Protein 2DJW (pdb70)

Structure (mmCIF, N/CA/C/O backbone):
data_2DJW
#
_entry.id   2DJW
#
_cell.length_a   95.883
_cell.length_b   95.883
_cell.length_c   119.010
_cell.angle_alpha   90.00
_cell.angle_beta   90.00
_cell.angle_gamma   120.00
#
_symmetry.space_group_name_H-M   'P 32'
#
loop_
_entity.id
_entity.type
_entity.pdbx_description
1 polymer 'probable transcriptional regulator, AsnC family'
2 non-polymer 'ZINC ION'
3 water water
#
loop_
_atom_site.group_PDB
_atom_site.id
_atom_site.type_symbol
_atom_site.label_atom_id
_atom_site.label_alt_id
_atom_site.label_comp_id
_atom_site.label_asym_id
_atom_site.label_entity_id
_atom_site.label_seq_id
_atom_site.pdbx_PDB_ins_code
_atom_site.Cartn_x
_atom_site.Cartn_y
_atom_site.Cartn_z
_atom_site.occupancy
_atom_site.B_iso_or_equiv
_atom_site.auth_seq_id
_atom_site.auth_comp_id
_atom_site.auth_asym_id
_atom_site.auth_atom_id
_atom_site.pdbx_PDB_model_num
ATOM 1 N N . MET A 1 1 ? 33.877 7.575 11.449 1.00 50.54 1 MET A N 1
ATOM 2 C CA . MET A 1 1 ? 32.983 7.355 10.283 1.00 49.96 1 MET A CA 1
ATOM 3 C C . MET A 1 1 ? 32.977 5.874 9.950 1.00 48.92 1 MET A C 1
ATOM 4 O O . MET A 1 1 ? 34.035 5.286 9.673 1.00 48.96 1 MET A O 1
ATOM 9 N N . ILE A 1 2 ? 31.795 5.265 10.030 1.00 46.79 2 ILE A N 1
ATOM 10 C CA . ILE A 1 2 ? 31.626 3.867 9.654 1.00 45.03 2 ILE A CA 1
ATOM 11 C C . ILE A 1 2 ? 31.264 3.779 8.176 1.00 43.59 2 ILE A C 1
ATOM 12 O O . ILE A 1 2 ? 30.552 4.630 7.663 1.00 43.45 2 ILE A O 1
ATOM 17 N N . THR A 1 3 ? 31.789 2.762 7.501 1.00 41.97 3 THR A N 1
ATOM 18 C CA . THR A 1 3 ? 31.403 2.440 6.139 1.00 40.17 3 THR A CA 1
ATOM 19 C C . THR A 1 3 ? 30.461 1.217 6.073 1.00 38.83 3 THR A C 1
ATOM 20 O O . THR A 1 3 ? 30.593 0.263 6.850 1.00 37.08 3 THR A O 1
ATOM 24 N N . ALA A 1 4 ? 29.507 1.289 5.144 1.00 37.06 4 ALA A N 1
ATOM 25 C CA . ALA A 1 4 ? 28.582 0.211 4.858 1.00 36.30 4 ALA A CA 1
ATOM 26 C C . ALA A 1 4 ? 28.372 0.122 3.350 1.00 36.01 4 ALA A C 1
ATOM 27 O O . ALA A 1 4 ? 28.461 1.126 2.631 1.00 35.78 4 ALA A O 1
ATOM 29 N N . PHE A 1 5 ? 28.115 -1.086 2.871 1.00 35.48 5 PHE A N 1
ATOM 30 C CA . PHE A 1 5 ? 27.818 -1.319 1.462 1.00 34.86 5 PHE A CA 1
ATOM 31 C C . PHE A 1 5 ? 26.380 -1.770 1.465 1.00 34.52 5 PHE A C 1
ATOM 32 O O . PHE A 1 5 ? 26.077 -2.822 2.025 1.00 34.52 5 PHE A O 1
ATOM 40 N N . VAL A 1 6 ? 25.489 -0.954 0.895 1.00 34.26 6 VAL A N 1
ATOM 41 C CA . VAL A 1 6 ? 24.056 -1.302 0.852 1.00 34.22 6 VAL A CA 1
ATOM 42 C C . VAL A 1 6 ? 23.672 -1.855 -0.514 1.00 34.53 6 VAL A C 1
ATOM 43 O O . VAL A 1 6 ? 23.788 -1.189 -1.545 1.00 34.17 6 VAL A O 1
ATOM 47 N N . LEU A 1 7 ? 23.253 -3.109 -0.499 1.00 34.57 7 LEU A N 1
ATOM 48 C CA . LEU A 1 7 ? 22.876 -3.807 -1.699 1.00 34.81 7 LEU A CA 1
ATOM 49 C C . LEU A 1 7 ? 21.346 -3.669 -1.881 1.00 35.17 7 LEU A C 1
ATOM 50 O O . LEU A 1 7 ? 20.569 -4.098 -1.034 1.00 32.87 7 LEU A O 1
ATOM 55 N N . ILE A 1 8 ? 20.943 -3.056 -2.998 1.00 36.20 8 ILE A N 1
ATOM 56 C CA . ILE A 1 8 ? 19.528 -2.761 -3.286 1.00 37.30 8 ILE A CA 1
ATOM 57 C C . ILE A 1 8 ? 19.041 -3.531 -4.521 1.00 38.46 8 ILE A C 1
ATOM 58 O O . ILE A 1 8 ? 19.589 -3.370 -5.619 1.00 38.72 8 ILE A O 1
ATOM 63 N N . ARG A 1 9 ? 18.050 -4.397 -4.320 1.00 39.81 9 ARG A N 1
ATOM 64 C CA . ARG A 1 9 ? 17.322 -5.017 -5.422 1.00 41.97 9 ARG A CA 1
ATOM 65 C C . ARG A 1 9 ? 15.989 -4.281 -5.652 1.00 42.58 9 ARG A C 1
ATOM 66 O O . ARG A 1 9 ? 15.035 -4.422 -4.864 1.00 42.07 9 ARG A O 1
ATOM 74 N N . PRO A 1 10 ? 15.931 -3.458 -6.712 1.00 43.44 10 PRO A N 1
ATOM 75 C CA . PRO A 1 10 ? 14.688 -2.764 -7.053 1.00 43.25 10 PRO A CA 1
ATOM 76 C C . PRO A 1 10 ? 13.815 -3.577 -7.998 1.00 43.40 10 PRO A C 1
ATOM 77 O O . PRO A 1 10 ? 14.310 -4.515 -8.654 1.00 43.12 10 PRO A O 1
ATOM 81 N N . ARG A 1 11 ? 12.532 -3.209 -8.073 1.00 44.10 11 ARG A N 1
ATOM 82 C CA . ARG A 1 11 ? 11.703 -3.533 -9.252 1.00 44.79 11 ARG A CA 1
ATOM 83 C C . ARG A 1 11 ? 12.468 -3.039 -10.481 1.00 44.93 11 ARG A C 1
ATOM 84 O O . ARG A 1 11 ? 13.055 -1.945 -10.457 1.00 44.82 11 ARG A O 1
ATOM 92 N N . GLY A 1 12 ? 12.499 -3.860 -11.527 1.00 45.21 12 GLY A N 1
ATOM 93 C CA . GLY A 1 12 ? 13.296 -3.589 -12.726 1.00 45.64 12 GLY A CA 1
ATOM 94 C C . GLY A 1 12 ? 13.068 -2.256 -13.426 1.00 46.64 12 GLY A C 1
ATOM 95 O O . GLY A 1 12 ? 14.010 -1.690 -13.989 1.00 46.80 12 GLY A O 1
ATOM 96 N N . ASN A 1 13 ? 11.830 -1.750 -13.412 1.00 47.24 13 ASN A N 1
ATOM 97 C CA . ASN A 1 13 ? 11.514 -0.437 -14.031 1.00 47.53 13 ASN A CA 1
ATOM 98 C C . ASN A 1 13 ? 11.843 0.770 -13.138 1.00 46.81 13 ASN A C 1
ATOM 99 O O . ASN A 1 13 ? 11.827 1.942 -13.591 1.00 46.95 13 ASN A O 1
ATOM 104 N N . ARG A 1 14 ? 12.195 0.466 -11.886 1.00 44.98 14 ARG A N 1
ATOM 105 C CA . ARG A 1 14 ? 12.546 1.474 -10.894 1.00 43.04 14 ARG A CA 1
ATOM 106 C C . ARG A 1 14 ? 14.040 1.738 -10.734 1.00 41.47 14 ARG A C 1
ATOM 107 O O . ARG A 1 14 ? 14.426 2.660 -10.015 1.00 41.00 14 ARG A O 1
ATOM 115 N N . VAL A 1 15 ? 14.878 0.940 -11.393 1.00 39.83 15 VAL A N 1
ATOM 116 C CA . VAL A 1 15 ? 16.332 1.020 -11.212 1.00 38.28 15 VAL A CA 1
ATOM 117 C C . VAL A 1 15 ? 16.871 2.469 -11.200 1.00 37.96 15 VAL A C 1
ATOM 118 O O . VAL A 1 15 ? 17.512 2.888 -10.224 1.00 37.45 15 VAL A O 1
ATOM 122 N N . GLN A 1 16 ? 16.586 3.238 -12.252 1.00 37.50 16 GLN A N 1
ATOM 123 C CA . GLN A 1 16 ? 17.138 4.595 -12.378 1.00 37.40 16 GLN A CA 1
ATOM 124 C C . GLN A 1 16 ? 16.531 5.570 -11.385 1.00 37.18 16 GLN A C 1
ATOM 125 O O . GLN A 1 16 ? 17.243 6.294 -10.698 1.00 37.96 16 GLN A O 1
ATOM 131 N N . ALA A 1 17 ? 15.212 5.582 -11.310 1.00 37.31 17 ALA A N 1
ATOM 132 C CA . ALA A 1 17 ? 14.490 6.311 -10.274 1.00 37.21 17 ALA A CA 1
ATOM 133 C C . ALA A 1 17 ? 15.152 6.101 -8.903 1.00 37.03 17 ALA A C 1
ATOM 134 O O . ALA A 1 17 ? 15.635 7.052 -8.273 1.00 37.36 17 ALA A O 1
ATOM 136 N N . LEU A 1 18 ? 15.222 4.850 -8.453 1.00 37.49 18 LEU A N 1
ATOM 137 C CA . LEU A 1 18 ? 15.844 4.549 -7.138 1.00 37.47 18 LEU A CA 1
ATOM 138 C C . LEU A 1 18 ? 17.330 4.911 -7.072 1.00 37.34 18 LEU A C 1
ATOM 139 O O . LEU A 1 18 ? 17.796 5.471 -6.066 1.00 37.50 18 LEU A O 1
ATOM 144 N N . GLY A 1 19 ? 18.052 4.659 -8.158 1.00 36.98 19 GLY A N 1
ATOM 145 C CA . GLY A 1 19 ? 19.434 5.062 -8.245 1.00 37.61 19 GLY A CA 1
ATOM 146 C C . GLY A 1 19 ? 19.578 6.518 -7.890 1.00 38.71 19 GLY A C 1
ATOM 147 O O . GLY A 1 19 ? 20.314 6.863 -6.977 1.00 39.45 19 GLY A O 1
ATOM 148 N N . GLU A 1 20 ? 18.840 7.373 -8.604 1.00 39.66 20 GLU A N 1
ATOM 149 C CA . GLU A 1 20 ? 18.908 8.834 -8.453 1.00 40.13 20 GLU A CA 1
ATOM 150 C C . GLU A 1 20 ? 18.434 9.360 -7.108 1.00 39.87 20 GLU A C 1
ATOM 151 O O . GLU A 1 20 ? 19.042 10.278 -6.564 1.00 40.02 20 GLU A O 1
ATOM 157 N N . ALA A 1 21 ? 17.354 8.779 -6.588 1.00 39.95 21 ALA A N 1
ATOM 158 C CA . ALA A 1 21 ? 16.869 9.079 -5.237 1.00 40.21 21 ALA A CA 1
ATOM 159 C C . ALA A 1 21 ? 17.855 8.717 -4.115 1.00 40.54 21 ALA A C 1
ATOM 160 O O . ALA A 1 21 ? 17.996 9.484 -3.169 1.00 40.22 21 ALA A O 1
ATOM 162 N N . ILE A 1 22 ? 18.514 7.548 -4.218 1.00 40.94 22 ILE A N 1
ATOM 163 C CA . ILE A 1 22 ? 19.486 7.082 -3.200 1.00 40.88 22 ILE A CA 1
ATOM 164 C C . ILE A 1 22 ? 20.711 7.992 -3.227 1.00 41.13 22 ILE A C 1
ATOM 165 O O . ILE A 1 22 ? 21.296 8.285 -2.195 1.00 41.10 22 ILE A O 1
ATOM 170 N N . ALA A 1 23 ? 21.088 8.442 -4.418 1.00 41.43 23 ALA A N 1
ATOM 171 C CA . ALA A 1 23 ? 22.151 9.425 -4.564 1.00 42.33 23 ALA A CA 1
ATOM 172 C C . ALA A 1 23 ? 21.877 10.744 -3.820 1.00 42.94 23 ALA A C 1
ATOM 173 O O . ALA A 1 23 ? 22.813 11.486 -3.534 1.00 43.03 23 ALA A O 1
ATOM 175 N N . GLU A 1 24 ? 20.611 11.033 -3.515 1.00 43.94 24 GLU A N 1
ATOM 176 C CA . GLU A 1 24 ? 20.249 12.287 -2.822 1.00 45.08 24 GLU A CA 1
ATOM 177 C C . GLU A 1 24 ? 20.478 12.279 -1.312 1.00 45.34 24 GLU A C 1
ATOM 178 O O . GLU A 1 24 ? 20.813 13.323 -0.730 1.00 45.50 24 GLU A O 1
ATOM 184 N N . LEU A 1 25 ? 20.297 11.109 -0.694 1.00 45.36 25 LEU A N 1
ATOM 185 C CA . LEU A 1 25 ? 20.522 10.903 0.747 1.00 45.39 25 LEU A CA 1
ATOM 186 C C . LEU A 1 25 ? 21.934 11.302 1.181 1.00 45.58 25 LEU A C 1
ATOM 187 O O . LEU A 1 25 ? 22.918 10.817 0.616 1.00 45.59 25 LEU A O 1
ATOM 192 N N . PRO A 1 26 ? 22.028 12.158 2.219 1.00 45.93 26 PRO A N 1
ATOM 193 C CA . PRO A 1 26 ? 23.290 12.787 2.619 1.00 45.71 26 PRO A CA 1
ATOM 194 C C . PRO A 1 26 ? 24.384 11.792 3.010 1.00 45.83 26 PRO A C 1
ATOM 195 O O . PRO A 1 26 ? 25.566 12.132 2.945 1.00 46.09 26 PRO A O 1
ATOM 199 N N . GLN A 1 27 ? 24.006 10.579 3.408 1.00 45.44 27 GLN A N 1
ATOM 200 C CA . GLN A 1 27 ? 24.997 9.595 3.867 1.00 45.20 27 GLN A CA 1
ATOM 201 C C . GLN A 1 27 ? 25.636 8.775 2.722 1.00 45.30 27 GLN A C 1
ATOM 202 O O . GLN A 1 27 ? 26.623 8.065 2.929 1.00 45.61 27 GLN A O 1
ATOM 208 N N . VAL A 1 28 ? 25.101 8.921 1.510 1.00 45.04 28 VAL A N 1
ATOM 209 C CA . VAL A 1 28 ? 25.541 8.140 0.351 1.00 44.01 28 VAL A CA 1
ATOM 210 C C . VAL A 1 28 ? 26.648 8.866 -0.381 1.00 43.93 28 VAL A C 1
ATOM 211 O O . VAL A 1 28 ? 26.422 9.953 -0.926 1.00 44.63 28 VAL A O 1
ATOM 215 N N . ALA A 1 29 ? 27.839 8.264 -0.402 1.00 43.39 29 ALA A N 1
ATOM 216 C CA . ALA A 1 29 ? 29.004 8.840 -1.085 1.00 42.44 29 ALA A CA 1
ATOM 217 C C . ALA A 1 29 ? 29.096 8.446 -2.559 1.00 41.77 29 ALA A C 1
ATOM 218 O O . ALA A 1 29 ? 29.665 9.187 -3.385 1.00 42.23 29 ALA A O 1
ATOM 220 N N . GLU A 1 30 ? 28.568 7.270 -2.879 1.00 40.20 30 GLU A N 1
ATOM 221 C CA . GLU A 1 30 ? 28.629 6.711 -4.228 1.00 39.00 30 GLU A CA 1
ATOM 222 C C . GLU A 1 30 ? 27.472 5.741 -4.325 1.00 37.45 30 GLU A C 1
ATOM 223 O O . GLU A 1 30 ? 27.176 5.068 -3.368 1.00 37.18 30 GLU A O 1
ATOM 229 N N . VAL A 1 31 ? 26.775 5.729 -5.455 1.00 36.68 31 VAL A N 1
ATOM 230 C CA . VAL A 1 31 ? 25.781 4.697 -5.726 1.00 35.79 31 VAL A CA 1
ATOM 231 C C . VAL A 1 31 ? 25.826 4.316 -7.198 1.00 35.83 31 VAL A C 1
ATOM 232 O O . VAL A 1 31 ? 26.057 5.159 -8.062 1.00 36.43 31 VAL A O 1
ATOM 236 N N . TYR A 1 32 ? 25.659 3.031 -7.480 1.00 35.59 32 TYR A N 1
ATOM 237 C CA . TYR A 1 32 ? 25.897 2.520 -8.805 1.00 35.21 32 TYR A CA 1
ATOM 238 C C . TYR A 1 32 ? 24.885 1.488 -9.181 1.00 35.15 32 TYR A C 1
ATOM 239 O O . TYR A 1 32 ? 24.353 0.780 -8.331 1.00 35.41 32 TYR A O 1
ATOM 248 N N . SER A 1 33 ? 24.637 1.429 -10.485 1.00 35.01 33 SER A N 1
ATOM 249 C CA . SER A 1 33 ? 24.111 0.271 -11.145 1.00 34.70 33 SER A CA 1
ATOM 250 C C . SER A 1 33 ? 25.250 -0.704 -11.326 1.00 33.91 33 SER A C 1
ATOM 251 O O . SER A 1 33 ? 26.325 -0.336 -11.853 1.00 33.41 33 SER A O 1
ATOM 254 N N . VAL A 1 34 ? 25.014 -1.939 -10.886 1.00 33.31 34 VAL A N 1
ATOM 255 C CA . VAL A 1 34 ? 26.031 -2.993 -10.920 1.00 33.06 34 VAL A CA 1
ATOM 256 C C . VAL A 1 34 ? 25.532 -4.284 -11.565 1.00 33.13 34 VAL A C 1
ATOM 257 O O . VAL A 1 34 ? 24.325 -4.549 -11.609 1.00 33.12 34 VAL A O 1
ATOM 261 N N . THR A 1 35 ? 26.480 -5.105 -12.019 1.00 33.50 35 THR A N 1
ATOM 262 C CA . THR A 1 35 ? 26.204 -6.511 -12.384 1.00 33.56 35 THR A CA 1
ATOM 263 C C . THR A 1 35 ? 25.909 -7.279 -11.109 1.00 33.38 35 THR A C 1
ATOM 264 O O . THR A 1 35 ? 26.209 -6.808 -10.028 1.00 33.52 35 THR A O 1
ATOM 268 N N . GLY A 1 36 ? 25.266 -8.430 -11.212 1.00 34.73 36 GLY A N 1
ATOM 269 C CA . GLY A 1 36 ? 25.015 -9.234 -10.019 1.00 35.52 36 GLY A CA 1
ATOM 270 C C . GLY A 1 36 ? 23.570 -9.418 -9.652 1.00 36.97 36 GLY A C 1
ATOM 271 O O . GLY A 1 36 ? 22.673 -9.062 -10.429 1.00 37.39 36 GLY A O 1
ATOM 272 N N . PRO A 1 37 ? 23.318 -9.956 -8.447 1.00 37.61 37 PRO A N 1
ATOM 273 C CA . PRO A 1 37 ? 21.939 -10.216 -8.053 1.00 37.76 37 PRO A CA 1
ATOM 274 C C . PRO A 1 37 ? 21.216 -8.978 -7.454 1.00 37.92 37 PRO A C 1
ATOM 275 O O . PRO A 1 37 ? 20.007 -9.027 -7.207 1.00 38.51 37 PRO A O 1
ATOM 279 N N . TYR A 1 38 ? 21.954 -7.899 -7.204 1.00 37.36 38 TYR A N 1
ATOM 280 C CA . TYR A 1 38 ? 21.374 -6.652 -6.697 1.00 36.53 38 TYR A CA 1
ATOM 281 C C . TYR A 1 38 ? 21.742 -5.585 -7.715 1.00 36.55 38 TYR A C 1
ATOM 282 O O . TYR A 1 38 ? 22.918 -5.383 -7.975 1.00 36.86 38 TYR A O 1
ATOM 291 N N . ASP A 1 39 ? 20.750 -4.915 -8.305 1.00 36.15 39 ASP A N 1
ATOM 292 C CA . ASP A 1 39 ? 21.013 -3.925 -9.365 1.00 35.88 39 ASP A CA 1
ATOM 293 C C . ASP A 1 39 ? 21.718 -2.678 -8.903 1.00 34.15 39 ASP A C 1
ATOM 294 O O . ASP A 1 39 ? 22.448 -2.082 -9.665 1.00 34.61 39 ASP A O 1
ATOM 299 N N . LEU A 1 40 ? 21.507 -2.287 -7.660 1.00 33.54 40 LEU A N 1
ATOM 300 C CA . LEU A 1 40 ? 22.127 -1.075 -7.127 1.00 33.49 40 LEU A CA 1
ATOM 301 C C . LEU A 1 40 ? 22.975 -1.377 -5.888 1.00 32.83 40 LEU A C 1
ATOM 302 O O . LEU A 1 40 ? 22.592 -2.201 -5.069 1.00 32.54 40 LEU A O 1
ATOM 307 N N . VAL A 1 41 ? 24.106 -0.688 -5.751 1.00 32.67 41 VAL A N 1
ATOM 308 C CA . VAL A 1 41 ? 24.906 -0.747 -4.522 1.00 32.44 41 VAL A CA 1
ATOM 309 C C . VAL A 1 41 ? 25.122 0.676 -4.069 1.00 32.66 41 VAL A C 1
ATOM 310 O O . VAL A 1 41 ? 25.599 1.496 -4.865 1.00 31.96 41 VAL A O 1
ATOM 314 N N . ALA A 1 42 ? 24.811 0.965 -2.803 1.00 32.42 42 ALA A N 1
ATOM 315 C CA . ALA A 1 42 ? 25.205 2.245 -2.228 1.00 33.86 42 ALA A CA 1
ATOM 316 C C . ALA A 1 42 ? 26.397 2.144 -1.273 1.00 34.57 42 ALA A C 1
ATOM 317 O O . ALA A 1 42 ? 26.344 1.422 -0.285 1.00 34.60 42 ALA A O 1
ATOM 319 N N . LEU A 1 43 ? 27.452 2.896 -1.566 1.00 35.39 43 LEU A N 1
ATOM 320 C CA . LEU A 1 43 ? 28.539 3.111 -0.625 1.00 36.59 43 LEU A CA 1
ATOM 321 C C . LEU A 1 43 ? 28.178 4.291 0.288 1.00 37.73 43 LEU A C 1
ATOM 322 O O . LEU A 1 43 ? 28.160 5.451 -0.151 1.00 37.77 43 LEU A O 1
ATOM 327 N N . VAL A 1 44 ? 27.898 3.962 1.551 1.00 38.21 44 VAL A N 1
ATOM 328 C CA . VAL A 1 44 ? 27.440 4.893 2.563 1.00 39.19 44 VAL A CA 1
ATOM 329 C C . VAL A 1 44 ? 28.568 5.164 3.593 1.00 39.91 44 VAL A C 1
ATOM 330 O O . VAL A 1 44 ? 29.443 4.318 3.812 1.00 39.95 44 VAL A O 1
ATOM 334 N N . ARG A 1 45 ? 28.551 6.354 4.196 1.00 40.43 45 ARG A N 1
ATOM 335 C CA . ARG A 1 45 ? 29.491 6.717 5.265 1.00 41.54 45 ARG A CA 1
ATOM 336 C C . ARG A 1 45 ? 28.674 7.163 6.439 1.00 41.92 45 ARG A C 1
ATOM 337 O O . ARG A 1 45 ? 27.840 8.059 6.295 1.00 42.60 45 ARG A O 1
ATOM 345 N N . LEU A 1 46 ? 28.885 6.541 7.594 1.00 42.48 46 LEU A N 1
ATOM 346 C CA . LEU A 1 46 ? 28.037 6.809 8.760 1.00 43.59 46 LEU A CA 1
ATOM 347 C C . LEU A 1 46 ? 28.768 7.418 9.954 1.00 44.56 46 LEU A C 1
ATOM 348 O O . LEU A 1 46 ? 29.897 7.037 10.260 1.00 44.24 46 LEU A O 1
ATOM 353 N N . LYS A 1 47 ? 28.099 8.352 10.632 1.00 46.15 47 LYS A N 1
ATOM 354 C CA . LYS A 1 47 ? 28.570 8.885 11.919 1.00 47.92 47 LYS A CA 1
ATOM 355 C C . LYS A 1 47 ? 28.599 7.789 12.990 1.00 47.97 47 LYS A C 1
ATOM 356 O O . LYS A 1 47 ? 29.561 7.676 13.740 1.00 48.93 47 LYS A O 1
ATOM 362 N N . ASP A 1 48 ? 27.534 7.000 13.073 1.00 48.05 48 ASP A N 1
ATOM 363 C CA . ASP A 1 48 ? 27.492 5.867 13.985 1.00 47.84 48 ASP A CA 1
ATOM 364 C C . ASP A 1 48 ? 26.677 4.780 13.341 1.00 47.50 48 ASP A C 1
ATOM 365 O O . ASP A 1 48 ? 26.155 4.988 12.253 1.00 47.87 48 ASP A O 1
ATOM 370 N N . VAL A 1 49 ? 26.580 3.624 13.995 1.00 47.07 49 VAL A N 1
ATOM 371 C CA . VAL A 1 49 ? 25.793 2.517 13.468 1.00 47.34 49 VAL A CA 1
ATOM 372 C C . VAL A 1 49 ? 24.351 2.948 13.310 1.00 47.26 49 VAL A C 1
ATOM 373 O O . VAL A 1 49 ? 23.743 2.669 12.290 1.00 46.95 49 VAL A O 1
ATOM 377 N N . GLU A 1 50 ? 23.832 3.648 14.321 1.00 47.39 50 GLU A N 1
ATOM 378 C CA . GLU A 1 50 ? 22.413 3.952 14.432 1.00 47.80 50 GLU A CA 1
ATOM 379 C C . GLU A 1 50 ? 21.920 4.776 13.256 1.00 48.04 50 GLU A C 1
ATOM 380 O O . GLU A 1 50 ? 20.724 4.785 12.958 1.00 48.24 50 GLU A O 1
ATOM 386 N N . GLU A 1 51 ? 22.852 5.446 12.581 1.00 47.89 51 GLU A N 1
ATOM 387 C CA . GLU A 1 51 ? 22.528 6.263 11.424 1.00 47.75 51 GLU A CA 1
ATOM 388 C C . GLU A 1 51 ? 22.102 5.420 10.217 1.00 47.59 51 GLU A C 1
ATOM 389 O O . GLU A 1 51 ? 21.550 5.951 9.240 1.00 47.58 51 GLU A O 1
ATOM 395 N N . LEU A 1 52 ? 22.349 4.113 10.295 1.00 47.18 52 LEU A N 1
ATOM 396 C CA . LEU A 1 52 ? 21.838 3.167 9.305 1.00 46.85 52 LEU A CA 1
ATOM 397 C C . LEU A 1 52 ? 20.308 3.191 9.200 1.00 46.99 52 LEU A C 1
ATOM 398 O O . LEU A 1 52 ? 19.761 2.943 8.133 1.00 46.45 52 LEU A O 1
ATOM 403 N N . ASP A 1 53 ? 19.627 3.448 10.316 1.00 47.43 53 ASP A N 1
ATOM 404 C CA . ASP A 1 53 ? 18.174 3.594 10.310 1.00 48.38 53 ASP A CA 1
ATOM 405 C C . ASP A 1 53 ? 17.734 4.733 9.373 1.00 48.82 53 ASP A C 1
ATOM 406 O O . ASP A 1 53 ? 16.797 4.572 8.580 1.00 48.82 53 ASP A O 1
ATOM 411 N N . ASP A 1 54 ? 18.442 5.861 9.453 1.00 48.88 54 ASP A N 1
ATOM 412 C CA . ASP A 1 54 ? 18.208 7.004 8.584 1.00 48.98 54 ASP A CA 1
ATOM 413 C C . ASP A 1 54 ? 18.363 6.696 7.096 1.00 48.35 54 ASP A C 1
ATOM 414 O O . ASP A 1 54 ? 17.545 7.145 6.288 1.00 48.28 54 ASP A O 1
ATOM 419 N N . VAL A 1 55 ? 19.400 5.937 6.735 1.00 47.65 55 VAL A N 1
ATOM 420 C CA . VAL A 1 55 ? 19.674 5.636 5.325 1.00 46.93 55 VAL A CA 1
ATOM 421 C C . VAL A 1 55 ? 18.876 4.479 4.777 1.00 46.52 55 VAL A C 1
ATOM 422 O O . VAL A 1 55 ? 18.367 4.566 3.666 1.00 46.41 55 VAL A O 1
ATOM 426 N N . VAL A 1 56 ? 18.755 3.403 5.554 1.00 46.58 56 VAL A N 1
ATOM 427 C CA . VAL A 1 56 ? 18.106 2.180 5.063 1.00 46.49 56 VAL A CA 1
ATOM 428 C C . VAL A 1 56 ? 16.611 2.179 5.359 1.00 46.88 56 VAL A C 1
ATOM 429 O O . VAL A 1 56 ? 15.810 2.152 4.427 1.00 46.89 56 VAL A O 1
ATOM 433 N N . THR A 1 57 ? 16.234 2.210 6.640 1.00 47.26 57 THR A N 1
ATOM 434 C CA . THR A 1 57 ? 14.826 2.043 7.024 1.00 47.72 57 THR A CA 1
ATOM 435 C C . THR A 1 57 ? 13.943 3.255 6.683 1.00 47.71 57 THR A C 1
ATOM 436 O O . THR A 1 57 ? 12.833 3.091 6.219 1.00 47.42 57 THR A O 1
ATOM 440 N N . GLN A 1 58 ? 14.440 4.462 6.923 1.00 48.44 58 GLN A N 1
ATOM 441 C CA . GLN A 1 58 ? 13.650 5.664 6.663 1.00 49.08 58 GLN A CA 1
ATOM 442 C C . GLN A 1 58 ? 13.965 6.208 5.286 1.00 49.04 58 GLN A C 1
ATOM 443 O O . GLN A 1 58 ? 13.187 6.976 4.727 1.00 49.70 58 GLN A O 1
ATOM 449 N N . GLY A 1 59 ? 15.109 5.804 4.740 1.00 49.05 59 GLY A N 1
ATOM 450 C CA . GLY A 1 59 ? 15.670 6.426 3.533 1.00 48.11 59 GLY A CA 1
ATOM 451 C C . GLY A 1 59 ? 15.493 5.607 2.273 1.00 47.65 59 GLY A C 1
ATOM 452 O O . GLY A 1 59 ? 14.872 6.067 1.331 1.00 47.97 59 GLY A O 1
ATOM 453 N N . ILE A 1 60 ? 16.046 4.399 2.242 1.00 47.14 60 ILE A N 1
ATOM 454 C CA . ILE A 1 60 ? 15.909 3.529 1.068 1.00 46.42 60 ILE A CA 1
ATOM 455 C C . ILE A 1 60 ? 14.575 2.784 1.095 1.00 46.91 60 ILE A C 1
ATOM 456 O O . ILE A 1 60 ? 13.873 2.702 0.072 1.00 46.68 60 ILE A O 1
ATOM 461 N N . LEU A 1 61 ? 14.231 2.225 2.251 1.00 47.90 61 LEU A N 1
ATOM 462 C CA . LEU A 1 61 ? 13.084 1.304 2.326 1.00 49.17 61 LEU A CA 1
ATOM 463 C C . LEU A 1 61 ? 11.739 2.038 2.372 1.00 50.04 61 LEU A C 1
ATOM 464 O O . LEU A 1 61 ? 10.672 1.412 2.244 1.00 49.72 61 LEU A O 1
ATOM 469 N N . SER A 1 62 ? 11.802 3.359 2.534 1.00 50.91 62 SER A N 1
ATOM 470 C CA . SER A 1 62 ? 10.619 4.210 2.463 1.00 52.34 62 SER A CA 1
ATOM 471 C C . SER A 1 62 ? 10.419 4.687 1.035 1.00 52.90 62 SER A C 1
ATOM 472 O O . SER A 1 62 ? 9.625 5.615 0.775 1.00 53.28 62 SER A O 1
ATOM 475 N N . LEU A 1 63 ? 11.167 4.087 0.108 1.00 52.95 63 LEU A N 1
ATOM 476 C CA . LEU A 1 63 ? 11.036 4.458 -1.291 1.00 52.23 63 LEU A CA 1
ATOM 477 C C . LEU A 1 63 ? 10.241 3.426 -2.025 1.00 52.03 63 LEU A C 1
ATOM 478 O O . LEU A 1 63 ? 10.335 2.224 -1.745 1.00 51.97 63 LEU A O 1
ATOM 483 N N . GLU A 1 64 ? 9.445 3.920 -2.968 1.00 51.61 64 GLU A N 1
ATOM 484 C CA . GLU A 1 64 ? 8.595 3.078 -3.784 1.00 51.00 64 GLU A CA 1
ATOM 485 C C . GLU A 1 64 ? 9.437 2.242 -4.753 1.00 50.47 64 GLU A C 1
ATOM 486 O O . GLU A 1 64 ? 10.259 2.785 -5.494 1.00 50.74 64 GLU A O 1
ATOM 492 N N . GLY A 1 65 ? 9.240 0.929 -4.721 1.00 49.94 65 GLY A N 1
ATOM 493 C CA . GLY A 1 65 ? 9.866 0.023 -5.685 1.00 50.43 65 GLY A CA 1
ATOM 494 C C . GLY A 1 65 ? 10.960 -0.940 -5.207 1.00 50.53 65 GLY A C 1
ATOM 495 O O . GLY A 1 65 ? 11.377 -1.834 -5.958 1.00 50.41 65 GLY A O 1
ATOM 496 N N . VAL A 1 66 ? 11.436 -0.770 -3.972 1.00 50.56 66 VAL A N 1
ATOM 497 C CA . VAL A 1 66 ? 12.550 -1.590 -3.474 1.00 50.00 66 VAL A CA 1
ATOM 498 C C . VAL A 1 66 ? 12.061 -2.947 -2.953 1.00 49.98 66 VAL A C 1
ATOM 499 O O . VAL A 1 66 ? 11.248 -3.028 -2.028 1.00 50.03 66 VAL A O 1
ATOM 503 N N . GLU A 1 67 ? 12.532 -4.010 -3.581 1.00 49.88 67 GLU A N 1
ATOM 504 C CA . GLU A 1 67 ? 12.149 -5.350 -3.185 1.00 50.63 67 GLU A CA 1
ATOM 505 C C . GLU A 1 67 ? 12.940 -5.854 -1.957 1.00 50.67 67 GLU A C 1
ATOM 506 O O . GLU A 1 67 ? 12.344 -6.204 -0.929 1.00 50.61 67 GLU A O 1
ATOM 512 N N . ARG A 1 68 ? 14.270 -5.893 -2.080 1.00 49.97 68 ARG A N 1
ATOM 513 C CA . ARG A 1 68 ? 15.161 -6.304 -0.995 1.00 49.54 68 ARG A CA 1
ATOM 514 C C . ARG A 1 68 ? 16.349 -5.359 -0.871 1.00 48.12 68 ARG A C 1
ATOM 515 O O . ARG A 1 68 ? 16.861 -4.835 -1.868 1.00 47.62 68 ARG A O 1
ATOM 523 N N . THR A 1 69 ? 16.776 -5.171 0.370 1.00 46.86 69 THR A N 1
ATOM 524 C CA . THR A 1 69 ? 18.028 -4.500 0.709 1.00 45.50 69 THR A CA 1
ATOM 525 C C . THR A 1 69 ? 18.921 -5.479 1.520 1.00 44.44 69 THR A C 1
ATOM 526 O O . THR A 1 69 ? 18.405 -6.301 2.323 1.00 43.58 69 THR A O 1
ATOM 530 N N . GLU A 1 70 ? 20.241 -5.407 1.309 1.00 42.67 70 GLU A N 1
ATOM 531 C CA . GLU A 1 70 ? 21.193 -6.124 2.179 1.00 41.28 70 GLU A CA 1
ATOM 532 C C . GLU A 1 70 ? 22.419 -5.292 2.525 1.00 39.35 70 GLU A C 1
ATOM 533 O O . GLU A 1 70 ? 23.168 -4.924 1.655 1.00 39.40 70 GLU A O 1
ATOM 539 N N . THR A 1 71 ? 22.609 -4.991 3.804 1.00 38.02 71 THR A N 1
ATOM 540 C CA . THR A 1 71 ? 23.683 -4.104 4.246 1.00 36.65 71 THR A CA 1
ATOM 541 C C . THR A 1 71 ? 24.897 -4.885 4.765 1.00 36.13 71 THR A C 1
ATOM 542 O O . THR A 1 71 ? 24.778 -5.728 5.679 1.00 34.48 71 THR A O 1
ATOM 546 N N . LEU A 1 72 ? 26.044 -4.581 4.152 1.00 34.99 72 LEU A N 1
ATOM 547 C CA . LEU A 1 72 ? 27.340 -5.139 4.537 1.00 35.04 72 LEU A CA 1
ATOM 548 C C . LEU A 1 72 ? 28.070 -4.054 5.304 1.00 35.05 72 LEU A C 1
ATOM 549 O O . LEU A 1 72 ? 28.625 -3.150 4.692 1.00 35.83 72 LEU A O 1
ATOM 554 N N . LEU A 1 73 ? 28.058 -4.127 6.634 1.00 34.87 73 LEU A N 1
ATOM 555 C CA . LEU A 1 73 ? 28.671 -3.082 7.437 1.00 35.65 73 LEU A CA 1
ATOM 556 C C . LEU A 1 73 ? 30.149 -3.332 7.783 1.00 35.55 73 LEU A C 1
ATOM 557 O O . LEU A 1 73 ? 30.502 -4.339 8.364 1.00 35.80 73 LEU A O 1
ATOM 562 N N . ALA A 1 74 ? 30.996 -2.376 7.449 1.00 36.26 74 ALA A N 1
ATOM 563 C CA . ALA A 1 74 ? 32.450 -2.504 7.644 1.00 36.39 74 ALA A CA 1
ATOM 564 C C . ALA A 1 74 ? 32.854 -2.150 9.064 1.00 36.94 74 ALA A C 1
ATOM 565 O O . ALA A 1 74 ? 32.701 -0.994 9.503 1.00 36.90 74 ALA A O 1
ATOM 567 N N . PHE A 1 75 ? 33.375 -3.142 9.784 1.00 37.33 75 PHE A N 1
ATOM 568 C CA . PHE A 1 75 ? 33.829 -2.879 11.138 1.00 38.34 75 PHE A CA 1
ATOM 569 C C . PHE A 1 75 ? 35.366 -2.684 11.254 1.00 39.29 75 PHE A C 1
ATOM 570 O O . PHE A 1 75 ? 35.861 -2.083 12.210 1.00 38.26 75 PHE A O 1
ATOM 578 N N . ARG A 1 76 ? 36.099 -3.151 10.243 1.00 40.54 76 ARG A N 1
ATOM 579 C CA . ARG A 1 76 ? 37.539 -2.960 10.205 1.00 41.49 76 ARG A CA 1
ATOM 580 C C . ARG A 1 76 ? 38.064 -2.667 8.804 1.00 41.77 76 ARG A C 1
ATOM 581 O O . ARG A 1 76 ? 37.790 -3.414 7.869 1.00 41.73 76 ARG A O 1
ATOM 589 N N . ALA A 1 77 ? 38.813 -1.571 8.684 1.00 42.74 77 ALA A N 1
ATOM 590 C CA . ALA A 1 77 ? 39.533 -1.204 7.469 1.00 44.00 77 ALA A CA 1
ATOM 591 C C . ALA A 1 77 ? 40.968 -1.746 7.490 1.00 45.58 77 ALA A C 1
ATOM 592 O O . ALA A 1 77 ? 41.613 -1.754 8.540 1.00 46.67 77 ALA A O 1
ATOM 594 N N . TYR A 1 78 ? 41.453 -2.224 6.341 1.00 46.96 78 TYR A N 1
ATOM 595 C CA . TYR A 1 78 ? 42.849 -2.628 6.180 1.00 48.09 78 TYR A CA 1
ATOM 596 C C . TYR A 1 78 ? 43.552 -1.581 5.314 1.00 50.63 78 TYR A C 1
ATOM 597 O O . TYR A 1 78 ? 43.311 -1.527 4.121 1.00 51.26 78 TYR A O 1
ATOM 606 N N . PRO A 1 79 ? 44.411 -0.736 5.921 1.00 53.40 79 PRO A N 1
ATOM 607 C CA . PRO A 1 79 ? 45.081 0.373 5.233 1.00 55.45 79 PRO A CA 1
ATOM 608 C C . PRO A 1 79 ? 46.202 -0.017 4.265 1.00 58.03 79 PRO A C 1
ATOM 609 O O . PRO A 1 79 ? 46.467 -1.207 4.044 1.00 58.72 79 PRO A O 1
ATOM 613 N N . ARG A 1 80 ? 46.855 1.020 3.729 1.00 60.55 80 ARG A N 1
ATOM 614 C CA . ARG A 1 80 ? 47.968 0.955 2.765 1.00 62.57 80 ARG A CA 1
ATOM 615 C C . ARG A 1 80 ? 47.479 0.742 1.339 1.00 63.40 80 ARG A C 1
ATOM 616 O O . ARG A 1 80 ? 46.256 0.746 1.127 1.00 64.23 80 ARG A O 1
ATOM 624 N N . MET B 1 1 ? 14.622 -21.084 32.180 1.00 52.89 1 MET B N 1
ATOM 625 C CA . MET B 1 1 ? 13.833 -20.292 31.182 1.00 52.45 1 MET B CA 1
ATOM 626 C C . MET B 1 1 ? 14.289 -20.771 29.802 1.00 51.24 1 MET B C 1
ATOM 627 O O . MET B 1 1 ? 15.424 -21.242 29.643 1.00 51.77 1 MET B O 1
ATOM 632 N N . ILE B 1 2 ? 13.410 -20.696 28.812 1.00 48.67 2 ILE B N 1
ATOM 633 C CA . ILE B 1 2 ? 13.781 -21.096 27.462 1.00 45.78 2 ILE B CA 1
ATOM 634 C C . ILE B 1 2 ? 13.960 -19.852 26.628 1.00 43.86 2 ILE B C 1
ATOM 635 O O . ILE B 1 2 ? 13.082 -18.990 26.628 1.00 44.02 2 ILE B O 1
ATOM 640 N N . THR B 1 3 ? 15.118 -19.747 25.968 1.00 41.49 3 THR B N 1
ATOM 641 C CA . THR B 1 3 ? 15.452 -18.630 25.067 1.00 38.93 3 THR B CA 1
ATOM 642 C C . THR B 1 3 ? 15.241 -18.995 23.592 1.00 37.39 3 THR B C 1
ATOM 643 O O . THR B 1 3 ? 15.409 -20.150 23.194 1.00 36.76 3 THR B O 1
ATOM 647 N N . ALA B 1 4 ? 14.815 -18.006 22.799 1.00 35.43 4 ALA B N 1
ATOM 648 C CA . ALA B 1 4 ? 14.596 -18.165 21.354 1.00 32.72 4 ALA B CA 1
ATOM 649 C C . ALA B 1 4 ? 14.950 -16.858 20.697 1.00 31.29 4 ALA B C 1
ATOM 650 O O . ALA B 1 4 ? 14.841 -15.811 21.323 1.00 29.65 4 ALA B O 1
ATOM 652 N N . PHE B 1 5 ? 15.376 -16.931 19.436 1.00 31.28 5 PHE B N 1
ATOM 653 C CA . PHE B 1 5 ? 15.705 -15.756 18.610 1.00 30.88 5 PHE B CA 1
ATOM 654 C C . PHE B 1 5 ? 14.753 -15.909 17.433 1.00 31.68 5 PHE B C 1
ATOM 655 O O . PHE B 1 5 ? 14.742 -16.952 16.764 1.00 32.24 5 PHE B O 1
ATOM 663 N N . VAL B 1 6 ? 13.886 -14.916 17.240 1.00 31.87 6 VAL B N 1
ATOM 664 C CA . VAL B 1 6 ? 12.937 -14.948 16.146 1.00 32.30 6 VAL B CA 1
ATOM 665 C C . VAL B 1 6 ? 13.449 -13.981 15.104 1.00 32.47 6 VAL B C 1
ATOM 666 O O . VAL B 1 6 ? 13.622 -12.814 15.394 1.00 32.22 6 VAL B O 1
ATOM 670 N N . LEU B 1 7 ? 13.721 -14.498 13.910 1.00 33.91 7 LEU B N 1
ATOM 671 C CA . LEU B 1 7 ? 14.146 -13.694 12.767 1.00 35.72 7 LEU B CA 1
ATOM 672 C C . LEU B 1 7 ? 12.904 -13.320 11.959 1.00 36.68 7 LEU B C 1
ATOM 673 O O . LEU B 1 7 ? 12.123 -14.178 11.570 1.00 35.74 7 LEU B O 1
ATOM 678 N N . ILE B 1 8 ? 12.726 -12.031 11.718 1.00 37.88 8 ILE B N 1
ATOM 679 C CA . ILE B 1 8 ? 11.501 -11.553 11.106 1.00 39.85 8 ILE B CA 1
ATOM 680 C C . ILE B 1 8 ? 11.844 -10.805 9.811 1.00 41.02 8 ILE B C 1
ATOM 681 O O . ILE B 1 8 ? 12.671 -9.893 9.813 1.00 41.38 8 ILE B O 1
ATOM 686 N N . ARG B 1 9 ? 11.258 -11.243 8.699 1.00 42.54 9 ARG B N 1
ATOM 687 C CA . ARG B 1 9 ? 11.352 -10.522 7.432 1.00 44.38 9 ARG B CA 1
ATOM 688 C C . ARG B 1 9 ? 10.046 -9.771 7.200 1.00 44.95 9 ARG B C 1
ATOM 689 O O . ARG B 1 9 ? 9.041 -10.379 6.833 1.00 45.34 9 ARG B O 1
ATOM 697 N N . PRO B 1 10 ? 10.031 -8.459 7.470 1.00 45.63 10 PRO B N 1
ATOM 698 C CA . PRO B 1 10 ? 8.825 -7.706 7.198 1.00 46.14 10 PRO B CA 1
ATOM 699 C C . PRO B 1 10 ? 8.852 -7.108 5.793 1.00 46.72 10 PRO B C 1
ATOM 700 O O . PRO B 1 10 ? 9.801 -7.358 5.025 1.00 47.06 10 PRO B O 1
ATOM 704 N N . ARG B 1 11 ? 7.812 -6.332 5.478 1.00 46.44 11 ARG B N 1
ATOM 705 C CA . ARG B 1 11 ? 7.731 -5.567 4.253 1.00 46.35 11 ARG B CA 1
ATOM 706 C C . ARG B 1 11 ? 8.513 -4.288 4.506 1.00 46.52 11 ARG B C 1
ATOM 707 O O . ARG B 1 11 ? 8.388 -3.676 5.568 1.00 46.40 11 ARG B O 1
ATOM 715 N N . GLY B 1 12 ? 9.314 -3.877 3.534 1.00 46.40 12 GLY B N 1
ATOM 716 C CA . GLY B 1 12 ? 10.234 -2.765 3.737 1.00 46.78 12 GLY B CA 1
ATOM 717 C C . GLY B 1 12 ? 9.658 -1.632 4.555 1.00 47.28 12 GLY B C 1
ATOM 718 O O . GLY B 1 12 ? 10.246 -1.204 5.551 1.00 47.56 12 GLY B O 1
ATOM 719 N N . ASN B 1 13 ? 8.498 -1.137 4.137 1.00 47.55 13 ASN B N 1
ATOM 720 C CA . ASN B 1 13 ? 7.899 0.025 4.789 1.00 47.56 13 ASN B CA 1
ATOM 721 C C . ASN B 1 13 ? 7.166 -0.308 6.092 1.00 47.75 13 ASN B C 1
ATOM 722 O O . ASN B 1 13 ? 6.579 0.593 6.697 1.00 48.15 13 ASN B O 1
ATOM 727 N N . ARG B 1 14 ? 7.220 -1.581 6.520 1.00 47.00 14 ARG B N 1
ATOM 728 C CA . ARG B 1 14 ? 6.639 -2.014 7.803 1.00 46.47 14 ARG B CA 1
ATOM 729 C C . ARG B 1 14 ? 7.627 -2.128 8.982 1.00 46.43 14 ARG B C 1
ATOM 730 O O . ARG B 1 14 ? 7.193 -2.264 10.129 1.00 46.34 14 ARG B O 1
ATOM 738 N N . VAL B 1 15 ? 8.934 -2.048 8.704 1.00 46.68 15 VAL B N 1
ATOM 739 C CA . VAL B 1 15 ? 9.991 -2.358 9.689 1.00 46.33 15 VAL B CA 1
ATOM 740 C C . VAL B 1 15 ? 9.797 -1.666 11.035 1.00 46.50 15 VAL B C 1
ATOM 741 O O . VAL B 1 15 ? 9.726 -2.326 12.072 1.00 46.16 15 VAL B O 1
ATOM 745 N N . GLN B 1 16 ? 9.718 -0.339 11.026 1.00 46.74 16 GLN B N 1
ATOM 746 C CA . GLN B 1 16 ? 9.576 0.391 12.277 1.00 47.77 16 GLN B CA 1
ATOM 747 C C . GLN B 1 16 ? 8.310 0.020 13.069 1.00 47.41 16 GLN B C 1
ATOM 748 O O . GLN B 1 16 ? 8.373 -0.165 14.288 1.00 47.82 16 GLN B O 1
ATOM 754 N N . ALA B 1 17 ? 7.180 -0.111 12.374 1.00 46.83 17 ALA B N 1
ATOM 755 C CA . ALA B 1 17 ? 5.889 -0.301 13.037 1.00 46.14 17 ALA B CA 1
ATOM 756 C C . ALA B 1 17 ? 5.866 -1.674 13.655 1.00 45.11 17 ALA B C 1
ATOM 757 O O . ALA B 1 17 ? 5.470 -1.840 14.802 1.00 45.07 17 ALA B O 1
ATOM 759 N N . LEU B 1 18 ? 6.307 -2.652 12.877 1.00 44.51 18 LEU B N 1
ATOM 760 C CA . LEU B 1 18 ? 6.412 -4.027 13.336 1.00 44.40 18 LEU B CA 1
ATOM 761 C C . LEU B 1 18 ? 7.435 -4.207 14.476 1.00 44.31 18 LEU B C 1
ATOM 762 O O . LEU B 1 18 ? 7.223 -5.036 15.353 1.00 43.95 18 LEU B O 1
ATOM 767 N N . GLY B 1 19 ? 8.503 -3.404 14.468 1.00 44.11 19 GLY B N 1
ATOM 768 C CA . GLY B 1 19 ? 9.499 -3.399 15.534 1.00 45.08 19 GLY B CA 1
ATOM 769 C C . GLY B 1 19 ? 8.937 -2.870 16.836 1.00 45.67 19 GLY B C 1
ATOM 770 O O . GLY B 1 19 ? 9.176 -3.443 17.903 1.00 45.82 19 GLY B O 1
ATOM 771 N N . GLU B 1 20 ? 8.183 -1.777 16.743 1.00 46.27 20 GLU B N 1
ATOM 772 C CA . GLU B 1 20 ? 7.471 -1.196 17.893 1.00 46.83 20 GLU B CA 1
ATOM 773 C C . GLU B 1 20 ? 6.388 -2.136 18.439 1.00 46.46 20 GLU B C 1
ATOM 774 O O . GLU B 1 20 ? 6.292 -2.328 19.651 1.00 46.74 20 GLU B O 1
ATOM 780 N N . ALA B 1 21 ? 5.602 -2.734 17.544 1.00 46.16 21 ALA B N 1
ATOM 781 C CA . ALA B 1 21 ? 4.561 -3.696 17.926 1.00 45.66 21 ALA B CA 1
ATOM 782 C C . ALA B 1 21 ? 5.111 -4.929 18.622 1.00 45.20 21 ALA B C 1
ATOM 783 O O . ALA B 1 21 ? 4.557 -5.379 19.625 1.00 45.52 21 ALA B O 1
ATOM 785 N N . ILE B 1 22 ? 6.189 -5.491 18.079 1.00 45.01 22 ILE B N 1
ATOM 786 C CA . ILE B 1 22 ? 6.811 -6.707 18.631 1.00 44.05 22 ILE B CA 1
ATOM 787 C C . ILE B 1 22 ? 7.412 -6.453 20.013 1.00 43.87 22 ILE B C 1
ATOM 788 O O . ILE B 1 22 ? 7.421 -7.336 20.850 1.00 43.95 22 ILE B O 1
ATOM 793 N N . ALA B 1 23 ? 7.898 -5.244 20.251 1.00 44.13 23 ALA B N 1
ATOM 794 C CA . ALA B 1 23 ? 8.437 -4.875 21.552 1.00 45.11 23 ALA B CA 1
ATOM 795 C C . ALA B 1 23 ? 7.434 -4.914 22.725 1.00 46.02 23 ALA B C 1
ATOM 796 O O . ALA B 1 23 ? 7.856 -5.019 23.886 1.00 46.11 23 ALA B O 1
ATOM 798 N N . GLU B 1 24 ? 6.131 -4.804 22.435 1.00 46.60 24 GLU B N 1
ATOM 799 C CA . GLU B 1 24 ? 5.109 -4.711 23.494 1.00 47.39 24 GLU B CA 1
ATOM 800 C C . GLU B 1 24 ? 4.621 -6.087 23.860 1.00 47.72 24 GLU B C 1
ATOM 801 O O . GLU B 1 24 ? 3.854 -6.247 24.810 1.00 48.18 24 GLU B O 1
ATOM 807 N N . LEU B 1 25 ? 5.067 -7.080 23.095 1.00 47.96 25 LEU B N 1
ATOM 808 C CA . LEU B 1 25 ? 4.730 -8.468 23.343 1.00 47.97 25 LEU B CA 1
ATOM 809 C C . LEU B 1 25 ? 5.444 -8.987 24.600 1.00 48.22 25 LEU B C 1
ATOM 810 O O . LEU B 1 25 ? 6.664 -8.937 24.681 1.00 48.65 25 LEU B O 1
ATOM 815 N N . PRO B 1 26 ? 4.669 -9.496 25.582 1.00 48.21 26 PRO B N 1
ATOM 816 C CA . PRO B 1 26 ? 5.141 -9.803 26.936 1.00 47.57 26 PRO B CA 1
ATOM 817 C C . PRO B 1 26 ? 6.401 -10.674 26.993 1.00 47.39 26 PRO B C 1
ATOM 818 O O . PRO B 1 26 ? 7.273 -10.454 27.844 1.00 47.15 26 PRO B O 1
ATOM 822 N N . GLN B 1 27 ? 6.482 -11.673 26.119 1.00 46.75 27 GLN B N 1
ATOM 823 C CA . GLN B 1 27 ? 7.616 -12.586 26.140 1.00 45.69 27 GLN B CA 1
ATOM 824 C C . GLN B 1 27 ? 8.880 -12.024 25.444 1.00 44.72 27 GLN B C 1
ATOM 825 O O . GLN B 1 27 ? 9.953 -12.608 25.553 1.00 44.21 27 GLN B O 1
ATOM 831 N N . VAL B 1 28 ? 8.743 -10.885 24.756 1.00 43.82 28 VAL B N 1
ATOM 832 C CA . VAL B 1 28 ? 9.850 -10.263 24.015 1.00 42.63 28 VAL B CA 1
ATOM 833 C C . VAL B 1 28 ? 10.787 -9.389 24.864 1.00 41.78 28 VAL B C 1
ATOM 834 O O . VAL B 1 28 ? 10.487 -8.220 25.198 1.00 40.92 28 VAL B O 1
ATOM 838 N N . ALA B 1 29 ? 11.943 -9.973 25.171 1.00 40.91 29 ALA B N 1
ATOM 839 C CA . ALA B 1 29 ? 12.988 -9.322 25.963 1.00 39.99 29 ALA B CA 1
ATOM 840 C C . ALA B 1 29 ? 13.640 -8.147 25.214 1.00 39.28 29 ALA B C 1
ATOM 841 O O . ALA B 1 29 ? 13.810 -7.062 25.768 1.00 38.32 29 ALA B O 1
ATOM 843 N N . GLU B 1 30 ? 13.985 -8.379 23.946 1.00 38.89 30 GLU B N 1
ATOM 844 C CA . GLU B 1 30 ? 14.704 -7.412 23.107 1.00 38.83 30 GLU B CA 1
ATOM 845 C C . GLU B 1 30 ? 14.287 -7.612 21.651 1.00 38.08 30 GLU B C 1
ATOM 846 O O . GLU B 1 30 ? 14.071 -8.737 21.200 1.00 38.01 30 GLU B O 1
ATOM 852 N N . VAL B 1 31 ? 14.169 -6.512 20.922 1.00 37.55 31 VAL B N 1
ATOM 853 C CA . VAL B 1 31 ? 13.911 -6.575 19.509 1.00 37.04 31 VAL B CA 1
ATOM 854 C C . VAL B 1 31 ? 14.694 -5.490 18.810 1.00 36.68 31 VAL B C 1
ATOM 855 O O . VAL B 1 31 ? 14.802 -4.365 19.311 1.00 36.42 31 VAL B O 1
ATOM 859 N N . TYR B 1 32 ? 15.251 -5.849 17.657 1.00 35.51 32 TYR B N 1
ATOM 860 C CA . TYR B 1 32 ? 16.192 -4.995 16.967 1.00 35.55 32 TYR B CA 1
ATOM 861 C C . TYR B 1 32 ? 15.963 -5.083 15.502 1.00 35.41 32 TYR B C 1
ATOM 862 O O . TYR B 1 32 ? 15.600 -6.145 14.969 1.00 34.96 32 TYR B O 1
ATOM 871 N N . SER B 1 33 ? 16.220 -3.952 14.867 1.00 35.74 33 SER B N 1
ATOM 872 C CA . SER B 1 33 ? 16.527 -3.899 13.461 1.00 36.86 33 SER B CA 1
ATOM 873 C C . SER B 1 33 ? 17.989 -4.312 13.248 1.00 36.80 33 SER B C 1
ATOM 874 O O . SER B 1 33 ? 18.884 -3.776 13.911 1.00 36.99 33 SER B O 1
ATOM 877 N N . VAL B 1 34 ? 18.215 -5.248 12.320 1.00 36.58 34 VAL B N 1
ATOM 878 C CA . VAL B 1 34 ? 19.529 -5.857 12.097 1.00 36.06 34 VAL B CA 1
ATOM 879 C C . VAL B 1 34 ? 19.941 -5.826 10.627 1.00 36.20 34 VAL B C 1
ATOM 880 O O . VAL B 1 34 ? 19.093 -5.667 9.733 1.00 35.85 34 VAL B O 1
ATOM 884 N N . THR B 1 35 ? 21.246 -5.997 10.382 1.00 35.66 35 THR B N 1
ATOM 885 C CA . THR B 1 35 ? 21.799 -6.182 9.032 1.00 34.23 35 THR B CA 1
ATOM 886 C C . THR B 1 35 ? 21.624 -7.645 8.632 1.00 34.12 35 THR B C 1
ATOM 887 O O . THR B 1 35 ? 21.359 -8.481 9.475 1.00 34.31 35 THR B O 1
ATOM 891 N N . GLY B 1 36 ? 21.761 -7.962 7.353 1.00 34.33 36 GLY B N 1
ATOM 892 C CA . GLY B 1 36 ? 21.586 -9.327 6.895 1.00 35.45 36 GLY B CA 1
ATOM 893 C C . GLY B 1 36 ? 20.266 -9.622 6.197 1.00 37.28 36 GLY B C 1
ATOM 894 O O . GLY B 1 36 ? 19.469 -8.710 5.908 1.00 37.17 36 GLY B O 1
ATOM 895 N N . PRO B 1 37 ? 19.990 -10.915 5.968 1.00 38.15 37 PRO B N 1
ATOM 896 C CA . PRO B 1 37 ? 18.863 -11.341 5.135 1.00 39.18 37 PRO B CA 1
ATOM 897 C C . PRO B 1 37 ? 17.489 -11.275 5.842 1.00 40.22 37 PRO B C 1
ATOM 898 O O . PRO B 1 37 ? 16.436 -11.435 5.179 1.00 41.21 37 PRO B O 1
ATOM 902 N N . TYR B 1 38 ? 17.508 -11.033 7.157 1.00 40.44 38 TYR B N 1
ATOM 903 C CA . TYR B 1 38 ? 16.311 -10.849 7.978 1.00 40.51 38 TYR B CA 1
ATOM 904 C C . TYR B 1 38 ? 16.410 -9.478 8.598 1.00 40.48 38 TYR B C 1
ATOM 905 O O . TYR B 1 38 ? 17.494 -9.060 8.945 1.00 41.53 38 TYR B O 1
ATOM 914 N N . ASP B 1 39 ? 15.286 -8.774 8.732 1.00 40.18 39 ASP B N 1
ATOM 915 C CA . ASP B 1 39 ? 15.293 -7.343 9.036 1.00 38.70 39 ASP B CA 1
ATOM 916 C C . ASP B 1 39 ? 15.178 -7.047 10.514 1.00 36.91 39 ASP B C 1
ATOM 917 O O . ASP B 1 39 ? 15.648 -6.009 10.980 1.00 37.08 39 ASP B O 1
ATOM 922 N N . LEU B 1 40 ? 14.507 -7.931 11.242 1.00 34.56 40 LEU B N 1
ATOM 923 C CA . LEU B 1 40 ? 14.330 -7.760 12.662 1.00 33.17 40 LEU B CA 1
ATOM 924 C C . LEU B 1 40 ? 14.616 -9.058 13.344 1.00 32.24 40 LEU B C 1
ATOM 925 O O . LEU B 1 40 ? 14.355 -10.136 12.790 1.00 31.61 40 LEU B O 1
ATOM 930 N N . VAL B 1 41 ? 15.108 -8.947 14.574 1.00 31.43 41 VAL B N 1
ATOM 931 C CA . VAL B 1 41 ? 15.293 -10.102 15.433 1.00 31.12 41 VAL B CA 1
ATOM 932 C C . VAL B 1 41 ? 14.611 -9.823 16.743 1.00 30.99 41 VAL B C 1
ATOM 933 O O . VAL B 1 41 ? 14.714 -8.723 17.277 1.00 31.74 41 VAL B O 1
ATOM 937 N N . ALA B 1 42 ? 13.913 -10.820 17.261 1.00 30.85 42 ALA B N 1
ATOM 938 C CA . ALA B 1 42 ? 13.306 -10.725 18.577 1.00 31.33 42 ALA B CA 1
ATOM 939 C C . ALA B 1 42 ? 13.981 -11.708 19.485 1.00 31.38 42 ALA B C 1
ATOM 940 O O . ALA B 1 42 ? 14.096 -12.892 19.153 1.00 31.01 42 ALA B O 1
ATOM 942 N N . LEU B 1 43 ? 14.418 -11.224 20.639 1.00 32.82 43 LEU B N 1
ATOM 943 C CA . LEU B 1 43 ? 14.973 -12.115 21.662 1.00 33.69 43 LEU B CA 1
ATOM 944 C C . LEU B 1 43 ? 13.854 -12.375 22.667 1.00 34.07 43 LEU B C 1
ATOM 945 O O . LEU B 1 43 ? 13.361 -11.475 23.344 1.00 33.58 43 LEU B O 1
ATOM 950 N N . VAL B 1 44 ? 13.498 -13.635 22.769 1.00 34.98 44 VAL B N 1
ATOM 951 C CA . VAL B 1 44 ? 12.283 -14.049 23.431 1.00 36.28 44 VAL B CA 1
ATOM 952 C C . VAL B 1 44 ? 12.595 -15.047 24.559 1.00 36.77 44 VAL B C 1
ATOM 953 O O . VAL B 1 44 ? 13.346 -16.013 24.347 1.00 37.64 44 VAL B O 1
ATOM 957 N N . ARG B 1 45 ? 12.053 -14.781 25.749 1.00 37.44 45 ARG B N 1
ATOM 958 C CA . ARG B 1 45 ? 12.088 -15.718 26.905 1.00 38.22 45 ARG B CA 1
ATOM 959 C C . ARG B 1 45 ? 10.746 -16.382 27.180 1.00 38.55 45 ARG B C 1
ATOM 960 O O . ARG B 1 45 ? 9.748 -15.718 27.390 1.00 38.44 45 ARG B O 1
ATOM 968 N N . LEU B 1 46 ? 10.758 -17.700 27.221 1.00 40.11 46 LEU B N 1
ATOM 969 C CA . LEU B 1 46 ? 9.574 -18.502 27.370 1.00 40.98 46 LEU B CA 1
ATOM 970 C C . LEU B 1 46 ? 9.605 -19.249 28.704 1.00 42.36 46 LEU B C 1
ATOM 971 O O . LEU B 1 46 ? 10.680 -19.646 29.159 1.00 42.83 46 LEU B O 1
ATOM 976 N N . LYS B 1 47 ? 8.432 -19.436 29.324 1.00 43.15 47 LYS B N 1
ATOM 977 C CA . LYS B 1 47 ? 8.290 -20.330 30.474 1.00 44.30 47 LYS B CA 1
ATOM 978 C C . LYS B 1 47 ? 8.232 -21.795 29.979 1.00 44.26 47 LYS B C 1
ATOM 979 O O . LYS B 1 47 ? 8.780 -22.694 30.610 1.00 45.43 47 LYS B O 1
ATOM 985 N N . ASP B 1 48 ? 7.585 -22.016 28.836 1.00 43.91 48 ASP B N 1
ATOM 986 C CA . ASP B 1 48 ? 7.442 -23.333 28.202 1.00 43.33 48 ASP B CA 1
ATOM 987 C C . ASP B 1 48 ? 7.597 -23.099 26.697 1.00 42.81 48 ASP B C 1
ATOM 988 O O . ASP B 1 48 ? 7.482 -21.968 26.241 1.00 43.44 48 ASP B O 1
ATOM 993 N N . VAL B 1 49 ? 7.839 -24.150 25.918 1.00 42.18 49 VAL B N 1
ATOM 994 C CA . VAL B 1 49 ? 7.909 -24.008 24.467 1.00 41.26 49 VAL B CA 1
ATOM 995 C C . VAL B 1 49 ? 6.581 -23.707 23.779 1.00 40.59 49 VAL B C 1
ATOM 996 O O . VAL B 1 49 ? 6.583 -23.223 22.641 1.00 40.20 49 VAL B O 1
ATOM 1000 N N . GLU B 1 50 ? 5.458 -24.025 24.435 1.00 39.67 50 GLU B N 1
ATOM 1001 C CA . GLU B 1 50 ? 4.152 -23.843 23.813 1.00 38.41 50 GLU B CA 1
ATOM 1002 C C . GLU B 1 50 ? 3.998 -22.353 23.567 1.00 37.97 50 GLU B C 1
ATOM 1003 O O . GLU B 1 50 ? 3.314 -21.952 22.631 1.00 37.99 50 GLU B O 1
ATOM 1009 N N . GLU B 1 51 ? 4.675 -21.547 24.385 1.00 37.15 51 GLU B N 1
ATOM 1010 C CA . GLU B 1 51 ? 4.524 -20.103 24.323 1.00 37.67 51 GLU B CA 1
ATOM 1011 C C . GLU B 1 51 ? 4.943 -19.440 23.002 1.00 37.42 51 GLU B C 1
ATOM 1012 O O . GLU B 1 51 ? 4.673 -18.246 22.806 1.00 36.50 51 GLU B O 1
ATOM 1018 N N . LEU B 1 52 ? 5.580 -20.212 22.108 1.00 37.07 52 LEU B N 1
ATOM 1019 C CA . LEU B 1 52 ? 5.882 -19.742 20.742 1.00 37.20 52 LEU B CA 1
ATOM 1020 C C . LEU B 1 52 ? 4.574 -19.633 19.961 1.00 37.80 52 LEU B C 1
ATOM 1021 O O . LEU B 1 52 ? 4.515 -18.927 18.952 1.00 37.64 52 LEU B O 1
ATOM 1026 N N . ASP B 1 53 ? 3.536 -20.330 20.447 1.00 38.27 53 ASP B N 1
ATOM 1027 C CA . ASP B 1 53 ? 2.176 -20.218 19.910 1.00 39.28 53 ASP B CA 1
ATOM 1028 C C . ASP B 1 53 ? 1.635 -18.824 20.161 1.00 39.32 53 ASP B C 1
ATOM 1029 O O . ASP B 1 53 ? 1.048 -18.238 19.268 1.00 40.02 53 ASP B O 1
ATOM 1034 N N . ASP B 1 54 ? 1.853 -18.295 21.363 1.00 39.38 54 ASP B N 1
ATOM 1035 C CA . ASP B 1 54 ? 1.411 -16.952 21.723 1.00 39.72 54 ASP B CA 1
ATOM 1036 C C . ASP B 1 54 ? 2.264 -15.843 21.142 1.00 39.85 54 ASP B C 1
ATOM 1037 O O . ASP B 1 54 ? 1.715 -14.825 20.704 1.00 39.97 54 ASP B O 1
ATOM 1042 N N . VAL B 1 55 ? 3.594 -16.009 21.207 1.00 39.91 55 VAL B N 1
ATOM 1043 C CA . VAL B 1 55 ? 4.537 -14.983 20.724 1.00 39.80 55 VAL B CA 1
ATOM 1044 C C . VAL B 1 55 ? 4.686 -15.004 19.212 1.00 38.95 55 VAL B C 1
ATOM 1045 O O . VAL B 1 55 ? 4.670 -13.951 18.605 1.00 39.78 55 VAL B O 1
ATOM 1049 N N . VAL B 1 56 ? 4.851 -16.180 18.608 1.00 37.75 56 VAL B N 1
ATOM 1050 C CA . VAL B 1 56 ? 5.137 -16.235 17.170 1.00 36.83 56 VAL B CA 1
ATOM 1051 C C . VAL B 1 56 ? 3.865 -16.423 16.348 1.00 36.99 56 VAL B C 1
ATOM 1052 O O . VAL B 1 56 ? 3.471 -15.519 15.606 1.00 36.61 56 VAL B O 1
ATOM 1056 N N . THR B 1 57 ? 3.234 -17.594 16.467 1.00 37.14 57 THR B N 1
ATOM 1057 C CA . THR B 1 57 ? 2.036 -17.885 15.675 1.00 37.67 57 THR B CA 1
ATOM 1058 C C . THR B 1 57 ? 1.005 -16.742 15.767 1.00 37.69 57 THR B C 1
ATOM 1059 O O . THR B 1 57 ? 0.512 -16.293 14.735 1.00 37.99 57 THR B O 1
ATOM 1063 N N . GLN B 1 58 ? 0.760 -16.236 16.978 1.00 37.26 58 GLN B N 1
ATOM 1064 C CA . GLN B 1 58 ? -0.253 -15.214 17.223 1.00 37.54 58 GLN B CA 1
ATOM 1065 C C . GLN B 1 58 ? 0.334 -13.831 17.369 1.00 38.78 58 GLN B C 1
ATOM 1066 O O . GLN B 1 58 ? -0.089 -12.892 16.684 1.00 39.75 58 GLN B O 1
ATOM 1072 N N . GLY B 1 59 ? 1.291 -13.677 18.281 1.00 39.32 59 GLY B N 1
ATOM 1073 C CA . GLY B 1 59 ? 1.900 -12.374 18.501 1.00 39.95 59 GLY B CA 1
ATOM 1074 C C . GLY B 1 59 ? 2.485 -11.795 17.228 1.00 41.22 59 GLY B C 1
ATOM 1075 O O . GLY B 1 59 ? 2.332 -10.601 16.946 1.00 41.70 59 GLY B O 1
ATOM 1076 N N . ILE B 1 60 ? 3.147 -12.631 16.437 1.00 41.82 60 ILE B N 1
ATOM 1077 C CA . ILE B 1 60 ? 3.923 -12.085 15.333 1.00 42.93 60 ILE B CA 1
ATOM 1078 C C . ILE B 1 60 ? 3.326 -12.337 13.973 1.00 43.43 60 ILE B C 1
ATOM 1079 O O . ILE B 1 60 ? 3.214 -11.418 13.174 1.00 43.43 60 ILE B O 1
ATOM 1084 N N . LE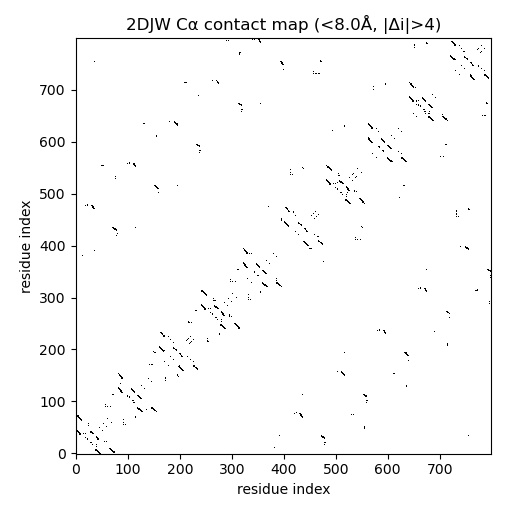U B 1 61 ? 2.955 -13.577 13.696 1.00 44.76 61 LEU B N 1
ATOM 1085 C CA . LEU B 1 61 ? 2.455 -13.896 12.368 1.00 46.21 61 LEU B CA 1
ATOM 1086 C C . LEU B 1 61 ? 1.095 -13.253 12.053 1.00 47.85 61 LEU B C 1
ATOM 1087 O O . LEU B 1 61 ? 0.687 -13.188 10.884 1.00 48.61 61 LEU B O 1
ATOM 1092 N N . SER B 1 62 ? 0.407 -12.776 13.087 1.00 49.23 62 SER B N 1
ATOM 1093 C CA . SER B 1 62 ? -0.923 -12.200 12.923 1.00 50.98 62 SER B CA 1
ATOM 1094 C C . SER B 1 62 ? -0.820 -10.731 12.549 1.00 52.01 62 SER B C 1
ATOM 1095 O O . SER B 1 62 ? -1.795 -10.154 12.067 1.00 52.63 62 SER B O 1
ATOM 1098 N N . LEU B 1 63 ? 0.350 -10.130 12.799 1.00 52.69 63 LEU B N 1
ATOM 1099 C CA . LEU B 1 63 ? 0.627 -8.745 12.430 1.00 52.95 63 LEU B CA 1
ATOM 1100 C C . LEU B 1 63 ? 0.753 -8.612 10.924 1.00 53.46 63 LEU B C 1
ATOM 1101 O O . LEU B 1 63 ? 1.289 -9.515 10.257 1.00 53.17 63 LEU B O 1
ATOM 1106 N N . GLU B 1 64 ? 0.258 -7.490 10.389 1.00 53.68 64 GLU B N 1
ATOM 1107 C CA . GLU B 1 64 ? 0.193 -7.321 8.940 1.00 53.97 64 GLU B CA 1
ATOM 1108 C C . GLU B 1 64 ? 1.498 -6.776 8.415 1.00 53.94 64 GLU B C 1
ATOM 1109 O O . GLU B 1 64 ? 2.059 -5.813 8.958 1.00 53.99 64 GLU B O 1
ATOM 1115 N N . GLY B 1 65 ? 1.967 -7.402 7.351 1.00 53.79 65 GLY B N 1
ATOM 1116 C CA . GLY B 1 65 ? 3.218 -7.020 6.737 1.00 54.42 65 GLY B CA 1
ATOM 1117 C C . GLY B 1 65 ? 4.414 -7.859 7.153 1.00 54.76 65 GLY B C 1
ATOM 1118 O O . GLY B 1 65 ? 5.542 -7.416 6.964 1.00 54.82 65 GLY B O 1
ATOM 1119 N N . VAL B 1 66 ? 4.181 -9.048 7.727 1.00 54.72 66 VAL B N 1
ATOM 1120 C CA . VAL B 1 66 ? 5.279 -9.983 8.009 1.00 54.61 66 VAL B CA 1
ATOM 1121 C C . VAL B 1 66 ? 5.247 -11.133 7.018 1.00 54.88 66 VAL B C 1
ATOM 1122 O O . VAL B 1 66 ? 4.240 -11.834 6.874 1.00 55.42 66 VAL B O 1
ATOM 1126 N N . GLU B 1 67 ? 6.366 -11.315 6.332 1.00 54.58 67 GLU B N 1
ATOM 1127 C CA . GLU B 1 67 ? 6.442 -12.190 5.173 1.00 54.23 67 GLU B CA 1
ATOM 1128 C C . GLU B 1 67 ? 6.973 -13.569 5.492 1.00 53.91 67 GLU B C 1
ATOM 1129 O O . GLU B 1 67 ? 6.495 -14.569 4.945 1.00 53.99 67 GLU B O 1
ATOM 1135 N N . ARG B 1 68 ? 7.997 -13.604 6.345 1.00 53.21 68 ARG B N 1
ATOM 1136 C CA . ARG B 1 68 ? 8.646 -14.841 6.769 1.00 51.88 68 ARG B CA 1
ATOM 1137 C C . ARG B 1 68 ? 9.167 -14.671 8.165 1.00 49.96 68 ARG B C 1
ATOM 1138 O O . ARG B 1 68 ? 9.539 -13.582 8.598 1.00 49.45 68 ARG B O 1
ATOM 1146 N N . THR B 1 69 ? 9.209 -15.788 8.861 1.00 48.02 69 THR B N 1
ATOM 1147 C CA . THR B 1 69 ? 9.699 -15.818 10.212 1.00 45.82 69 THR B CA 1
ATOM 1148 C C . THR B 1 69 ? 10.526 -17.081 10.355 1.00 44.06 69 THR B C 1
ATOM 1149 O O . THR B 1 69 ? 10.255 -18.065 9.678 1.00 43.55 69 THR B O 1
ATOM 1153 N N . GLU B 1 70 ? 11.566 -17.031 11.180 1.00 42.25 70 GLU B N 1
ATOM 1154 C CA . GLU B 1 70 ? 12.302 -18.238 11.515 1.00 41.25 70 GLU B CA 1
ATOM 1155 C C . GLU B 1 70 ? 12.756 -18.229 12.964 1.00 39.47 70 GLU B C 1
ATOM 1156 O O . GLU B 1 70 ? 13.398 -17.284 13.424 1.00 39.85 70 GLU B O 1
ATOM 1162 N N . THR B 1 71 ? 12.411 -19.280 13.685 1.00 37.26 71 THR B N 1
ATOM 1163 C CA . THR B 1 71 ? 12.705 -19.330 15.103 1.00 35.91 71 THR B CA 1
ATOM 1164 C C . THR B 1 71 ? 13.856 -20.290 15.358 1.00 35.56 71 THR B C 1
ATOM 1165 O O . THR B 1 71 ? 13.818 -21.458 14.943 1.00 34.33 71 THR B O 1
ATOM 1169 N N . LEU B 1 72 ? 14.886 -19.759 16.018 1.00 35.12 72 LEU B N 1
ATOM 1170 C CA . LEU B 1 72 ? 16.046 -20.546 16.414 1.00 35.30 72 LEU B CA 1
ATOM 1171 C C . LEU B 1 72 ? 15.854 -20.779 17.887 1.00 34.83 72 LEU B C 1
ATOM 1172 O O . LEU B 1 72 ? 16.053 -19.863 18.684 1.00 34.79 72 LEU B O 1
ATOM 1177 N N . LEU B 1 73 ? 15.404 -21.977 18.241 1.00 35.21 73 LEU B N 1
ATOM 1178 C CA . LEU B 1 73 ? 15.141 -22.305 19.635 1.00 35.79 73 LEU B CA 1
ATOM 1179 C C . LEU B 1 73 ? 16.398 -22.805 20.370 1.00 36.88 73 LEU B C 1
ATOM 1180 O O . LEU B 1 73 ? 16.945 -23.858 20.010 1.00 36.72 73 LEU B O 1
ATOM 1185 N N . ALA B 1 74 ? 16.808 -22.081 21.415 1.00 37.89 74 ALA B N 1
ATOM 1186 C CA . ALA B 1 74 ? 17.932 -22.483 22.276 1.00 39.64 74 ALA B CA 1
ATOM 1187 C C . ALA B 1 74 ? 17.589 -23.699 23.136 1.00 41.45 74 ALA B C 1
ATOM 1188 O O . ALA B 1 74 ? 16.641 -23.669 23.929 1.00 42.23 74 ALA B O 1
ATOM 1190 N N . PHE B 1 75 ? 18.355 -24.775 22.985 1.00 43.45 75 PHE B N 1
ATOM 1191 C CA . PHE B 1 75 ? 18.162 -25.939 23.852 1.00 44.82 75 PHE B CA 1
ATOM 1192 C C . PHE B 1 75 ? 19.269 -26.211 24.876 1.00 45.36 75 PHE B C 1
ATOM 1193 O O . PHE B 1 75 ? 19.059 -26.977 25.812 1.00 45.36 75 PHE B O 1
ATOM 1201 N N . ARG B 1 76 ? 20.424 -25.568 24.731 1.00 46.03 76 ARG B N 1
ATOM 1202 C CA . ARG B 1 76 ? 21.417 -25.593 25.798 1.00 46.99 76 ARG B CA 1
ATOM 1203 C C . ARG B 1 76 ? 22.142 -24.269 25.942 1.00 47.13 76 ARG B C 1
ATOM 1204 O O . ARG B 1 76 ? 22.607 -23.715 24.958 1.00 47.90 76 ARG B O 1
ATOM 1212 N N . ALA B 1 77 ? 22.214 -23.762 27.173 1.00 47.49 77 ALA B N 1
ATOM 1213 C CA . ALA B 1 77 ? 23.011 -22.586 27.521 1.00 48.25 77 ALA B CA 1
ATOM 1214 C C . ALA B 1 77 ? 24.486 -22.903 27.867 1.00 49.07 77 ALA B C 1
ATOM 1215 O O . ALA B 1 77 ? 24.794 -23.956 28.429 1.00 48.99 77 ALA B O 1
ATOM 1217 N N . TYR B 1 78 ? 25.380 -21.968 27.529 1.00 49.77 78 TYR B N 1
ATOM 1218 C CA . TYR B 1 78 ? 26.802 -22.029 27.895 1.00 49.59 78 TYR B CA 1
ATOM 1219 C C . TYR B 1 78 ? 27.150 -20.749 28.638 1.00 50.33 78 TYR B C 1
ATOM 1220 O O . TYR B 1 78 ? 27.518 -19.766 28.008 1.00 49.95 78 TYR B O 1
ATOM 1229 N N . PRO B 1 79 ? 26.994 -20.746 29.983 1.00 51.49 79 PRO B N 1
ATOM 1230 C CA . PRO B 1 79 ? 27.272 -19.595 30.855 1.00 52.51 79 PRO B CA 1
ATOM 1231 C C . PRO B 1 79 ? 28.753 -19.294 31.119 1.00 53.61 79 PRO B C 1
ATOM 1232 O O . PRO B 1 79 ? 29.589 -20.179 30.953 1.00 53.86 79 PRO B O 1
ATOM 1236 N N . ARG B 1 80 ? 29.043 -18.034 31.479 1.00 55.07 80 ARG B N 1
ATOM 1237 C CA . ARG B 1 80 ? 30.238 -17.593 32.257 1.00 56.50 80 ARG B CA 1
ATOM 1238 C C . ARG B 1 80 ? 31.065 -16.484 31.614 1.00 56.83 80 ARG B C 1
ATOM 1239 O O . ARG B 1 80 ? 31.339 -15.427 32.203 1.00 56.54 80 ARG B O 1
ATOM 1247 N N . MET C 1 1 ? 2.453 -50.566 6.256 1.00 74.47 1 MET C N 1
ATOM 1248 C CA . MET C 1 1 ? 2.002 -49.144 6.343 1.00 74.58 1 MET C CA 1
ATOM 1249 C C . MET C 1 1 ? 3.141 -48.237 5.896 1.00 73.83 1 MET C C 1
ATOM 1250 O O . MET C 1 1 ? 4.290 -48.465 6.272 1.00 73.98 1 MET C O 1
ATOM 1255 N N . ILE C 1 2 ? 2.829 -47.214 5.101 1.00 72.83 2 ILE C N 1
ATOM 1256 C CA . ILE C 1 2 ? 3.852 -46.268 4.633 1.00 71.73 2 ILE C CA 1
ATOM 1257 C C . ILE C 1 2 ? 3.768 -44.916 5.350 1.00 70.92 2 ILE C C 1
ATOM 1258 O O . ILE C 1 2 ? 2.764 -44.198 5.246 1.00 70.88 2 ILE C O 1
ATOM 1263 N N . THR C 1 3 ? 4.840 -44.587 6.070 1.00 69.59 3 THR C N 1
ATOM 1264 C CA . THR C 1 3 ? 4.978 -43.315 6.767 1.00 68.32 3 THR C CA 1
ATOM 1265 C C . THR C 1 3 ? 5.546 -42.224 5.862 1.00 67.44 3 THR C C 1
ATOM 1266 O O . THR C 1 3 ? 6.546 -42.425 5.169 1.00 67.55 3 THR C O 1
ATOM 1270 N N . ALA C 1 4 ? 4.897 -41.066 5.879 1.00 66.09 4 ALA C N 1
ATOM 1271 C CA . ALA C 1 4 ? 5.406 -39.875 5.212 1.00 64.67 4 ALA C CA 1
ATOM 1272 C C . ALA C 1 4 ? 5.462 -38.707 6.195 1.00 63.40 4 ALA C C 1
ATOM 1273 O O . ALA C 1 4 ? 4.668 -38.638 7.128 1.00 63.12 4 ALA C O 1
ATOM 1275 N N . PHE C 1 5 ? 6.424 -37.814 5.989 1.00 61.88 5 PHE C N 1
ATOM 1276 C CA . PHE C 1 5 ? 6.530 -36.583 6.750 1.00 60.55 5 PHE C CA 1
ATOM 1277 C C . PHE C 1 5 ? 6.196 -35.464 5.786 1.00 59.66 5 PHE C C 1
ATOM 1278 O O . PHE C 1 5 ? 6.935 -35.222 4.834 1.00 59.68 5 PHE C O 1
ATOM 1286 N N . VAL C 1 6 ? 5.072 -34.797 6.010 1.00 58.50 6 VAL C N 1
ATOM 1287 C CA . VAL C 1 6 ? 4.664 -33.706 5.135 1.00 57.44 6 VAL C CA 1
ATOM 1288 C C . VAL C 1 6 ? 4.984 -32.391 5.818 1.00 56.98 6 VAL C C 1
ATOM 1289 O O . VAL C 1 6 ? 4.630 -32.182 6.969 1.00 57.03 6 VAL C O 1
ATOM 1293 N N . LEU C 1 7 ? 5.691 -31.522 5.108 1.00 56.64 7 LEU C N 1
ATOM 1294 C CA . LEU C 1 7 ? 6.061 -30.218 5.630 1.00 56.15 7 LEU C CA 1
ATOM 1295 C C . LEU C 1 7 ? 5.219 -29.193 4.901 1.00 56.11 7 LEU C C 1
ATOM 1296 O O . LEU C 1 7 ? 5.170 -29.194 3.676 1.00 55.55 7 LEU C O 1
ATOM 1301 N N . ILE C 1 8 ? 4.550 -28.328 5.661 1.00 56.23 8 ILE C N 1
ATOM 1302 C CA . ILE C 1 8 ? 3.640 -27.343 5.095 1.00 56.27 8 ILE C CA 1
ATOM 1303 C C . ILE C 1 8 ? 4.111 -25.931 5.462 1.00 56.92 8 ILE C C 1
ATOM 1304 O O . ILE C 1 8 ? 4.446 -25.664 6.615 1.00 57.33 8 ILE C O 1
ATOM 1309 N N . ARG C 1 9 ? 4.177 -25.047 4.471 1.00 57.56 9 ARG C N 1
ATOM 1310 C CA . ARG C 1 9 ? 4.417 -23.625 4.716 1.00 58.67 9 ARG C CA 1
ATOM 1311 C C . ARG C 1 9 ? 3.121 -22.852 4.407 1.00 58.90 9 ARG C C 1
ATOM 1312 O O . ARG C 1 9 ? 2.825 -22.576 3.237 1.00 59.11 9 ARG C O 1
ATOM 1320 N N . PRO C 1 10 ? 2.315 -22.548 5.448 1.00 58.97 10 PRO C N 1
ATOM 1321 C CA . PRO C 1 10 ? 1.081 -21.800 5.237 1.00 58.69 10 PRO C CA 1
ATOM 1322 C C . PRO C 1 10 ? 1.358 -20.302 5.210 1.00 58.49 10 PRO C C 1
ATOM 1323 O O . PRO C 1 10 ? 2.428 -19.876 5.669 1.00 58.44 10 PRO C O 1
ATOM 1327 N N . ARG C 1 11 ? 0.415 -19.516 4.678 1.00 57.92 11 ARG C N 1
ATOM 1328 C CA . ARG C 1 11 ? 0.417 -18.069 4.897 1.00 57.79 11 ARG C CA 1
ATOM 1329 C C . ARG C 1 11 ? 0.425 -17.842 6.406 1.00 57.11 11 ARG C C 1
ATOM 1330 O O . ARG C 1 11 ? -0.140 -18.640 7.153 1.00 56.95 11 ARG C O 1
ATOM 1338 N N . GLY C 1 12 ? 1.083 -16.776 6.850 1.00 56.83 12 GLY C N 1
ATOM 1339 C CA . GLY C 1 12 ? 1.253 -16.503 8.278 1.00 56.69 12 GLY C CA 1
ATOM 1340 C C . GLY C 1 12 ? -0.017 -16.641 9.103 1.00 56.86 12 GLY C C 1
ATOM 1341 O O . GLY C 1 12 ? -0.076 -17.443 10.044 1.00 56.95 12 GLY C O 1
ATOM 1342 N N . ASN C 1 13 ? -1.047 -15.881 8.737 1.00 56.49 13 ASN C N 1
ATOM 1343 C CA . ASN C 1 13 ? -2.278 -15.847 9.515 1.00 56.52 13 ASN C CA 1
ATOM 1344 C C . ASN C 1 13 ? -3.220 -17.001 9.186 1.00 55.94 13 ASN C C 1
ATOM 1345 O O . ASN C 1 13 ? -4.442 -16.854 9.276 1.00 56.18 13 ASN C O 1
ATOM 1350 N N . ARG C 1 14 ? -2.652 -18.149 8.820 1.00 54.70 14 ARG C N 1
ATOM 1351 C CA . ARG C 1 14 ? -3.448 -19.303 8.429 1.00 53.41 14 ARG C CA 1
ATOM 1352 C C . ARG C 1 14 ? -2.908 -20.550 9.072 1.00 52.38 14 ARG C C 1
ATOM 1353 O O . ARG C 1 14 ? -3.433 -21.646 8.846 1.00 52.31 14 ARG C O 1
ATOM 1361 N N . VAL C 1 15 ? -1.845 -20.378 9.865 1.00 51.26 15 VAL C N 1
ATOM 1362 C CA . VAL C 1 15 ? -1.105 -21.498 10.461 1.00 49.97 15 VAL C CA 1
ATOM 1363 C C . VAL C 1 15 ? -2.056 -22.355 11.280 1.00 49.67 15 VAL C C 1
ATOM 1364 O O . VAL C 1 15 ? -2.165 -23.569 11.040 1.00 49.30 15 VAL C O 1
ATOM 1368 N N . GLN C 1 16 ? -2.738 -21.716 12.242 1.00 48.95 16 GLN C N 1
ATOM 1369 C CA . GLN C 1 16 ? -3.669 -22.419 13.147 1.00 48.74 16 GLN C CA 1
ATOM 1370 C C . GLN C 1 16 ? -4.823 -23.074 12.394 1.00 48.73 16 GLN C C 1
ATOM 1371 O O . GLN C 1 16 ? -5.121 -24.247 12.617 1.00 48.90 16 GLN C O 1
ATOM 1377 N N . ALA C 1 17 ? -5.430 -22.324 11.477 1.00 49.15 17 ALA C N 1
ATOM 1378 C CA . ALA C 1 17 ? -6.491 -22.839 10.594 1.00 49.62 17 ALA C CA 1
ATOM 1379 C C . ALA C 1 17 ? -6.106 -24.116 9.828 1.00 50.06 17 ALA C C 1
ATOM 1380 O O . ALA C 1 17 ? -6.837 -25.118 9.886 1.00 50.77 17 ALA C O 1
ATOM 1382 N N . LEU C 1 18 ? -4.960 -24.098 9.136 1.00 50.23 18 LEU C N 1
ATOM 1383 C CA . LEU C 1 18 ? -4.523 -25.261 8.342 1.00 49.67 18 LEU C CA 1
ATOM 1384 C C . LEU C 1 18 ? -4.072 -26.429 9.190 1.00 49.69 18 LEU C C 1
ATOM 1385 O O . LEU C 1 18 ? -4.371 -27.573 8.864 1.00 49.67 18 LEU C O 1
ATOM 1390 N N . GLY C 1 19 ? -3.371 -26.151 10.286 1.00 50.06 19 GLY C N 1
ATOM 1391 C CA . GLY C 1 19 ? -2.966 -27.203 11.214 1.00 50.73 19 GLY C CA 1
ATOM 1392 C C . GLY C 1 19 ? -4.144 -28.030 11.698 1.00 51.56 19 GLY C C 1
ATOM 1393 O O . GLY C 1 19 ? -4.080 -29.262 11.705 1.00 51.89 19 GLY C O 1
ATOM 1394 N N . GLU C 1 20 ? -5.219 -27.341 12.095 1.00 52.14 20 GLU C N 1
ATOM 1395 C CA . GLU C 1 20 ? -6.465 -27.968 12.553 1.00 52.60 20 GLU C CA 1
ATOM 1396 C C . GLU C 1 20 ? -7.213 -28.623 11.394 1.00 53.76 20 GLU C C 1
ATOM 1397 O O . GLU C 1 20 ? -7.839 -29.662 11.567 1.00 53.95 20 GLU C O 1
ATOM 1403 N N . ALA C 1 21 ? -7.154 -28.000 10.219 1.00 54.96 21 ALA C N 1
ATOM 1404 C CA . ALA C 1 21 ? -7.717 -28.580 8.999 1.00 56.10 21 ALA C CA 1
ATOM 1405 C C . ALA C 1 21 ? -6.995 -29.871 8.568 1.00 57.13 21 ALA C C 1
ATOM 1406 O O . ALA C 1 21 ? -7.648 -30.833 8.158 1.00 57.88 21 ALA C O 1
ATOM 1408 N N . ILE C 1 22 ? -5.663 -29.892 8.668 1.00 57.90 22 ILE C N 1
ATOM 1409 C CA . ILE C 1 22 ? -4.863 -31.083 8.344 1.00 58.55 22 ILE C CA 1
ATOM 1410 C C . ILE C 1 22 ? -5.131 -32.222 9.340 1.00 59.34 22 ILE C C 1
ATOM 1411 O O . ILE C 1 22 ? -5.090 -33.403 8.974 1.00 59.68 22 ILE C O 1
ATOM 1416 N N . ALA C 1 23 ? -5.385 -31.868 10.598 1.00 60.22 23 ALA C N 1
ATOM 1417 C CA . ALA C 1 23 ? -5.555 -32.864 11.665 1.00 61.20 23 ALA C CA 1
ATOM 1418 C C . ALA C 1 23 ? -6.804 -33.727 11.494 1.00 61.89 23 ALA C C 1
ATOM 1419 O O . ALA C 1 23 ? -6.855 -34.850 11.997 1.00 61.86 23 ALA C O 1
ATOM 1421 N N . GLU C 1 24 ? -7.801 -33.205 10.783 1.00 63.09 24 GLU C N 1
ATOM 1422 C CA . GLU C 1 24 ? -9.029 -33.958 10.503 1.00 64.37 24 GLU C CA 1
ATOM 1423 C C . GLU C 1 24 ? -8.817 -35.115 9.514 1.00 64.96 24 GLU C C 1
ATOM 1424 O O . GLU C 1 24 ? -9.231 -36.250 9.780 1.00 65.08 24 GLU C O 1
ATOM 1430 N N . LEU C 1 25 ? -8.155 -34.819 8.393 1.00 65.68 25 LEU C N 1
ATOM 1431 C CA . LEU C 1 25 ? -7.842 -35.806 7.346 1.00 66.13 25 LEU C CA 1
ATOM 1432 C C . LEU C 1 25 ? -7.441 -37.170 7.926 1.00 66.45 25 LEU C C 1
ATOM 1433 O O . LEU C 1 25 ? -6.605 -37.230 8.829 1.00 66.51 25 LEU C O 1
ATOM 1438 N N . PRO C 1 26 ? -8.031 -38.266 7.397 1.00 66.93 26 PRO C N 1
ATOM 1439 C CA . PRO C 1 26 ? -7.961 -39.597 8.037 1.00 67.10 26 PRO C CA 1
ATOM 1440 C C . PRO C 1 26 ? -6.556 -40.192 8.111 1.00 67.41 26 PRO C C 1
ATOM 1441 O O . PRO C 1 26 ? -6.214 -40.849 9.102 1.00 67.67 26 PRO C O 1
ATOM 1445 N N . GLN C 1 27 ? -5.755 -39.960 7.072 1.00 67.38 27 GLN C N 1
ATOM 1446 C CA . GLN C 1 27 ? -4.396 -40.503 6.993 1.00 67.21 27 GLN C CA 1
ATOM 1447 C C . GLN C 1 27 ? -3.403 -39.813 7.940 1.00 66.65 27 GLN C C 1
ATOM 1448 O O . GLN C 1 27 ? -2.416 -40.425 8.345 1.00 66.89 27 GLN C O 1
ATOM 1454 N N . VAL C 1 28 ? -3.670 -38.555 8.296 1.00 65.68 28 VAL C N 1
ATOM 1455 C CA . VAL C 1 28 ? -2.796 -37.788 9.198 1.00 64.67 28 VAL C CA 1
ATOM 1456 C C . VAL C 1 28 ? -2.860 -38.305 10.644 1.00 64.09 28 VAL C C 1
ATOM 1457 O O . VAL C 1 28 ? -3.903 -38.240 11.287 1.00 64.08 28 VAL C O 1
ATOM 1461 N N . ALA C 1 29 ? -1.734 -38.823 11.134 1.00 63.39 29 ALA C N 1
ATOM 1462 C CA . ALA C 1 29 ? -1.651 -39.431 12.467 1.00 62.54 29 ALA C CA 1
ATOM 1463 C C . ALA C 1 29 ? -1.273 -38.438 13.562 1.00 61.94 29 ALA C C 1
ATOM 1464 O O . ALA C 1 29 ? -1.694 -38.574 14.718 1.00 62.10 29 ALA C O 1
ATOM 1466 N N . GLU C 1 30 ? -0.449 -37.460 13.191 1.00 61.00 30 GLU C N 1
ATOM 1467 C CA . GLU C 1 30 ? 0.001 -36.386 14.076 1.00 59.44 30 GLU C CA 1
ATOM 1468 C C . GLU C 1 30 ? 0.261 -35.144 13.211 1.00 58.45 30 GLU C C 1
ATOM 1469 O O . GLU C 1 30 ? 0.604 -35.273 12.040 1.00 58.27 30 GLU C O 1
ATOM 1475 N N . VAL C 1 31 ? 0.063 -33.953 13.768 1.00 57.06 31 VAL C N 1
ATOM 1476 C CA . VAL C 1 31 ? 0.446 -32.722 13.090 1.00 55.89 31 VAL C CA 1
ATOM 1477 C C . VAL C 1 31 ? 0.767 -31.644 14.106 1.00 55.31 31 VAL C C 1
ATOM 1478 O O . VAL C 1 31 ? 0.009 -31.407 15.041 1.00 55.64 31 VAL C O 1
ATOM 1482 N N . TYR C 1 32 ? 1.906 -30.992 13.910 1.00 54.50 32 TYR C N 1
ATOM 1483 C CA . TYR C 1 32 ? 2.428 -30.046 14.876 1.00 53.06 32 TYR C CA 1
ATOM 1484 C C . TYR C 1 32 ? 2.797 -28.726 14.250 1.00 52.02 32 TYR C C 1
ATOM 1485 O O . TYR C 1 32 ? 3.009 -28.628 13.041 1.00 51.78 32 TYR C O 1
ATOM 1494 N N . SER C 1 33 ? 2.863 -27.717 15.108 1.00 50.76 33 SER C N 1
ATOM 1495 C CA . SER C 1 33 ? 3.435 -26.435 14.794 1.00 49.59 33 SER C CA 1
ATOM 1496 C C . SER C 1 33 ? 4.893 -26.548 15.230 1.00 48.79 33 SER C C 1
ATOM 1497 O O . SER C 1 33 ? 5.165 -27.013 16.341 1.00 48.27 33 SER C O 1
ATOM 1500 N N . VAL C 1 34 ? 5.825 -26.147 14.356 1.00 47.73 34 VAL C N 1
ATOM 1501 C CA . VAL C 1 34 ? 7.258 -26.436 14.553 1.00 46.50 34 VAL C CA 1
ATOM 1502 C C . VAL C 1 34 ? 8.147 -25.227 14.283 1.00 46.03 34 VAL C C 1
ATOM 1503 O O . VAL C 1 34 ? 7.759 -24.308 13.545 1.00 45.45 34 VAL C O 1
ATOM 1507 N N . THR C 1 35 ? 9.340 -25.236 14.884 1.00 45.41 35 THR C N 1
ATOM 1508 C CA . THR C 1 35 ? 10.412 -24.304 14.503 1.00 45.04 35 THR C CA 1
ATOM 1509 C C . THR C 1 35 ? 10.861 -24.627 13.061 1.00 44.84 35 THR C C 1
ATOM 1510 O O . THR C 1 35 ? 10.566 -25.707 12.528 1.00 44.53 35 THR C O 1
ATOM 1514 N N . GLY C 1 36 ? 11.540 -23.695 12.411 1.00 45.05 36 GLY C N 1
ATOM 1515 C CA . GLY C 1 36 ? 12.114 -24.006 11.105 1.00 45.87 36 GLY C CA 1
ATOM 1516 C C . GLY C 1 36 ? 11.583 -23.221 9.926 1.00 46.22 36 GLY C C 1
ATOM 1517 O O . GLY C 1 36 ? 11.041 -22.128 10.106 1.00 46.08 36 GLY C O 1
ATOM 1518 N N . PRO C 1 37 ? 11.781 -23.755 8.700 1.00 46.93 37 PRO C N 1
ATOM 1519 C CA . PRO C 1 37 ? 11.302 -23.110 7.465 1.00 47.11 37 PRO C CA 1
ATOM 1520 C C . PRO C 1 37 ? 9.866 -23.469 7.098 1.00 47.15 37 PRO C C 1
ATOM 1521 O O . PRO C 1 37 ? 9.264 -22.817 6.239 1.00 47.33 37 PRO C O 1
ATOM 1525 N N . TYR C 1 38 ? 9.328 -24.500 7.741 1.00 47.66 38 TYR C N 1
ATOM 1526 C CA . TYR C 1 38 ? 7.969 -24.969 7.460 1.00 47.83 38 TYR C CA 1
ATOM 1527 C C . TYR C 1 38 ? 7.173 -25.009 8.757 1.00 47.96 38 TYR C C 1
ATOM 1528 O O . TYR C 1 38 ? 7.477 -25.805 9.648 1.00 47.86 38 TYR C O 1
ATOM 1537 N N . ASP C 1 39 ? 6.142 -24.168 8.853 1.00 48.23 39 ASP C N 1
ATOM 1538 C CA . ASP C 1 39 ? 5.417 -23.958 10.115 1.00 47.93 39 ASP C CA 1
ATOM 1539 C C . ASP C 1 39 ? 4.706 -25.197 10.641 1.00 47.94 39 ASP C C 1
ATOM 1540 O O . ASP C 1 39 ? 4.566 -25.364 11.849 1.00 48.31 39 ASP C O 1
ATOM 1545 N N . LEU C 1 40 ? 4.287 -26.072 9.730 1.00 48.11 40 LEU C N 1
ATOM 1546 C CA . LEU C 1 40 ? 3.553 -27.282 10.084 1.00 48.31 40 LEU C CA 1
ATOM 1547 C C . LEU C 1 40 ? 4.242 -28.519 9.551 1.00 48.78 40 LEU C C 1
ATOM 1548 O O . LEU C 1 40 ? 4.815 -28.486 8.463 1.00 48.28 40 LEU C O 1
ATOM 1553 N N . VAL C 1 41 ? 4.165 -29.601 10.327 1.00 49.49 41 VAL C N 1
ATOM 1554 C CA . VAL C 1 41 ? 4.647 -30.914 9.920 1.00 50.77 41 VAL C CA 1
ATOM 1555 C C . VAL C 1 41 ? 3.617 -31.994 10.267 1.00 51.99 41 VAL C C 1
ATOM 1556 O O . VAL C 1 41 ? 3.391 -32.303 11.441 1.00 51.86 41 VAL C O 1
ATOM 1560 N N . ALA C 1 42 ? 3.002 -32.572 9.243 1.00 53.46 42 ALA C N 1
ATOM 1561 C CA . ALA C 1 42 ? 2.099 -33.694 9.444 1.00 55.17 42 ALA C CA 1
ATOM 1562 C C . ALA C 1 42 ? 2.860 -35.017 9.382 1.00 56.50 42 ALA C C 1
ATOM 1563 O O . ALA C 1 42 ? 3.617 -35.257 8.436 1.00 56.62 42 ALA C O 1
ATOM 1565 N N . LEU C 1 43 ? 2.697 -35.849 10.410 1.00 58.40 43 LEU C N 1
ATOM 1566 C CA . LEU C 1 43 ? 3.105 -37.246 10.332 1.00 59.82 43 LEU C CA 1
ATOM 1567 C C . LEU C 1 43 ? 1.922 -37.994 9.724 1.00 61.33 43 LEU C C 1
ATOM 1568 O O . LEU C 1 43 ? 0.858 -38.091 10.335 1.00 61.32 43 LEU C O 1
ATOM 1573 N N . VAL C 1 44 ? 2.116 -38.476 8.496 1.00 63.42 44 VAL C N 1
ATOM 1574 C CA . VAL C 1 44 ? 1.079 -39.143 7.697 1.00 65.17 44 VAL C CA 1
ATOM 1575 C C . VAL C 1 44 ? 1.332 -40.651 7.672 1.00 66.61 44 VAL C C 1
ATOM 1576 O O . VAL C 1 44 ? 2.478 -41.085 7.662 1.00 66.76 44 VAL C O 1
ATOM 1580 N N . ARG C 1 45 ? 0.262 -41.444 7.692 1.00 68.67 45 ARG C N 1
ATOM 1581 C CA . ARG C 1 45 ? 0.372 -42.901 7.653 1.00 70.74 45 ARG C CA 1
ATOM 1582 C C . ARG C 1 45 ? -0.515 -43.442 6.541 1.00 72.06 45 ARG C C 1
ATOM 1583 O O . ARG C 1 45 ? -1.739 -43.338 6.607 1.00 72.55 45 ARG C O 1
ATOM 1591 N N . LEU C 1 46 ? 0.118 -44.009 5.516 1.00 73.72 46 LEU C N 1
ATOM 1592 C CA . LEU C 1 46 ? -0.581 -44.452 4.315 1.00 75.06 46 LEU C CA 1
ATOM 1593 C C . LEU C 1 46 ? -0.611 -45.972 4.177 1.00 76.17 46 LEU C C 1
ATOM 1594 O O . LEU C 1 46 ? 0.305 -46.668 4.623 1.00 76.12 46 LEU C O 1
ATOM 1599 N N . LYS C 1 47 ? -1.679 -46.473 3.559 1.00 77.62 47 LYS C N 1
ATOM 1600 C CA . LYS C 1 47 ? -1.775 -47.875 3.170 1.00 79.02 47 LYS C CA 1
ATOM 1601 C C . LYS C 1 47 ? -0.881 -48.090 1.950 1.00 79.67 47 LYS C C 1
ATOM 1602 O O . LYS C 1 47 ? 0.012 -48.942 1.958 1.00 79.69 47 LYS C O 1
ATOM 1608 N N . ASP C 1 48 ? -1.144 -47.296 0.912 1.00 80.46 48 ASP C N 1
ATOM 1609 C CA . ASP C 1 48 ? -0.393 -47.318 -0.340 1.00 81.26 48 ASP C CA 1
ATOM 1610 C C . ASP C 1 48 ? 0.049 -45.897 -0.696 1.00 81.52 48 ASP C C 1
ATOM 1611 O O . ASP C 1 48 ? -0.663 -44.932 -0.399 1.00 81.61 48 ASP C O 1
ATOM 1616 N N . VAL C 1 49 ? 1.213 -45.771 -1.334 1.00 81.78 49 VAL C N 1
ATOM 1617 C CA . VAL C 1 49 ? 1.759 -44.450 -1.687 1.00 82.01 49 VAL C CA 1
ATOM 1618 C C . VAL C 1 49 ? 0.843 -43.642 -2.612 1.00 82.04 49 VAL C C 1
ATOM 1619 O O . VAL C 1 49 ? 0.910 -42.414 -2.634 1.00 81.96 49 VAL C O 1
ATOM 1623 N N . GLU C 1 50 ? -0.015 -44.345 -3.351 1.00 82.06 50 GLU C N 1
ATOM 1624 C CA . GLU C 1 50 ? -1.039 -43.727 -4.191 1.00 82.27 50 GLU C CA 1
ATOM 1625 C C . GLU C 1 50 ? -1.984 -42.834 -3.378 1.00 82.34 50 GLU C C 1
ATOM 1626 O O . GLU C 1 50 ? -2.659 -41.955 -3.931 1.00 82.42 50 GLU C O 1
ATOM 1632 N N . GLU C 1 51 ? -2.006 -43.059 -2.063 1.00 82.26 51 GLU C N 1
ATOM 1633 C CA . GLU C 1 51 ? -2.882 -42.331 -1.144 1.00 82.29 51 GLU C CA 1
ATOM 1634 C C . GLU C 1 51 ? -2.377 -40.915 -0.834 1.00 81.88 51 GLU C C 1
ATOM 1635 O O . GLU C 1 51 ? -3.099 -40.111 -0.234 1.00 81.83 51 GLU C O 1
ATOM 1641 N N . LEU C 1 52 ? -1.145 -40.612 -1.252 1.00 81.48 52 LEU C N 1
ATOM 1642 C CA . LEU C 1 52 ? -0.575 -39.271 -1.093 1.00 80.92 52 LEU C CA 1
ATOM 1643 C C . LEU C 1 52 ? -1.299 -38.217 -1.925 1.00 80.67 52 LEU C C 1
ATOM 1644 O O . LEU C 1 52 ? -1.255 -37.034 -1.597 1.00 80.72 52 LEU C O 1
ATOM 1649 N N . ASP C 1 53 ? -1.968 -38.643 -2.994 1.00 80.34 53 ASP C N 1
ATOM 1650 C CA . ASP C 1 53 ? -2.801 -37.730 -3.778 1.00 80.14 53 ASP C CA 1
ATOM 1651 C C . ASP C 1 53 ? -4.007 -37.261 -2.963 1.00 79.67 53 ASP C C 1
ATOM 1652 O O . ASP C 1 53 ? -4.406 -36.096 -3.041 1.00 79.56 53 ASP C O 1
ATOM 1657 N N . ASP C 1 54 ? -4.581 -38.176 -2.182 1.00 79.24 54 ASP C N 1
ATOM 1658 C CA . ASP C 1 54 ? -5.708 -37.842 -1.314 1.00 78.77 54 ASP C CA 1
ATOM 1659 C C . ASP C 1 54 ? -5.245 -36.890 -0.213 1.00 78.26 54 ASP C C 1
ATOM 1660 O O . ASP C 1 54 ? -5.814 -35.812 -0.042 1.00 78.40 54 ASP C O 1
ATOM 1665 N N . VAL C 1 55 ? -4.193 -37.277 0.504 1.00 77.53 55 VAL C N 1
ATOM 1666 C CA . VAL C 1 55 ? -3.715 -36.493 1.642 1.00 76.84 55 VAL C CA 1
ATOM 1667 C C . VAL C 1 55 ? -3.052 -35.163 1.241 1.00 76.32 55 VAL C C 1
ATOM 1668 O O . VAL C 1 55 ? -3.236 -34.161 1.930 1.00 76.29 55 VAL C O 1
ATOM 1672 N N . VAL C 1 56 ? -2.340 -35.132 0.114 1.00 75.74 56 VAL C N 1
ATOM 1673 C CA . VAL C 1 56 ? -1.584 -33.931 -0.280 1.00 75.15 56 VAL C CA 1
ATOM 1674 C C . VAL C 1 56 ? -2.265 -33.047 -1.344 1.00 74.97 56 VAL C C 1
ATOM 1675 O O . VAL C 1 56 ? -2.475 -31.859 -1.111 1.00 74.80 56 VAL C O 1
ATOM 1679 N N . THR C 1 57 ? -2.603 -33.625 -2.498 1.00 74.82 57 THR C N 1
ATOM 1680 C CA . THR C 1 57 ? -3.063 -32.846 -3.659 1.00 74.62 57 THR C CA 1
ATOM 1681 C C . THR C 1 57 ? -4.474 -32.268 -3.486 1.00 74.70 57 THR C C 1
ATOM 1682 O O . THR C 1 57 ? -4.741 -31.124 -3.874 1.00 74.37 57 THR C O 1
ATOM 1686 N N . GLN C 1 58 ? -5.368 -33.081 -2.929 1.00 74.92 58 GLN C N 1
ATOM 1687 C CA . GLN C 1 58 ? -6.718 -32.646 -2.577 1.00 75.11 58 GLN C CA 1
ATOM 1688 C C . GLN C 1 58 ? -6.797 -32.276 -1.096 1.00 74.85 58 GLN C C 1
ATOM 1689 O O . GLN C 1 58 ? -7.269 -31.193 -0.747 1.00 74.87 58 GLN C O 1
ATOM 1695 N N . GLY C 1 59 ? -6.329 -33.186 -0.242 1.00 74.32 59 GLY C N 1
ATOM 1696 C CA . GLY C 1 59 ? -6.416 -33.036 1.208 1.00 73.96 59 GLY C CA 1
ATOM 1697 C C . GLY C 1 59 ? -5.734 -31.820 1.805 1.00 73.71 59 GLY C C 1
ATOM 1698 O O . GLY C 1 59 ? -6.328 -31.121 2.629 1.00 73.76 59 GLY C O 1
ATOM 1699 N N . ILE C 1 60 ? -4.483 -31.573 1.416 1.00 73.58 60 ILE C N 1
ATOM 1700 C CA . ILE C 1 60 ? -3.743 -30.416 1.932 1.00 73.14 60 ILE C CA 1
ATOM 1701 C C . ILE C 1 60 ? -3.719 -29.243 0.954 1.00 73.11 60 ILE C C 1
ATOM 1702 O O . ILE C 1 60 ? -3.992 -28.112 1.357 1.00 73.39 60 ILE C O 1
ATOM 1707 N N . LEU C 1 61 ? -3.421 -29.503 -0.321 1.00 73.04 61 LEU C N 1
ATOM 1708 C CA . LEU C 1 61 ? -3.170 -28.416 -1.293 1.00 73.03 61 LEU C CA 1
ATOM 1709 C C . LEU C 1 61 ? -4.403 -27.636 -1.770 1.00 73.02 61 LEU C C 1
ATOM 1710 O O . LEU C 1 61 ? -4.273 -26.530 -2.309 1.00 72.77 61 LEU C O 1
ATOM 1715 N N . SER C 1 62 ? -5.589 -28.214 -1.569 1.00 73.31 62 SER C N 1
ATOM 1716 C CA . SER C 1 62 ? -6.857 -27.561 -1.933 1.00 73.42 62 SER C CA 1
ATOM 1717 C C . SER C 1 62 ? -7.239 -26.412 -0.996 1.00 73.29 62 SER C C 1
ATOM 1718 O O . SER C 1 62 ? -8.019 -25.532 -1.374 1.00 73.67 62 SER C O 1
ATOM 1721 N N . LEU C 1 63 ? -6.694 -26.430 0.221 1.00 72.74 63 LEU C N 1
ATOM 1722 C CA . LEU C 1 63 ? -7.041 -25.455 1.253 1.00 71.99 63 LEU C CA 1
ATOM 1723 C C . LEU C 1 63 ? -6.395 -24.102 0.982 1.00 71.72 63 LEU C C 1
ATOM 1724 O O . LEU C 1 63 ? -5.300 -24.020 0.414 1.00 71.62 63 LEU C O 1
ATOM 1729 N N . GLU C 1 64 ? -7.092 -23.041 1.377 1.00 71.29 64 GLU C N 1
ATOM 1730 C CA . GLU C 1 64 ? -6.615 -21.674 1.187 1.00 70.93 64 GLU C CA 1
ATOM 1731 C C . GLU C 1 64 ? -5.382 -21.403 2.052 1.00 70.61 64 GLU C C 1
ATOM 1732 O O . GLU C 1 64 ? -5.283 -21.895 3.176 1.00 70.77 64 GLU C O 1
ATOM 1738 N N . GLY C 1 65 ? -4.433 -20.642 1.522 1.00 70.28 65 GLY C N 1
ATOM 1739 C CA . GLY C 1 65 ? -3.281 -20.229 2.314 1.00 70.07 65 GLY C CA 1
ATOM 1740 C C . GLY C 1 65 ? -2.005 -21.032 2.136 1.00 69.79 65 GLY C C 1
ATOM 1741 O O . GLY C 1 65 ? -0.926 -20.441 2.068 1.00 70.22 65 GLY C O 1
ATOM 1742 N N . VAL C 1 66 ? -2.119 -22.363 2.075 1.00 69.27 66 VAL C N 1
ATOM 1743 C CA . VAL C 1 66 ? -0.964 -23.256 1.873 1.00 68.93 66 VAL C CA 1
ATOM 1744 C C . VAL C 1 66 ? -0.108 -22.838 0.682 1.00 68.47 66 VAL C C 1
ATOM 1745 O O . VAL C 1 66 ? -0.479 -23.074 -0.469 1.00 68.50 66 VAL C O 1
ATOM 1749 N N . GLU C 1 67 ? 1.024 -22.201 0.981 1.00 67.99 67 GLU C N 1
ATOM 1750 C CA . GLU C 1 67 ? 1.937 -21.652 -0.025 1.00 67.88 67 GLU C CA 1
ATOM 1751 C C . GLU C 1 67 ? 2.874 -22.714 -0.624 1.00 67.79 67 GLU C C 1
ATOM 1752 O O . GLU C 1 67 ? 3.238 -22.634 -1.798 1.00 67.74 67 GLU C O 1
ATOM 1758 N N . ARG C 1 68 ? 3.248 -23.705 0.184 1.00 67.55 68 ARG C N 1
ATOM 1759 C CA . ARG C 1 68 ? 4.190 -24.731 -0.233 1.00 67.61 68 ARG C CA 1
ATOM 1760 C C . ARG C 1 68 ? 4.114 -25.977 0.638 1.00 67.26 68 ARG C C 1
ATOM 1761 O O . ARG C 1 68 ? 4.002 -25.897 1.858 1.00 67.17 68 ARG C O 1
ATOM 1769 N N . THR C 1 69 ? 4.176 -27.126 -0.018 1.00 67.09 69 THR C N 1
ATOM 1770 C CA . THR C 1 69 ? 4.354 -28.400 0.646 1.00 67.13 69 THR C CA 1
ATOM 1771 C C . THR C 1 69 ? 5.652 -29.067 0.164 1.00 67.19 69 THR C C 1
ATOM 1772 O O . THR C 1 69 ? 6.152 -28.754 -0.917 1.00 67.31 69 THR C O 1
ATOM 1776 N N . GLU C 1 70 ? 6.202 -29.957 0.989 1.00 67.27 70 GLU C N 1
ATOM 1777 C CA . GLU C 1 70 ? 7.306 -30.831 0.607 1.00 67.18 70 GLU C CA 1
ATOM 1778 C C . GLU C 1 70 ? 7.211 -32.133 1.389 1.00 66.93 70 GLU C C 1
ATOM 1779 O O . GLU C 1 70 ? 7.366 -32.140 2.607 1.00 66.98 70 GLU C O 1
ATOM 1785 N N . THR C 1 71 ? 6.967 -33.234 0.687 1.00 66.78 71 THR C N 1
ATOM 1786 C CA . THR C 1 71 ? 6.759 -34.517 1.341 1.00 66.58 71 THR C CA 1
ATOM 1787 C C . THR C 1 71 ? 8.029 -35.365 1.379 1.00 66.88 71 THR C C 1
ATOM 1788 O O . THR C 1 71 ? 8.606 -35.693 0.343 1.00 66.99 71 THR C O 1
ATOM 1792 N N . LEU C 1 72 ? 8.452 -35.702 2.594 1.00 67.18 72 LEU C N 1
ATOM 1793 C CA . LEU C 1 72 ? 9.545 -36.629 2.847 1.00 67.26 72 LEU C CA 1
ATOM 1794 C C . LEU C 1 72 ? 8.956 -38.022 3.067 1.00 68.10 72 LEU C C 1
ATOM 1795 O O . LEU C 1 72 ? 8.678 -38.421 4.199 1.00 67.99 72 LEU C O 1
ATOM 1800 N N . LEU C 1 73 ? 8.752 -38.751 1.974 1.00 69.12 73 LEU C N 1
ATOM 1801 C CA . LEU C 1 73 ? 8.239 -40.114 2.032 1.00 70.17 73 LEU C CA 1
ATOM 1802 C C . LEU C 1 73 ? 9.310 -41.093 2.499 1.00 70.93 73 LEU C C 1
ATOM 1803 O O . LEU C 1 73 ? 10.445 -41.035 2.040 1.00 70.99 73 LEU C O 1
ATOM 1808 N N . ALA C 1 74 ? 8.936 -41.995 3.403 1.00 72.21 74 ALA C N 1
ATOM 1809 C CA . ALA C 1 74 ? 9.854 -43.008 3.923 1.00 73.38 74 ALA C CA 1
ATOM 1810 C C . ALA C 1 74 ? 9.739 -44.321 3.153 1.00 74.33 74 ALA C C 1
ATOM 1811 O O . ALA C 1 74 ? 8.635 -44.744 2.794 1.00 74.47 74 ALA C O 1
ATOM 1813 N N . PHE C 1 75 ? 10.887 -44.955 2.903 1.00 75.49 75 PHE C N 1
ATOM 1814 C CA . PHE C 1 75 ? 10.944 -46.221 2.159 1.00 76.64 75 PHE C CA 1
ATOM 1815 C C . PHE C 1 75 ? 11.698 -47.321 2.925 1.00 77.74 75 PHE C C 1
ATOM 1816 O O . PHE C 1 75 ? 11.836 -48.453 2.446 1.00 77.85 75 PHE C O 1
ATOM 1824 N N . ARG C 1 76 ? 12.177 -46.978 4.119 1.00 78.97 76 ARG C N 1
ATOM 1825 C CA . ARG C 1 76 ? 12.823 -47.946 4.989 1.00 80.18 76 ARG C CA 1
ATOM 1826 C C . ARG C 1 76 ? 12.678 -47.541 6.452 1.00 81.01 76 ARG C C 1
ATOM 1827 O O . ARG C 1 76 ? 13.098 -46.448 6.848 1.00 80.87 76 ARG C O 1
ATOM 1835 N N . ALA C 1 77 ? 12.071 -48.431 7.239 1.00 82.15 77 ALA C N 1
ATOM 1836 C CA . ALA C 1 77 ? 11.937 -48.254 8.685 1.00 83.28 77 ALA C CA 1
ATOM 1837 C C . ALA C 1 77 ? 13.110 -48.879 9.432 1.00 84.10 77 ALA C C 1
ATOM 1838 O O . ALA C 1 77 ? 13.645 -49.901 9.008 1.00 84.21 77 ALA C O 1
ATOM 1840 N N . TYR C 1 78 ? 13.505 -48.251 10.536 1.00 85.32 78 TYR C N 1
ATOM 1841 C CA . TYR C 1 78 ? 14.531 -48.795 11.421 1.00 86.63 78 TYR C CA 1
ATOM 1842 C C . TYR C 1 78 ? 13.933 -49.120 12.789 1.00 87.60 78 TYR C C 1
ATOM 1843 O O . TYR C 1 78 ? 13.591 -48.207 13.552 1.00 87.63 78 TYR C O 1
ATOM 1852 N N . PRO C 1 79 ? 13.800 -50.425 13.098 1.00 88.60 79 PRO C N 1
ATOM 1853 C CA . PRO C 1 79 ? 13.145 -50.911 14.315 1.00 89.34 79 PRO C CA 1
ATOM 1854 C C . PRO C 1 79 ? 14.043 -50.860 15.556 1.00 90.03 79 PRO C C 1
ATOM 1855 O O . PRO C 1 79 ? 15.239 -50.566 15.439 1.00 89.98 79 PRO C O 1
ATOM 1859 N N . ARG C 1 80 ? 13.447 -51.141 16.722 1.00 90.93 80 ARG C N 1
ATOM 1860 C CA . ARG C 1 80 ? 14.114 -51.132 18.043 1.00 91.74 80 ARG C CA 1
ATOM 1861 C C . ARG C 1 80 ? 14.238 -49.711 18.605 1.00 91.97 80 ARG C C 1
ATOM 1862 O O . ARG C 1 80 ? 14.384 -48.737 17.855 1.00 92.16 80 ARG C O 1
ATOM 1870 N N . MET D 1 1 ? 15.627 -39.193 -31.501 1.00 63.40 1 MET D N 1
ATOM 1871 C CA . MET D 1 1 ? 14.533 -39.134 -30.476 1.00 63.34 1 MET D CA 1
ATOM 1872 C C . MET D 1 1 ? 15.107 -38.790 -29.102 1.00 62.38 1 MET D C 1
ATOM 1873 O O . MET D 1 1 ? 15.605 -39.655 -28.389 1.00 62.50 1 MET D O 1
ATOM 1878 N N . ILE D 1 2 ? 15.038 -37.510 -28.745 1.00 61.40 2 ILE D N 1
ATOM 1879 C CA . ILE D 1 2 ? 15.657 -36.996 -27.512 1.00 59.99 2 ILE D CA 1
ATOM 1880 C C . ILE D 1 2 ? 14.718 -37.079 -26.301 1.00 58.93 2 ILE D C 1
ATOM 1881 O O . ILE D 1 2 ? 13.545 -36.763 -26.398 1.00 59.12 2 ILE D O 1
ATOM 1886 N N . THR D 1 3 ? 15.242 -37.549 -25.176 1.00 57.97 3 THR D N 1
ATOM 1887 C CA . THR D 1 3 ? 14.490 -37.588 -23.921 1.00 57.11 3 THR D CA 1
ATOM 1888 C C . THR D 1 3 ? 14.756 -36.330 -23.072 1.00 56.04 3 THR D C 1
ATOM 1889 O O . THR D 1 3 ? 15.879 -35.813 -23.027 1.00 55.51 3 THR D O 1
ATOM 1893 N N . ALA D 1 4 ? 13.703 -35.836 -22.428 1.00 54.75 4 ALA D N 1
ATOM 1894 C CA . ALA D 1 4 ? 13.821 -34.773 -21.434 1.00 53.31 4 ALA D CA 1
ATOM 1895 C C . ALA D 1 4 ? 12.811 -34.993 -20.314 1.00 52.36 4 ALA D C 1
ATOM 1896 O O . ALA D 1 4 ? 11.719 -35.499 -20.539 1.00 52.04 4 ALA D O 1
ATOM 1898 N N . PHE D 1 5 ? 13.216 -34.642 -19.100 1.00 51.60 5 PHE D N 1
ATOM 1899 C CA . PHE D 1 5 ? 12.360 -34.687 -17.924 1.00 50.62 5 PHE D CA 1
ATOM 1900 C C . PHE D 1 5 ? 12.008 -33.229 -17.601 1.00 49.60 5 PHE D C 1
ATOM 1901 O O . PHE D 1 5 ? 12.874 -32.470 -17.181 1.00 49.06 5 PHE D O 1
ATOM 1909 N N . VAL D 1 6 ? 10.751 -32.844 -17.824 1.00 49.07 6 VAL D N 1
ATOM 1910 C CA . VAL D 1 6 ? 10.273 -31.494 -17.485 1.00 48.44 6 VAL D CA 1
ATOM 1911 C C . VAL D 1 6 ? 9.722 -31.463 -16.050 1.00 48.96 6 VAL D C 1
ATOM 1912 O O . VAL D 1 6 ? 8.784 -32.212 -15.691 1.00 48.52 6 VAL D O 1
ATOM 1916 N N . LEU D 1 7 ? 10.347 -30.608 -15.241 1.00 48.88 7 LEU D N 1
ATOM 1917 C CA . LEU D 1 7 ? 9.997 -30.417 -13.846 1.00 49.24 7 LEU D CA 1
ATOM 1918 C C . LEU D 1 7 ? 9.042 -29.226 -13.753 1.00 49.51 7 LEU D C 1
ATOM 1919 O O . LEU D 1 7 ? 9.410 -28.105 -14.132 1.00 48.92 7 LEU D O 1
ATOM 1924 N N . ILE D 1 8 ? 7.822 -29.471 -13.266 1.00 50.17 8 ILE D N 1
ATOM 1925 C CA . ILE D 1 8 ? 6.771 -28.430 -13.228 1.00 51.75 8 ILE D CA 1
ATOM 1926 C C . ILE D 1 8 ? 6.234 -28.091 -11.816 1.00 52.70 8 ILE D C 1
ATOM 1927 O O . ILE D 1 8 ? 5.682 -28.949 -11.123 1.00 52.44 8 ILE D O 1
ATOM 1932 N N . ARG D 1 9 ? 6.388 -26.832 -11.408 1.00 54.48 9 ARG D N 1
ATOM 1933 C CA . ARG D 1 9 ? 5.671 -26.318 -10.235 1.00 56.22 9 ARG D CA 1
ATOM 1934 C C . ARG D 1 9 ? 4.394 -25.587 -10.673 1.00 57.19 9 ARG D C 1
ATOM 1935 O O . ARG D 1 9 ? 4.467 -24.536 -11.319 1.00 57.60 9 ARG D O 1
ATOM 1943 N N . PRO D 1 10 ? 3.222 -26.168 -10.364 1.00 58.22 10 PRO D N 1
ATOM 1944 C CA . PRO D 1 10 ? 1.955 -25.520 -10.572 1.00 59.44 10 PRO D CA 1
ATOM 1945 C C . PRO D 1 10 ? 1.432 -24.926 -9.264 1.00 60.83 10 PRO D C 1
ATOM 1946 O O . PRO D 1 10 ? 1.937 -25.264 -8.182 1.00 60.91 10 PRO D O 1
ATOM 1950 N N . ARG D 1 11 ? 0.426 -24.057 -9.356 1.00 62.65 11 ARG D N 1
ATOM 1951 C CA . ARG D 1 11 ? -0.288 -23.605 -8.161 1.00 64.16 11 ARG D CA 1
ATOM 1952 C C . ARG D 1 11 ? -0.999 -24.809 -7.540 1.00 65.21 11 ARG D C 1
ATOM 1953 O O . ARG D 1 11 ? -1.514 -25.679 -8.264 1.00 65.32 11 ARG D O 1
ATOM 1961 N N . GLY D 1 12 ? -1.008 -24.857 -6.207 1.00 66.33 12 GLY D N 1
ATOM 1962 C CA . GLY D 1 12 ? -1.467 -26.024 -5.449 1.00 67.93 12 GLY D CA 1
ATOM 1963 C C . GLY D 1 12 ? -2.812 -26.627 -5.825 1.00 69.34 12 GLY D C 1
ATOM 1964 O O . GLY D 1 12 ? -2.975 -27.853 -5.809 1.00 69.43 12 GLY D O 1
ATOM 1965 N N . ASN D 1 13 ? -3.784 -25.772 -6.142 1.00 70.70 13 ASN D N 1
ATOM 1966 C CA . ASN D 1 13 ? -5.117 -26.248 -6.533 1.00 71.99 13 ASN D CA 1
ATOM 1967 C C . ASN D 1 13 ? -5.165 -26.795 -7.961 1.00 72.54 13 ASN D C 1
ATOM 1968 O O . ASN D 1 13 ? -5.898 -27.750 -8.241 1.00 72.70 13 ASN D O 1
ATOM 1973 N N . ARG D 1 14 ? -4.367 -26.195 -8.846 1.00 73.21 14 ARG D N 1
ATOM 1974 C CA . ARG D 1 14 ? -4.321 -26.578 -10.262 1.00 73.85 14 ARG D CA 1
ATOM 1975 C C . ARG D 1 14 ? -3.667 -27.940 -10.546 1.00 74.09 14 ARG D C 1
ATOM 1976 O O . ARG D 1 14 ? -3.845 -28.485 -11.633 1.00 74.37 14 ARG D O 1
ATOM 1984 N N . VAL D 1 15 ? -2.938 -28.485 -9.571 1.00 74.46 15 VAL D N 1
ATOM 1985 C CA . VAL D 1 15 ? -2.145 -29.716 -9.744 1.00 74.70 15 VAL D CA 1
ATOM 1986 C C . VAL D 1 15 ? -2.849 -30.851 -10.509 1.00 75.26 15 VAL D C 1
ATOM 1987 O O . VAL D 1 15 ? -2.438 -31.176 -11.621 1.00 75.44 15 VAL D O 1
ATOM 1991 N N . GLN D 1 16 ? -3.896 -31.443 -9.925 1.00 76.06 16 GLN D N 1
ATOM 1992 C CA . GLN D 1 16 ? -4.601 -32.583 -10.552 1.00 76.57 16 GLN D CA 1
ATOM 1993 C C . GLN D 1 16 ? -5.232 -32.260 -11.911 1.00 76.71 16 GLN D C 1
ATOM 1994 O O . GLN D 1 16 ? -5.402 -33.149 -12.744 1.00 77.00 16 GLN D O 1
ATOM 2000 N N . ALA D 1 17 ? -5.575 -30.993 -12.127 1.00 76.87 17 ALA D N 1
ATOM 2001 C CA . ALA D 1 17 ? -6.015 -30.522 -13.434 1.00 76.96 17 ALA D CA 1
ATOM 2002 C C . ALA D 1 17 ? -4.835 -30.405 -14.401 1.00 77.27 17 ALA D C 1
ATOM 2003 O O . ALA D 1 17 ? -4.831 -31.043 -15.458 1.00 77.45 17 ALA D O 1
ATOM 2005 N N . LEU D 1 18 ? -3.839 -29.593 -14.033 1.00 77.29 18 LEU D N 1
ATOM 2006 C CA . LEU D 1 18 ? -2.684 -29.313 -14.898 1.00 77.26 18 LEU D CA 1
ATOM 2007 C C . LEU D 1 18 ? -1.979 -30.565 -15.387 1.00 77.37 18 LEU D C 1
ATOM 2008 O O . LEU D 1 18 ? -1.496 -30.591 -16.515 1.00 77.50 18 LEU D O 1
ATOM 2013 N N . GLY D 1 19 ? -1.934 -31.595 -14.544 1.00 77.52 19 GLY D N 1
ATOM 2014 C CA . GLY D 1 19 ? -1.376 -32.891 -14.920 1.00 77.84 19 GLY D CA 1
ATOM 2015 C C . GLY D 1 19 ? -2.116 -33.519 -16.088 1.00 78.16 19 GLY D C 1
ATOM 2016 O O . GLY D 1 19 ? -1.499 -34.085 -16.995 1.00 78.22 19 GLY D O 1
ATOM 2017 N N . GLU D 1 20 ? -3.444 -33.405 -16.066 1.00 78.49 20 GLU D N 1
ATOM 2018 C CA . GLU D 1 20 ? -4.3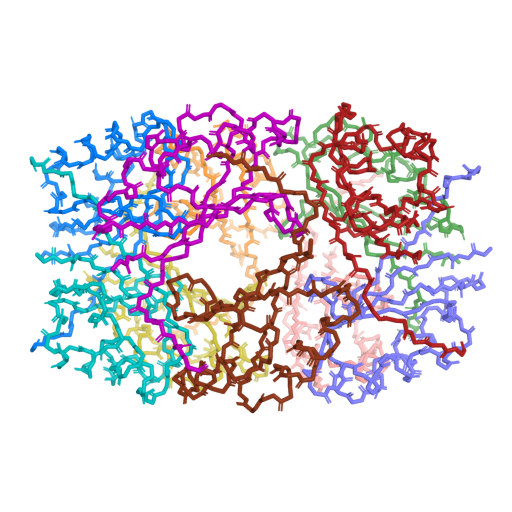12 -33.962 -17.108 1.00 78.51 20 GLU D CA 1
ATOM 2019 C C . GLU D 1 20 ? -4.228 -33.160 -18.411 1.00 78.43 20 GLU D C 1
ATOM 2020 O O . GLU D 1 20 ? -4.443 -33.703 -19.494 1.00 78.58 20 GLU D O 1
ATOM 2026 N N . ALA D 1 21 ? -3.905 -31.875 -18.294 1.00 78.32 21 ALA D N 1
ATOM 2027 C CA . ALA D 1 21 ? -3.642 -31.023 -19.452 1.00 78.37 21 ALA D CA 1
ATOM 2028 C C . ALA D 1 21 ? -2.231 -31.241 -20.023 1.00 78.52 21 ALA D C 1
ATOM 2029 O O . ALA D 1 21 ? -2.007 -31.037 -21.225 1.00 78.51 21 ALA D O 1
ATOM 2031 N N . ILE D 1 22 ? -1.291 -31.637 -19.157 1.00 78.47 22 ILE D N 1
ATOM 2032 C CA . ILE D 1 22 ? 0.073 -31.991 -19.574 1.00 78.41 22 ILE D CA 1
ATOM 2033 C C . ILE D 1 22 ? 0.060 -33.317 -20.340 1.00 78.48 22 ILE D C 1
ATOM 2034 O O . ILE D 1 22 ? 0.672 -33.436 -21.400 1.00 78.41 22 ILE D O 1
ATOM 2039 N N . ALA D 1 23 ? -0.644 -34.307 -19.793 1.00 78.59 23 ALA D N 1
ATOM 2040 C CA . ALA D 1 23 ? -0.694 -35.650 -20.373 1.00 78.71 23 ALA D CA 1
ATOM 2041 C C . ALA D 1 23 ? -1.114 -35.654 -21.844 1.00 78.91 23 ALA D C 1
ATOM 2042 O O . ALA D 1 23 ? -0.659 -36.500 -22.628 1.00 78.94 23 ALA D O 1
ATOM 2044 N N . GLU D 1 24 ? -1.969 -34.696 -22.209 1.00 78.80 24 GLU D N 1
ATOM 2045 C CA . GLU D 1 24 ? -2.566 -34.647 -23.540 1.00 78.88 24 GLU D CA 1
ATOM 2046 C C . GLU D 1 24 ? -1.794 -33.749 -24.504 1.00 78.60 24 GLU D C 1
ATOM 2047 O O . GLU D 1 24 ? -2.314 -33.325 -25.547 1.00 78.72 24 GLU D O 1
ATOM 2053 N N . LEU D 1 25 ? -0.551 -33.451 -24.136 1.00 78.04 25 LEU D N 1
ATOM 2054 C CA . LEU D 1 25 ? 0.389 -32.826 -25.048 1.00 77.40 25 LEU D CA 1
ATOM 2055 C C . LEU D 1 25 ? 1.022 -33.953 -25.881 1.00 77.08 25 LEU D C 1
ATOM 2056 O O . LEU D 1 25 ? 1.248 -35.059 -25.362 1.00 76.83 25 LEU D O 1
ATOM 2061 N N . PRO D 1 26 ? 1.299 -33.680 -27.175 1.00 76.47 26 PRO D N 1
ATOM 2062 C CA . PRO D 1 26 ? 1.718 -34.723 -28.118 1.00 76.04 26 PRO D CA 1
ATOM 2063 C C . PRO D 1 26 ? 3.028 -35.430 -27.748 1.00 75.57 26 PRO D C 1
ATOM 2064 O O . PRO D 1 26 ? 3.204 -36.604 -28.070 1.00 75.67 26 PRO D O 1
ATOM 2068 N N . GLN D 1 27 ? 3.926 -34.726 -27.067 1.00 74.77 27 GLN D N 1
ATOM 2069 C CA . GLN D 1 27 ? 5.285 -35.221 -26.846 1.00 74.03 27 GLN D CA 1
ATOM 2070 C C . GLN D 1 27 ? 5.501 -35.899 -25.495 1.00 73.64 27 GLN D C 1
ATOM 2071 O O . GLN D 1 27 ? 6.584 -36.425 -25.238 1.00 73.31 27 GLN D O 1
ATOM 2077 N N . VAL D 1 28 ? 4.465 -35.911 -24.654 1.00 73.50 28 VAL D N 1
ATOM 2078 C CA . VAL D 1 28 ? 4.565 -36.439 -23.285 1.00 73.24 28 VAL D CA 1
ATOM 2079 C C . VAL D 1 28 ? 4.204 -37.919 -23.186 1.00 73.32 28 VAL D C 1
ATOM 2080 O O . VAL D 1 28 ? 3.036 -38.297 -23.284 1.00 73.28 28 VAL D O 1
ATOM 2084 N N . ALA D 1 29 ? 5.222 -38.744 -22.966 1.00 73.37 29 ALA D N 1
ATOM 2085 C CA . ALA D 1 29 ? 5.056 -40.189 -22.871 1.00 73.49 29 ALA D CA 1
ATOM 2086 C C . ALA D 1 29 ? 4.566 -40.637 -21.497 1.00 73.70 29 ALA D C 1
ATOM 2087 O O . ALA D 1 29 ? 3.780 -41.582 -21.393 1.00 73.97 29 ALA D O 1
ATOM 2089 N N . GLU D 1 30 ? 5.054 -39.966 -20.452 1.00 73.79 30 GLU D N 1
ATOM 2090 C CA . GLU D 1 30 ? 4.725 -40.275 -19.057 1.00 73.61 30 GLU D CA 1
ATOM 2091 C C . GLU D 1 30 ? 4.658 -38.976 -18.252 1.00 73.72 30 GLU D C 1
ATOM 2092 O O . GLU D 1 30 ? 5.432 -38.049 -18.490 1.00 74.06 30 GLU D O 1
ATOM 2098 N N . VAL D 1 31 ? 3.727 -38.903 -17.309 1.00 73.58 31 VAL D N 1
ATOM 2099 C CA . VAL D 1 31 ? 3.590 -37.714 -16.464 1.00 73.48 31 VAL D CA 1
ATOM 2100 C C . VAL D 1 31 ? 3.032 -38.080 -15.091 1.00 73.17 31 VAL D C 1
ATOM 2101 O O . VAL D 1 31 ? 2.058 -38.822 -14.980 1.00 73.25 31 VAL D O 1
ATOM 2105 N N . TYR D 1 32 ? 3.689 -37.575 -14.051 1.00 72.71 32 TYR D N 1
ATOM 2106 C CA . TYR D 1 32 ? 3.442 -38.023 -12.693 1.00 72.02 32 TYR D CA 1
ATOM 2107 C C . TYR D 1 32 ? 3.299 -36.860 -11.732 1.00 71.47 32 TYR D C 1
ATOM 2108 O O . TYR D 1 32 ? 3.835 -35.769 -11.969 1.00 71.53 32 TYR D O 1
ATOM 2117 N N . SER D 1 33 ? 2.561 -37.112 -10.652 1.00 70.41 33 SER D N 1
ATOM 2118 C CA . SER D 1 33 ? 2.585 -36.272 -9.466 1.00 69.34 33 SER D CA 1
ATOM 2119 C C . SER D 1 33 ? 3.706 -36.851 -8.601 1.00 68.28 33 SER D C 1
ATOM 2120 O O . SER D 1 33 ? 3.717 -38.057 -8.330 1.00 68.41 33 SER D O 1
ATOM 2123 N N . VAL D 1 34 ? 4.655 -36.013 -8.187 1.00 66.75 34 VAL D N 1
ATOM 2124 C CA . VAL D 1 34 ? 5.823 -36.494 -7.430 1.00 65.31 34 VAL D CA 1
ATOM 2125 C C . VAL D 1 34 ? 6.110 -35.731 -6.133 1.00 64.46 34 VAL D C 1
ATOM 2126 O O . VAL D 1 34 ? 5.686 -34.583 -5.955 1.00 64.10 34 VAL D O 1
ATOM 2130 N N . THR D 1 35 ? 6.855 -36.383 -5.242 1.00 63.33 35 THR D N 1
ATOM 2131 C CA . THR D 1 35 ? 7.359 -35.748 -4.032 1.00 62.47 35 THR D CA 1
ATOM 2132 C C . THR D 1 35 ? 8.505 -34.816 -4.392 1.00 61.81 35 THR D C 1
ATOM 2133 O O . THR D 1 35 ? 9.172 -35.005 -5.403 1.00 62.11 35 THR D O 1
ATOM 2137 N N . GLY D 1 36 ? 8.719 -33.800 -3.568 1.00 61.35 36 GLY D N 1
ATOM 2138 C CA . GLY D 1 36 ? 9.854 -32.899 -3.742 1.00 60.32 36 GLY D CA 1
ATOM 2139 C C . GLY D 1 36 ? 9.471 -31.477 -4.106 1.00 59.89 36 GLY D C 1
ATOM 2140 O O . GLY D 1 36 ? 8.289 -31.109 -4.042 1.00 59.66 36 GLY D O 1
ATOM 2141 N N . PRO D 1 37 ? 10.474 -30.675 -4.516 1.00 59.38 37 PRO D N 1
ATOM 2142 C CA . PRO D 1 37 ? 10.349 -29.251 -4.769 1.00 58.98 37 PRO D CA 1
ATOM 2143 C C . PRO D 1 37 ? 9.630 -28.951 -6.075 1.00 58.59 37 PRO D C 1
ATOM 2144 O O . PRO D 1 37 ? 9.377 -27.782 -6.381 1.00 58.70 37 PRO D O 1
ATOM 2148 N N . TYR D 1 38 ? 9.327 -30.000 -6.837 1.00 57.83 38 TYR D N 1
ATOM 2149 C CA . TYR D 1 38 ? 8.529 -29.903 -8.049 1.00 57.12 38 TYR D CA 1
ATOM 2150 C C . TYR D 1 38 ? 7.420 -30.925 -7.933 1.00 57.64 38 TYR D C 1
ATOM 2151 O O . TYR D 1 38 ? 7.656 -32.061 -7.518 1.00 57.74 38 TYR D O 1
ATOM 2160 N N . ASP D 1 39 ? 6.210 -30.513 -8.294 1.00 58.00 39 ASP D N 1
ATOM 2161 C CA . ASP D 1 39 ? 5.018 -31.319 -8.051 1.00 58.55 39 ASP D CA 1
ATOM 2162 C C . ASP D 1 39 ? 4.735 -32.279 -9.195 1.00 58.21 39 ASP D C 1
ATOM 2163 O O . ASP D 1 39 ? 4.334 -33.424 -8.966 1.00 58.18 39 ASP D O 1
ATOM 2168 N N . LEU D 1 40 ? 4.944 -31.807 -10.420 1.00 57.78 40 LEU D N 1
ATOM 2169 C CA . LEU D 1 40 ? 4.769 -32.646 -11.596 1.00 57.72 40 LEU D CA 1
ATOM 2170 C C . LEU D 1 40 ? 6.087 -32.909 -12.339 1.00 57.52 40 LEU D C 1
ATOM 2171 O O . LEU D 1 40 ? 6.943 -32.023 -12.468 1.00 56.97 40 LEU D O 1
ATOM 2176 N N . VAL D 1 41 ? 6.226 -34.138 -12.826 1.00 57.60 41 VAL D N 1
ATOM 2177 C CA . VAL D 1 41 ? 7.291 -34.493 -13.770 1.00 57.61 41 VAL D CA 1
ATOM 2178 C C . VAL D 1 41 ? 6.685 -34.979 -15.087 1.00 57.67 41 VAL D C 1
ATOM 2179 O O . VAL D 1 41 ? 5.800 -35.843 -15.087 1.00 57.55 41 VAL D O 1
ATOM 2183 N N . ALA D 1 42 ? 7.152 -34.399 -16.197 1.00 57.82 42 ALA D N 1
ATOM 2184 C CA . ALA D 1 42 ? 6.791 -34.857 -17.544 1.00 57.72 42 ALA D CA 1
ATOM 2185 C C . ALA D 1 42 ? 7.978 -35.510 -18.269 1.00 58.00 42 ALA D C 1
ATOM 2186 O O . ALA D 1 42 ? 9.001 -34.858 -18.538 1.00 57.56 42 ALA D O 1
ATOM 2188 N N . LEU D 1 43 ? 7.828 -36.799 -18.579 1.00 58.51 43 LEU D N 1
ATOM 2189 C CA . LEU D 1 43 ? 8.783 -37.519 -19.427 1.00 58.61 43 LEU D CA 1
ATOM 2190 C C . LEU D 1 43 ? 8.416 -37.256 -20.874 1.00 58.59 43 LEU D C 1
ATOM 2191 O O . LEU D 1 43 ? 7.392 -37.719 -21.355 1.00 58.83 43 LEU D O 1
ATOM 2196 N N . VAL D 1 44 ? 9.261 -36.484 -21.545 1.00 58.74 44 VAL D N 1
ATOM 2197 C CA . VAL D 1 44 ? 9.039 -36.029 -22.910 1.00 58.90 44 VAL D CA 1
ATOM 2198 C C . VAL D 1 44 ? 9.927 -36.813 -23.900 1.00 58.65 44 VAL D C 1
ATOM 2199 O O . VAL D 1 44 ? 11.035 -37.234 -23.559 1.00 58.51 44 VAL D O 1
ATOM 2203 N N . ARG D 1 45 ? 9.412 -37.043 -25.108 1.00 58.83 45 ARG D N 1
ATOM 2204 C CA . ARG D 1 45 ? 10.176 -37.699 -26.191 1.00 58.64 45 ARG D CA 1
ATOM 2205 C C . ARG D 1 45 ? 10.132 -36.775 -27.387 1.00 58.69 45 ARG D C 1
ATOM 2206 O O . ARG D 1 45 ? 9.058 -36.434 -27.877 1.00 58.60 45 ARG D O 1
ATOM 2214 N N . LEU D 1 46 ? 11.305 -36.362 -27.847 1.00 58.88 46 LEU D N 1
ATOM 2215 C CA . LEU D 1 46 ? 11.399 -35.299 -28.832 1.00 59.48 46 LEU D CA 1
ATOM 2216 C C . LEU D 1 46 ? 11.983 -35.792 -30.154 1.00 59.62 46 LEU D C 1
ATOM 2217 O O . LEU D 1 46 ? 12.754 -36.745 -30.171 1.00 59.82 46 LEU D O 1
ATOM 2222 N N . LYS D 1 47 ? 11.606 -35.143 -31.251 1.00 59.80 47 LYS D N 1
ATOM 2223 C CA . LYS D 1 47 ? 12.180 -35.429 -32.567 1.00 60.40 47 LYS D CA 1
ATOM 2224 C C . LYS D 1 47 ? 13.547 -34.754 -32.682 1.00 60.06 47 LYS D C 1
ATOM 2225 O O . LYS D 1 47 ? 14.512 -35.367 -33.135 1.00 60.56 47 LYS D O 1
ATOM 2231 N N . ASP D 1 48 ? 13.609 -33.485 -32.279 1.00 59.43 48 ASP D N 1
ATOM 2232 C CA . ASP D 1 48 ? 14.863 -32.756 -32.146 1.00 58.83 48 ASP D CA 1
ATOM 2233 C C . ASP D 1 48 ? 14.817 -31.876 -30.897 1.00 58.24 48 ASP D C 1
ATOM 2234 O O . ASP D 1 48 ? 13.867 -31.955 -30.117 1.00 58.28 48 ASP D O 1
ATOM 2239 N N . VAL D 1 49 ? 15.849 -31.062 -30.693 1.00 57.66 49 VAL D N 1
ATOM 2240 C CA . VAL D 1 49 ? 15.925 -30.211 -29.509 1.00 57.20 49 VAL D CA 1
ATOM 2241 C C . VAL D 1 49 ? 14.977 -29.016 -29.644 1.00 57.47 49 VAL D C 1
ATOM 2242 O O . VAL D 1 49 ? 14.368 -28.592 -28.664 1.00 57.36 49 VAL D O 1
ATOM 2246 N N . GLU D 1 50 ? 14.832 -28.508 -30.865 1.00 57.54 50 GLU D N 1
ATOM 2247 C CA . GLU D 1 50 ? 13.932 -27.405 -31.139 1.00 58.07 50 GLU D CA 1
ATOM 2248 C C . GLU D 1 50 ? 12.473 -27.718 -30.748 1.00 58.60 50 GLU D C 1
ATOM 2249 O O . GLU D 1 50 ? 11.708 -26.810 -30.466 1.00 58.44 50 GLU D O 1
ATOM 2255 N N . GLU D 1 51 ? 12.112 -28.998 -30.685 1.00 59.65 51 GLU D N 1
ATOM 2256 C CA . GLU D 1 51 ? 10.751 -29.403 -30.315 1.00 60.88 51 GLU D CA 1
ATOM 2257 C C . GLU D 1 51 ? 10.466 -29.220 -28.811 1.00 61.37 51 GLU D C 1
ATOM 2258 O O . GLU D 1 51 ? 9.382 -29.565 -28.311 1.00 61.64 51 GLU D O 1
ATOM 2264 N N . LEU D 1 52 ? 11.446 -28.691 -28.084 1.00 61.82 52 LEU D N 1
ATOM 2265 C CA . LEU D 1 52 ? 11.234 -28.324 -26.691 1.00 62.10 52 LEU D CA 1
ATOM 2266 C C . LEU D 1 52 ? 10.342 -27.091 -26.611 1.00 62.37 52 LEU D C 1
ATOM 2267 O O . LEU D 1 52 ? 9.534 -26.966 -25.698 1.00 62.29 52 LEU D O 1
ATOM 2272 N N . ASP D 1 53 ? 10.497 -26.189 -27.576 1.00 62.80 53 ASP D N 1
ATOM 2273 C CA . ASP D 1 53 ? 9.638 -25.017 -27.678 1.00 63.55 53 ASP D CA 1
ATOM 2274 C C . ASP D 1 53 ? 8.160 -25.415 -27.776 1.00 64.06 53 ASP D C 1
ATOM 2275 O O . ASP D 1 53 ? 7.305 -24.786 -27.150 1.00 64.32 53 ASP D O 1
ATOM 2280 N N . ASP D 1 54 ? 7.873 -26.472 -28.534 1.00 64.76 54 ASP D N 1
ATOM 2281 C CA . ASP D 1 54 ? 6.499 -26.942 -28.738 1.00 65.40 54 ASP D CA 1
ATOM 2282 C C . ASP D 1 54 ? 5.883 -27.551 -27.480 1.00 65.09 54 ASP D C 1
ATOM 2283 O O . ASP D 1 54 ? 4.702 -27.352 -27.197 1.00 65.44 54 ASP D O 1
ATOM 2288 N N . VAL D 1 55 ? 6.681 -28.305 -26.738 1.00 64.91 55 VAL D N 1
ATOM 2289 C CA . VAL D 1 55 ? 6.176 -29.014 -25.562 1.00 64.68 55 VAL D CA 1
ATOM 2290 C C . VAL D 1 55 ? 6.244 -28.189 -24.275 1.00 64.33 55 VAL D C 1
ATOM 2291 O O . VAL D 1 55 ? 5.444 -28.407 -23.370 1.00 64.42 55 VAL D O 1
ATOM 2295 N N . VAL D 1 56 ? 7.177 -27.240 -24.204 1.00 63.97 56 VAL D N 1
ATOM 2296 C CA . VAL D 1 56 ? 7.334 -26.398 -23.015 1.00 63.78 56 VAL D CA 1
ATOM 2297 C C . VAL D 1 56 ? 6.753 -24.998 -23.217 1.00 63.98 56 VAL D C 1
ATOM 2298 O O . VAL D 1 56 ? 5.716 -24.681 -22.639 1.00 64.18 56 VAL D O 1
ATOM 2302 N N . THR D 1 57 ? 7.401 -24.177 -24.042 1.00 64.20 57 THR D N 1
ATOM 2303 C CA . THR D 1 57 ? 7.009 -22.777 -24.223 1.00 64.79 57 THR D CA 1
ATOM 2304 C C . THR D 1 57 ? 5.574 -22.638 -24.743 1.00 65.48 57 THR D C 1
ATOM 2305 O O . THR D 1 57 ? 4.729 -22.040 -24.080 1.00 65.53 57 THR D O 1
ATOM 2309 N N . GLN D 1 58 ? 5.320 -23.200 -25.923 1.00 66.34 58 GLN D N 1
ATOM 2310 C CA . GLN D 1 58 ? 3.991 -23.215 -26.544 1.00 67.17 58 GLN D CA 1
ATOM 2311 C C . GLN D 1 58 ? 3.131 -24.398 -26.070 1.00 67.59 58 GLN D C 1
ATOM 2312 O O . GLN D 1 58 ? 2.089 -24.695 -26.658 1.00 67.73 58 GLN D O 1
ATOM 2318 N N . GLY D 1 59 ? 3.566 -25.067 -25.008 1.00 67.84 59 GLY D N 1
ATOM 2319 C CA . GLY D 1 59 ? 2.838 -26.208 -24.487 1.00 68.59 59 GLY D CA 1
ATOM 2320 C C . GLY D 1 59 ? 2.515 -26.025 -23.020 1.00 69.14 59 GLY D C 1
ATOM 2321 O O . GLY D 1 59 ? 1.515 -25.396 -22.671 1.00 69.51 59 GLY D O 1
ATOM 2322 N N . ILE D 1 60 ? 3.389 -26.562 -22.170 1.00 69.35 60 ILE D N 1
ATOM 2323 C CA . ILE D 1 60 ? 3.230 -26.557 -20.718 1.00 69.46 60 ILE D CA 1
ATOM 2324 C C . ILE D 1 60 ? 3.040 -25.151 -20.152 1.00 69.80 60 ILE D C 1
ATOM 2325 O O . ILE D 1 60 ? 2.132 -24.920 -19.355 1.00 69.93 60 ILE D O 1
ATOM 2330 N N . LEU D 1 61 ? 3.893 -24.224 -20.582 1.00 70.16 61 LEU D N 1
ATOM 2331 C CA . LEU D 1 61 ? 3.904 -22.853 -20.072 1.00 70.42 61 LEU D CA 1
ATOM 2332 C C . LEU D 1 61 ? 2.733 -21.989 -20.543 1.00 71.01 61 LEU D C 1
ATOM 2333 O O . LEU D 1 61 ? 2.430 -20.964 -19.923 1.00 71.25 61 LEU D O 1
ATOM 2338 N N . SER D 1 62 ? 2.094 -22.392 -21.642 1.00 71.53 62 SER D N 1
ATOM 2339 C CA . SER D 1 62 ? 0.939 -21.676 -22.185 1.00 71.97 62 SER D CA 1
ATOM 2340 C C . SER D 1 62 ? -0.209 -21.727 -21.186 1.00 72.29 62 SER D C 1
ATOM 2341 O O . SER D 1 62 ? -0.891 -20.720 -20.969 1.00 72.53 62 SER D O 1
ATOM 2344 N N . LEU D 1 63 ? -0.387 -22.903 -20.576 1.00 72.23 63 LEU D N 1
ATOM 2345 C CA . LEU D 1 63 ? -1.494 -23.201 -19.668 1.00 72.11 63 LEU D CA 1
ATOM 2346 C C . LEU D 1 63 ? -1.539 -22.299 -18.441 1.00 71.98 63 LEU D C 1
ATOM 2347 O O . LEU D 1 63 ? -0.502 -21.847 -17.948 1.00 72.21 63 LEU D O 1
ATOM 2352 N N . GLU D 1 64 ? -2.753 -22.053 -17.949 1.00 71.56 64 GLU D N 1
ATOM 2353 C CA . GLU D 1 64 ? -2.963 -21.232 -16.758 1.00 70.89 64 GLU D CA 1
ATOM 2354 C C . GLU D 1 64 ? -2.504 -21.953 -15.483 1.00 70.43 64 GLU D C 1
ATOM 2355 O O . GLU D 1 64 ? -2.810 -23.132 -15.275 1.00 70.59 64 GLU D O 1
ATOM 2361 N N . GLY D 1 65 ? -1.754 -21.243 -14.643 1.00 69.79 65 GLY D N 1
ATOM 2362 C CA . GLY D 1 65 ? -1.411 -21.747 -13.311 1.00 68.91 65 GLY D CA 1
ATOM 2363 C C . GLY D 1 65 ? -0.073 -22.452 -13.147 1.00 68.30 65 GLY D C 1
ATOM 2364 O O . GLY D 1 65 ? 0.244 -22.934 -12.047 1.00 68.29 65 GLY D O 1
ATOM 2365 N N . VAL D 1 66 ? 0.708 -22.529 -14.228 1.00 67.44 66 VAL D N 1
ATOM 2366 C CA . VAL D 1 66 ? 2.061 -23.086 -14.149 1.00 66.33 66 VAL D CA 1
ATOM 2367 C C . VAL D 1 66 ? 3.023 -21.985 -13.754 1.00 65.62 66 VAL D C 1
ATOM 2368 O O . VAL D 1 66 ? 3.167 -20.986 -14.462 1.00 65.36 66 VAL D O 1
ATOM 2372 N N . GLU D 1 67 ? 3.661 -22.170 -12.602 1.00 64.85 67 GLU D N 1
ATOM 2373 C CA . GLU D 1 67 ? 4.522 -21.146 -12.018 1.00 64.43 67 GLU D CA 1
ATOM 2374 C C . GLU D 1 67 ? 5.944 -21.256 -12.567 1.00 63.60 67 GLU D C 1
ATOM 2375 O O . GLU D 1 67 ? 6.486 -20.304 -13.127 1.00 63.58 67 GLU D O 1
ATOM 2381 N N . ARG D 1 68 ? 6.536 -22.435 -12.418 1.00 62.59 68 ARG D N 1
ATOM 2382 C CA . ARG D 1 68 ? 7.917 -22.651 -12.820 1.00 61.36 68 ARG D CA 1
ATOM 2383 C C . ARG D 1 68 ? 8.034 -23.907 -13.649 1.00 59.59 68 ARG D C 1
ATOM 2384 O O . ARG D 1 68 ? 7.246 -24.846 -13.504 1.00 59.61 68 ARG D O 1
ATOM 2392 N N . THR D 1 69 ? 9.037 -23.907 -14.515 1.00 57.57 69 THR D N 1
ATOM 2393 C CA . THR D 1 69 ? 9.390 -25.076 -15.294 1.00 55.24 69 THR D CA 1
ATOM 2394 C C . THR D 1 69 ? 10.927 -25.221 -15.315 1.00 53.59 69 THR D C 1
ATOM 2395 O O . THR D 1 69 ? 11.647 -24.218 -15.449 1.00 53.07 69 THR D O 1
ATOM 2399 N N . GLU D 1 70 ? 11.417 -26.450 -15.116 1.00 51.60 70 GLU D N 1
ATOM 2400 C CA . GLU D 1 70 ? 12.847 -26.770 -15.309 1.00 49.80 70 GLU D CA 1
ATOM 2401 C C . GLU D 1 70 ? 13.054 -28.037 -16.151 1.00 47.89 70 GLU D C 1
ATOM 2402 O O . GLU D 1 70 ? 12.651 -29.128 -15.760 1.00 46.36 70 GLU D O 1
ATOM 2408 N N . THR D 1 71 ? 13.683 -27.868 -17.314 1.00 46.55 71 THR D N 1
ATOM 2409 C CA . THR D 1 71 ? 13.916 -28.987 -18.233 1.00 45.46 71 THR D CA 1
ATOM 2410 C C . THR D 1 71 ? 15.307 -29.590 -18.087 1.00 44.32 71 THR D C 1
ATOM 2411 O O . THR D 1 71 ? 16.305 -28.926 -18.304 1.00 43.30 71 THR D O 1
ATOM 2415 N N . LEU D 1 72 ? 15.335 -30.862 -17.712 1.00 43.90 72 LEU D N 1
ATOM 2416 C CA . LEU D 1 72 ? 16.547 -31.653 -17.669 1.00 44.14 72 LEU D CA 1
ATOM 2417 C C . LEU D 1 72 ? 16.649 -32.491 -18.961 1.00 44.13 72 LEU D C 1
ATOM 2418 O O . LEU D 1 72 ? 16.059 -33.575 -19.042 1.00 43.92 72 LEU D O 1
ATOM 2423 N N . LEU D 1 73 ? 17.397 -31.991 -19.951 1.00 44.35 73 LEU D N 1
ATOM 2424 C CA . LEU D 1 73 ? 17.485 -32.651 -21.269 1.00 44.84 73 LEU D CA 1
ATOM 2425 C C . LEU D 1 73 ? 18.584 -33.725 -21.357 1.00 45.37 73 LEU D C 1
ATOM 2426 O O . LEU D 1 73 ? 19.780 -33.428 -21.164 1.00 45.45 73 LEU D O 1
ATOM 2431 N N . ALA D 1 74 ? 18.164 -34.955 -21.671 1.00 45.59 74 ALA D N 1
ATOM 2432 C CA . ALA D 1 74 ? 19.072 -36.107 -21.793 1.00 45.96 74 ALA D CA 1
ATOM 2433 C C . ALA D 1 74 ? 19.875 -36.079 -23.104 1.00 46.13 74 ALA D C 1
ATOM 2434 O O . ALA D 1 74 ? 19.304 -36.078 -24.197 1.00 46.47 74 ALA D O 1
ATOM 2436 N N . PHE D 1 75 ? 21.200 -36.022 -22.993 1.00 46.28 75 PHE D N 1
ATOM 2437 C CA . PHE D 1 75 ? 22.052 -36.004 -24.176 1.00 46.94 75 PHE D CA 1
ATOM 2438 C C . PHE D 1 75 ? 22.863 -37.306 -24.401 1.00 47.52 75 PHE D C 1
ATOM 2439 O O . PHE D 1 75 ? 23.319 -37.573 -25.503 1.00 47.76 75 PHE D O 1
ATOM 2447 N N . ARG D 1 76 ? 23.033 -38.107 -23.355 1.00 48.29 76 ARG D N 1
ATOM 2448 C CA . ARG D 1 76 ? 23.607 -39.442 -23.495 1.00 48.63 76 ARG D CA 1
ATOM 2449 C C . ARG D 1 76 ? 22.834 -40.478 -22.691 1.00 49.18 76 ARG D C 1
ATOM 2450 O O . ARG D 1 76 ? 22.467 -40.236 -21.550 1.00 49.35 76 ARG D O 1
ATOM 2458 N N . ALA D 1 77 ? 22.606 -41.639 -23.292 1.00 50.05 77 ALA D N 1
ATOM 2459 C CA . ALA D 1 77 ? 21.941 -42.739 -22.610 1.00 51.01 77 ALA D CA 1
ATOM 2460 C C . ALA D 1 77 ? 22.977 -43.768 -22.143 1.00 52.19 77 ALA D C 1
ATOM 2461 O O . ALA D 1 77 ? 24.113 -43.779 -22.623 1.00 52.10 77 ALA D O 1
ATOM 2463 N N . TYR D 1 78 ? 22.594 -44.588 -21.163 1.00 53.97 78 TYR D N 1
ATOM 2464 C CA . TYR D 1 78 ? 23.429 -45.684 -20.672 1.00 55.63 78 TYR D CA 1
ATOM 2465 C C . TYR D 1 78 ? 22.590 -46.953 -20.688 1.00 57.71 78 TYR D C 1
ATOM 2466 O O . TYR D 1 78 ? 21.732 -47.125 -19.818 1.00 58.40 78 TYR D O 1
ATOM 2475 N N . PRO D 1 79 ? 22.815 -47.833 -21.690 1.00 59.70 79 PRO D N 1
ATOM 2476 C CA . PRO D 1 79 ? 22.095 -49.108 -21.886 1.00 61.37 79 PRO D CA 1
ATOM 2477 C C . PRO D 1 79 ? 22.304 -50.178 -20.805 1.00 63.10 79 PRO D C 1
ATOM 2478 O O . PRO D 1 79 ? 23.254 -50.093 -20.021 1.00 63.67 79 PRO D O 1
ATOM 2482 N N . ARG D 1 80 ? 21.390 -51.157 -20.778 1.00 64.96 80 ARG D N 1
ATOM 2483 C CA . ARG D 1 80 ? 21.509 -52.463 -20.069 1.00 66.81 80 ARG D CA 1
ATOM 2484 C C . ARG D 1 80 ? 20.527 -52.703 -18.900 1.00 67.17 80 ARG D C 1
ATOM 2485 O O . ARG D 1 80 ? 19.619 -51.911 -18.641 1.00 67.68 80 ARG D O 1
ATOM 2493 N N . MET E 1 1 ? 36.239 -4.747 -27.501 1.00 49.44 1 MET E N 1
ATOM 2494 C CA . MET E 1 1 ? 34.790 -5.104 -27.427 1.00 49.08 1 MET E CA 1
ATOM 2495 C C . MET E 1 1 ? 34.544 -5.964 -26.187 1.00 47.44 1 MET E C 1
ATOM 2496 O O . MET E 1 1 ? 35.311 -6.883 -25.889 1.00 47.59 1 MET E O 1
ATOM 2501 N N . ILE E 1 2 ? 33.478 -5.645 -25.462 1.00 45.44 2 ILE E N 1
ATOM 2502 C CA . ILE E 1 2 ? 33.179 -6.277 -24.177 1.00 43.07 2 ILE E CA 1
ATOM 2503 C C . ILE E 1 2 ? 31.966 -7.188 -24.339 1.00 41.37 2 ILE E C 1
ATOM 2504 O O . ILE E 1 2 ? 30.927 -6.733 -24.775 1.00 41.39 2 ILE E O 1
ATOM 2509 N N . THR E 1 3 ? 32.118 -8.469 -23.997 1.00 39.62 3 THR E N 1
ATOM 2510 C CA . THR E 1 3 ? 31.043 -9.462 -24.063 1.00 37.57 3 THR E CA 1
ATOM 2511 C C . THR E 1 3 ? 30.346 -9.569 -22.706 1.00 36.78 3 THR E C 1
ATOM 2512 O O . THR E 1 3 ? 30.984 -9.412 -21.670 1.00 36.96 3 THR E O 1
ATOM 2516 N N . ALA E 1 4 ? 29.026 -9.778 -22.733 1.00 35.15 4 ALA E N 1
ATOM 2517 C CA . ALA E 1 4 ? 28.269 -10.130 -21.559 1.00 33.93 4 ALA E CA 1
ATOM 2518 C C . ALA E 1 4 ? 27.225 -11.178 -21.927 1.00 33.66 4 ALA E C 1
ATOM 2519 O O . ALA E 1 4 ? 26.820 -11.269 -23.096 1.00 33.18 4 ALA E O 1
ATOM 2521 N N . PHE E 1 5 ? 26.837 -11.980 -20.930 1.00 32.79 5 PHE E N 1
ATOM 2522 C CA . PHE E 1 5 ? 25.763 -12.960 -21.040 1.00 32.87 5 PHE E CA 1
ATOM 2523 C C . PHE E 1 5 ? 24.658 -12.527 -20.097 1.00 32.75 5 PHE E C 1
ATOM 2524 O O . PHE E 1 5 ? 24.859 -12.480 -18.879 1.00 33.08 5 PHE E O 1
ATOM 2532 N N . VAL E 1 6 ? 23.498 -12.173 -20.645 1.00 32.35 6 VAL E N 1
ATOM 2533 C CA . VAL E 1 6 ? 22.397 -11.704 -19.808 1.00 30.97 6 VAL E CA 1
ATOM 2534 C C . VAL E 1 6 ? 21.397 -12.827 -19.647 1.00 31.55 6 VAL E C 1
ATOM 2535 O O . VAL E 1 6 ? 20.807 -13.265 -20.616 1.00 30.85 6 VAL E O 1
ATOM 2539 N N . LEU E 1 7 ? 21.185 -13.261 -18.409 1.00 32.63 7 LEU E N 1
ATOM 2540 C CA . LEU E 1 7 ? 20.273 -14.358 -18.098 1.00 34.07 7 LEU E CA 1
ATOM 2541 C C . LEU E 1 7 ? 18.921 -13.773 -17.647 1.00 35.66 7 LEU E C 1
ATOM 2542 O O . LEU E 1 7 ? 18.865 -12.895 -16.779 1.00 34.96 7 LEU E O 1
ATOM 2547 N N . ILE E 1 8 ? 17.826 -14.272 -18.210 1.00 37.53 8 ILE E N 1
ATOM 2548 C CA . ILE E 1 8 ? 16.552 -13.583 -18.084 1.00 39.26 8 ILE E CA 1
ATOM 2549 C C . ILE E 1 8 ? 15.439 -14.546 -17.692 1.00 41.34 8 ILE E C 1
ATOM 2550 O O . ILE E 1 8 ? 15.244 -15.588 -18.342 1.00 41.68 8 ILE E O 1
ATOM 2555 N N . ARG E 1 9 ? 14.722 -14.220 -16.615 1.00 43.54 9 ARG E N 1
ATOM 2556 C CA . ARG E 1 9 ? 13.527 -14.977 -16.270 1.00 46.12 9 ARG E CA 1
ATOM 2557 C C . ARG E 1 9 ? 12.278 -14.162 -16.547 1.00 47.49 9 ARG E C 1
ATOM 2558 O O . ARG E 1 9 ? 11.929 -13.272 -15.773 1.00 47.83 9 ARG E O 1
ATOM 2566 N N . PRO E 1 10 ? 11.588 -14.471 -17.655 1.00 49.12 10 PRO E N 1
ATOM 2567 C CA . PRO E 1 10 ? 10.350 -13.762 -17.927 1.00 49.92 10 PRO E CA 1
ATOM 2568 C C . PRO E 1 10 ? 9.225 -14.481 -17.202 1.00 51.02 10 PRO E C 1
ATOM 2569 O O . PRO E 1 10 ? 9.445 -15.583 -16.661 1.00 50.91 10 PRO E O 1
ATOM 2573 N N . ARG E 1 11 ? 8.045 -13.856 -17.152 1.00 51.75 11 ARG E N 1
ATOM 2574 C CA . ARG E 1 11 ? 6.839 -14.575 -16.769 1.00 52.33 11 ARG E CA 1
ATOM 2575 C C . ARG E 1 11 ? 6.651 -15.596 -17.878 1.00 52.61 11 ARG E C 1
ATOM 2576 O O . ARG E 1 11 ? 6.855 -15.280 -19.048 1.00 52.83 11 ARG E O 1
ATOM 2584 N N . GLY E 1 12 ? 6.306 -16.821 -17.504 1.00 53.55 12 GLY E N 1
ATOM 2585 C CA . GLY E 1 12 ? 6.031 -17.896 -18.463 1.00 54.14 12 GLY E CA 1
ATOM 2586 C C . GLY E 1 12 ? 5.551 -17.428 -19.825 1.00 54.84 12 GLY E C 1
ATOM 2587 O O . GLY E 1 12 ? 6.300 -17.498 -20.807 1.00 55.01 12 GLY E O 1
ATOM 2588 N N . ASN E 1 13 ? 4.316 -16.917 -19.878 1.00 55.00 13 ASN E N 1
ATOM 2589 C CA . ASN E 1 13 ? 3.649 -16.583 -21.145 1.00 55.03 13 ASN E CA 1
ATOM 2590 C C . ASN E 1 13 ? 4.276 -15.443 -21.950 1.00 54.87 13 ASN E C 1
ATOM 2591 O O . ASN E 1 13 ? 3.724 -15.016 -22.970 1.00 54.96 13 ASN E O 1
ATOM 2596 N N . ARG E 1 14 ? 5.437 -14.970 -21.504 1.00 54.22 14 ARG E N 1
ATOM 2597 C CA . ARG E 1 14 ? 6.087 -13.821 -22.111 1.00 53.64 14 ARG E CA 1
ATOM 2598 C C . ARG E 1 14 ? 7.397 -14.161 -22.808 1.00 53.53 14 ARG E C 1
ATOM 2599 O O . ARG E 1 14 ? 8.027 -13.271 -23.403 1.00 53.40 14 ARG E O 1
ATOM 2607 N N . VAL E 1 15 ? 7.780 -15.446 -22.739 1.00 53.34 15 VAL E N 1
ATOM 2608 C CA . VAL E 1 15 ? 9.048 -15.966 -23.275 1.00 53.08 15 VAL E CA 1
ATOM 2609 C C . VAL E 1 15 ? 9.247 -15.562 -24.721 1.00 52.64 15 VAL E C 1
ATOM 2610 O O . VAL E 1 15 ? 10.197 -14.852 -25.044 1.00 52.56 15 VAL E O 1
ATOM 2614 N N . GLN E 1 16 ? 8.342 -16.008 -25.586 1.00 52.82 16 GLN E N 1
ATOM 2615 C CA . GLN E 1 16 ? 8.467 -15.747 -27.016 1.00 53.16 16 GLN E CA 1
ATOM 2616 C C . GLN E 1 16 ? 8.502 -14.255 -27.331 1.00 52.87 16 GLN E C 1
ATOM 2617 O O . GLN E 1 16 ? 9.436 -13.790 -27.982 1.00 53.09 16 GLN E O 1
ATOM 2623 N N . ALA E 1 17 ? 7.504 -13.505 -26.850 1.00 52.63 17 ALA E N 1
ATOM 2624 C CA . ALA E 1 17 ? 7.439 -12.059 -27.092 1.00 52.28 17 ALA E CA 1
ATOM 2625 C C . ALA E 1 17 ? 8.695 -11.342 -26.607 1.00 51.82 17 ALA E C 1
ATOM 2626 O O . ALA E 1 17 ? 9.256 -10.489 -27.318 1.00 52.39 17 ALA E O 1
ATOM 2628 N N . LEU E 1 18 ? 9.155 -11.697 -25.409 1.00 51.32 18 LEU E N 1
ATOM 2629 C CA . LEU E 1 18 ? 10.399 -11.119 -24.887 1.00 50.59 18 LEU E CA 1
ATOM 2630 C C . LEU E 1 18 ? 11.649 -11.552 -25.644 1.00 49.82 18 LEU E C 1
ATOM 2631 O O . LEU E 1 18 ? 12.563 -10.756 -25.836 1.00 49.88 18 LEU E O 1
ATOM 2636 N N . GLY E 1 19 ? 11.678 -12.798 -26.095 1.00 49.40 19 GLY E N 1
ATOM 2637 C CA . GLY E 1 19 ? 12.770 -13.275 -26.943 1.00 49.89 19 GLY E CA 1
ATOM 2638 C C . GLY E 1 19 ? 12.851 -12.510 -28.255 1.00 49.98 19 GLY E C 1
ATOM 2639 O O . GLY E 1 19 ? 13.929 -12.030 -28.643 1.00 49.78 19 GLY E O 1
ATOM 2640 N N . GLU E 1 20 ? 11.704 -12.386 -28.929 1.00 50.20 20 GLU E N 1
ATOM 2641 C CA . GLU E 1 20 ? 11.586 -11.575 -30.158 1.00 50.94 20 GLU E CA 1
ATOM 2642 C C . GLU E 1 20 ? 11.938 -10.099 -29.965 1.00 50.08 20 GLU E C 1
ATOM 2643 O O . GLU E 1 20 ? 12.578 -9.509 -30.821 1.00 50.11 20 GLU E O 1
ATOM 2649 N N . ALA E 1 21 ? 11.529 -9.516 -28.841 1.00 49.80 21 ALA E N 1
ATOM 2650 C CA . ALA E 1 21 ? 11.862 -8.127 -28.516 1.00 49.81 21 ALA E CA 1
ATOM 2651 C C . ALA E 1 21 ? 13.347 -7.915 -28.220 1.00 50.01 21 ALA E C 1
ATOM 2652 O O . ALA E 1 21 ? 13.971 -6.989 -28.763 1.00 50.20 21 ALA E O 1
ATOM 2654 N N . ILE E 1 22 ? 13.913 -8.766 -27.358 1.00 49.98 22 ILE E N 1
ATOM 2655 C CA . ILE E 1 22 ? 15.343 -8.683 -27.005 1.00 49.34 22 ILE E CA 1
ATOM 2656 C C . ILE E 1 22 ? 16.264 -8.875 -28.223 1.00 49.21 22 ILE E C 1
ATOM 2657 O O . ILE E 1 22 ? 17.346 -8.293 -28.285 1.00 49.22 22 ILE E O 1
ATOM 2662 N N . ALA E 1 23 ? 15.826 -9.669 -29.191 1.00 49.30 23 ALA E N 1
ATOM 2663 C CA . ALA E 1 23 ? 16.579 -9.859 -30.440 1.00 50.05 23 ALA E CA 1
ATOM 2664 C C . ALA E 1 23 ? 16.799 -8.568 -31.237 1.00 50.83 23 ALA E C 1
ATOM 2665 O O . ALA E 1 23 ? 17.800 -8.436 -31.961 1.00 50.88 23 ALA E O 1
ATOM 2667 N N . GLU E 1 24 ? 15.867 -7.619 -31.106 1.00 51.65 24 GLU E N 1
ATOM 2668 C CA . GLU E 1 24 ? 15.929 -6.382 -31.893 1.00 52.31 24 GLU E CA 1
ATOM 2669 C C . GLU E 1 24 ? 16.788 -5.273 -31.285 1.00 52.76 24 GLU E C 1
ATOM 2670 O O . GLU E 1 24 ? 17.136 -4.317 -31.984 1.00 53.58 24 GLU E O 1
ATOM 2676 N N . LEU E 1 25 ? 17.134 -5.387 -30.004 1.00 52.82 25 LEU E N 1
ATOM 2677 C CA . LEU E 1 25 ? 18.002 -4.401 -29.365 1.00 53.10 25 LEU E CA 1
ATOM 2678 C C . LEU E 1 25 ? 19.386 -4.432 -30.019 1.00 53.11 25 LEU E C 1
ATOM 2679 O O . LEU E 1 25 ? 19.934 -5.502 -30.223 1.00 53.95 25 LEU E O 1
ATOM 2684 N N . PRO E 1 26 ? 19.942 -3.256 -30.377 1.00 53.01 26 PRO E N 1
ATOM 2685 C CA . PRO E 1 26 ? 21.182 -3.195 -31.164 1.00 52.43 26 PRO E CA 1
ATOM 2686 C C . PRO E 1 26 ? 22.376 -4.025 -30.668 1.00 52.00 26 PRO E C 1
ATOM 2687 O O . PRO E 1 26 ? 23.044 -4.652 -31.488 1.00 52.33 26 PRO E O 1
ATOM 2691 N N . GLN E 1 27 ? 22.665 -4.014 -29.364 1.00 50.94 27 GLN E N 1
ATOM 2692 C CA . GLN E 1 27 ? 23.901 -4.653 -28.863 1.00 49.34 27 GLN E CA 1
ATOM 2693 C C . GLN E 1 27 ? 23.778 -6.177 -28.720 1.00 48.18 27 GLN E C 1
ATOM 2694 O O . GLN E 1 27 ? 24.755 -6.842 -28.397 1.00 47.44 27 GLN E O 1
ATOM 2700 N N . VAL E 1 28 ? 22.580 -6.703 -28.990 1.00 46.80 28 VAL E N 1
ATOM 2701 C CA . VAL E 1 28 ? 22.240 -8.111 -28.764 1.00 45.48 28 VAL E CA 1
ATOM 2702 C C . VAL E 1 28 ? 22.562 -9.012 -29.966 1.00 45.10 28 VAL E C 1
ATOM 2703 O O . VAL E 1 28 ? 21.731 -9.205 -30.879 1.00 45.19 28 VAL E O 1
ATOM 2707 N N . ALA E 1 29 ? 23.771 -9.572 -29.943 1.00 43.98 29 ALA E N 1
ATOM 2708 C CA . ALA E 1 29 ? 24.262 -10.433 -31.019 1.00 42.59 29 ALA E CA 1
ATOM 2709 C C . ALA E 1 29 ? 23.420 -11.689 -31.211 1.00 41.71 29 ALA E C 1
ATOM 2710 O O . ALA E 1 29 ? 23.158 -12.079 -32.347 1.00 41.69 29 ALA E O 1
ATOM 2712 N N . GLU E 1 30 ? 22.998 -12.316 -30.110 1.00 40.57 30 GLU E N 1
ATOM 2713 C CA . GLU E 1 30 ? 22.274 -13.590 -30.146 1.00 39.70 30 GLU E CA 1
ATOM 2714 C C . GLU E 1 30 ? 21.402 -13.703 -28.921 1.00 39.17 30 GLU E C 1
ATOM 2715 O O . GLU E 1 30 ? 21.777 -13.243 -27.838 1.00 39.28 30 GLU E O 1
ATOM 2721 N N . VAL E 1 31 ? 20.238 -14.319 -29.081 1.00 38.46 31 VAL E N 1
ATOM 2722 C CA . VAL E 1 31 ? 19.361 -14.606 -27.961 1.00 37.63 31 VAL E CA 1
ATOM 2723 C C . VAL E 1 31 ? 18.665 -15.920 -28.188 1.00 37.14 31 VAL E C 1
ATOM 2724 O O . VAL E 1 31 ? 18.318 -16.275 -29.314 1.00 37.95 31 VAL E O 1
ATOM 2728 N N . TYR E 1 32 ? 18.472 -16.652 -27.102 1.00 36.12 32 TYR E N 1
ATOM 2729 C CA . TYR E 1 32 ? 17.938 -17.986 -27.173 1.00 35.82 32 TYR E CA 1
ATOM 2730 C C . TYR E 1 32 ? 17.031 -18.232 -26.010 1.00 36.45 32 TYR E C 1
ATOM 2731 O O . TYR E 1 32 ? 17.147 -17.596 -24.970 1.00 36.56 32 TYR E O 1
ATOM 2740 N N . SER E 1 33 ? 16.157 -19.205 -26.201 1.00 37.80 33 SER E N 1
ATOM 2741 C CA . SER E 1 33 ? 15.437 -19.855 -25.133 1.00 38.74 33 SER E CA 1
ATOM 2742 C C . SER E 1 33 ? 16.273 -21.061 -24.697 1.00 38.76 33 SER E C 1
ATOM 2743 O O . SER E 1 33 ? 16.696 -21.859 -25.537 1.00 38.77 33 SER E O 1
ATOM 2746 N N . VAL E 1 34 ? 16.489 -21.216 -23.391 1.00 38.93 34 VAL E N 1
ATOM 2747 C CA . VAL E 1 34 ? 17.443 -22.207 -22.870 1.00 37.94 34 VAL E CA 1
ATOM 2748 C C . VAL E 1 34 ? 16.803 -23.061 -21.781 1.00 38.48 34 VAL E C 1
ATOM 2749 O O . VAL E 1 34 ? 15.798 -22.650 -21.186 1.00 37.82 34 VAL E O 1
ATOM 2753 N N . THR E 1 35 ? 17.371 -24.252 -21.540 1.00 38.57 35 THR E N 1
ATOM 2754 C CA . THR E 1 35 ? 17.028 -25.054 -20.362 1.00 38.85 35 THR E CA 1
ATOM 2755 C C . THR E 1 35 ? 17.680 -24.424 -19.121 1.00 39.41 35 THR E C 1
ATOM 2756 O O . THR E 1 35 ? 18.625 -23.648 -19.238 1.00 38.61 35 THR E O 1
ATOM 2760 N N . GLY E 1 36 ? 17.178 -24.771 -17.937 1.00 40.65 36 GLY E N 1
ATOM 2761 C CA . GLY E 1 36 ? 17.757 -24.271 -16.694 1.00 42.86 36 GLY E CA 1
ATOM 2762 C C . GLY E 1 36 ? 16.863 -23.373 -15.852 1.00 44.61 36 GLY E C 1
ATOM 2763 O O . GLY E 1 36 ? 15.681 -23.208 -16.160 1.00 44.80 36 GLY E O 1
ATOM 2764 N N . PRO E 1 37 ? 17.427 -22.778 -14.776 1.00 45.58 37 PRO E N 1
ATOM 2765 C CA . PRO E 1 37 ? 16.715 -21.860 -13.864 1.00 45.88 37 PRO E CA 1
ATOM 2766 C C . PRO E 1 37 ? 16.334 -20.530 -14.539 1.00 46.24 37 PRO E C 1
ATOM 2767 O O . PRO E 1 37 ? 15.428 -19.830 -14.081 1.00 46.65 37 PRO E O 1
ATOM 2771 N N . TYR E 1 38 ? 17.053 -20.170 -15.597 1.00 46.31 38 TYR E N 1
ATOM 2772 C CA . TYR E 1 38 ? 16.676 -19.033 -16.432 1.00 46.17 38 TYR E CA 1
ATOM 2773 C C . TYR E 1 38 ? 16.078 -19.539 -17.750 1.00 45.90 38 TYR E C 1
ATOM 2774 O O . TYR E 1 38 ? 16.339 -20.678 -18.146 1.00 46.94 38 TYR E O 1
ATOM 2783 N N . ASP E 1 39 ? 15.268 -18.706 -18.405 1.00 45.19 39 ASP E N 1
ATOM 2784 C CA . ASP E 1 39 ? 14.520 -19.104 -19.603 1.00 44.00 39 ASP E CA 1
ATOM 2785 C C . ASP E 1 39 ? 15.080 -18.564 -20.909 1.00 42.18 39 ASP E C 1
ATOM 2786 O O . ASP E 1 39 ? 14.898 -19.182 -21.950 1.00 42.12 39 ASP E O 1
ATOM 2791 N N . LEU E 1 40 ? 15.727 -17.403 -20.850 1.00 40.02 40 LEU E N 1
ATOM 2792 C CA . LEU E 1 40 ? 16.351 -16.802 -22.011 1.00 38.60 40 LEU E CA 1
ATOM 2793 C C . LEU E 1 40 ? 17.743 -16.338 -21.651 1.00 37.98 40 LEU E C 1
ATOM 2794 O O . LEU E 1 40 ? 18.009 -16.005 -20.496 1.00 37.08 40 LEU E O 1
ATOM 2799 N N . VAL E 1 41 ? 18.625 -16.324 -22.650 1.00 36.96 41 VAL E N 1
ATOM 2800 C CA . VAL E 1 41 ? 19.956 -15.776 -22.502 1.00 36.28 41 VAL E CA 1
ATOM 2801 C C . VAL E 1 41 ? 20.187 -14.874 -23.703 1.00 36.46 41 VAL E C 1
ATOM 2802 O O . VAL E 1 41 ? 19.991 -15.277 -24.851 1.00 36.36 41 VAL E O 1
ATOM 2806 N N . ALA E 1 42 ? 20.615 -13.655 -23.443 1.00 36.04 42 ALA E N 1
ATOM 2807 C CA . ALA E 1 42 ? 21.056 -12.812 -24.500 1.00 36.19 42 ALA E CA 1
ATOM 2808 C C . ALA E 1 42 ? 22.550 -12.743 -24.387 1.00 36.62 42 ALA E C 1
ATOM 2809 O O . ALA E 1 42 ? 23.092 -12.609 -23.296 1.00 37.36 42 ALA E O 1
ATOM 2811 N N . LEU E 1 43 ? 23.209 -12.869 -25.528 1.00 37.11 43 LEU E N 1
ATOM 2812 C CA . LEU E 1 43 ? 24.624 -12.669 -25.648 1.00 37.37 43 LEU E CA 1
ATOM 2813 C C . LEU E 1 43 ? 24.771 -11.290 -26.239 1.00 37.75 43 LEU E C 1
ATOM 2814 O O . LEU E 1 43 ? 24.171 -11.007 -27.264 1.00 38.01 43 LEU E O 1
ATOM 2819 N N . VAL E 1 44 ? 25.601 -10.453 -25.616 1.00 38.51 44 VAL E N 1
ATOM 2820 C CA . VAL E 1 44 ? 25.647 -9.013 -25.902 1.00 38.23 44 VAL E CA 1
ATOM 2821 C C . VAL E 1 44 ? 27.088 -8.580 -26.154 1.00 38.86 44 VAL E C 1
ATOM 2822 O O . VAL E 1 44 ? 28.015 -9.061 -25.482 1.00 39.31 44 VAL E O 1
ATOM 2826 N N . ARG E 1 45 ? 27.278 -7.695 -27.133 1.00 39.34 45 ARG E N 1
ATOM 2827 C CA . ARG E 1 45 ? 28.589 -7.084 -27.432 1.00 39.80 45 ARG E CA 1
ATOM 2828 C C . ARG E 1 45 ? 28.506 -5.577 -27.219 1.00 40.67 45 ARG E C 1
ATOM 2829 O O . ARG E 1 45 ? 27.638 -4.901 -27.796 1.00 39.92 45 ARG E O 1
ATOM 2837 N N . LEU E 1 46 ? 29.428 -5.057 -26.417 1.00 41.28 46 LEU E N 1
ATOM 2838 C CA . LEU E 1 46 ? 29.392 -3.681 -25.977 1.00 42.22 46 LEU E CA 1
ATOM 2839 C C . LEU E 1 46 ? 30.693 -3.018 -26.355 1.00 43.24 46 LEU E C 1
ATOM 2840 O O . LEU E 1 46 ? 31.728 -3.679 -26.342 1.00 44.02 46 LEU E O 1
ATOM 2845 N N . LYS E 1 47 ? 30.653 -1.721 -26.672 1.00 44.03 47 LYS E N 1
ATOM 2846 C CA . LYS E 1 47 ? 31.889 -0.942 -26.860 1.00 44.96 47 LYS E CA 1
ATOM 2847 C C . LYS E 1 47 ? 32.476 -0.502 -25.511 1.00 44.63 47 LYS E C 1
ATOM 2848 O O . LYS E 1 47 ? 33.692 -0.400 -25.372 1.00 45.16 47 LYS E O 1
ATOM 2854 N N . ASP E 1 48 ? 31.598 -0.244 -24.538 1.00 43.95 48 ASP E N 1
ATOM 2855 C CA . ASP E 1 48 ? 31.942 0.198 -23.187 1.00 43.32 48 ASP E CA 1
ATOM 2856 C C . ASP E 1 48 ? 30.993 -0.573 -22.279 1.00 42.53 48 ASP E C 1
ATOM 2857 O O . ASP E 1 48 ? 29.919 -0.974 -22.735 1.00 43.28 48 ASP E O 1
ATOM 2862 N N . VAL E 1 49 ? 31.346 -0.774 -21.007 1.00 41.21 49 VAL E N 1
ATOM 2863 C CA . VAL E 1 49 ? 30.420 -1.448 -20.080 1.00 40.37 49 VAL E CA 1
ATOM 2864 C C . VAL E 1 49 ? 29.175 -0.620 -19.718 1.00 39.99 49 VAL E C 1
ATOM 2865 O O . VAL E 1 49 ? 28.157 -1.181 -19.315 1.00 39.85 49 VAL E O 1
ATOM 2869 N N . GLU E 1 50 ? 29.268 0.704 -19.860 1.00 40.01 50 GLU E N 1
ATOM 2870 C CA . GLU E 1 50 ? 28.146 1.606 -19.621 1.00 40.03 50 GLU E CA 1
ATOM 2871 C C . GLU E 1 50 ? 26.931 1.202 -20.430 1.00 40.03 50 GLU E C 1
ATOM 2872 O O . GLU E 1 50 ? 25.795 1.328 -19.954 1.00 40.04 50 GLU E O 1
ATOM 2878 N N . GLU E 1 51 ? 27.175 0.667 -21.628 1.00 39.71 51 GLU E N 1
ATOM 2879 C CA . GLU E 1 51 ? 26.094 0.266 -22.527 1.00 39.45 51 GLU E CA 1
ATOM 2880 C C . GLU E 1 51 ? 25.126 -0.733 -21.946 1.00 38.92 51 GLU E C 1
ATOM 2881 O O . GLU E 1 51 ? 24.050 -0.962 -22.514 1.00 38.82 51 GLU E O 1
ATOM 2887 N N . LEU E 1 52 ? 25.505 -1.331 -20.820 1.00 38.57 52 LEU E N 1
ATOM 2888 C CA . LEU E 1 52 ? 24.614 -2.203 -20.066 1.00 38.50 52 LEU E CA 1
ATOM 2889 C C . LEU E 1 52 ? 23.436 -1.392 -19.521 1.00 38.05 52 LEU E C 1
ATOM 2890 O O . LEU E 1 52 ? 22.389 -1.943 -19.226 1.00 38.62 52 LEU E O 1
ATOM 2895 N N . ASP E 1 53 ? 23.621 -0.077 -19.413 1.00 38.44 53 ASP E N 1
ATOM 2896 C CA . ASP E 1 53 ? 22.550 0.877 -19.086 1.00 38.87 53 ASP E CA 1
ATOM 2897 C C . ASP E 1 53 ? 21.514 0.844 -20.220 1.00 38.98 53 ASP E C 1
ATOM 2898 O O . ASP E 1 53 ? 20.344 0.575 -20.006 1.00 38.72 53 ASP E O 1
ATOM 2903 N N . ASP E 1 54 ? 21.984 1.054 -21.437 1.00 39.67 54 ASP E N 1
ATOM 2904 C CA . ASP E 1 54 ? 21.151 0.987 -22.627 1.00 40.53 54 ASP E CA 1
ATOM 2905 C C . ASP E 1 54 ? 20.508 -0.382 -22.844 1.00 41.21 54 ASP E C 1
ATOM 2906 O O . ASP E 1 54 ? 19.279 -0.476 -22.957 1.00 42.25 54 ASP E O 1
ATOM 2911 N N . VAL E 1 55 ? 21.309 -1.450 -22.846 1.00 41.54 55 VAL E N 1
ATOM 2912 C CA . VAL E 1 55 ? 20.795 -2.800 -23.158 1.00 41.13 55 VAL E CA 1
ATOM 2913 C C . VAL E 1 55 ? 20.014 -3.453 -22.003 1.00 40.80 55 VAL E C 1
ATOM 2914 O O . VAL E 1 55 ? 18.945 -4.036 -22.223 1.00 40.67 55 VAL E O 1
ATOM 2918 N N . VAL E 1 56 ? 20.516 -3.368 -20.774 1.00 40.60 56 VAL E N 1
ATOM 2919 C CA . VAL E 1 56 ? 19.823 -4.069 -19.685 1.00 40.37 56 VAL E CA 1
ATOM 2920 C C . VAL E 1 56 ? 18.817 -3.203 -18.925 1.00 39.82 56 VAL E C 1
ATOM 2921 O O . VAL E 1 56 ? 17.649 -3.557 -18.843 1.00 39.64 56 VAL E O 1
ATOM 2925 N N . THR E 1 57 ? 19.273 -2.096 -18.347 1.00 39.37 57 THR E N 1
ATOM 2926 C CA . THR E 1 57 ? 18.393 -1.251 -17.535 1.00 39.71 57 THR E CA 1
ATOM 2927 C C . THR E 1 57 ? 17.215 -0.761 -18.399 1.00 39.84 57 THR E C 1
ATOM 2928 O O . THR E 1 57 ? 16.027 -1.000 -18.102 1.00 38.69 57 THR E O 1
ATOM 2932 N N . GLN E 1 58 ? 17.565 -0.128 -19.506 1.00 40.30 58 GLN E N 1
ATOM 2933 C CA . GLN E 1 58 ? 16.567 0.423 -20.410 1.00 41.26 58 GLN E CA 1
ATOM 2934 C C . GLN E 1 58 ? 16.029 -0.655 -21.338 1.00 42.05 58 GLN E C 1
ATOM 2935 O O . GLN E 1 58 ? 14.853 -0.996 -21.260 1.00 42.40 58 GLN E O 1
ATOM 2941 N N . GLY E 1 59 ? 16.889 -1.212 -22.193 1.00 43.06 59 GLY E N 1
ATOM 2942 C CA . GLY E 1 59 ? 16.448 -2.184 -23.201 1.00 44.04 59 GLY E CA 1
ATOM 2943 C C . GLY E 1 59 ? 15.624 -3.344 -22.666 1.00 45.17 59 GLY E C 1
ATOM 2944 O O . GLY E 1 59 ? 14.537 -3.616 -23.167 1.00 46.34 59 GLY E O 1
ATOM 2945 N N . ILE E 1 60 ? 16.115 -4.017 -21.629 1.00 45.98 60 ILE E N 1
ATOM 2946 C CA . ILE E 1 60 ? 15.516 -5.279 -21.201 1.00 46.88 60 ILE E CA 1
ATOM 2947 C C . ILE E 1 60 ? 14.610 -5.122 -20.005 1.00 47.48 60 ILE E C 1
ATOM 2948 O O . ILE E 1 60 ? 13.519 -5.689 -19.974 1.00 47.65 60 ILE E O 1
ATOM 2953 N N . LEU E 1 61 ? 15.073 -4.394 -18.995 1.00 48.37 61 LEU E N 1
ATOM 2954 C CA . LEU E 1 61 ? 14.339 -4.340 -17.726 1.00 49.51 61 LEU E CA 1
ATOM 2955 C C . LEU E 1 61 ? 13.052 -3.519 -17.813 1.00 50.74 61 LEU E C 1
ATOM 2956 O O . LEU E 1 61 ? 12.203 -3.595 -16.915 1.00 50.93 61 LEU E O 1
ATOM 2961 N N . SER E 1 62 ? 12.907 -2.768 -18.908 1.00 51.83 62 SER E N 1
ATOM 2962 C CA . SER E 1 62 ? 11.735 -1.932 -19.142 1.00 53.72 62 SER E CA 1
ATOM 2963 C C . SER E 1 62 ? 10.617 -2.695 -19.846 1.00 54.38 62 SER E C 1
ATOM 2964 O O . SER E 1 62 ? 9.519 -2.170 -20.026 1.00 55.01 62 SER E O 1
ATOM 2967 N N . LEU E 1 63 ? 10.902 -3.929 -20.247 1.00 55.05 63 LEU E N 1
ATOM 2968 C CA . LEU E 1 63 ? 9.935 -4.755 -20.946 1.00 55.23 63 LEU E CA 1
ATOM 2969 C C . LEU E 1 63 ? 9.083 -5.437 -19.908 1.00 55.61 63 LEU E C 1
ATOM 2970 O O . LEU E 1 63 ? 9.588 -5.853 -18.857 1.00 55.73 63 LEU E O 1
ATOM 2975 N N . GLU E 1 64 ? 7.788 -5.551 -20.188 1.00 55.43 64 GLU E N 1
ATOM 2976 C CA . GLU E 1 64 ? 6.885 -6.072 -19.187 1.00 55.44 64 GLU E CA 1
ATOM 2977 C C . GLU E 1 64 ? 6.951 -7.595 -19.221 1.00 55.64 64 GLU E C 1
ATOM 2978 O O . GLU E 1 64 ? 7.098 -8.199 -20.290 1.00 56.00 64 GLU E O 1
ATOM 2984 N N . GLY E 1 65 ? 6.860 -8.214 -18.051 1.00 55.69 65 GLY E N 1
ATOM 2985 C CA . GLY E 1 65 ? 6.974 -9.667 -17.962 1.00 55.56 65 GLY E CA 1
ATOM 2986 C C . GLY E 1 65 ? 8.336 -10.205 -17.533 1.00 55.27 65 GLY E C 1
ATOM 2987 O O . GLY E 1 65 ? 8.436 -11.378 -17.167 1.00 55.21 65 GLY E O 1
ATOM 2988 N N . VAL E 1 66 ? 9.375 -9.363 -17.574 1.00 54.74 66 VAL E N 1
ATOM 2989 C CA . VAL E 1 66 ? 10.707 -9.736 -17.087 1.00 54.27 66 VAL E CA 1
ATOM 2990 C C . VAL E 1 66 ? 10.774 -9.683 -15.562 1.00 53.90 66 VAL E C 1
ATOM 2991 O O . VAL E 1 66 ? 10.779 -8.612 -14.972 1.00 53.65 66 VAL E O 1
ATOM 2995 N N . GLU E 1 67 ? 10.809 -10.855 -14.934 1.00 53.91 67 GLU E N 1
ATOM 2996 C CA . GLU E 1 67 ? 10.790 -10.970 -13.483 1.00 54.02 67 GLU E CA 1
ATOM 2997 C C . GLU E 1 67 ? 12.178 -10.828 -12.843 1.00 53.71 67 GLU E C 1
ATOM 2998 O O . GLU E 1 67 ? 12.351 -10.075 -11.880 1.00 53.99 67 GLU E O 1
ATOM 3004 N N . ARG E 1 68 ? 13.164 -11.548 -13.366 1.00 52.83 68 ARG E N 1
ATOM 3005 C CA . ARG E 1 68 ? 14.530 -11.436 -12.859 1.00 51.74 68 ARG E CA 1
ATOM 3006 C C . ARG E 1 68 ? 15.573 -11.383 -13.987 1.00 50.19 68 ARG E C 1
ATOM 3007 O O . ARG E 1 68 ? 15.339 -11.843 -15.103 1.00 50.10 68 ARG E O 1
ATOM 3015 N N . THR E 1 69 ? 16.722 -10.802 -13.681 1.00 48.38 69 THR E N 1
ATOM 3016 C CA . THR E 1 69 ? 17.791 -10.580 -14.662 1.00 46.36 69 THR E CA 1
ATOM 3017 C C . THR E 1 69 ? 19.136 -10.749 -13.965 1.00 45.23 69 THR E C 1
ATOM 3018 O O . THR E 1 69 ? 19.304 -10.364 -12.805 1.00 44.99 69 THR E O 1
ATOM 3022 N N . GLU E 1 70 ? 20.090 -11.331 -14.673 1.00 43.50 70 GLU E N 1
ATOM 3023 C CA . GLU E 1 70 ? 21.420 -11.500 -14.134 1.00 42.30 70 GLU E CA 1
ATOM 3024 C C . GLU E 1 70 ? 22.435 -11.408 -15.262 1.00 40.76 70 GLU E C 1
ATOM 3025 O O . GLU E 1 70 ? 22.322 -12.123 -16.251 1.00 40.77 70 GLU E O 1
ATOM 3031 N N . THR E 1 71 ? 23.403 -10.510 -15.108 1.00 38.92 71 THR E N 1
ATOM 3032 C CA . THR E 1 71 ? 24.404 -10.241 -16.126 1.00 37.77 71 THR E CA 1
ATOM 3033 C C . THR E 1 71 ? 25.760 -10.806 -15.715 1.00 37.10 71 THR E C 1
ATOM 3034 O O . THR E 1 71 ? 26.284 -10.471 -14.666 1.00 36.80 71 THR E O 1
ATOM 3038 N N . LEU E 1 72 ? 26.313 -11.665 -16.564 1.00 36.67 72 LEU E N 1
ATOM 3039 C CA . LEU E 1 72 ? 27.630 -12.253 -16.353 1.00 35.73 72 LEU E CA 1
ATOM 3040 C C . LEU E 1 72 ? 28.573 -11.503 -17.250 1.00 35.81 72 LEU E C 1
ATOM 3041 O O . LEU E 1 72 ? 28.639 -11.767 -18.450 1.00 36.22 72 LEU E O 1
ATOM 3046 N N . LEU E 1 73 ? 29.300 -10.550 -16.692 1.00 35.83 73 LEU E N 1
ATOM 3047 C CA . LEU E 1 73 ? 30.171 -9.741 -17.531 1.00 36.18 73 LEU E CA 1
ATOM 3048 C C . LEU E 1 73 ? 31.523 -10.432 -17.734 1.00 36.48 73 LEU E C 1
ATOM 3049 O O . LEU E 1 73 ? 32.191 -10.782 -16.772 1.00 36.76 73 LEU E O 1
ATOM 3054 N N . ALA E 1 74 ? 31.912 -10.605 -18.996 1.00 37.13 74 ALA E N 1
ATOM 3055 C CA . ALA E 1 74 ? 33.204 -11.190 -19.366 1.00 37.41 74 ALA E CA 1
ATOM 3056 C C . ALA E 1 74 ? 34.303 -10.159 -19.222 1.00 38.08 74 ALA E C 1
ATOM 3057 O O . ALA E 1 74 ? 34.197 -9.058 -19.774 1.00 39.05 74 ALA E O 1
ATOM 3059 N N . PHE E 1 75 ? 35.349 -10.492 -18.467 1.00 38.87 75 PHE E N 1
ATOM 3060 C CA . PHE E 1 75 ? 36.480 -9.553 -18.276 1.00 39.23 75 PHE E CA 1
ATOM 3061 C C . PHE E 1 75 ? 37.793 -10.050 -18.869 1.00 40.19 75 PHE E C 1
ATOM 3062 O O . PHE E 1 75 ? 38.784 -9.298 -18.922 1.00 40.09 75 PHE E O 1
ATOM 3070 N N . ARG E 1 76 ? 37.780 -11.301 -19.342 1.00 41.17 76 ARG E N 1
ATOM 3071 C CA . ARG E 1 76 ? 38.904 -11.873 -20.056 1.00 42.38 76 ARG E CA 1
ATOM 3072 C C . ARG E 1 76 ? 38.504 -12.958 -21.053 1.00 42.87 76 ARG E C 1
ATOM 3073 O O . ARG E 1 76 ? 37.787 -13.904 -20.720 1.00 43.04 76 ARG E O 1
ATOM 3081 N N . ALA E 1 77 ? 38.996 -12.808 -22.279 1.00 44.03 77 ALA E N 1
ATOM 3082 C CA . ALA E 1 77 ? 38.761 -13.753 -23.357 1.00 45.34 77 ALA E CA 1
ATOM 3083 C C . ALA E 1 77 ? 39.877 -14.784 -23.412 1.00 46.12 77 ALA E C 1
ATOM 3084 O O . ALA E 1 77 ? 41.026 -14.454 -23.165 1.00 46.35 77 ALA E O 1
ATOM 3086 N N . TYR E 1 78 ? 39.543 -16.033 -23.725 1.00 47.53 78 TYR E N 1
ATOM 3087 C CA . TYR E 1 78 ? 40.586 -17.040 -24.022 1.00 48.88 78 TYR E CA 1
ATOM 3088 C C . TYR E 1 78 ? 40.432 -17.544 -25.446 1.00 50.20 78 TYR E C 1
ATOM 3089 O O . TYR E 1 78 ? 39.700 -18.502 -25.690 1.00 49.77 78 TYR E O 1
ATOM 3098 N N . PRO E 1 79 ? 41.119 -16.880 -26.397 1.00 52.04 79 PRO E N 1
ATOM 3099 C CA . PRO E 1 79 ? 41.020 -17.213 -27.828 1.00 53.64 79 PRO E CA 1
ATOM 3100 C C . PRO E 1 79 ? 41.848 -18.443 -28.224 1.00 55.41 79 PRO E C 1
ATOM 3101 O O . PRO E 1 79 ? 42.297 -19.183 -27.346 1.00 55.74 79 PRO E O 1
ATOM 3105 N N . ARG E 1 80 ? 42.024 -18.636 -29.538 1.00 57.64 80 ARG E N 1
ATOM 3106 C CA . ARG E 1 80 ? 43.018 -19.547 -30.159 1.00 59.24 80 ARG E CA 1
ATOM 3107 C C . ARG E 1 80 ? 42.681 -21.017 -29.934 1.00 59.64 80 ARG E C 1
ATOM 3108 O O . ARG E 1 80 ? 41.660 -21.504 -30.451 1.00 59.98 80 ARG E O 1
ATOM 3116 N N . MET F 1 1 ? 37.586 5.861 -14.855 1.00 51.75 1 MET F N 1
ATOM 3117 C CA . MET F 1 1 ? 37.847 4.637 -14.054 1.00 51.42 1 MET F CA 1
ATOM 3118 C C . MET F 1 1 ? 36.556 3.848 -13.882 1.00 50.16 1 MET F C 1
ATOM 3119 O O . MET F 1 1 ? 35.468 4.437 -13.753 1.00 50.35 1 MET F O 1
ATOM 3124 N N . ILE F 1 2 ? 36.671 2.520 -13.913 1.00 48.09 2 ILE F N 1
ATOM 3125 C CA . ILE F 1 2 ? 35.547 1.631 -13.586 1.00 46.05 2 ILE F CA 1
ATOM 3126 C C . ILE F 1 2 ? 35.625 1.233 -12.112 1.00 44.20 2 ILE F C 1
ATOM 3127 O O . ILE F 1 2 ? 36.699 0.934 -11.609 1.00 43.88 2 ILE F O 1
ATOM 3132 N N . THR F 1 3 ? 34.482 1.252 -11.428 1.00 42.23 3 THR F N 1
ATOM 3133 C CA . THR F 1 3 ? 34.396 0.757 -10.062 1.00 40.26 3 THR F CA 1
ATOM 3134 C C . THR F 1 3 ? 33.821 -0.674 -10.005 1.00 39.09 3 THR F C 1
ATOM 3135 O O . THR F 1 3 ? 32.960 -1.057 -10.809 1.00 37.83 3 THR F O 1
ATOM 3139 N N . ALA F 1 4 ? 34.363 -1.465 -9.080 1.00 37.40 4 ALA F N 1
ATOM 3140 C CA . ALA F 1 4 ? 33.879 -2.804 -8.795 1.00 36.60 4 ALA F CA 1
ATOM 3141 C C . ALA F 1 4 ? 33.865 -3.018 -7.293 1.00 36.23 4 ALA F C 1
ATOM 3142 O O . ALA F 1 4 ? 34.671 -2.424 -6.564 1.00 36.09 4 ALA F O 1
ATOM 3144 N N . PHE F 1 5 ? 32.919 -3.835 -6.837 1.00 35.49 5 PHE F N 1
ATOM 3145 C CA . PHE F 1 5 ? 32.850 -4.282 -5.447 1.00 34.67 5 PHE F CA 1
ATOM 3146 C C . PHE F 1 5 ? 33.192 -5.763 -5.498 1.00 34.19 5 PHE F C 1
ATOM 3147 O O . PHE F 1 5 ? 32.442 -6.537 -6.099 1.00 33.84 5 PHE F O 1
ATOM 3155 N N . VAL F 1 6 ? 34.341 -6.132 -4.919 1.00 33.75 6 VAL F N 1
ATOM 3156 C CA . VAL F 1 6 ? 34.783 -7.533 -4.868 1.00 33.89 6 VAL F CA 1
ATOM 3157 C C . VAL F 1 6 ? 34.508 -8.132 -3.498 1.00 34.10 6 VAL F C 1
ATOM 3158 O O . VAL F 1 6 ? 35.041 -7.705 -2.476 1.00 34.18 6 VAL F O 1
ATOM 3162 N N . LEU F 1 7 ? 33.628 -9.114 -3.493 1.00 34.36 7 LEU 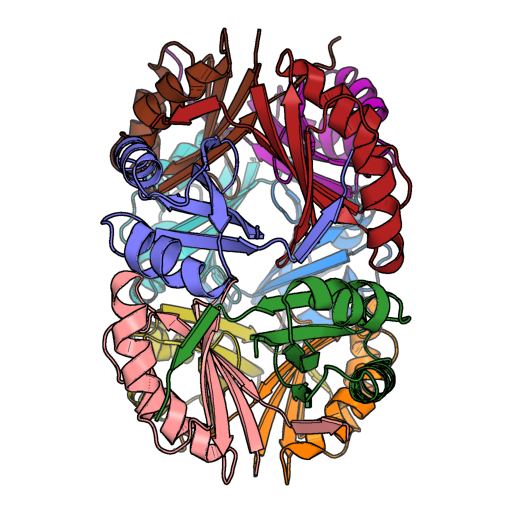F N 1
ATOM 3163 C CA . LEU F 1 7 ? 33.214 -9.771 -2.277 1.00 34.66 7 LEU F CA 1
ATOM 3164 C C . LEU F 1 7 ? 34.072 -11.039 -2.116 1.00 34.54 7 LEU F C 1
ATOM 3165 O O . LEU F 1 7 ? 34.116 -11.875 -3.008 1.00 32.39 7 LEU F O 1
ATOM 3170 N N . ILE F 1 8 ? 34.754 -11.141 -0.972 1.00 35.63 8 ILE F N 1
ATOM 3171 C CA . ILE F 1 8 ? 35.718 -12.214 -0.688 1.00 36.74 8 ILE F CA 1
ATOM 3172 C C . ILE F 1 8 ? 35.321 -13.031 0.543 1.00 37.92 8 ILE F C 1
ATOM 3173 O O . ILE F 1 8 ? 35.209 -12.491 1.643 1.00 38.20 8 ILE F O 1
ATOM 3178 N N . ARG F 1 9 ? 35.084 -14.321 0.348 1.00 39.52 9 ARG F N 1
ATOM 3179 C CA . ARG F 1 9 ? 34.932 -15.240 1.467 1.00 42.13 9 ARG F CA 1
ATOM 3180 C C . ARG F 1 9 ? 36.261 -15.981 1.691 1.00 42.60 9 ARG F C 1
ATOM 3181 O O . ARG F 1 9 ? 36.630 -16.871 0.898 1.00 42.21 9 ARG F O 1
ATOM 3189 N N . PRO F 1 10 ? 37.022 -15.566 2.727 1.00 43.49 10 PRO F N 1
ATOM 3190 C CA . PRO F 1 10 ? 38.241 -16.276 3.117 1.00 43.60 10 PRO F CA 1
ATOM 3191 C C . PRO F 1 10 ? 37.961 -17.444 4.058 1.00 43.91 10 PRO F C 1
ATOM 3192 O O . PRO F 1 10 ? 36.922 -17.464 4.743 1.00 43.60 10 PRO F O 1
ATOM 3196 N N . ARG F 1 11 ? 38.885 -18.408 4.083 1.00 44.66 11 ARG F N 1
ATOM 3197 C CA . ARG F 1 11 ? 38.985 -19.345 5.207 1.00 45.38 11 ARG F CA 1
ATOM 3198 C C . ARG F 1 11 ? 39.108 -18.490 6.470 1.00 45.24 11 ARG F C 1
ATOM 3199 O O . ARG F 1 11 ? 39.830 -17.484 6.465 1.00 45.26 11 ARG F O 1
ATOM 3207 N N . GLY F 1 12 ? 38.381 -18.866 7.523 1.00 45.26 12 GLY F N 1
ATOM 3208 C CA . GLY F 1 12 ? 38.219 -18.027 8.720 1.00 45.33 12 GLY F CA 1
ATOM 3209 C C . GLY F 1 12 ? 39.468 -17.515 9.433 1.00 46.32 12 GLY F C 1
ATOM 3210 O O . GLY F 1 12 ? 39.457 -16.400 9.968 1.00 46.43 12 GLY F O 1
ATOM 3211 N N . ASN F 1 13 ? 40.540 -18.316 9.471 1.00 46.42 13 ASN F N 1
ATOM 3212 C CA . ASN F 1 13 ? 41.813 -17.869 10.082 1.00 46.69 13 ASN F CA 1
ATOM 3213 C C . ASN F 1 13 ? 42.665 -16.986 9.171 1.00 45.93 13 ASN F C 1
ATOM 3214 O O . ASN F 1 13 ? 43.711 -16.447 9.600 1.00 45.69 13 ASN F O 1
ATOM 3219 N N . ARG F 1 14 ? 42.188 -16.802 7.936 1.00 44.22 14 ARG F N 1
ATOM 3220 C CA . ARG F 1 14 ? 42.911 -16.040 6.928 1.00 42.74 14 ARG F CA 1
ATOM 3221 C C . ARG F 1 14 ? 42.401 -14.627 6.717 1.00 41.64 14 ARG F C 1
ATOM 3222 O O . ARG F 1 14 ? 43.016 -13.859 5.977 1.00 41.52 14 ARG F O 1
ATOM 3230 N N . VAL F 1 15 ? 41.298 -14.278 7.381 1.00 40.59 15 VAL F N 1
ATOM 3231 C CA . VAL F 1 15 ? 40.642 -12.973 7.208 1.00 39.33 15 VAL F CA 1
ATOM 3232 C C . VAL F 1 15 ? 41.639 -11.802 7.231 1.00 39.11 15 VAL F C 1
ATOM 3233 O O . VAL F 1 15 ? 41.727 -11.023 6.270 1.00 38.49 15 VAL F O 1
ATOM 3237 N N . GLN F 1 16 ? 42.416 -11.706 8.308 1.00 39.11 16 GLN F N 1
ATOM 3238 C CA . GLN F 1 16 ? 43.358 -10.606 8.482 1.00 39.11 16 GLN F CA 1
ATOM 3239 C C . GLN F 1 16 ? 44.477 -10.632 7.451 1.00 39.38 16 GLN F C 1
ATOM 3240 O O . GLN F 1 16 ? 44.703 -9.649 6.740 1.00 40.32 16 GLN F O 1
ATOM 3246 N N . ALA F 1 17 ? 45.158 -11.768 7.360 1.00 39.63 17 ALA F N 1
ATOM 3247 C CA . ALA F 1 17 ? 46.153 -12.039 6.314 1.00 39.06 17 ALA F CA 1
ATOM 3248 C C . ALA F 1 17 ? 45.659 -11.604 4.921 1.00 38.54 17 ALA F C 1
ATOM 3249 O O . ALA F 1 17 ? 46.220 -10.694 4.295 1.00 38.75 17 ALA F O 1
ATOM 3251 N N . LEU F 1 18 ? 44.595 -12.237 4.440 1.00 38.60 18 LEU F N 1
ATOM 3252 C CA . LEU F 1 18 ? 43.961 -11.828 3.149 1.00 38.44 18 LEU F CA 1
ATOM 3253 C C . LEU F 1 18 ? 43.560 -10.339 3.065 1.00 37.89 18 LEU F C 1
ATOM 3254 O O . LEU F 1 18 ? 43.824 -9.673 2.058 1.00 37.68 18 LEU F O 1
ATOM 3259 N N . GLY F 1 19 ? 42.980 -9.816 4.139 1.00 37.57 19 GLY F N 1
ATOM 3260 C CA . GLY F 1 19 ? 42.630 -8.412 4.213 1.00 38.32 19 GLY F CA 1
ATOM 3261 C C . GLY F 1 19 ? 43.806 -7.507 3.933 1.00 39.26 19 GLY F C 1
ATOM 3262 O O . GLY F 1 19 ? 43.715 -6.603 3.109 1.00 40.05 19 GLY F O 1
ATOM 3263 N N . GLU F 1 20 ? 44.926 -7.761 4.611 1.00 39.84 20 GLU F N 1
ATOM 3264 C CA . GLU F 1 20 ? 46.120 -6.916 4.498 1.00 40.05 20 GLU F CA 1
ATOM 3265 C C . GLU F 1 20 ? 46.805 -7.035 3.155 1.00 39.70 20 GLU F C 1
ATOM 3266 O O . GLU F 1 20 ? 47.277 -6.042 2.616 1.00 39.65 20 GLU F O 1
ATOM 3272 N N . ALA F 1 21 ? 46.838 -8.260 2.631 1.00 39.70 21 ALA F N 1
ATOM 3273 C CA . ALA F 1 21 ? 47.325 -8.556 1.287 1.00 40.00 21 ALA F CA 1
ATOM 3274 C C . ALA F 1 21 ? 46.523 -7.892 0.159 1.00 40.39 21 ALA F C 1
ATOM 3275 O O . ALA F 1 21 ? 47.124 -7.408 -0.792 1.00 40.35 21 ALA F O 1
ATOM 3277 N N . ILE F 1 22 ? 45.180 -7.900 0.255 1.00 41.00 22 ILE F N 1
ATOM 3278 C CA . ILE F 1 22 ? 44.291 -7.285 -0.755 1.00 41.06 22 ILE F CA 1
ATOM 3279 C C . ILE F 1 22 ? 44.497 -5.771 -0.758 1.00 41.42 22 ILE F C 1
ATOM 3280 O O . ILE F 1 22 ? 44.455 -5.122 -1.804 1.00 41.63 22 ILE F O 1
ATOM 3285 N N . ALA F 1 23 ? 44.727 -5.208 0.422 1.00 41.60 23 ALA F N 1
ATOM 3286 C CA . ALA F 1 23 ? 45.029 -3.793 0.544 1.00 42.19 23 ALA F CA 1
ATOM 3287 C C . ALA F 1 23 ? 46.348 -3.369 -0.132 1.00 42.90 23 ALA F C 1
ATOM 3288 O O . ALA F 1 23 ? 46.556 -2.174 -0.376 1.00 43.19 23 ALA F O 1
ATOM 3290 N N . GLU F 1 24 ? 47.235 -4.319 -0.427 1.00 43.47 24 GLU F N 1
ATOM 3291 C CA . GLU F 1 24 ? 48.507 -3.977 -1.100 1.00 44.66 24 GLU F CA 1
ATOM 3292 C C . GLU F 1 24 ? 48.378 -3.829 -2.616 1.00 44.79 24 GLU F C 1
ATOM 3293 O O . GLU F 1 24 ? 49.172 -3.123 -3.242 1.00 44.80 24 GLU F O 1
ATOM 3299 N N . LEU F 1 25 ? 47.370 -4.491 -3.190 1.00 45.18 25 LEU F N 1
ATOM 3300 C CA . LEU F 1 25 ? 47.036 -4.405 -4.630 1.00 45.05 25 LEU F CA 1
ATOM 3301 C C . LEU F 1 25 ? 46.733 -2.980 -5.131 1.00 45.04 25 LEU F C 1
ATOM 3302 O O . LEU F 1 25 ? 45.907 -2.279 -4.554 1.00 44.99 25 LEU F O 1
ATOM 3307 N N . PRO F 1 26 ? 47.396 -2.569 -6.229 1.00 45.43 26 PRO F N 1
ATOM 3308 C CA . PRO F 1 26 ? 47.314 -1.186 -6.755 1.00 45.62 26 PRO F CA 1
ATOM 3309 C C . PRO F 1 26 ? 45.881 -0.679 -7.043 1.00 45.73 26 PRO F C 1
ATOM 3310 O O . PRO F 1 26 ? 45.611 0.512 -6.900 1.00 46.11 26 PRO F O 1
ATOM 3314 N N . GLN F 1 27 ? 44.981 -1.573 -7.434 1.00 45.30 27 GLN F N 1
ATOM 3315 C CA . GLN F 1 27 ? 43.638 -1.180 -7.865 1.00 45.25 27 GLN F CA 1
ATOM 3316 C C . GLN F 1 27 ? 42.629 -1.028 -6.720 1.00 45.19 27 GLN F C 1
ATOM 3317 O O . GLN F 1 27 ? 41.546 -0.481 -6.919 1.00 45.29 27 GLN F O 1
ATOM 3323 N N . VAL F 1 28 ? 43.011 -1.493 -5.526 1.00 45.04 28 VAL F N 1
ATOM 3324 C CA . VAL F 1 28 ? 42.153 -1.506 -4.328 1.00 44.05 28 VAL F CA 1
ATOM 3325 C C . VAL F 1 28 ? 42.239 -0.195 -3.565 1.00 43.87 28 VAL F C 1
ATOM 3326 O O . VAL F 1 28 ? 43.271 0.103 -2.949 1.00 44.43 28 VAL F O 1
ATOM 3330 N N . ALA F 1 29 ? 41.161 0.584 -3.595 1.00 43.23 29 ALA F N 1
ATOM 3331 C CA . ALA F 1 29 ? 41.142 1.867 -2.905 1.00 42.61 29 ALA F CA 1
ATOM 3332 C C . ALA F 1 29 ? 40.752 1.716 -1.438 1.00 42.45 29 ALA F C 1
ATOM 3333 O O . ALA F 1 29 ? 41.190 2.498 -0.585 1.00 42.64 29 ALA F O 1
ATOM 3335 N N . GLU F 1 30 ? 39.907 0.724 -1.156 1.00 41.54 30 GLU F N 1
ATOM 3336 C CA . GLU F 1 30 ? 39.386 0.478 0.186 1.00 40.69 30 GLU F CA 1
ATOM 3337 C C . GLU F 1 30 ? 39.145 -1.022 0.292 1.00 39.59 30 GLU F C 1
ATOM 3338 O O . GLU F 1 30 ? 38.780 -1.660 -0.684 1.00 39.38 30 GLU F O 1
ATOM 3344 N N . VAL F 1 31 ? 39.412 -1.594 1.457 1.00 38.75 31 VAL F N 1
ATOM 3345 C CA . VAL F 1 31 ? 39.095 -2.994 1.694 1.00 38.13 31 VAL F CA 1
ATOM 3346 C C . VAL F 1 31 ? 38.736 -3.172 3.154 1.00 38.12 31 VAL F C 1
ATOM 3347 O O . VAL F 1 31 ? 39.372 -2.593 4.031 1.00 38.93 31 VAL F O 1
ATOM 3351 N N . TYR F 1 32 ? 37.688 -3.944 3.415 1.00 37.72 32 TYR F N 1
ATOM 3352 C CA . TYR F 1 32 ? 37.112 -3.986 4.748 1.00 37.27 32 TYR F CA 1
ATOM 3353 C C . TYR F 1 32 ? 36.747 -5.364 5.180 1.00 36.66 32 TYR F C 1
ATOM 3354 O O . TYR F 1 32 ? 36.388 -6.202 4.363 1.00 37.10 32 TYR F O 1
ATOM 3363 N N . SER F 1 33 ? 36.845 -5.572 6.488 1.00 36.23 33 SER F N 1
ATOM 3364 C CA . SER F 1 33 ? 36.116 -6.605 7.184 1.00 35.46 33 SER F CA 1
ATOM 3365 C C . SER F 1 33 ? 34.684 -6.134 7.363 1.00 34.47 33 SER F C 1
ATOM 3366 O O . SER F 1 33 ? 34.449 -5.032 7.895 1.00 33.93 33 SER F O 1
ATOM 3369 N N . VAL F 1 34 ? 33.742 -6.977 6.933 1.00 33.68 34 VAL F N 1
ATOM 3370 C CA . VAL F 1 34 ? 32.310 -6.654 6.948 1.00 33.18 34 VAL F CA 1
ATOM 3371 C C . VAL F 1 34 ? 31.435 -7.738 7.586 1.00 33.38 34 VAL F C 1
ATOM 3372 O O . VAL F 1 34 ? 31.803 -8.928 7.627 1.00 33.00 34 VAL F O 1
ATOM 3376 N N . THR F 1 35 ? 30.250 -7.325 8.038 1.00 33.49 35 THR F N 1
ATOM 3377 C CA . THR F 1 35 ? 29.180 -8.284 8.368 1.00 33.60 35 THR F CA 1
ATOM 3378 C C . THR F 1 35 ? 28.656 -8.923 7.085 1.00 33.06 35 THR F C 1
ATOM 3379 O O . THR F 1 35 ? 28.962 -8.461 5.997 1.00 32.72 35 THR F O 1
ATOM 3383 N N . GLY F 1 36 ? 27.913 -10.018 7.203 1.00 33.97 36 GLY F N 1
ATOM 3384 C CA . GLY F 1 36 ? 27.330 -10.660 6.030 1.00 34.75 36 GLY F CA 1
ATOM 3385 C C . GLY F 1 36 ? 27.978 -11.959 5.659 1.00 36.31 36 GLY F C 1
ATOM 3386 O O . GLY F 1 36 ? 28.795 -12.488 6.421 1.00 37.25 36 GLY F O 1
ATOM 3387 N N . PRO F 1 37 ? 27.635 -12.496 4.476 1.00 37.20 37 PRO F N 1
ATOM 3388 C CA . PRO F 1 37 ? 28.142 -13.817 4.106 1.00 37.18 37 PRO F CA 1
ATOM 3389 C C . PRO F 1 37 ? 29.555 -13.821 3.496 1.00 37.48 37 PRO F C 1
ATOM 3390 O O . PRO F 1 37 ? 30.103 -14.897 3.249 1.00 38.12 37 PRO F O 1
ATOM 3394 N N . TYR F 1 38 ? 30.118 -12.644 3.229 1.00 37.26 38 TYR F N 1
ATOM 3395 C CA . TYR F 1 38 ? 31.493 -12.526 2.723 1.00 36.73 38 TYR F CA 1
ATOM 3396 C C . TYR F 1 38 ? 32.254 -11.666 3.713 1.00 36.80 38 TYR F C 1
ATOM 3397 O O . TYR F 1 38 ? 31.833 -10.552 3.983 1.00 37.33 38 TYR F O 1
ATOM 3406 N N . ASP F 1 39 ? 33.368 -12.167 4.250 1.00 36.37 39 ASP F N 1
ATOM 3407 C CA . ASP F 1 39 ? 34.079 -11.469 5.334 1.00 36.00 39 ASP F CA 1
ATOM 3408 C C . ASP F 1 39 ? 34.832 -10.247 4.894 1.00 34.21 39 ASP F C 1
ATOM 3409 O O . ASP F 1 39 ? 35.019 -9.329 5.670 1.00 33.94 39 ASP F O 1
ATOM 3414 N N . LEU F 1 40 ? 35.240 -10.224 3.638 1.00 33.63 40 LEU F N 1
ATOM 3415 C CA . LEU F 1 40 ? 35.955 -9.070 3.106 1.00 33.36 40 LEU F CA 1
ATOM 3416 C C . LEU F 1 40 ? 35.245 -8.505 1.883 1.00 32.69 40 LEU F C 1
ATOM 3417 O O . LEU F 1 40 ? 34.769 -9.257 1.039 1.00 32.47 40 LEU F O 1
ATOM 3422 N N . VAL F 1 41 ? 35.224 -7.182 1.780 1.00 32.35 41 VAL F N 1
ATOM 3423 C CA . VAL F 1 41 ? 34.814 -6.508 0.555 1.00 32.10 41 VAL F CA 1
ATOM 3424 C C . VAL F 1 41 ? 35.972 -5.625 0.121 1.00 32.22 41 VAL F C 1
ATOM 3425 O O . VAL F 1 41 ? 36.496 -4.870 0.944 1.00 31.56 41 VAL F O 1
ATOM 3429 N N . ALA F 1 42 ? 36.368 -5.712 -1.152 1.00 31.85 42 ALA F N 1
ATOM 3430 C CA . ALA F 1 42 ? 37.287 -4.713 -1.704 1.00 33.17 42 ALA F CA 1
ATOM 3431 C C . ALA F 1 42 ? 36.618 -3.726 -2.663 1.00 33.78 42 ALA F C 1
ATOM 3432 O O . ALA F 1 42 ? 36.050 -4.141 -3.670 1.00 33.75 42 ALA F O 1
ATOM 3434 N N . LEU F 1 43 ? 36.717 -2.432 -2.357 1.00 34.73 43 LEU F N 1
ATOM 3435 C CA . LEU F 1 43 ? 36.378 -1.378 -3.310 1.00 35.77 43 LEU F CA 1
ATOM 3436 C C . LEU F 1 43 ? 37.569 -1.138 -4.249 1.00 37.50 43 LEU F C 1
ATOM 3437 O O . LEU F 1 43 ? 38.615 -0.633 -3.822 1.00 38.02 43 LEU F O 1
ATOM 3442 N N . VAL F 1 44 ? 37.389 -1.514 -5.519 1.00 38.38 44 VAL F N 1
ATOM 3443 C CA . VAL F 1 44 ? 38.436 -1.513 -6.527 1.00 39.40 44 VAL F CA 1
ATOM 3444 C C . VAL F 1 44 ? 38.154 -0.414 -7.577 1.00 40.48 44 VAL F C 1
ATOM 3445 O O . VAL F 1 44 ? 36.996 -0.095 -7.848 1.00 40.84 44 VAL F O 1
ATOM 3449 N N . ARG F 1 45 ? 39.205 0.193 -8.131 1.00 41.27 45 ARG F N 1
ATOM 3450 C CA . ARG F 1 45 ? 39.051 1.185 -9.210 1.00 42.47 45 ARG F CA 1
ATOM 3451 C C . ARG F 1 45 ? 39.869 0.718 -10.384 1.00 43.08 45 ARG F C 1
ATOM 3452 O O . ARG F 1 45 ? 41.070 0.444 -10.231 1.00 43.55 45 ARG F O 1
ATOM 3460 N N . LEU F 1 46 ? 39.224 0.600 -11.544 1.00 43.51 46 LEU F N 1
ATOM 3461 C CA . LEU F 1 46 ? 39.851 -0.031 -12.701 1.00 44.63 46 LEU F CA 1
ATOM 3462 C C . LEU F 1 46 ? 40.005 0.881 -13.917 1.00 45.72 46 LEU F C 1
ATOM 3463 O O . LEU F 1 46 ? 39.091 1.619 -14.269 1.00 45.39 46 LEU F O 1
ATOM 3468 N N . LYS F 1 47 ? 41.165 0.793 -14.564 1.00 47.43 47 LYS F N 1
ATOM 3469 C CA . LYS F 1 47 ? 41.410 1.470 -15.845 1.00 49.18 47 LYS F CA 1
ATOM 3470 C C . LYS F 1 47 ? 40.480 0.936 -16.947 1.00 49.17 47 LYS F C 1
ATOM 3471 O O . LYS F 1 47 ? 39.965 1.700 -17.749 1.00 49.83 47 LYS F O 1
ATOM 3477 N N . ASP F 1 48 ? 40.280 -0.376 -16.991 1.00 49.32 48 ASP F N 1
ATOM 3478 C CA . ASP F 1 48 ? 39.305 -0.976 -17.899 1.00 49.43 48 ASP F CA 1
ATOM 3479 C C . ASP F 1 48 ? 38.737 -2.227 -17.262 1.00 49.05 48 ASP F C 1
ATOM 3480 O O . ASP F 1 48 ? 39.127 -2.570 -16.147 1.00 49.45 48 ASP F O 1
ATOM 3485 N N . VAL F 1 49 ? 37.810 -2.894 -17.952 1.00 48.55 49 VAL F N 1
ATOM 3486 C CA . VAL F 1 49 ? 37.228 -4.137 -17.449 1.00 48.59 49 VAL F CA 1
ATOM 3487 C C . VAL F 1 49 ? 38.298 -5.201 -17.364 1.00 48.42 49 VAL F C 1
ATOM 3488 O O . VAL F 1 49 ? 38.297 -5.989 -16.433 1.00 47.97 49 VAL F O 1
ATOM 3492 N N . GLU F 1 50 ? 39.196 -5.208 -18.350 1.00 48.46 50 GLU F N 1
ATOM 3493 C CA . GLU F 1 50 ? 40.173 -6.270 -18.509 1.00 48.95 50 GLU F CA 1
ATOM 3494 C C . GLU F 1 50 ? 41.111 -6.321 -17.314 1.00 49.06 50 GLU F C 1
ATOM 3495 O O . GLU F 1 50 ? 41.624 -7.390 -16.969 1.00 49.43 50 GLU F O 1
ATOM 3501 N N . GLU F 1 51 ? 41.277 -5.173 -16.659 1.00 48.86 51 GLU F N 1
ATOM 3502 C CA . GLU F 1 51 ? 42.106 -5.050 -15.472 1.00 48.97 51 GLU F CA 1
ATOM 3503 C C . GLU F 1 51 ? 41.569 -5.852 -14.278 1.00 48.90 51 GLU F C 1
ATOM 3504 O O . GLU F 1 51 ? 42.279 -6.047 -13.277 1.00 48.73 51 GLU F O 1
ATOM 3510 N N . LEU F 1 52 ? 40.328 -6.322 -14.380 1.00 48.53 52 LEU F N 1
ATOM 3511 C CA . LEU F 1 52 ? 39.768 -7.189 -13.349 1.00 48.35 52 LEU F CA 1
ATOM 3512 C C . LEU F 1 52 ? 40.559 -8.492 -13.221 1.00 48.46 52 LEU F C 1
ATOM 3513 O O . LEU F 1 52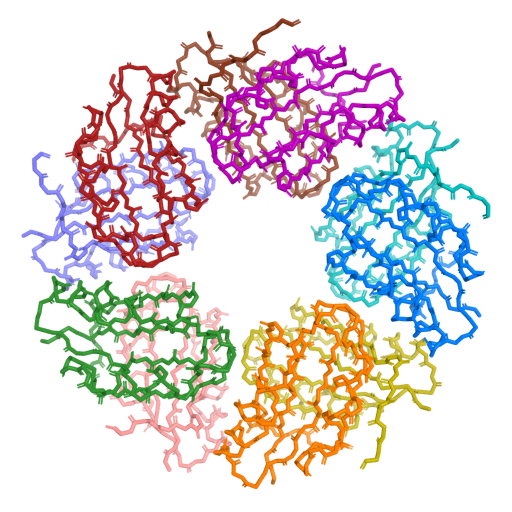 ? 40.637 -9.064 -12.138 1.00 48.33 52 LEU F O 1
ATOM 3518 N N . ASP F 1 53 ? 41.117 -8.966 -14.335 1.00 48.71 53 ASP F N 1
ATOM 3519 C CA . ASP F 1 53 ? 41.975 -10.149 -14.326 1.00 49.27 53 ASP F CA 1
ATOM 3520 C C . ASP F 1 53 ? 43.197 -9.974 -13.416 1.00 49.42 53 ASP F C 1
ATOM 3521 O O . ASP F 1 53 ? 43.510 -10.855 -12.604 1.00 49.36 53 ASP F O 1
ATOM 3526 N N . ASP F 1 54 ? 43.863 -8.827 -13.539 1.00 49.15 54 ASP F N 1
ATOM 3527 C CA . ASP F 1 54 ? 45.003 -8.499 -12.689 1.00 49.50 54 ASP F CA 1
ATOM 3528 C C . ASP F 1 54 ? 44.646 -8.469 -11.204 1.00 48.71 54 ASP F C 1
ATOM 3529 O O . ASP F 1 54 ? 45.439 -8.929 -10.373 1.00 48.62 54 ASP F O 1
ATOM 3534 N N . VAL F 1 55 ? 43.460 -7.954 -10.866 1.00 47.74 55 VAL F N 1
ATOM 3535 C CA . VAL F 1 55 ? 43.069 -7.839 -9.453 1.00 46.63 55 VAL F CA 1
ATOM 3536 C C . VAL F 1 55 ? 42.425 -9.064 -8.860 1.00 46.17 55 VAL F C 1
ATOM 3537 O O . VAL F 1 55 ? 42.751 -9.438 -7.732 1.00 46.07 55 VAL F O 1
ATOM 3541 N N . VAL F 1 56 ? 41.538 -9.714 -9.611 1.00 46.28 56 VAL F N 1
ATOM 3542 C CA . VAL F 1 56 ? 40.790 -10.864 -9.073 1.00 45.84 56 VAL F CA 1
ATOM 3543 C C . VAL F 1 56 ? 41.498 -12.186 -9.356 1.00 46.16 56 VAL F C 1
ATOM 3544 O O . VAL F 1 56 ? 41.880 -12.877 -8.427 1.00 46.21 56 VAL F O 1
ATOM 3548 N N . THR F 1 57 ? 41.680 -12.523 -10.634 1.00 46.80 57 THR F N 1
ATOM 3549 C CA . THR F 1 57 ? 42.232 -13.831 -11.039 1.00 47.41 57 THR F CA 1
ATOM 3550 C C . THR F 1 57 ? 43.727 -14.003 -10.695 1.00 47.34 57 THR F C 1
ATOM 3551 O O . THR F 1 57 ? 44.141 -15.049 -10.212 1.00 46.74 57 THR F O 1
ATOM 3555 N N . GLN F 1 58 ? 44.518 -12.970 -10.952 1.00 47.98 58 GLN F N 1
ATOM 3556 C CA . GLN F 1 58 ? 45.945 -13.000 -10.652 1.00 48.75 58 GLN F CA 1
ATOM 3557 C C . GLN F 1 58 ? 46.220 -12.450 -9.265 1.00 49.22 58 GLN F C 1
ATOM 3558 O O . GLN F 1 58 ? 47.188 -12.845 -8.627 1.00 49.95 58 GLN F O 1
ATOM 3564 N N . GLY F 1 59 ? 45.381 -11.523 -8.805 1.00 49.67 59 GLY F N 1
ATOM 3565 C CA . GLY F 1 59 ? 45.658 -10.765 -7.576 1.00 49.17 59 GLY F CA 1
ATOM 3566 C C . GLY F 1 59 ? 45.057 -11.341 -6.301 1.00 49.19 59 GLY F C 1
ATOM 3567 O O . GLY F 1 59 ? 45.765 -11.530 -5.316 1.00 49.50 59 GLY F O 1
ATOM 3568 N N . ILE F 1 60 ? 43.750 -11.597 -6.304 1.00 48.64 60 ILE F N 1
ATOM 3569 C CA . ILE F 1 60 ? 43.079 -12.128 -5.116 1.00 48.12 60 ILE F CA 1
ATOM 3570 C C . ILE F 1 60 ? 43.077 -13.650 -5.129 1.00 48.44 60 ILE F C 1
ATOM 3571 O O . ILE F 1 60 ? 43.415 -14.287 -4.118 1.00 47.97 60 ILE F O 1
ATOM 3576 N N . LEU F 1 61 ? 42.673 -14.227 -6.260 1.00 49.10 61 LEU F N 1
ATOM 3577 C CA . LEU F 1 61 ? 42.412 -15.671 -6.337 1.00 49.98 61 LEU F CA 1
ATOM 3578 C C . LEU F 1 61 ? 43.696 -16.495 -6.313 1.00 50.84 61 LEU F C 1
ATOM 3579 O O . LEU F 1 61 ? 43.665 -17.715 -6.082 1.00 50.86 61 LEU F O 1
ATOM 3584 N N . SER F 1 62 ? 44.820 -15.812 -6.522 1.00 51.68 62 SER F N 1
ATOM 3585 C CA . SER F 1 62 ? 46.135 -16.430 -6.438 1.00 53.07 62 SER F CA 1
ATOM 3586 C C . SER F 1 62 ? 46.543 -16.584 -4.987 1.00 53.51 62 SER F C 1
ATOM 3587 O O . SER F 1 62 ? 47.455 -17.344 -4.676 1.00 54.25 62 SER F O 1
ATOM 3590 N N . LEU F 1 63 ? 45.874 -15.849 -4.101 1.00 53.68 63 LEU F N 1
ATOM 3591 C CA . LEU F 1 63 ? 46.256 -15.824 -2.690 1.00 52.94 63 LEU F CA 1
ATOM 3592 C C . LEU F 1 63 ? 45.806 -17.050 -1.950 1.00 52.78 63 LEU F C 1
ATOM 3593 O O . LEU F 1 63 ? 44.813 -17.687 -2.308 1.00 52.71 63 LEU F O 1
ATOM 3598 N N . GLU F 1 64 ? 46.566 -17.370 -0.908 1.00 52.73 64 GLU F N 1
ATOM 3599 C CA . GLU F 1 64 ? 46.329 -18.537 -0.081 1.00 52.45 64 GLU F CA 1
ATOM 3600 C C . GLU F 1 64 ? 45.128 -18.323 0.843 1.00 52.15 64 GLU F C 1
ATOM 3601 O O . GLU F 1 64 ? 45.086 -17.343 1.585 1.00 52.34 64 GLU F O 1
ATOM 3607 N N . GLY F 1 65 ? 44.162 -19.238 0.785 1.00 51.54 65 GLY F N 1
ATOM 3608 C CA . GLY F 1 65 ? 43.018 -19.232 1.697 1.00 51.96 65 GLY F CA 1
ATOM 3609 C C . GLY F 1 65 ? 41.683 -18.648 1.217 1.00 52.16 65 GLY F C 1
ATOM 3610 O O . GLY F 1 65 ? 40.735 -18.518 2.007 1.00 52.42 65 GLY F O 1
ATOM 3611 N N . VAL F 1 66 ? 41.594 -18.296 -0.065 1.00 51.97 66 VAL F N 1
ATOM 3612 C CA . VAL F 1 66 ? 40.370 -17.692 -0.612 1.00 51.33 66 VAL F CA 1
ATOM 3613 C C . VAL F 1 66 ? 39.389 -18.759 -1.120 1.00 51.00 66 VAL F C 1
ATOM 3614 O O . VAL F 1 66 ? 39.644 -19.453 -2.108 1.00 50.73 66 VAL F O 1
ATOM 3618 N N . GLU F 1 67 ? 38.273 -18.896 -0.424 1.00 50.82 67 GLU F N 1
ATOM 3619 C CA . GLU F 1 67 ? 37.256 -19.864 -0.813 1.00 51.77 67 GLU F CA 1
ATOM 3620 C C . GLU F 1 67 ? 36.416 -19.420 -2.042 1.00 51.50 67 GLU F C 1
ATOM 3621 O O . GLU F 1 67 ? 36.451 -20.078 -3.085 1.00 51.62 67 GLU F O 1
ATOM 3627 N N . ARG F 1 68 ? 35.692 -18.306 -1.916 1.00 51.08 68 ARG F N 1
ATOM 3628 C CA . ARG F 1 68 ? 34.915 -17.731 -3.017 1.00 50.58 68 ARG F CA 1
ATOM 3629 C C . ARG F 1 68 ? 35.143 -16.226 -3.150 1.00 49.26 68 ARG F C 1
ATOM 3630 O O . ARG F 1 68 ? 35.369 -15.517 -2.165 1.00 49.10 68 ARG F O 1
ATOM 3638 N N . THR F 1 69 ? 35.060 -15.761 -4.387 1.00 47.82 69 THR F N 1
ATOM 3639 C CA . THR F 1 69 ? 35.081 -14.350 -4.724 1.00 46.60 69 THR F CA 1
ATOM 3640 C C . THR F 1 69 ? 33.793 -14.028 -5.514 1.00 45.74 69 THR F C 1
ATOM 3641 O O . THR F 1 69 ? 33.293 -14.883 -6.284 1.00 45.01 69 THR F O 1
ATOM 3645 N N . GLU F 1 70 ? 33.244 -12.820 -5.322 1.00 44.01 70 GLU F N 1
ATOM 3646 C CA . GLU F 1 70 ? 32.124 -12.365 -6.164 1.00 42.32 70 GLU F CA 1
ATOM 3647 C C . GLU F 1 70 ? 32.193 -10.888 -6.524 1.00 40.69 70 GLU F C 1
ATOM 3648 O O . GLU F 1 70 ? 32.063 -10.045 -5.658 1.00 40.77 70 GLU F O 1
ATOM 3654 N N . THR F 1 71 ? 32.401 -10.586 -7.809 1.00 39.11 71 THR F N 1
ATOM 3655 C CA . THR F 1 71 ? 32.581 -9.204 -8.266 1.00 37.47 71 THR F CA 1
ATOM 3656 C C . THR F 1 71 ? 31.274 -8.563 -8.752 1.00 36.57 71 THR F C 1
ATOM 3657 O O . THR F 1 71 ? 30.587 -9.085 -9.640 1.00 35.10 71 THR F O 1
ATOM 3661 N N . LEU F 1 72 ? 30.965 -7.425 -8.137 1.00 35.51 72 LEU F N 1
ATOM 3662 C CA . LEU F 1 72 ? 29.847 -6.570 -8.540 1.00 34.91 72 LEU F CA 1
ATOM 3663 C C . LEU F 1 72 ? 30.439 -5.380 -9.280 1.00 34.67 72 LEU F C 1
ATOM 3664 O O . LEU F 1 72 ? 30.958 -4.458 -8.661 1.00 35.07 72 LEU F O 1
ATOM 3669 N N . LEU F 1 73 ? 30.386 -5.415 -10.604 1.00 34.83 73 LEU F N 1
ATOM 3670 C CA . LEU F 1 73 ? 30.966 -4.348 -11.406 1.00 35.70 73 LEU F CA 1
ATOM 3671 C C . LEU F 1 73 ? 29.977 -3.225 -11.769 1.00 35.70 73 LEU F C 1
ATOM 3672 O O . LEU F 1 73 ? 28.919 -3.469 -12.328 1.00 35.67 73 LEU F O 1
ATOM 3677 N N . ALA F 1 74 ? 30.385 -1.998 -11.485 1.00 36.16 74 ALA F N 1
ATOM 3678 C CA . ALA F 1 74 ? 29.558 -0.813 -11.649 1.00 36.67 74 ALA F CA 1
ATOM 3679 C C . ALA F 1 74 ? 29.641 -0.319 -13.077 1.00 37.53 74 ALA F C 1
ATOM 3680 O O . ALA F 1 74 ? 30.724 0.050 -13.560 1.00 37.81 74 ALA F O 1
ATOM 3682 N N . PHE F 1 75 ? 28.500 -0.311 -13.763 1.00 38.20 75 PHE F N 1
ATOM 3683 C CA . PHE F 1 75 ? 28.495 0.168 -15.127 1.00 39.28 75 PHE F CA 1
ATOM 3684 C C . PHE F 1 75 ? 27.892 1.598 -15.280 1.00 40.43 75 PHE F C 1
ATOM 3685 O O . PHE F 1 75 ? 28.224 2.336 -16.221 1.00 39.81 75 PHE F O 1
ATOM 3693 N N . ARG F 1 76 ? 27.060 1.991 -14.311 1.00 41.30 76 ARG F N 1
ATOM 3694 C CA . ARG F 1 76 ? 26.573 3.351 -14.238 1.00 41.90 76 ARG F CA 1
ATOM 3695 C C . ARG F 1 76 ? 26.558 3.945 -12.836 1.00 41.91 76 ARG F C 1
ATOM 3696 O O . ARG F 1 76 ? 26.025 3.341 -11.904 1.00 42.07 76 ARG F O 1
ATOM 3704 N N . ALA F 1 77 ? 27.126 5.143 -12.709 1.00 42.25 77 ALA F N 1
ATOM 3705 C CA . ALA F 1 77 ? 27.032 5.941 -11.490 1.00 43.23 77 ALA F CA 1
ATOM 3706 C C . ALA F 1 77 ? 25.792 6.859 -11.484 1.00 44.33 77 ALA F C 1
ATOM 3707 O O . ALA F 1 77 ? 25.288 7.235 -12.542 1.00 45.23 77 ALA F O 1
ATOM 3709 N N . TYR F 1 78 ? 25.280 7.174 -10.296 1.00 45.33 78 TYR F N 1
ATOM 3710 C CA . TYR F 1 78 ? 24.213 8.158 -10.134 1.00 46.61 78 TYR F CA 1
ATOM 3711 C C . TYR F 1 78 ? 24.751 9.297 -9.261 1.00 48.89 78 TYR F C 1
ATOM 3712 O O . TYR F 1 78 ? 24.852 9.136 -8.057 1.00 49.08 78 TYR F O 1
ATOM 3721 N N . PRO F 1 79 ? 25.111 10.447 -9.871 1.00 51.53 79 PRO F N 1
ATOM 3722 C CA . PRO F 1 79 ? 25.704 11.553 -9.110 1.00 53.54 79 PRO F CA 1
ATOM 3723 C C . PRO F 1 79 ? 24.689 12.375 -8.304 1.00 55.95 79 PRO F C 1
ATOM 3724 O O . PRO F 1 79 ? 23.492 12.037 -8.270 1.00 56.62 79 PRO F O 1
ATOM 3728 N N . ARG F 1 80 ? 25.196 13.450 -7.682 1.00 58.35 80 ARG F N 1
ATOM 3729 C CA . ARG F 1 80 ? 24.457 14.431 -6.857 1.00 60.16 80 ARG F CA 1
ATOM 3730 C C . ARG F 1 80 ? 24.703 14.153 -5.379 1.00 60.96 80 ARG F C 1
ATOM 3731 O O . ARG F 1 80 ? 25.415 13.193 -5.083 1.00 61.85 80 ARG F O 1
ATOM 3739 N N . MET G 1 1 ? 25.740 1.126 23.730 1.00 50.02 1 MET G N 1
ATOM 3740 C CA . MET G 1 1 ? 26.214 -0.284 23.574 1.00 49.58 1 MET G CA 1
ATOM 3741 C C . MET G 1 1 ? 25.582 -0.869 22.311 1.00 48.02 1 MET G C 1
ATOM 3742 O O . MET G 1 1 ? 24.388 -0.703 22.064 1.00 48.56 1 MET G O 1
ATOM 3747 N N . ILE G 1 2 ? 26.395 -1.516 21.489 1.00 46.28 2 ILE G N 1
ATOM 3748 C CA . ILE G 1 2 ? 25.948 -2.058 20.205 1.00 43.80 2 ILE G CA 1
ATOM 3749 C C . ILE G 1 2 ? 25.795 -3.565 20.385 1.00 42.15 2 ILE G C 1
ATOM 3750 O O . ILE G 1 2 ? 26.707 -4.206 20.881 1.00 42.49 2 ILE G O 1
ATOM 3755 N N . THR G 1 3 ? 24.633 -4.103 20.014 1.00 39.92 3 THR G N 1
ATOM 3756 C CA . THR G 1 3 ? 24.315 -5.524 20.087 1.00 37.63 3 THR G CA 1
ATOM 3757 C C . THR G 1 3 ? 24.555 -6.185 18.726 1.00 36.68 3 THR G C 1
ATOM 3758 O O . THR G 1 3 ? 24.387 -5.555 17.693 1.00 36.40 3 THR G O 1
ATOM 3762 N N . ALA G 1 4 ? 24.992 -7.446 18.737 1.00 35.17 4 ALA G N 1
ATOM 3763 C CA . ALA G 1 4 ? 25.055 -8.262 17.538 1.00 33.94 4 ALA G CA 1
ATOM 3764 C C . ALA G 1 4 ? 24.678 -9.667 17.920 1.00 33.46 4 ALA G C 1
ATOM 3765 O O . ALA G 1 4 ? 24.813 -10.036 19.095 1.00 32.43 4 ALA G O 1
ATOM 3767 N N . PHE G 1 5 ? 24.172 -10.415 16.929 1.00 33.41 5 PHE G N 1
ATOM 3768 C CA . PHE G 1 5 ? 23.866 -11.855 17.035 1.00 34.05 5 PHE G CA 1
ATOM 3769 C C . PHE G 1 5 ? 24.797 -12.580 16.072 1.00 33.89 5 PHE G C 1
ATOM 3770 O O . PHE G 1 5 ? 24.744 -12.346 14.867 1.00 34.26 5 PHE G O 1
ATOM 3778 N N . VAL G 1 6 ? 25.692 -13.414 16.602 1.00 33.57 6 VAL G N 1
ATOM 3779 C CA . VAL G 1 6 ? 26.641 -14.143 15.761 1.00 32.34 6 VAL G CA 1
ATOM 3780 C C . VAL G 1 6 ? 26.166 -15.576 15.621 1.00 32.88 6 VAL G C 1
ATOM 3781 O O . VAL G 1 6 ? 26.062 -16.293 16.594 1.00 32.17 6 VAL G O 1
ATOM 3785 N N . LEU G 1 7 ? 25.919 -15.988 14.387 1.00 34.21 7 LEU G N 1
ATOM 3786 C CA . LEU G 1 7 ? 25.414 -17.308 14.073 1.00 35.70 7 LEU G CA 1
ATOM 3787 C C . LEU G 1 7 ? 26.586 -18.196 13.622 1.00 37.46 7 LEU G C 1
ATOM 3788 O O . LEU G 1 7 ? 27.339 -17.858 12.705 1.00 37.16 7 LEU G O 1
ATOM 3793 N N . ILE G 1 8 ? 26.739 -19.344 14.265 1.00 39.36 8 ILE G N 1
ATOM 3794 C CA . ILE G 1 8 ? 27.966 -20.112 14.129 1.00 40.79 8 ILE G CA 1
ATOM 3795 C C . ILE G 1 8 ? 27.652 -21.545 13.727 1.00 42.39 8 ILE G C 1
ATOM 3796 O O . ILE G 1 8 ? 26.873 -22.219 14.400 1.00 42.52 8 ILE G O 1
ATOM 3801 N N . ARG G 1 9 ? 28.221 -21.989 12.605 1.00 44.19 9 ARG G N 1
ATOM 3802 C CA . ARG G 1 9 ? 28.138 -23.385 12.226 1.00 46.43 9 ARG G CA 1
ATOM 3803 C C . ARG G 1 9 ? 29.479 -24.040 12.484 1.00 47.65 9 ARG G C 1
ATOM 3804 O O . ARG G 1 9 ? 30.443 -23.792 11.763 1.00 47.69 9 ARG G O 1
ATOM 3812 N N . PRO G 1 10 ? 29.551 -24.868 13.539 1.00 49.20 10 PRO G N 1
ATOM 3813 C CA . PRO G 1 10 ? 30.771 -25.600 13.821 1.00 49.86 10 PRO G CA 1
ATOM 3814 C C . PRO G 1 10 ? 30.714 -26.968 13.166 1.00 50.78 10 PRO G C 1
ATOM 3815 O O . PRO G 1 10 ? 29.667 -27.336 12.606 1.00 50.72 10 PRO G O 1
ATOM 3819 N N . ARG G 1 11 ? 31.835 -27.700 13.206 1.00 51.57 11 ARG G N 1
ATOM 3820 C CA . ARG G 1 11 ? 31.851 -29.112 12.844 1.00 52.08 11 ARG G CA 1
ATOM 3821 C C . ARG G 1 11 ? 31.064 -29.781 13.943 1.00 52.58 11 ARG G C 1
ATOM 3822 O O . ARG G 1 11 ? 31.171 -29.377 15.107 1.00 52.97 11 ARG G O 1
ATOM 3830 N N . GLY G 1 12 ? 30.277 -30.790 13.586 1.00 53.33 12 GLY G N 1
ATOM 3831 C CA . GLY G 1 12 ? 29.440 -31.511 14.547 1.00 54.00 12 GLY G CA 1
ATOM 3832 C C . GLY G 1 12 ? 30.091 -31.676 15.908 1.00 54.63 12 GLY G C 1
ATOM 3833 O O . GLY G 1 12 ? 29.647 -31.081 16.896 1.00 54.64 12 GLY G O 1
ATOM 3834 N N . ASN G 1 13 ? 31.180 -32.445 15.934 1.00 54.88 13 ASN G N 1
ATOM 3835 C CA . ASN G 1 13 ? 31.835 -32.875 17.170 1.00 54.81 13 ASN G CA 1
ATOM 3836 C C . ASN G 1 13 ? 32.552 -31.773 17.942 1.00 54.58 13 ASN G C 1
ATOM 3837 O O . ASN G 1 13 ? 33.289 -32.048 18.898 1.00 54.71 13 ASN G O 1
ATOM 3842 N N . ARG G 1 14 ? 32.322 -30.525 17.541 1.00 54.06 14 ARG G N 1
ATOM 3843 C CA . ARG G 1 14 ? 33.003 -29.383 18.147 1.00 53.10 14 ARG G CA 1
ATOM 3844 C C . ARG G 1 14 ? 32.071 -28.412 18.847 1.00 53.01 14 ARG G C 1
ATOM 3845 O O . ARG G 1 14 ? 32.540 -27.445 19.468 1.00 52.86 14 ARG G O 1
ATOM 3853 N N . VAL G 1 15 ? 30.764 -28.697 18.766 1.00 53.00 15 VAL G N 1
ATOM 3854 C CA . VAL G 1 15 ? 29.687 -27.809 19.232 1.00 53.00 15 VAL G CA 1
ATOM 3855 C C . VAL G 1 15 ? 29.877 -27.452 20.689 1.00 52.80 15 VAL G C 1
ATOM 3856 O O . VAL G 1 15 ? 29.984 -26.278 21.047 1.00 52.82 15 VAL G O 1
ATOM 3860 N N . GLN G 1 16 ? 29.931 -28.484 21.520 1.00 53.10 16 GLN G N 1
ATOM 3861 C CA . GLN G 1 16 ? 30.060 -28.318 22.951 1.00 53.71 16 GLN G CA 1
ATOM 3862 C C . GLN G 1 16 ? 31.310 -27.513 23.300 1.00 53.46 16 GLN G C 1
ATOM 3863 O O . GLN G 1 16 ? 31.220 -26.482 23.967 1.00 53.39 16 GLN G O 1
ATOM 3869 N N . ALA G 1 17 ? 32.466 -27.975 22.815 1.00 53.61 17 ALA G N 1
ATOM 3870 C CA . ALA G 1 17 ? 33.750 -27.318 23.058 1.00 53.51 17 ALA G CA 1
ATOM 3871 C C . ALA G 1 17 ? 33.715 -25.853 22.643 1.00 53.38 17 ALA G C 1
ATOM 3872 O O . ALA G 1 17 ? 34.132 -24.959 23.403 1.00 54.08 17 ALA G O 1
ATOM 3874 N N . LEU G 1 18 ? 33.193 -25.599 21.444 1.00 53.15 18 LEU G N 1
ATOM 3875 C CA . LEU G 1 18 ? 33.089 -24.228 20.930 1.00 52.36 18 LEU G CA 1
ATOM 3876 C C . LEU G 1 18 ? 32.104 -23.346 21.688 1.00 51.53 18 LEU G C 1
ATOM 3877 O O . LEU G 1 18 ? 32.352 -22.153 21.866 1.00 51.32 18 LEU G O 1
ATOM 3882 N N . GLY G 1 19 ? 30.999 -23.927 22.140 1.00 50.95 19 GLY G N 1
ATOM 3883 C CA . GLY G 1 19 ? 30.057 -23.204 22.995 1.00 51.04 19 GLY G CA 1
ATOM 3884 C C . GLY G 1 19 ? 30.694 -22.755 24.303 1.00 51.12 19 GLY G C 1
ATOM 3885 O O . GLY G 1 19 ? 30.542 -21.595 24.714 1.00 50.68 19 GLY G O 1
ATOM 3886 N N . GLU G 1 20 ? 31.420 -23.676 24.947 1.00 51.42 20 GLU G N 1
ATOM 3887 C CA . GLU G 1 20 ? 32.204 -23.367 26.168 1.00 51.87 20 GLU G CA 1
ATOM 3888 C C . GLU G 1 20 ? 33.319 -22.343 25.928 1.00 51.09 20 GLU G C 1
ATOM 3889 O O . GLU G 1 20 ? 33.516 -21.443 26.734 1.00 50.89 20 GLU G O 1
ATOM 3895 N N . ALA G 1 21 ? 34.017 -22.469 24.803 1.00 50.80 21 ALA G N 1
ATOM 3896 C CA . ALA G 1 21 ? 35.034 -21.493 24.392 1.00 50.45 21 ALA G CA 1
ATOM 3897 C C . ALA G 1 21 ? 34.475 -20.092 24.134 1.00 50.31 21 ALA G C 1
ATOM 3898 O O . ALA G 1 21 ? 35.036 -19.090 24.608 1.00 50.32 21 ALA G O 1
ATOM 3900 N N . ILE G 1 22 ? 33.376 -20.019 23.372 1.00 49.94 22 ILE G N 1
ATOM 3901 C CA . ILE G 1 22 ? 32.767 -18.726 23.015 1.00 48.99 22 ILE G CA 1
ATOM 3902 C C . ILE G 1 22 ? 32.166 -18.007 24.231 1.00 48.54 22 ILE G C 1
ATOM 3903 O O . ILE G 1 22 ? 32.193 -16.784 24.301 1.00 48.58 22 ILE G O 1
ATOM 3908 N N . ALA G 1 23 ? 31.664 -18.764 25.198 1.00 48.46 23 ALA G N 1
ATOM 3909 C CA . ALA G 1 23 ? 31.150 -18.183 26.446 1.00 49.18 23 ALA G CA 1
ATOM 3910 C C . ALA G 1 23 ? 32.169 -17.351 27.228 1.00 49.91 23 ALA G C 1
ATOM 3911 O O . ALA G 1 23 ? 31.808 -16.363 27.882 1.00 49.72 23 ALA G O 1
ATOM 3913 N N . GLU G 1 24 ? 33.440 -17.762 27.169 1.00 50.81 24 GLU G N 1
ATOM 3914 C CA . GLU G 1 24 ? 34.512 -17.081 27.910 1.00 51.48 24 GLU G CA 1
ATOM 3915 C C . GLU G 1 24 ? 34.984 -15.776 27.267 1.00 52.08 24 GLU G C 1
ATOM 3916 O O . GLU G 1 24 ? 35.623 -14.950 27.930 1.00 52.78 24 GLU G O 1
ATOM 3922 N N . LEU G 1 25 ? 34.664 -15.573 25.992 1.00 52.43 25 LEU G N 1
ATOM 3923 C CA . LEU G 1 25 ? 35.053 -14.341 25.317 1.00 52.87 25 LEU G CA 1
ATOM 3924 C C . LEU G 1 25 ? 34.408 -13.151 26.017 1.00 52.92 25 LEU G C 1
ATOM 3925 O O . LEU G 1 25 ? 33.235 -13.199 26.363 1.00 53.46 25 LEU G O 1
ATOM 3930 N N . PRO G 1 26 ? 35.195 -12.098 26.287 1.00 52.96 26 PRO G N 1
ATOM 3931 C CA . PRO G 1 26 ? 34.684 -10.943 27.018 1.00 52.46 26 PRO G CA 1
ATOM 3932 C C . PRO G 1 26 ? 33.303 -10.458 26.568 1.00 51.79 26 PRO G C 1
ATOM 3933 O O . PRO G 1 26 ? 32.369 -10.493 27.368 1.00 52.22 26 PRO G O 1
ATOM 3937 N N . GLN G 1 27 ? 33.180 -10.026 25.310 1.00 50.51 27 GLN G N 1
ATOM 3938 C CA . GLN G 1 27 ? 31.989 -9.300 24.837 1.00 48.72 27 GLN G CA 1
ATOM 3939 C C . GLN G 1 27 ? 30.720 -10.160 24.720 1.00 47.55 27 GLN G C 1
ATOM 3940 O O . GLN G 1 27 ? 29.654 -9.635 24.438 1.00 46.64 27 GLN G O 1
ATOM 3946 N N . VAL G 1 28 ? 30.857 -11.467 24.957 1.00 46.52 28 VAL G N 1
ATOM 3947 C CA . VAL G 1 28 ? 29.789 -12.452 24.766 1.00 45.61 28 VAL G CA 1
ATOM 3948 C C . VAL G 1 28 ? 28.900 -12.609 26.007 1.00 45.60 28 VAL G C 1
ATOM 3949 O O . VAL G 1 28 ? 29.237 -13.348 26.956 1.00 46.08 28 VAL G O 1
ATOM 3953 N N . ALA G 1 29 ? 27.750 -11.936 25.982 1.00 44.48 29 ALA G N 1
ATOM 3954 C CA . ALA G 1 29 ? 26.818 -11.966 27.097 1.00 43.07 29 ALA G CA 1
ATOM 3955 C C . ALA G 1 29 ? 26.109 -13.307 27.254 1.00 42.35 29 ALA G C 1
ATOM 3956 O O . ALA G 1 29 ? 25.856 -13.737 28.384 1.00 42.21 29 ALA G O 1
ATOM 3958 N N . GLU G 1 30 ? 25.798 -13.972 26.137 1.00 40.95 30 GLU G N 1
ATOM 3959 C CA . GLU G 1 30 ? 25.055 -15.244 26.156 1.00 40.03 30 GLU G CA 1
ATOM 3960 C C . GLU G 1 30 ? 25.415 -16.046 24.933 1.00 39.42 30 GLU G C 1
ATOM 3961 O O . GLU G 1 30 ? 25.648 -15.476 23.866 1.00 39.72 30 GLU G O 1
ATOM 3967 N N . VAL G 1 31 ? 25.437 -17.366 25.081 1.00 38.93 31 VAL G N 1
ATOM 3968 C CA . VAL G 1 31 ? 25.628 -18.284 23.967 1.00 38.25 31 VAL G CA 1
ATOM 3969 C C . VAL G 1 31 ? 24.839 -19.549 24.201 1.00 38.23 31 VAL G C 1
ATOM 3970 O O . VAL G 1 31 ? 24.709 -20.012 25.330 1.00 39.06 31 VAL G O 1
ATOM 3974 N N . TYR G 1 32 ? 24.298 -20.105 23.120 1.00 38.08 32 TYR G N 1
ATOM 3975 C CA . TYR G 1 32 ? 23.396 -21.243 23.172 1.00 37.68 32 TYR G CA 1
ATOM 3976 C C . TYR G 1 32 ? 23.625 -22.147 21.999 1.00 38.13 32 TYR G C 1
ATOM 3977 O O . TYR G 1 32 ? 24.050 -21.690 20.950 1.00 38.09 32 TYR G O 1
ATOM 3986 N N . SER G 1 33 ? 23.298 -23.425 22.167 1.00 39.47 33 SER G N 1
ATOM 3987 C CA . SER G 1 33 ? 23.020 -24.311 21.043 1.00 40.58 33 SER G CA 1
ATOM 3988 C C . SER G 1 33 ? 21.568 -24.088 20.661 1.00 40.80 33 SER G C 1
ATOM 3989 O O . SER G 1 33 ? 20.698 -24.089 21.533 1.00 40.86 33 SER G O 1
ATOM 3992 N N . VAL G 1 34 ? 21.295 -23.925 19.367 1.00 40.87 34 VAL G N 1
ATOM 3993 C CA . VAL G 1 34 ? 19.945 -23.609 18.902 1.00 40.34 34 VAL G CA 1
ATOM 3994 C C . VAL G 1 34 ? 19.520 -24.584 17.802 1.00 40.82 34 VAL G C 1
ATOM 3995 O O . VAL G 1 34 ? 20.374 -25.266 17.199 1.00 40.51 34 VAL G O 1
ATOM 3999 N N . THR G 1 35 ? 18.206 -24.663 17.562 1.00 40.83 35 THR G N 1
ATOM 4000 C CA . THR G 1 35 ? 17.659 -25.358 16.393 1.00 40.69 35 THR G CA 1
ATOM 4001 C C . THR G 1 35 ? 17.926 -24.523 15.140 1.00 41.09 35 THR G C 1
ATOM 4002 O O . THR G 1 35 ? 18.244 -23.335 15.233 1.00 40.39 35 THR G O 1
ATOM 4006 N N . GLY G 1 36 ? 17.805 -25.148 13.969 1.00 41.94 36 GLY G N 1
ATOM 4007 C CA . GLY G 1 36 ? 17.970 -24.431 12.710 1.00 43.94 36 GLY G CA 1
ATOM 4008 C C . GLY G 1 36 ? 19.195 -24.793 11.888 1.00 45.41 36 GLY G C 1
ATOM 4009 O O . GLY G 1 36 ? 19.934 -25.712 12.240 1.00 45.99 36 GLY G O 1
ATOM 4010 N N . PRO G 1 37 ? 19.444 -24.047 10.798 1.00 46.22 37 PRO G N 1
ATOM 4011 C CA . PRO G 1 37 ? 20.576 -24.365 9.919 1.00 46.55 37 PRO G CA 1
ATOM 4012 C C . PRO G 1 37 ? 21.933 -23.885 10.490 1.00 46.68 37 PRO G C 1
ATOM 4013 O O . PRO G 1 37 ? 22.981 -24.105 9.876 1.00 47.12 37 PRO G O 1
ATOM 4017 N N . TYR G 1 38 ? 21.899 -23.211 11.639 1.00 46.56 38 TYR G N 1
ATOM 4018 C CA . TYR G 1 38 ? 23.103 -22.874 12.403 1.00 46.11 38 TYR G CA 1
ATOM 4019 C C . TYR G 1 38 ? 22.974 -23.566 13.756 1.00 45.81 38 TYR G C 1
ATOM 4020 O O . TYR G 1 38 ? 21.847 -23.825 14.195 1.00 46.60 38 TYR G O 1
ATOM 4029 N N . ASP G 1 39 ? 24.106 -23.858 14.404 1.00 44.75 39 ASP G N 1
ATOM 4030 C CA . ASP G 1 39 ? 24.133 -24.646 15.645 1.00 43.31 39 ASP G CA 1
ATOM 4031 C C . ASP G 1 39 ? 24.363 -23.857 16.921 1.00 41.55 39 ASP G C 1
ATOM 4032 O O . ASP G 1 39 ? 23.918 -24.281 17.973 1.00 41.46 39 ASP G O 1
ATOM 4037 N N . LEU G 1 40 ? 25.086 -22.746 16.836 1.00 39.69 40 LEU G N 1
ATOM 4038 C CA . LEU G 1 40 ? 25.355 -21.906 17.997 1.00 38.69 40 LEU G CA 1
ATOM 4039 C C . LEU G 1 40 ? 24.998 -20.470 17.684 1.00 38.03 40 LEU G C 1
ATOM 4040 O O . LEU G 1 40 ? 25.127 -20.044 16.545 1.00 37.25 40 LEU G O 1
ATOM 4045 N N . VAL G 1 41 ? 24.551 -19.735 18.704 1.00 37.25 41 VAL G N 1
ATOM 4046 C CA . VAL G 1 41 ? 24.298 -18.311 18.590 1.00 36.73 41 VAL G CA 1
ATOM 4047 C C . VAL G 1 41 ? 24.931 -17.620 19.784 1.00 36.96 41 VAL G C 1
ATOM 4048 O O . VAL G 1 41 ? 24.644 -17.952 20.931 1.00 36.59 41 VAL G O 1
ATOM 4052 N N . ALA G 1 42 ? 25.774 -16.640 19.506 1.00 36.64 42 ALA G N 1
ATOM 4053 C CA . ALA G 1 42 ? 26.318 -15.829 20.541 1.00 37.08 42 ALA G CA 1
ATOM 4054 C C . ALA G 1 42 ? 25.644 -14.491 20.430 1.00 37.42 42 ALA G C 1
ATOM 4055 O O . ALA G 1 42 ? 25.584 -13.900 19.355 1.00 37.75 42 ALA G O 1
ATOM 4057 N N . LEU G 1 43 ? 25.121 -14.040 21.561 1.00 37.67 43 LEU G N 1
ATOM 4058 C CA . LEU G 1 43 ? 24.612 -12.715 21.721 1.00 37.51 43 LEU G CA 1
ATOM 4059 C C . LEU G 1 43 ? 25.778 -11.928 22.285 1.00 37.60 43 LEU G C 1
ATOM 4060 O O . LEU G 1 43 ? 26.374 -12.342 23.268 1.00 37.58 43 LEU G O 1
ATOM 4065 N N . VAL G 1 44 ? 26.077 -10.780 21.677 1.00 38.03 44 VAL G N 1
ATOM 4066 C CA . VAL G 1 44 ? 27.321 -10.050 21.932 1.00 37.69 44 VAL G CA 1
ATOM 4067 C C . VAL G 1 44 ? 27.002 -8.586 22.183 1.00 38.13 44 VAL G C 1
ATOM 4068 O O . VAL G 1 44 ? 26.116 -8.023 21.524 1.00 38.38 44 VAL G O 1
ATOM 4072 N N . ARG G 1 45 ? 27.699 -7.978 23.144 1.00 38.49 45 ARG G N 1
ATOM 4073 C CA . ARG G 1 45 ? 27.573 -6.531 23.417 1.00 39.23 45 ARG G CA 1
ATOM 4074 C C . ARG G 1 45 ? 28.905 -5.823 23.203 1.00 40.03 45 ARG G C 1
ATOM 4075 O O . ARG G 1 45 ? 29.932 -6.223 23.762 1.00 39.30 45 ARG G O 1
ATOM 4083 N N . LEU G 1 46 ? 28.856 -4.741 22.433 1.00 41.03 46 LEU G N 1
ATOM 4084 C CA . LEU G 1 46 ? 30.029 -4.072 21.930 1.00 42.07 46 LEU G CA 1
ATOM 4085 C C . LEU G 1 46 ? 29.966 -2.613 22.305 1.00 43.45 46 LEU G C 1
ATOM 4086 O O . LEU G 1 46 ? 28.892 -2.007 22.220 1.00 44.44 46 LEU G O 1
ATOM 4091 N N . LYS G 1 47 ? 31.098 -2.036 22.708 1.00 44.21 47 LYS G N 1
ATOM 4092 C CA . LYS G 1 47 ? 31.177 -0.577 22.880 1.00 45.07 47 LYS G CA 1
ATOM 4093 C C . LYS G 1 47 ? 31.337 0.148 21.543 1.00 44.63 47 LYS G C 1
ATOM 4094 O O . LYS G 1 47 ? 30.926 1.297 21.401 1.00 44.73 47 LYS G O 1
ATOM 4100 N N . ASP G 1 48 ? 31.967 -0.524 20.582 1.00 44.25 48 ASP G N 1
ATOM 4101 C CA . ASP G 1 48 ? 32.151 -0.003 19.236 1.00 44.03 48 ASP G CA 1
ATOM 4102 C C . ASP G 1 48 ? 31.989 -1.181 18.301 1.00 43.44 48 ASP G C 1
ATOM 4103 O O . ASP G 1 48 ? 32.133 -2.318 18.738 1.00 43.93 48 ASP G O 1
ATOM 4108 N N . VAL G 1 49 ? 31.698 -0.930 17.024 1.00 42.56 49 VAL G N 1
ATOM 4109 C CA . VAL G 1 49 ? 31.583 -2.021 16.064 1.00 42.11 49 VAL G CA 1
ATOM 4110 C C . VAL G 1 49 ? 32.924 -2.684 15.704 1.00 41.77 49 VAL G C 1
ATOM 4111 O O . VAL G 1 49 ? 32.924 -3.852 15.337 1.00 41.18 49 VAL G O 1
ATOM 4115 N N . GLU G 1 50 ? 34.042 -1.947 15.828 1.00 42.05 50 GLU G N 1
ATOM 4116 C CA . GLU G 1 50 ? 35.393 -2.478 15.550 1.00 42.35 50 GLU G CA 1
ATOM 4117 C C . GLU G 1 50 ? 35.610 -3.735 16.341 1.00 42.32 50 GLU G C 1
ATOM 4118 O O . GLU G 1 50 ? 36.308 -4.646 15.895 1.00 42.56 50 GLU G O 1
ATOM 4124 N N . GLU G 1 51 ? 34.944 -3.793 17.490 1.00 42.03 51 GLU G N 1
ATOM 4125 C CA . GLU G 1 51 ? 35.093 -4.869 18.448 1.00 42.28 51 GLU G CA 1
ATOM 4126 C C . GLU G 1 51 ? 34.717 -6.215 17.897 1.00 41.63 51 GLU G C 1
ATOM 4127 O O . GLU G 1 51 ? 35.008 -7.249 18.511 1.00 42.22 51 GLU G O 1
ATOM 4133 N N . LEU G 1 52 ? 34.074 -6.213 16.734 1.00 40.94 52 LEU G N 1
ATOM 4134 C CA . LEU G 1 52 ? 33.756 -7.449 16.034 1.00 40.35 52 LEU G CA 1
ATOM 4135 C C . LEU G 1 52 ? 35.054 -8.088 15.529 1.00 39.87 52 LEU G C 1
ATOM 4136 O O . LEU G 1 52 ? 35.103 -9.279 15.260 1.00 39.76 52 LEU G O 1
ATOM 4141 N N . ASP G 1 53 ? 36.103 -7.274 15.430 1.00 40.07 53 ASP G N 1
ATOM 4142 C CA . ASP G 1 53 ? 37.463 -7.734 15.140 1.00 40.29 53 ASP G CA 1
ATOM 4143 C C . ASP G 1 53 ? 37.913 -8.682 16.260 1.00 40.37 53 ASP G C 1
ATOM 4144 O O . ASP G 1 53 ? 38.221 -9.846 16.023 1.00 40.07 53 ASP G O 1
ATOM 4149 N N . ASP G 1 54 ? 37.863 -8.188 17.488 1.00 40.89 54 ASP G N 1
ATOM 4150 C CA . ASP G 1 54 ? 38.224 -8.959 18.671 1.00 41.53 54 ASP G CA 1
ATOM 4151 C C . ASP G 1 54 ? 37.346 -10.171 18.904 1.00 42.14 54 ASP G C 1
ATOM 4152 O O . ASP G 1 54 ? 37.853 -11.295 19.002 1.00 43.32 54 ASP G O 1
ATOM 4157 N N . VAL G 1 55 ? 36.032 -9.972 18.969 1.00 42.47 55 VAL G N 1
ATOM 4158 C CA . VAL G 1 55 ? 35.105 -11.087 19.241 1.00 41.91 55 VAL G CA 1
ATOM 4159 C C . VAL G 1 55 ? 34.950 -12.069 18.064 1.00 41.29 55 VAL G C 1
ATOM 4160 O O . VAL G 1 55 ? 35.052 -13.283 18.268 1.00 41.22 55 VAL G O 1
ATOM 4164 N N . VAL G 1 56 ? 34.719 -11.577 16.842 1.00 40.60 56 VAL G N 1
ATOM 4165 C CA . VAL G 1 56 ? 34.482 -12.501 15.709 1.00 40.01 56 VAL G CA 1
ATOM 4166 C C . VAL G 1 56 ? 35.765 -12.935 14.970 1.00 39.37 56 VAL G C 1
ATOM 4167 O O . VAL G 1 56 ? 36.077 -14.118 14.908 1.00 38.91 56 VAL G O 1
ATOM 4171 N N . THR G 1 57 ? 36.480 -11.985 14.380 1.00 38.90 57 THR G N 1
ATOM 4172 C CA . THR G 1 57 ? 37.647 -12.327 13.577 1.00 39.15 57 THR G CA 1
ATOM 4173 C C . THR G 1 57 ? 38.672 -13.092 14.441 1.00 39.27 57 THR G C 1
ATOM 4174 O O . THR G 1 57 ? 39.102 -14.208 14.097 1.00 37.88 57 THR G O 1
ATOM 4178 N N . GLN G 1 58 ? 38.999 -12.506 15.588 1.00 39.80 58 GLN G N 1
ATOM 4179 C CA . GLN G 1 58 ? 39.969 -13.101 16.509 1.00 40.71 58 GLN G CA 1
ATOM 4180 C C . GLN G 1 58 ? 39.304 -14.100 17.435 1.00 41.37 58 GLN G C 1
ATOM 4181 O O . GLN G 1 58 ? 39.613 -15.285 17.372 1.00 41.68 58 GLN G O 1
ATOM 4187 N N . GLY G 1 59 ? 38.372 -13.639 18.266 1.00 42.10 59 GLY G N 1
ATOM 4188 C CA . GLY G 1 59 ? 37.753 -14.511 19.273 1.00 43.47 59 GLY G CA 1
ATOM 4189 C C . GLY G 1 59 ? 37.220 -15.812 18.714 1.00 44.68 59 GLY G C 1
ATOM 4190 O O . GLY G 1 59 ? 37.551 -16.883 19.208 1.00 45.59 59 GLY G O 1
ATOM 4191 N N . ILE G 1 60 ? 36.434 -15.725 17.645 1.00 45.82 60 ILE G N 1
ATOM 4192 C CA . ILE G 1 60 ? 35.626 -16.848 17.188 1.00 46.97 60 ILE G CA 1
ATOM 4193 C C . ILE G 1 60 ? 36.217 -17.580 15.998 1.00 48.04 60 ILE G C 1
ATOM 4194 O O . ILE G 1 60 ? 36.307 -18.806 16.006 1.00 48.01 60 ILE G O 1
ATOM 4199 N N . LEU G 1 61 ? 36.582 -16.834 14.956 1.00 49.66 61 LEU G N 1
ATOM 4200 C CA . LEU G 1 61 ? 37.038 -17.448 13.699 1.00 51.23 61 LEU G CA 1
ATOM 4201 C C . LEU G 1 61 ? 38.397 -18.132 13.797 1.00 52.60 61 LEU G C 1
ATOM 4202 O O . LEU G 1 61 ? 38.785 -18.883 12.892 1.00 53.20 61 LEU G O 1
ATOM 4207 N N . SER G 1 62 ? 39.094 -17.882 14.905 1.00 53.92 62 SER G N 1
ATOM 4208 C CA . SER G 1 62 ? 40.399 -18.469 15.179 1.00 55.90 62 SER G CA 1
ATOM 4209 C C . SER G 1 62 ? 40.287 -19.740 16.019 1.00 56.70 62 SER G C 1
ATOM 4210 O O . SER G 1 62 ? 41.297 -20.295 16.449 1.00 56.93 62 SER G O 1
ATOM 4213 N N . LEU G 1 63 ? 39.058 -20.182 16.272 1.00 57.54 63 LEU G N 1
ATOM 4214 C CA . LEU G 1 63 ? 38.835 -21.414 17.002 1.00 57.96 63 LEU G CA 1
ATOM 4215 C C . LEU G 1 63 ? 38.731 -22.489 15.956 1.00 58.28 63 LEU G C 1
ATOM 4216 O O . LEU G 1 63 ? 38.258 -22.224 14.848 1.00 58.54 63 LEU G O 1
ATOM 4221 N N . GLU G 1 64 ? 39.188 -23.695 16.285 1.00 58.19 64 GLU G N 1
ATOM 4222 C CA . GLU G 1 64 ? 39.219 -24.758 15.294 1.00 57.94 64 GLU G CA 1
ATOM 4223 C C . GLU G 1 64 ? 37.847 -25.430 15.260 1.00 57.99 64 GLU G C 1
ATOM 4224 O O . GLU G 1 64 ? 37.189 -25.583 16.293 1.00 58.29 64 GLU G O 1
ATOM 4230 N N . GLY G 1 65 ? 37.410 -25.821 14.074 1.00 57.75 65 GLY G N 1
ATOM 4231 C CA . GLY G 1 65 ? 36.113 -26.473 13.943 1.00 57.59 65 GLY G CA 1
ATOM 4232 C C . GLY G 1 65 ? 34.956 -25.574 13.531 1.00 57.35 65 GLY G C 1
ATOM 4233 O O . GLY G 1 65 ? 33.893 -26.083 13.188 1.00 57.38 65 GLY G O 1
ATOM 4234 N N . VAL G 1 66 ? 35.159 -24.252 13.559 1.00 57.02 66 VAL G N 1
ATOM 4235 C CA . VAL G 1 66 ? 34.154 -23.282 13.096 1.00 56.55 66 VAL G CA 1
ATOM 4236 C C . VAL G 1 66 ? 34.145 -23.147 11.574 1.00 56.05 66 VAL G C 1
ATOM 4237 O O . VAL G 1 66 ? 35.032 -22.533 10.995 1.00 55.89 66 VAL G O 1
ATOM 4241 N N . GLU G 1 67 ? 33.128 -23.732 10.943 1.00 55.69 67 GLU G N 1
ATOM 4242 C CA . GLU G 1 67 ? 33.020 -23.820 9.489 1.00 55.75 67 GLU G CA 1
ATOM 4243 C C . GLU G 1 67 ? 32.427 -22.576 8.809 1.00 55.19 67 GLU G C 1
ATOM 4244 O O . GLU G 1 67 ? 32.940 -22.121 7.784 1.00 55.25 67 GLU G O 1
ATOM 4250 N N . ARG G 1 68 ? 31.335 -22.042 9.352 1.00 54.31 68 ARG G N 1
ATOM 4251 C CA . ARG G 1 68 ? 30.752 -20.803 8.833 1.00 53.06 68 ARG G CA 1
ATOM 4252 C C . ARG G 1 68 ? 30.290 -19.904 9.978 1.00 51.46 68 ARG G C 1
ATOM 4253 O O . ARG G 1 68 ? 29.843 -20.387 11.018 1.00 51.41 68 ARG G O 1
ATOM 4261 N N . THR G 1 69 ? 30.409 -18.597 9.780 1.00 49.58 69 THR G N 1
ATOM 4262 C CA . THR G 1 69 ? 29.933 -17.599 10.745 1.00 47.50 69 THR G CA 1
ATOM 4263 C C . THR G 1 69 ? 29.037 -16.600 9.999 1.00 46.13 69 THR G C 1
ATOM 4264 O O . THR G 1 69 ? 29.191 -16.414 8.797 1.00 45.60 69 THR G O 1
ATOM 4268 N N . GLU G 1 70 ? 28.099 -15.976 10.703 1.00 44.49 70 GLU G N 1
ATOM 4269 C CA . GLU G 1 70 ? 27.263 -14.921 10.130 1.00 42.99 70 GLU G CA 1
ATOM 4270 C C . GLU G 1 70 ? 26.866 -13.963 11.238 1.00 41.27 70 GLU G C 1
ATOM 4271 O O . GLU G 1 70 ? 26.311 -14.387 12.243 1.00 41.40 70 GLU G O 1
ATOM 4277 N N . THR G 1 71 ? 27.160 -12.679 11.062 1.00 39.35 71 THR G N 1
ATOM 4278 C CA . THR G 1 71 ? 26.866 -11.677 12.081 1.00 37.85 71 THR G CA 1
ATOM 4279 C C . THR G 1 71 ? 25.685 -10.814 11.703 1.00 37.18 71 THR G C 1
ATOM 4280 O O . THR G 1 71 ? 25.690 -10.175 10.660 1.00 36.47 71 THR G O 1
ATOM 4284 N N . LEU G 1 72 ? 24.691 -10.781 12.584 1.00 36.77 72 LEU G N 1
ATOM 4285 C CA . LEU G 1 72 ? 23.516 -9.930 12.412 1.00 36.31 72 LEU G CA 1
ATOM 4286 C C . LEU G 1 72 ? 23.687 -8.727 13.303 1.00 35.87 72 LEU G C 1
ATOM 4287 O O . LEU G 1 72 ? 23.389 -8.779 14.487 1.00 36.23 72 LEU G O 1
ATOM 4292 N N . LEU G 1 73 ? 24.184 -7.635 12.746 1.00 35.81 73 LEU G N 1
ATOM 4293 C CA . LEU G 1 73 ? 24.434 -6.456 13.554 1.00 35.83 73 LEU G CA 1
ATOM 4294 C C . LEU G 1 73 ? 23.162 -5.618 13.722 1.00 36.30 73 LEU G C 1
ATOM 4295 O O . LEU G 1 73 ? 22.531 -5.235 12.743 1.00 36.47 73 LEU G O 1
ATOM 4300 N N . ALA G 1 74 ? 22.819 -5.327 14.975 1.00 37.11 74 ALA G N 1
ATOM 4301 C CA . ALA G 1 74 ? 21.639 -4.558 15.342 1.00 37.51 74 ALA G CA 1
ATOM 4302 C C . ALA G 1 74 ? 21.980 -3.097 15.286 1.00 38.58 74 ALA G C 1
ATOM 4303 O O . ALA G 1 74 ? 22.931 -2.658 15.928 1.00 39.60 74 ALA G O 1
ATOM 4305 N N . PHE G 1 75 ? 21.232 -2.338 14.492 1.00 39.93 75 PHE G N 1
ATOM 4306 C CA . PHE G 1 75 ? 21.507 -0.899 14.327 1.00 40.60 75 PHE G CA 1
ATOM 4307 C C . PHE G 1 75 ? 20.382 -0.021 14.860 1.00 41.71 75 PHE G C 1
ATOM 4308 O O . PHE G 1 75 ? 20.461 1.208 14.781 1.00 42.28 75 PHE G O 1
ATOM 4316 N N . ARG G 1 76 ? 19.345 -0.662 15.404 1.00 42.75 76 ARG G N 1
ATOM 4317 C CA . ARG G 1 76 ? 18.245 0.023 16.065 1.00 43.40 76 ARG G CA 1
ATOM 4318 C C . ARG G 1 76 ? 17.473 -0.873 17.019 1.00 43.65 76 ARG G C 1
ATOM 4319 O O . ARG G 1 76 ? 16.957 -1.920 16.631 1.00 43.83 76 ARG G O 1
ATOM 4327 N N . ALA G 1 77 ? 17.389 -0.422 18.265 1.00 44.49 77 ALA G N 1
ATOM 4328 C CA . ALA G 1 77 ? 16.640 -1.082 19.320 1.00 45.32 77 ALA G CA 1
ATOM 4329 C C . ALA G 1 77 ? 15.212 -0.566 19.358 1.00 45.70 77 ALA G C 1
ATOM 4330 O O . ALA G 1 77 ? 14.970 0.603 19.124 1.00 45.52 77 ALA G O 1
ATOM 4332 N N . TYR G 1 78 ? 14.265 -1.445 19.659 1.00 47.01 78 TYR G N 1
ATOM 4333 C CA . TYR G 1 78 ? 12.892 -1.009 19.933 1.00 47.91 78 TYR G CA 1
ATOM 4334 C C . TYR G 1 78 ? 12.549 -1.383 21.351 1.00 49.08 78 TYR G C 1
ATOM 4335 O O . TYR G 1 78 ? 12.068 -2.486 21.592 1.00 48.61 78 TYR G O 1
ATOM 4344 N N . PRO G 1 79 ? 12.813 -0.462 22.300 1.00 50.83 79 PRO G N 1
ATOM 4345 C CA . PRO G 1 79 ? 12.583 -0.736 23.726 1.00 52.37 79 PRO G CA 1
ATOM 4346 C C . PRO G 1 79 ? 11.101 -0.717 24.098 1.00 54.01 79 PRO G C 1
ATOM 4347 O O . PRO G 1 79 ? 10.253 -0.539 23.222 1.00 54.05 79 PRO G O 1
ATOM 4351 N N . ARG G 1 80 ? 10.829 -0.908 25.392 1.00 56.22 80 ARG G N 1
ATOM 4352 C CA . ARG G 1 80 ? 9.514 -0.717 26.053 1.00 58.35 80 ARG G CA 1
ATOM 4353 C C . ARG G 1 80 ? 8.610 -1.933 25.952 1.00 58.82 80 ARG G C 1
ATOM 4354 O O . ARG G 1 80 ? 8.321 -2.614 26.959 1.00 59.00 80 ARG G O 1
ATOM 4362 N N . MET H 1 1 ? 6.010 -33.600 27.469 1.00 62.87 1 MET H N 1
ATOM 4363 C CA . MET H 1 1 ? 6.538 -34.491 26.387 1.00 62.86 1 MET H CA 1
ATOM 4364 C C . MET H 1 1 ? 6.591 -33.764 25.046 1.00 62.02 1 MET H C 1
ATOM 4365 O O . MET H 1 1 ? 5.574 -33.619 24.350 1.00 61.90 1 MET H O 1
ATOM 4370 N N . ILE H 1 2 ? 7.790 -33.301 24.705 1.00 60.91 2 ILE H N 1
ATOM 4371 C CA . ILE H 1 2 ? 8.031 -32.508 23.495 1.00 59.39 2 ILE H CA 1
ATOM 4372 C C . ILE H 1 2 ? 8.449 -33.398 22.318 1.00 58.45 2 ILE H C 1
ATOM 4373 O O . ILE H 1 2 ? 9.336 -34.234 22.437 1.00 58.30 2 ILE H O 1
ATOM 4378 N N . THR H 1 3 ? 7.769 -33.225 21.194 1.00 57.43 3 THR H N 1
ATOM 4379 C CA . THR H 1 3 ? 8.145 -33.894 19.960 1.00 56.64 3 THR H CA 1
ATOM 4380 C C . THR H 1 3 ? 9.102 -33.026 19.126 1.00 55.57 3 THR H C 1
ATOM 4381 O O . THR H 1 3 ? 9.015 -31.794 19.123 1.00 54.93 3 THR H O 1
ATOM 4385 N N . ALA H 1 4 ? 10.029 -33.696 18.449 1.00 54.41 4 ALA H N 1
ATOM 4386 C CA . ALA H 1 4 ? 10.908 -33.063 17.473 1.00 53.23 4 ALA H CA 1
ATOM 4387 C C . ALA H 1 4 ? 11.182 -34.043 16.339 1.00 52.22 4 ALA H C 1
ATOM 4388 O O . ALA H 1 4 ? 11.187 -35.248 16.546 1.00 51.73 4 ALA H O 1
ATOM 4390 N N . PHE H 1 5 ? 11.361 -33.510 15.136 1.00 51.63 5 PHE H N 1
ATOM 4391 C CA . PHE H 1 5 ? 11.788 -34.290 13.973 1.00 50.94 5 PHE H CA 1
ATOM 4392 C C . PHE H 1 5 ? 13.216 -33.847 13.670 1.00 49.88 5 PHE H C 1
ATOM 4393 O O . PHE H 1 5 ? 13.443 -32.686 13.352 1.00 49.42 5 PHE H O 1
ATOM 4401 N N . VAL H 1 6 ? 14.174 -34.761 13.814 1.00 49.41 6 VAL H N 1
ATOM 4402 C CA . VAL H 1 6 ? 15.573 -34.477 13.479 1.00 48.77 6 VAL H CA 1
ATOM 4403 C C . VAL H 1 6 ? 15.852 -34.944 12.043 1.00 49.19 6 VAL H C 1
ATOM 4404 O O . VAL H 1 6 ? 15.650 -36.127 11.689 1.00 48.80 6 VAL H O 1
ATOM 4408 N N . LEU H 1 7 ? 16.256 -33.977 11.222 1.00 49.12 7 LEU H N 1
ATOM 4409 C CA . LEU H 1 7 ? 16.623 -34.193 9.836 1.00 49.69 7 LEU H CA 1
ATOM 4410 C C . LEU H 1 7 ? 18.124 -34.464 9.788 1.00 49.89 7 LEU H C 1
ATOM 4411 O O . LEU H 1 7 ? 18.919 -33.610 10.190 1.00 49.17 7 LEU H O 1
ATOM 4416 N N . ILE H 1 8 ? 18.507 -35.657 9.326 1.00 50.82 8 ILE H N 1
ATOM 4417 C CA . ILE H 1 8 ? 19.934 -36.059 9.299 1.00 52.19 8 ILE H CA 1
ATOM 4418 C C . ILE H 1 8 ? 20.486 -36.341 7.887 1.00 53.19 8 ILE H C 1
ATOM 4419 O O . ILE H 1 8 ? 19.971 -37.209 7.165 1.00 52.79 8 ILE H O 1
ATOM 4424 N N . ARG H 1 9 ? 21.538 -35.607 7.513 1.00 54.94 9 ARG H N 1
ATOM 4425 C CA . ARG H 1 9 ? 22.340 -35.951 6.330 1.00 56.65 9 ARG H CA 1
ATOM 4426 C C . ARG H 1 9 ? 23.581 -36.759 6.733 1.00 57.50 9 ARG H C 1
ATOM 4427 O O . ARG H 1 9 ? 24.497 -36.228 7.361 1.00 57.76 9 ARG H O 1
ATOM 4435 N N . PRO H 1 10 ? 23.591 -38.059 6.400 1.00 58.62 10 PRO H N 1
ATOM 4436 C CA . PRO H 1 10 ? 24.735 -38.917 6.614 1.00 59.84 10 PRO H CA 1
ATOM 4437 C C . PRO H 1 10 ? 25.636 -38.963 5.378 1.00 61.24 10 PRO H C 1
ATOM 4438 O O . PRO H 1 10 ? 25.246 -38.480 4.310 1.00 61.28 10 PRO H O 1
ATOM 4442 N N . ARG H 1 11 ? 26.831 -39.534 5.518 1.00 63.10 11 ARG H N 1
ATOM 4443 C CA . ARG H 1 11 ? 27.613 -39.919 4.344 1.00 64.82 11 ARG H CA 1
ATOM 4444 C C . ARG H 1 11 ? 26.870 -41.079 3.665 1.00 65.76 11 ARG H C 1
ATOM 4445 O O . ARG H 1 11 ? 26.276 -41.929 4.349 1.00 65.71 11 ARG H O 1
ATOM 4453 N N . GLY H 1 12 ? 26.887 -41.094 2.331 1.00 66.93 12 GLY H N 1
ATOM 4454 C CA . GLY H 1 12 ? 26.086 -42.023 1.533 1.00 68.72 12 GLY H CA 1
ATOM 4455 C C . GLY H 1 12 ? 26.131 -43.495 1.910 1.00 70.29 12 GLY H C 1
ATOM 4456 O O . GLY H 1 12 ? 25.099 -44.177 1.908 1.00 70.28 12 GLY H O 1
ATOM 4457 N N . ASN H 1 13 ? 27.331 -43.993 2.210 1.00 71.88 13 ASN H N 1
ATOM 4458 C CA . ASN H 1 13 ? 27.512 -45.390 2.628 1.00 73.41 13 ASN H CA 1
ATOM 4459 C C . ASN H 1 13 ? 27.089 -45.637 4.074 1.00 74.21 13 ASN H C 1
ATOM 4460 O O . ASN H 1 13 ? 26.687 -46.747 4.434 1.00 74.46 13 ASN H O 1
ATOM 4465 N N . ARG H 1 14 ? 27.173 -44.585 4.887 1.00 75.25 14 ARG H N 1
ATOM 4466 C CA . ARG H 1 14 ? 26.866 -44.659 6.314 1.00 76.20 14 ARG H CA 1
ATOM 4467 C C . ARG H 1 14 ? 25.365 -44.716 6.648 1.00 76.67 14 ARG H C 1
ATOM 4468 O O . ARG H 1 14 ? 25.005 -45.043 7.778 1.00 77.09 14 ARG H O 1
ATOM 4476 N N . VAL H 1 15 ? 24.504 -44.416 5.674 1.00 77.23 15 VAL H N 1
ATOM 4477 C CA . VAL H 1 15 ? 23.045 -44.364 5.885 1.00 77.75 15 VAL H CA 1
ATOM 4478 C C . VAL H 1 15 ? 22.469 -45.547 6.683 1.00 78.42 15 VAL H C 1
ATOM 4479 O O . VAL H 1 15 ? 21.825 -45.339 7.716 1.00 78.73 15 VAL H O 1
ATOM 4483 N N . GLN H 1 16 ? 22.695 -46.773 6.211 1.00 79.18 16 GLN H N 1
ATOM 4484 C CA . GLN H 1 16 ? 22.148 -47.971 6.874 1.00 79.81 16 GLN H CA 1
ATOM 4485 C C . GLN H 1 16 ? 22.781 -48.238 8.245 1.00 79.94 16 GLN H C 1
ATOM 4486 O O . GLN H 1 16 ? 22.113 -48.732 9.153 1.00 80.16 16 GLN H O 1
ATOM 4492 N N . ALA H 1 17 ? 24.063 -47.908 8.389 1.00 80.14 17 ALA H N 1
ATOM 4493 C CA . ALA H 1 17 ? 24.741 -48.000 9.678 1.00 80.26 17 ALA H CA 1
ATOM 4494 C C 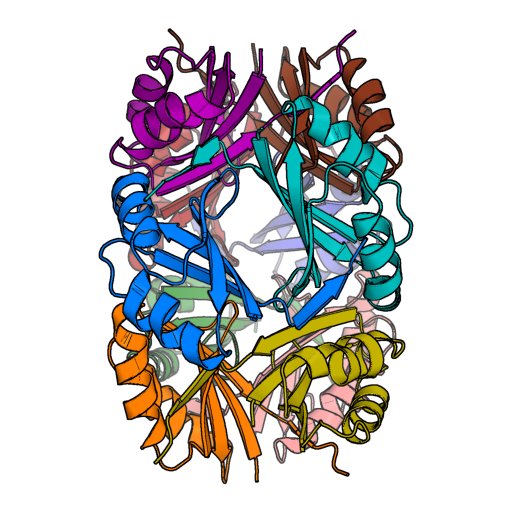. ALA H 1 17 ? 24.115 -47.010 10.662 1.00 80.52 17 ALA H C 1
ATOM 4495 O O . ALA H 1 17 ? 23.502 -47.415 11.656 1.00 80.61 17 ALA H O 1
ATOM 4497 N N . LEU H 1 18 ? 24.257 -45.719 10.360 1.00 80.65 18 LEU H N 1
ATOM 4498 C CA . LEU H 1 18 ? 23.723 -44.635 11.189 1.00 80.67 18 LEU H CA 1
ATOM 4499 C C . LEU H 1 18 ? 22.235 -44.795 11.490 1.00 80.88 18 LEU H C 1
ATOM 4500 O O . LEU H 1 18 ? 21.823 -44.642 12.633 1.00 81.04 18 LEU H O 1
ATOM 4505 N N . GLY H 1 19 ? 21.444 -45.130 10.473 1.00 81.13 19 GLY H N 1
ATOM 4506 C CA . GLY H 1 19 ? 20.018 -45.408 10.649 1.00 81.64 19 GLY H CA 1
ATOM 4507 C C . GLY H 1 19 ? 19.703 -46.433 11.730 1.00 82.06 19 GLY H C 1
ATOM 4508 O O . GLY H 1 19 ? 18.674 -46.338 12.406 1.00 82.23 19 GLY H O 1
ATOM 4509 N N . GLU H 1 20 ? 20.586 -47.418 11.891 1.00 82.39 20 GLU H N 1
ATOM 4510 C CA . GLU H 1 20 ? 20.419 -48.463 12.910 1.00 82.32 20 GLU H CA 1
ATOM 4511 C C . GLU H 1 20 ? 20.972 -48.030 14.273 1.00 82.16 20 GLU H C 1
ATOM 4512 O O . GLU H 1 20 ? 20.474 -48.468 15.317 1.00 82.27 20 GLU H O 1
ATOM 4518 N N . ALA H 1 21 ? 21.989 -47.167 14.244 1.00 81.72 21 ALA H N 1
ATOM 4519 C CA . ALA H 1 21 ? 22.574 -46.570 15.448 1.00 81.50 21 ALA H CA 1
ATOM 4520 C C . ALA H 1 21 ? 21.784 -45.358 15.970 1.00 81.43 21 ALA H C 1
ATOM 4521 O O . ALA H 1 21 ? 21.987 -44.928 17.114 1.00 81.46 21 ALA H O 1
ATOM 4523 N N . ILE H 1 22 ? 20.908 -44.800 15.131 1.00 81.07 22 ILE H N 1
ATOM 4524 C CA . ILE H 1 22 ? 20.008 -43.723 15.556 1.00 80.68 22 ILE H CA 1
ATOM 4525 C C . ILE H 1 22 ? 18.870 -44.330 16.376 1.00 80.43 22 ILE H C 1
ATOM 4526 O O . ILE H 1 22 ? 18.578 -43.865 17.475 1.00 80.31 22 ILE H O 1
ATOM 4531 N N . ALA H 1 23 ? 18.242 -45.375 15.837 1.00 80.15 23 ALA H N 1
ATOM 4532 C CA . ALA H 1 23 ? 17.155 -46.067 16.525 1.00 80.01 23 ALA H CA 1
ATOM 4533 C C . ALA H 1 23 ? 17.550 -46.490 17.943 1.00 79.94 23 ALA H C 1
ATOM 4534 O O . ALA H 1 23 ? 16.701 -46.554 18.839 1.00 80.09 23 ALA H O 1
ATOM 4536 N N . GLU H 1 24 ? 18.843 -46.752 18.139 1.00 79.55 24 GLU H N 1
ATOM 4537 C CA . GLU H 1 24 ? 19.363 -47.210 19.425 1.00 79.38 24 GLU H CA 1
ATOM 4538 C C . GLU H 1 24 ? 19.631 -46.088 20.421 1.00 78.98 24 GLU H C 1
ATOM 4539 O O . GLU H 1 24 ? 20.392 -46.256 21.384 1.00 79.11 24 GLU H O 1
ATOM 4545 N N . LEU H 1 25 ? 18.999 -44.942 20.184 1.00 78.19 25 LEU H N 1
ATOM 4546 C CA . LEU H 1 25 ? 19.078 -43.823 21.106 1.00 77.32 25 LEU H CA 1
ATOM 4547 C C . LEU H 1 25 ? 17.816 -43.815 21.982 1.00 76.86 25 LEU H C 1
ATOM 4548 O O . LEU H 1 25 ? 16.734 -44.204 21.519 1.00 76.74 25 LEU H O 1
ATOM 4553 N N . PRO H 1 26 ? 17.956 -43.395 23.258 1.00 76.13 26 PRO H N 1
ATOM 4554 C CA . PRO H 1 26 ? 16.872 -43.515 24.240 1.00 75.64 26 PRO H CA 1
ATOM 4555 C C . PRO H 1 26 ? 15.615 -42.715 23.893 1.00 75.11 26 PRO H C 1
ATOM 4556 O O . PRO H 1 26 ? 14.538 -43.010 24.415 1.00 75.12 26 PRO H O 1
ATOM 4560 N N . GLN H 1 27 ? 15.752 -41.721 23.019 1.00 74.22 27 GLN H N 1
ATOM 4561 C CA . GLN H 1 27 ? 14.669 -40.781 22.756 1.00 73.34 27 GLN H CA 1
ATOM 4562 C C . GLN H 1 27 ? 14.007 -40.984 21.402 1.00 73.13 27 GLN H C 1
ATOM 4563 O O . GLN H 1 27 ? 13.012 -40.330 21.103 1.00 73.13 27 GLN H O 1
ATOM 4569 N N . VAL H 1 28 ? 14.540 -41.904 20.602 1.00 72.92 28 VAL H N 1
ATOM 4570 C CA . VAL H 1 28 ? 14.068 -42.097 19.229 1.00 72.68 28 VAL H CA 1
ATOM 4571 C C . VAL H 1 28 ? 12.875 -43.046 19.133 1.00 72.84 28 VAL H C 1
ATOM 4572 O O . VAL H 1 28 ? 13.019 -44.268 19.205 1.00 72.91 28 VAL H O 1
ATOM 4576 N N . ALA H 1 29 ? 11.694 -42.462 18.958 1.00 72.97 29 ALA H N 1
ATOM 4577 C CA . ALA H 1 29 ? 10.460 -43.222 18.797 1.00 73.03 29 ALA H CA 1
ATOM 4578 C C . ALA H 1 29 ? 10.419 -44.036 17.495 1.00 73.30 29 ALA H C 1
ATOM 4579 O O . ALA H 1 29 ? 9.850 -45.134 17.471 1.00 73.54 29 ALA H O 1
ATOM 4581 N N . GLU H 1 30 ? 11.000 -43.486 16.421 1.00 73.36 30 GLU H N 1
ATOM 4582 C CA . GLU H 1 30 ? 11.080 -44.151 15.105 1.00 73.36 30 GLU H CA 1
ATOM 4583 C C . GLU H 1 30 ? 11.959 -43.376 14.121 1.00 73.24 30 GLU H C 1
ATOM 4584 O O . GLU H 1 30 ? 11.680 -42.220 13.816 1.00 73.68 30 GLU H O 1
ATOM 4590 N N . VAL H 1 31 ? 13.022 -44.012 13.635 1.00 72.91 31 VAL H N 1
ATOM 4591 C CA . VAL H 1 31 ? 13.884 -43.398 12.624 1.00 72.36 31 VAL H CA 1
ATOM 4592 C C . VAL H 1 31 ? 13.692 -44.069 11.264 1.00 71.96 31 VAL H C 1
ATOM 4593 O O . VAL H 1 31 ? 13.663 -45.294 11.161 1.00 72.06 31 VAL H O 1
ATOM 4597 N N . TYR H 1 32 ? 13.530 -43.247 10.234 1.00 71.35 32 TYR H N 1
ATOM 4598 C CA . TYR H 1 32 ? 13.283 -43.721 8.884 1.00 70.54 32 TYR H CA 1
ATOM 4599 C C . TYR H 1 32 ? 14.370 -43.252 7.935 1.00 69.81 32 TYR H C 1
ATOM 4600 O O . TYR H 1 32 ? 15.112 -42.304 8.227 1.00 69.69 32 TYR H O 1
ATOM 4609 N N . SER H 1 33 ? 14.439 -43.932 6.794 1.00 68.78 33 SER H N 1
ATOM 4610 C CA . SER H 1 33 ? 15.174 -43.466 5.632 1.00 67.86 33 SER H CA 1
ATOM 4611 C C . SER H 1 33 ? 14.126 -42.881 4.695 1.00 66.91 33 SER H C 1
ATOM 4612 O O . SER H 1 33 ? 13.121 -43.532 4.406 1.00 67.01 33 SER H O 1
ATOM 4615 N N . VAL H 1 34 ? 14.345 -41.652 4.235 1.00 65.81 34 VAL H N 1
ATOM 4616 C CA . VAL H 1 34 ? 13.336 -40.929 3.443 1.00 64.67 34 VAL H CA 1
ATOM 4617 C C . VAL H 1 34 ? 13.877 -40.317 2.150 1.00 64.00 34 VAL H C 1
ATOM 4618 O O . VAL H 1 34 ? 15.087 -40.166 1.972 1.00 63.93 34 VAL H O 1
ATOM 4622 N N . THR H 1 35 ? 12.959 -39.959 1.258 1.00 63.12 35 THR H N 1
ATOM 4623 C CA . THR H 1 35 ? 13.282 -39.164 0.081 1.00 62.46 35 THR H CA 1
ATOM 4624 C C . THR H 1 35 ? 13.589 -37.724 0.499 1.00 62.14 35 THR H C 1
ATOM 4625 O O . THR H 1 35 ? 13.317 -37.323 1.631 1.00 62.55 35 THR H O 1
ATOM 4629 N N . GLY H 1 36 ? 14.177 -36.953 -0.408 1.00 61.71 36 GLY H N 1
ATOM 4630 C CA . GLY H 1 36 ? 14.404 -35.531 -0.176 1.00 60.58 36 GLY H CA 1
ATOM 4631 C C . GLY H 1 36 ? 15.849 -35.152 0.100 1.00 60.17 36 GLY H C 1
ATOM 4632 O O . GLY H 1 36 ? 16.761 -35.965 -0.097 1.00 60.06 36 GLY H O 1
ATOM 4633 N N . PRO H 1 37 ? 16.058 -33.911 0.580 1.00 59.64 37 PRO H N 1
ATOM 4634 C CA . PRO H 1 37 ? 17.355 -33.308 0.825 1.00 59.20 37 PRO H CA 1
ATOM 4635 C C . PRO H 1 37 ? 18.023 -33.820 2.099 1.00 58.92 37 PRO H C 1
ATOM 4636 O O . PRO H 1 37 ? 19.168 -33.445 2.383 1.00 58.87 37 PRO H O 1
ATOM 4640 N N . TYR H 1 38 ? 17.301 -34.645 2.859 1.00 58.26 38 TYR H N 1
ATOM 4641 C CA . TYR H 1 38 ? 17.811 -35.288 4.066 1.00 57.71 38 TYR H CA 1
ATOM 4642 C C . TYR H 1 38 ? 17.490 -36.760 3.969 1.00 58.34 38 TYR H C 1
ATOM 4643 O O . TYR H 1 38 ? 16.369 -37.139 3.627 1.00 58.50 38 TYR H O 1
ATOM 4652 N N . ASP H 1 39 ? 18.475 -37.594 4.272 1.00 58.79 39 ASP H N 1
ATOM 4653 C CA . ASP H 1 39 ? 18.353 -39.025 4.022 1.00 59.37 39 ASP H CA 1
ATOM 4654 C C . ASP H 1 39 ? 17.669 -39.772 5.164 1.00 58.73 39 ASP H C 1
ATOM 4655 O O . ASP H 1 39 ? 16.916 -40.710 4.922 1.00 58.23 39 ASP H O 1
ATOM 4660 N N . LEU H 1 40 ? 17.941 -39.345 6.395 1.00 58.33 40 LEU H N 1
ATOM 4661 C CA . LEU H 1 40 ? 17.305 -39.931 7.575 1.00 58.18 40 LEU H CA 1
ATOM 4662 C C . LEU H 1 40 ? 16.450 -38.930 8.368 1.00 58.03 40 LEU H C 1
ATOM 4663 O O . LEU H 1 40 ? 16.813 -37.750 8.516 1.00 57.79 40 LEU H O 1
ATOM 4668 N N . VAL H 1 41 ? 15.320 -39.418 8.879 1.00 57.90 41 VAL H N 1
ATOM 4669 C CA . VAL H 1 41 ? 14.493 -38.648 9.819 1.00 57.85 41 VAL H CA 1
ATOM 4670 C C . VAL H 1 41 ? 14.364 -39.385 11.154 1.00 57.62 41 VAL H C 1
ATOM 4671 O O . VAL H 1 41 ? 13.990 -40.555 11.179 1.00 57.40 41 VAL H O 1
ATOM 4675 N N . ALA H 1 42 ? 14.691 -38.698 12.251 1.00 57.55 42 ALA H N 1
ATOM 4676 C CA . ALA H 1 42 ? 14.440 -39.211 13.606 1.00 57.48 42 ALA H CA 1
ATOM 4677 C C . ALA H 1 42 ? 13.260 -38.498 14.300 1.00 57.64 42 ALA H C 1
ATOM 4678 O O . ALA H 1 42 ? 13.350 -37.311 14.649 1.00 57.40 42 ALA H O 1
ATOM 4680 N N . LEU H 1 43 ? 12.157 -39.226 14.490 1.00 57.97 43 LEU H N 1
ATOM 4681 C CA . LEU H 1 43 ? 11.044 -38.752 15.330 1.00 57.90 43 LEU H CA 1
ATOM 4682 C C . LEU H 1 43 ? 11.381 -39.005 16.795 1.00 57.65 43 LEU H C 1
ATOM 4683 O O . LEU H 1 43 ? 11.336 -40.138 17.260 1.00 57.63 43 LEU H O 1
ATOM 4688 N N . VAL H 1 44 ? 11.727 -37.927 17.492 1.00 57.51 44 VAL H N 1
ATOM 4689 C CA . VAL H 1 44 ? 12.21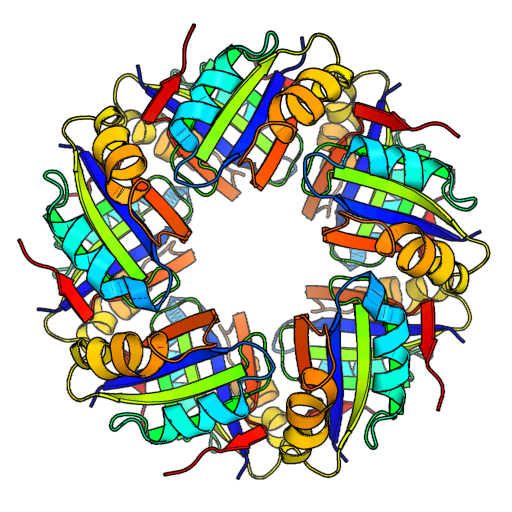8 -37.937 18.870 1.00 57.65 44 VAL H CA 1
ATOM 4690 C C . VAL H 1 44 ? 11.096 -37.615 19.890 1.00 57.61 44 VAL H C 1
ATOM 4691 O O . VAL H 1 44 ? 10.121 -36.928 19.562 1.00 57.22 44 VAL H O 1
ATOM 4695 N N . ARG H 1 45 ? 11.218 -38.140 21.112 1.00 57.75 45 ARG H N 1
ATOM 4696 C CA . ARG H 1 45 ? 10.277 -37.799 22.202 1.00 57.86 45 ARG H CA 1
ATOM 4697 C C . ARG H 1 45 ? 11.072 -37.315 23.400 1.00 58.15 45 ARG H C 1
ATOM 4698 O O . ARG H 1 45 ? 11.962 -38.010 23.882 1.00 58.01 45 ARG H O 1
ATOM 4706 N N . LEU H 1 46 ? 10.754 -36.113 23.869 1.00 58.71 46 LEU H N 1
ATOM 4707 C CA . LEU H 1 46 ? 11.589 -35.441 24.855 1.00 59.62 46 LEU H CA 1
ATOM 4708 C C . LEU H 1 46 ? 10.834 -35.161 26.152 1.00 60.12 46 LEU H C 1
ATOM 4709 O O . LEU H 1 46 ? 9.625 -34.938 26.129 1.00 60.32 46 LEU H O 1
ATOM 4714 N N . LYS H 1 47 ? 11.555 -35.176 27.271 1.00 60.58 47 LYS H N 1
ATOM 4715 C CA . LYS H 1 47 ? 10.989 -34.830 28.575 1.00 61.48 47 LYS H CA 1
ATOM 4716 C C . LYS H 1 47 ? 10.948 -33.312 28.710 1.00 61.24 47 LYS H C 1
ATOM 4717 O O . LYS H 1 47 ? 9.968 -32.749 29.200 1.00 61.78 47 LYS H O 1
ATOM 4723 N N . ASP H 1 48 ? 12.023 -32.660 28.273 1.00 60.72 48 ASP H N 1
ATOM 4724 C CA . ASP H 1 48 ? 12.059 -31.208 28.123 1.00 59.97 48 ASP H CA 1
ATOM 4725 C C . ASP H 1 48 ? 12.916 -30.820 26.909 1.00 59.25 48 ASP H C 1
ATOM 4726 O O . ASP H 1 48 ? 13.347 -31.685 26.145 1.00 59.07 48 ASP H O 1
ATOM 4731 N N . VAL H 1 49 ? 13.148 -29.522 26.737 1.00 58.49 49 VAL H N 1
ATOM 4732 C CA . VAL H 1 49 ? 13.861 -29.006 25.574 1.00 57.97 49 VAL H CA 1
ATOM 4733 C C . VAL H 1 49 ? 15.370 -29.278 25.684 1.00 57.84 49 VAL H C 1
ATOM 4734 O O . VAL H 1 49 ? 16.002 -29.674 24.709 1.00 57.69 49 VAL H O 1
ATOM 4738 N N . GLU H 1 50 ? 15.920 -29.091 26.877 1.00 57.73 50 GLU H N 1
ATOM 4739 C CA . GLU H 1 50 ? 17.333 -29.310 27.138 1.00 57.97 50 GLU H CA 1
ATOM 4740 C C . GLU H 1 50 ? 17.782 -30.736 26.776 1.00 58.30 50 GLU H C 1
ATOM 4741 O O . GLU H 1 50 ? 18.959 -30.980 26.571 1.00 58.24 50 GLU H O 1
ATOM 4747 N N . GLU H 1 51 ? 16.829 -31.656 26.657 1.00 58.86 51 GLU H N 1
ATOM 4748 C CA . GLU H 1 51 ? 17.120 -33.044 26.325 1.00 59.67 51 GLU H CA 1
ATOM 4749 C C . GLU H 1 51 ? 17.436 -33.221 24.834 1.00 59.91 51 GLU H C 1
ATOM 4750 O O . GLU H 1 51 ? 17.694 -34.336 24.367 1.00 60.26 51 GLU H O 1
ATOM 4756 N N . LEU H 1 52 ? 17.407 -32.126 24.079 1.00 60.23 52 LEU H N 1
ATOM 4757 C CA . LEU H 1 52 ? 17.849 -32.166 22.688 1.00 60.25 52 LEU H CA 1
ATOM 4758 C C . LEU H 1 52 ? 19.366 -32.283 22.637 1.00 60.36 52 LEU H C 1
ATOM 4759 O O . LEU H 1 52 ? 19.909 -32.914 21.734 1.00 60.22 52 LEU H O 1
ATOM 4764 N N . ASP H 1 53 ? 20.039 -31.686 23.617 1.00 60.84 53 ASP H N 1
ATOM 4765 C CA . ASP H 1 53 ? 21.482 -31.848 23.768 1.00 61.77 53 ASP H CA 1
ATOM 4766 C C . ASP H 1 53 ? 21.848 -33.329 23.871 1.00 62.29 53 ASP H C 1
ATOM 4767 O O . ASP H 1 53 ? 22.804 -33.774 23.232 1.00 62.74 53 ASP H O 1
ATOM 4772 N N . ASP H 1 54 ? 21.069 -34.084 24.649 1.00 62.81 54 ASP H N 1
ATOM 4773 C CA . ASP H 1 54 ? 21.275 -35.523 24.828 1.00 63.32 54 ASP H CA 1
ATOM 4774 C C . ASP H 1 54 ? 21.139 -36.311 23.534 1.00 63.02 54 ASP H C 1
ATOM 4775 O O . ASP H 1 54 ? 21.993 -37.135 23.209 1.00 63.17 54 ASP H O 1
ATOM 4780 N N . VAL H 1 55 ? 20.049 -36.067 22.814 1.00 62.75 55 VAL H N 1
ATOM 4781 C CA . VAL H 1 55 ? 19.718 -36.846 21.624 1.00 62.52 55 VAL H CA 1
ATOM 4782 C C . VAL H 1 55 ? 20.381 -36.336 20.332 1.00 62.27 55 VAL H C 1
ATOM 4783 O O . VAL H 1 55 ? 20.570 -37.116 19.399 1.00 62.18 55 VAL H O 1
ATOM 4787 N N . VAL H 1 56 ? 20.747 -35.050 20.290 1.00 61.96 56 VAL H N 1
ATOM 4788 C CA . VAL H 1 56 ? 21.410 -34.470 19.110 1.00 62.00 56 VAL H CA 1
ATOM 4789 C C . VAL H 1 56 ? 22.923 -34.248 19.290 1.00 62.30 56 VAL H C 1
ATOM 4790 O O . VAL H 1 56 ? 23.724 -34.945 18.670 1.00 62.61 56 VAL H O 1
ATOM 4794 N N . THR H 1 57 ? 23.309 -33.287 20.126 1.00 62.59 57 THR H N 1
ATOM 4795 C CA . THR H 1 57 ? 24.716 -32.914 20.280 1.00 63.19 57 THR H CA 1
ATOM 4796 C C . THR H 1 57 ? 25.570 -34.075 20.800 1.00 63.95 57 THR H C 1
ATOM 4797 O O . THR H 1 57 ? 26.608 -34.397 20.228 1.00 63.93 57 THR H O 1
ATOM 4801 N N . GLN H 1 58 ? 25.113 -34.686 21.888 1.00 64.91 58 GLN H N 1
ATOM 4802 C CA . GLN H 1 58 ? 25.802 -35.799 22.532 1.00 65.83 58 GLN H CA 1
ATOM 4803 C C . GLN H 1 58 ? 25.312 -37.143 21.992 1.00 66.31 58 GLN H C 1
ATOM 4804 O O . GLN H 1 58 ? 25.888 -38.186 22.289 1.00 66.69 58 GLN H O 1
ATOM 4810 N N . GLY H 1 59 ? 24.252 -37.111 21.193 1.00 66.73 59 GLY H N 1
ATOM 4811 C CA . GLY H 1 59 ? 23.710 -38.321 20.604 1.00 67.48 59 GLY H CA 1
ATOM 4812 C C . GLY H 1 59 ? 24.143 -38.453 19.159 1.00 68.07 59 GLY H C 1
ATOM 4813 O O . GLY H 1 59 ? 25.240 -38.943 18.879 1.00 68.36 59 GLY H O 1
ATOM 4814 N N . ILE H 1 60 ? 23.280 -37.981 18.256 1.00 68.31 60 ILE H N 1
ATOM 4815 C CA . ILE H 1 60 ? 23.436 -38.119 16.801 1.00 68.36 60 ILE H CA 1
ATOM 4816 C C . ILE H 1 60 ? 24.783 -37.632 16.265 1.00 68.64 60 ILE H C 1
ATOM 4817 O O . ILE H 1 60 ? 25.403 -38.308 15.443 1.00 68.52 60 ILE H O 1
ATOM 4822 N N . LEU H 1 61 ? 25.226 -36.468 16.739 1.00 69.16 61 LEU H N 1
ATOM 4823 C CA . LEU H 1 61 ? 26.461 -35.837 16.254 1.00 69.75 61 LEU H CA 1
ATOM 4824 C C . LEU H 1 61 ? 27.750 -36.428 16.854 1.00 70.36 61 LEU H C 1
ATOM 4825 O O . LEU H 1 61 ? 28.852 -35.949 16.565 1.00 70.58 61 LEU H O 1
ATOM 4830 N N . SER H 1 62 ? 27.609 -37.460 17.684 1.00 70.92 62 SER H N 1
ATOM 4831 C CA . SER H 1 62 ? 28.764 -38.184 18.221 1.00 71.49 62 SER H CA 1
ATOM 4832 C C . SER H 1 62 ? 29.039 -39.441 17.387 1.00 71.69 62 SER H C 1
ATOM 4833 O O . SER H 1 62 ? 30.013 -40.172 17.644 1.00 72.13 62 SER H O 1
ATOM 4836 N N . LEU H 1 63 ? 28.169 -39.695 16.407 1.00 71.35 63 LEU H N 1
ATOM 4837 C CA . LEU H 1 63 ? 28.317 -40.841 15.521 1.00 71.01 63 LEU H CA 1
ATOM 4838 C C . LEU H 1 63 ? 29.142 -40.481 14.290 1.00 70.71 63 LEU H C 1
ATOM 4839 O O . LEU H 1 63 ? 29.058 -39.358 13.774 1.00 70.78 63 LEU H O 1
ATOM 4844 N N . GLU H 1 64 ? 29.931 -41.452 13.826 1.00 70.09 64 GLU H N 1
ATOM 4845 C CA . GLU H 1 64 ? 30.857 -41.255 12.713 1.00 69.35 64 GLU H CA 1
ATOM 4846 C C . GLU H 1 64 ? 30.110 -41.028 11.395 1.00 68.84 64 GLU H C 1
ATOM 4847 O O . GLU H 1 64 ? 29.252 -41.829 11.012 1.00 69.08 64 GLU H O 1
ATOM 4853 N N . GLY H 1 65 ? 30.424 -39.920 10.726 1.00 68.04 65 GLY H N 1
ATOM 4854 C CA . GLY H 1 65 ? 29.907 -39.660 9.380 1.00 67.26 65 GLY H CA 1
ATOM 4855 C C . GLY H 1 65 ? 28.528 -39.023 9.246 1.00 66.72 65 GLY H C 1
ATOM 4856 O O . GLY H 1 65 ? 27.870 -39.177 8.203 1.00 66.63 65 GLY H O 1
ATOM 4857 N N . VAL H 1 66 ? 28.077 -38.319 10.288 1.00 65.94 66 VAL H N 1
ATOM 4858 C CA . VAL H 1 66 ? 26.877 -37.490 10.168 1.00 64.88 66 VAL H CA 1
ATOM 4859 C C . VAL H 1 66 ? 27.328 -36.111 9.744 1.00 64.29 66 VAL H C 1
ATOM 4860 O O . VAL H 1 66 ? 28.089 -35.451 10.450 1.00 64.19 66 VAL H O 1
ATOM 4864 N N . GLU H 1 67 ? 26.875 -35.695 8.568 1.00 63.60 67 GLU H N 1
ATOM 4865 C CA . GLU H 1 67 ? 27.353 -34.463 7.963 1.00 63.61 67 GLU H CA 1
ATOM 4866 C C . GLU H 1 67 ? 26.538 -33.262 8.448 1.00 62.70 67 GLU H C 1
ATOM 4867 O O . GLU H 1 67 ? 27.099 -32.229 8.827 1.00 62.67 67 GLU H O 1
ATOM 4873 N N . ARG H 1 68 ? 25.216 -33.414 8.472 1.00 61.39 68 ARG H N 1
ATOM 4874 C CA . ARG H 1 68 ? 24.339 -32.319 8.880 1.00 59.92 68 ARG H CA 1
ATOM 4875 C C . ARG H 1 68 ? 23.141 -32.791 9.662 1.00 58.07 68 ARG H C 1
ATOM 4876 O O . ARG H 1 68 ? 22.635 -33.898 9.459 1.00 57.82 68 ARG H O 1
ATOM 4884 N N . THR H 1 69 ? 22.685 -31.915 10.545 1.0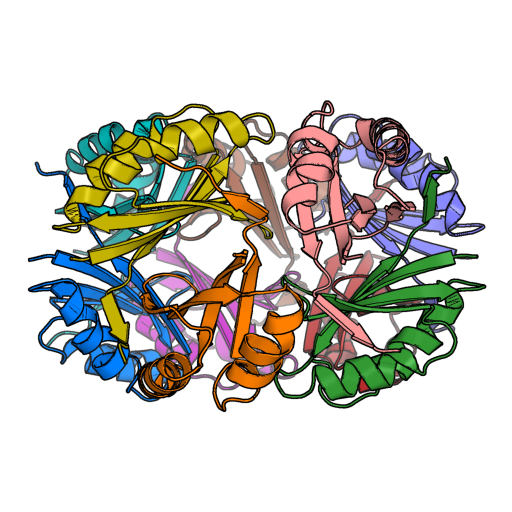0 55.99 69 THR H N 1
ATOM 4885 C CA . THR H 1 69 ? 21.510 -32.168 11.340 1.00 53.73 69 THR H CA 1
ATOM 4886 C C . THR H 1 69 ? 20.626 -30.903 11.345 1.00 52.26 69 THR H C 1
ATOM 4887 O O . THR H 1 69 ? 21.144 -29.777 11.439 1.00 51.52 69 THR H O 1
ATOM 4891 N N . GLU H 1 70 ? 19.310 -31.094 11.189 1.00 50.31 70 GLU H N 1
ATOM 4892 C CA . GLU H 1 70 ? 18.326 -30.002 11.328 1.00 48.63 70 GLU H CA 1
ATOM 4893 C C . GLU H 1 70 ? 17.104 -30.431 12.155 1.00 47.05 70 GLU H C 1
ATOM 4894 O O . GLU H 1 70 ? 16.371 -31.352 11.774 1.00 45.56 70 GLU H O 1
ATOM 4900 N N . THR H 1 71 ? 16.906 -29.763 13.298 1.00 45.81 71 THR H N 1
ATOM 4901 C CA . THR H 1 71 ? 15.820 -30.126 14.224 1.00 44.52 71 THR H CA 1
ATOM 4902 C C . THR H 1 71 ? 14.609 -29.208 14.108 1.00 43.44 71 THR H C 1
ATOM 4903 O O . THR H 1 71 ? 14.692 -28.017 14.361 1.00 42.20 71 THR H O 1
ATOM 4907 N N . LEU H 1 72 ? 13.499 -29.814 13.709 1.00 42.84 72 LEU H N 1
ATOM 4908 C CA . LEU H 1 72 ? 12.204 -29.181 13.686 1.00 43.22 72 LEU H CA 1
ATOM 4909 C C . LEU H 1 72 ? 11.476 -29.546 14.975 1.00 43.31 72 LEU H C 1
ATOM 4910 O O . LEU H 1 72 ? 10.926 -30.640 15.075 1.00 43.36 72 LEU H O 1
ATOM 4915 N N . LEU H 1 73 ? 11.476 -28.640 15.955 1.00 43.83 73 LEU H N 1
ATOM 4916 C CA . LEU H 1 73 ? 10.838 -28.926 17.253 1.00 44.43 73 LEU H CA 1
ATOM 4917 C C . LEU H 1 73 ? 9.358 -28.517 17.330 1.00 44.89 73 LEU H C 1
ATOM 4918 O O . LEU H 1 73 ? 9.008 -27.351 17.105 1.00 45.09 73 LEU H O 1
ATOM 4923 N N . ALA H 1 74 ? 8.507 -29.486 17.670 1.00 45.02 74 ALA H N 1
ATOM 4924 C CA . ALA H 1 74 ? 7.066 -29.248 17.836 1.00 44.98 74 ALA H CA 1
ATOM 4925 C C . ALA H 1 74 ? 6.738 -28.536 19.158 1.00 44.90 74 ALA H C 1
ATOM 4926 O O . ALA H 1 74 ? 6.998 -29.054 20.252 1.00 44.69 74 ALA H O 1
ATOM 4928 N N . PHE H 1 75 ? 6.190 -27.331 19.042 1.00 45.14 75 PHE H N 1
ATOM 4929 C CA . PHE H 1 75 ? 5.781 -26.552 20.203 1.00 45.75 75 PHE H CA 1
ATOM 4930 C C . PHE H 1 75 ? 4.244 -26.460 20.425 1.00 46.29 75 PHE H C 1
ATOM 4931 O O . PHE H 1 75 ? 3.798 -26.086 21.498 1.00 46.78 75 PHE H O 1
ATOM 4939 N N . ARG H 1 76 ? 3.448 -26.794 19.411 1.00 46.79 76 ARG H N 1
ATOM 4940 C CA . ARG H 1 76 ? 2.001 -26.954 19.577 1.00 46.58 76 ARG H CA 1
ATOM 4941 C C . ARG H 1 76 ? 1.500 -28.151 18.776 1.00 47.03 76 ARG H C 1
ATOM 4942 O O . ARG H 1 76 ? 1.923 -28.362 17.649 1.00 47.10 76 ARG H O 1
ATOM 4950 N N . ALA H 1 77 ? 0.599 -28.926 19.368 1.00 47.54 77 ALA H N 1
ATOM 4951 C CA . ALA H 1 77 ? -0.084 -30.007 18.665 1.00 48.08 77 ALA H CA 1
ATOM 4952 C C . ALA H 1 77 ? -1.462 -29.539 18.174 1.00 48.95 77 ALA H C 1
ATOM 4953 O O . ALA H 1 77 ? -2.024 -28.565 18.683 1.00 48.84 77 ALA H O 1
ATOM 4955 N N . TYR H 1 78 ? -1.970 -30.205 17.143 1.00 50.11 78 TYR H N 1
ATOM 4956 C CA . TYR H 1 78 ? -3.339 -30.005 16.686 1.00 51.32 78 TYR H CA 1
ATOM 4957 C C . TYR H 1 78 ? -4.009 -31.367 16.735 1.00 52.83 78 TYR H C 1
ATOM 4958 O O . TYR H 1 78 ? -3.745 -32.201 15.872 1.00 53.82 78 TYR H O 1
ATOM 4967 N N . PRO H 1 79 ? -4.846 -31.607 17.766 1.00 54.05 79 PRO H N 1
ATOM 4968 C CA . PRO H 1 79 ? -5.651 -32.826 17.900 1.00 55.00 79 PRO H CA 1
ATOM 4969 C C . PRO H 1 79 ? -6.647 -32.999 16.751 1.00 55.83 79 PRO H C 1
ATOM 4970 O O . PRO H 1 79 ? -7.019 -34.127 16.381 1.00 55.97 79 PRO H O 1
ATOM 4974 N N . MET I 1 1 ? 2.913 -51.111 -9.972 1.00 72.99 1 MET I N 1
ATOM 4975 C CA . MET I 1 1 ? 4.301 -50.667 -10.296 1.00 73.05 1 MET I CA 1
ATOM 4976 C C . MET I 1 1 ? 4.490 -49.236 -9.800 1.00 72.42 1 MET I C 1
ATOM 4977 O O . MET I 1 1 ? 3.622 -48.392 -10.018 1.00 72.50 1 MET I O 1
ATOM 4982 N N . ILE I 1 2 ? 5.606 -48.965 -9.121 1.00 71.68 2 ILE I N 1
ATOM 4983 C CA . ILE I 1 2 ? 5.900 -47.600 -8.645 1.00 70.85 2 ILE I CA 1
ATOM 4984 C C . ILE I 1 2 ? 7.123 -46.993 -9.337 1.00 69.94 2 ILE I C 1
ATOM 4985 O O . ILE I 1 2 ? 8.239 -47.511 -9.217 1.00 69.98 2 ILE I O 1
ATOM 4990 N N . THR I 1 3 ? 6.894 -45.891 -10.048 1.00 68.72 3 THR I N 1
ATOM 4991 C CA . THR I 1 3 ? 7.955 -45.104 -10.680 1.00 67.69 3 THR I CA 1
ATOM 4992 C C . THR I 1 3 ? 8.655 -44.156 -9.692 1.00 66.72 3 THR I C 1
ATOM 4993 O O . THR I 1 3 ? 8.030 -43.616 -8.780 1.00 66.79 3 THR I O 1
ATOM 4997 N N . ALA I 1 4 ? 9.958 -43.973 -9.875 1.00 65.57 4 ALA I N 1
ATOM 4998 C CA . ALA I 1 4 ? 10.710 -42.919 -9.189 1.00 64.32 4 ALA I CA 1
ATOM 4999 C C . ALA I 1 4 ? 11.762 -42.332 -10.119 1.00 63.39 4 ALA I C 1
ATOM 5000 O O . ALA I 1 4 ? 12.362 -43.048 -10.922 1.00 63.35 4 ALA I O 1
ATOM 5002 N N . PHE I 1 5 ? 11.971 -41.026 -10.005 1.00 62.07 5 PHE I N 1
ATOM 5003 C CA . PHE I 1 5 ? 12.997 -40.330 -10.760 1.00 60.92 5 PHE I CA 1
ATOM 5004 C C . PHE I 1 5 ? 14.137 -40.037 -9.799 1.00 60.01 5 PHE I C 1
ATOM 5005 O O . PHE I 1 5 ? 13.974 -39.260 -8.862 1.00 60.04 5 PHE I O 1
ATOM 5013 N N . VAL I 1 6 ? 15.285 -40.668 -10.016 1.00 58.76 6 VAL I N 1
ATOM 5014 C CA . VAL I 1 6 ? 16.426 -40.458 -9.132 1.00 57.45 6 VAL I CA 1
ATOM 5015 C C . VAL I 1 6 ? 17.439 -39.543 -9.802 1.00 56.78 6 VAL I C 1
ATOM 5016 O O . VAL I 1 6 ? 17.926 -39.832 -10.887 1.00 56.59 6 VAL I O 1
ATOM 5020 N N . LEU I 1 7 ? 17.726 -38.425 -9.143 1.00 56.06 7 LEU I N 1
ATOM 5021 C CA . LEU I 1 7 ? 18.717 -37.461 -9.595 1.00 55.05 7 LEU I CA 1
ATOM 5022 C C . LEU I 1 7 ? 20.024 -37.721 -8.865 1.00 54.84 7 LEU I C 1
ATOM 5023 O O . LEU I 1 7 ? 20.032 -37.859 -7.643 1.00 53.97 7 LEU I O 1
ATOM 5028 N N . ILE I 1 8 ? 21.125 -37.779 -9.617 1.00 54.88 8 ILE I N 1
ATOM 5029 C CA . ILE I 1 8 ? 22.440 -38.107 -9.062 1.00 54.81 8 ILE I CA 1
ATOM 5030 C C . ILE I 1 8 ? 23.463 -37.013 -9.409 1.00 55.44 8 ILE I C 1
ATOM 5031 O O . ILE I 1 8 ? 23.591 -36.611 -10.563 1.00 55.98 8 ILE I O 1
ATOM 5036 N N . ARG I 1 9 ? 24.160 -36.508 -8.401 1.00 55.90 9 ARG I N 1
ATOM 5037 C CA . ARG I 1 9 ? 25.264 -35.588 -8.625 1.00 56.77 9 ARG I CA 1
ATOM 5038 C C . ARG I 1 9 ? 26.580 -36.342 -8.360 1.00 57.05 9 ARG I C 1
ATOM 5039 O O . ARG I 1 9 ? 26.979 -36.508 -7.204 1.00 57.56 9 ARG I O 1
ATOM 5047 N N . PRO I 1 10 ? 27.236 -36.852 -9.423 1.00 57.07 10 PRO I N 1
ATOM 5048 C CA . PRO I 1 10 ? 28.488 -37.545 -9.188 1.00 56.73 10 PRO I CA 1
ATOM 5049 C C . PRO I 1 10 ? 29.664 -36.580 -9.240 1.00 56.44 10 PRO I C 1
ATOM 5050 O O . PRO I 1 10 ? 29.533 -35.484 -9.797 1.00 56.12 10 PRO I O 1
ATOM 5054 N N . ARG I 1 11 ? 30.793 -36.986 -8.656 1.00 55.93 11 ARG I N 1
ATOM 5055 C CA . ARG I 1 11 ? 32.075 -36.334 -8.910 1.00 55.88 11 ARG I CA 1
ATOM 5056 C C . ARG I 1 11 ? 32.279 -36.239 -10.418 1.00 55.23 11 ARG I C 1
ATOM 5057 O O . ARG I 1 11 ? 31.876 -37.137 -11.161 1.00 54.89 11 ARG I O 1
ATOM 5065 N N . GLY I 1 12 ? 32.887 -35.144 -10.859 1.00 55.11 12 GLY I N 1
ATOM 5066 C CA . GLY I 1 12 ? 33.076 -34.863 -12.281 1.00 55.26 12 GLY I CA 1
ATOM 5067 C C . GLY I 1 12 ? 33.563 -36.027 -13.129 1.00 55.48 12 GLY I C 1
ATOM 5068 O O . GLY I 1 12 ? 32.895 -36.415 -14.102 1.00 55.61 12 GLY I O 1
ATOM 5069 N N . ASN I 1 13 ? 34.710 -36.601 -12.755 1.00 55.15 13 ASN I N 1
ATOM 5070 C CA . ASN I 1 13 ? 35.342 -37.654 -13.558 1.00 55.24 13 ASN I CA 1
ATOM 5071 C C . ASN I 1 13 ? 34.775 -39.038 -13.290 1.00 54.90 13 ASN I C 1
ATOM 5072 O O . ASN I 1 13 ? 35.454 -40.048 -13.517 1.00 55.09 13 ASN I O 1
ATOM 5077 N N . ARG I 1 14 ? 33.526 -39.085 -12.827 1.00 53.92 14 ARG I N 1
ATOM 5078 C CA . ARG I 1 14 ? 32.899 -40.336 -12.448 1.00 53.10 14 ARG I CA 1
ATOM 5079 C C . ARG I 1 14 ? 31.521 -40.448 -13.059 1.00 52.24 14 ARG I C 1
ATOM 5080 O O . ARG I 1 14 ? 30.808 -41.430 -12.816 1.00 52.25 14 ARG I O 1
ATOM 5088 N N . VAL I 1 15 ? 31.153 -39.438 -13.849 1.00 51.09 15 VAL I N 1
ATOM 5089 C CA . VAL I 1 15 ? 29.830 -39.373 -14.487 1.00 50.11 15 VAL I CA 1
ATOM 5090 C C . VAL I 1 15 ? 29.578 -40.634 -15.307 1.00 49.85 15 VAL I C 1
ATOM 5091 O O . VAL I 1 15 ? 28.585 -41.340 -15.075 1.00 49.45 15 VAL I O 1
ATOM 5095 N N . GLN I 1 16 ? 30.481 -40.906 -16.258 1.00 49.30 16 GLN I N 1
ATOM 5096 C CA . GLN I 1 16 ? 30.335 -42.066 -17.156 1.00 49.12 16 GLN I CA 1
ATOM 5097 C C . GLN I 1 16 ? 30.337 -43.397 -16.408 1.00 49.41 16 GLN I C 1
ATOM 5098 O O . GLN I 1 16 ? 29.428 -44.206 -16.583 1.00 49.66 16 GLN I O 1
ATOM 5104 N N . ALA I 1 17 ? 31.334 -43.580 -15.546 1.00 50.15 17 ALA I N 1
ATOM 5105 C CA . ALA I 1 17 ? 31.436 -44.743 -14.645 1.00 50.83 17 ALA I CA 1
ATOM 5106 C C . ALA I 1 17 ? 30.155 -45.045 -13.850 1.00 51.41 17 ALA I C 1
ATOM 5107 O O . ALA I 1 17 ? 29.731 -46.208 -13.763 1.00 51.82 17 ALA I O 1
ATOM 5109 N N . LEU I 1 18 ? 29.535 -44.006 -13.276 1.00 51.86 18 LEU I N 1
ATOM 5110 C CA . LEU I 1 18 ? 28.333 -44.197 -12.451 1.00 51.50 18 LEU I CA 1
ATOM 5111 C C . LEU I 1 18 ? 27.068 -44.364 -13.276 1.00 51.75 18 LEU I C 1
ATOM 5112 O O . LEU I 1 18 ? 26.208 -45.176 -12.933 1.00 51.84 18 LEU I O 1
ATOM 5117 N N . GLY I 1 19 ? 26.960 -43.632 -14.381 1.00 52.03 19 GLY I N 1
ATOM 5118 C CA . GLY I 1 19 ? 25.861 -43.850 -15.310 1.00 52.76 19 GLY I CA 1
ATOM 5119 C C . GLY I 1 19 ? 25.789 -45.311 -15.709 1.00 53.56 19 GLY I C 1
ATOM 5120 O O . GLY I 1 19 ? 24.723 -45.925 -15.669 1.00 53.92 19 GLY I O 1
ATOM 5121 N N . GLU I 1 20 ? 26.945 -45.869 -16.067 1.00 54.35 20 GLU I N 1
ATOM 5122 C CA . GLU I 1 20 ? 27.059 -47.263 -16.486 1.00 54.64 20 GLU I CA 1
ATOM 5123 C C . GLU I 1 20 ? 26.837 -48.241 -15.331 1.00 55.78 20 GLU I C 1
ATOM 5124 O O . GLU I 1 20 ? 26.240 -49.293 -15.518 1.00 56.08 20 GLU I O 1
ATOM 5130 N N . ALA I 1 21 ? 27.311 -47.889 -14.142 1.00 56.76 21 ALA I N 1
ATOM 5131 C CA . ALA I 1 21 ? 27.037 -48.690 -12.951 1.00 57.77 21 ALA I CA 1
ATOM 5132 C C . ALA I 1 21 ? 25.534 -48.769 -12.646 1.00 58.57 21 ALA I C 1
ATOM 5133 O O . ALA I 1 21 ? 25.013 -49.862 -12.392 1.00 59.03 21 ALA I O 1
ATOM 5135 N N . ILE I 1 22 ? 24.852 -47.617 -12.703 1.00 59.13 22 ILE I N 1
ATOM 5136 C CA . ILE I 1 22 ? 23.418 -47.493 -12.383 1.00 59.45 22 ILE I CA 1
ATOM 5137 C C . ILE I 1 22 ? 22.524 -48.228 -13.387 1.00 60.03 22 ILE I C 1
ATOM 5138 O O . ILE I 1 22 ? 21.468 -48.739 -13.021 1.00 60.15 22 ILE I O 1
ATOM 5143 N N . ALA I 1 23 ? 22.941 -48.264 -14.652 1.00 60.98 23 ALA I N 1
ATOM 5144 C CA . ALA I 1 23 ? 22.182 -48.947 -15.710 1.00 61.76 23 ALA I CA 1
ATOM 5145 C C . ALA I 1 23 ? 22.082 -50.455 -15.489 1.00 62.44 23 ALA I C 1
ATOM 5146 O O . ALA I 1 23 ? 21.134 -51.091 -15.958 1.00 62.48 23 ALA I O 1
ATOM 5148 N N . GLU I 1 24 ? 23.061 -51.017 -14.780 1.00 63.41 24 GLU I N 1
ATOM 5149 C CA . GLU I 1 24 ? 23.049 -52.439 -14.424 1.00 64.58 24 GLU I CA 1
ATOM 5150 C C . GLU I 1 24 ? 21.919 -52.821 -13.457 1.00 64.98 24 GLU I C 1
ATOM 5151 O O . GLU I 1 24 ? 21.197 -53.795 -13.698 1.00 65.00 24 GLU I O 1
ATOM 5157 N N . LEU I 1 25 ? 21.762 -52.039 -12.387 1.00 65.50 25 LEU I N 1
ATOM 5158 C CA . LEU I 1 25 ? 20.740 -52.278 -11.353 1.00 65.88 25 LEU I CA 1
ATOM 5159 C C . LEU I 1 25 ? 19.373 -52.649 -11.950 1.00 66.14 25 LEU I C 1
ATOM 5160 O O . LEU I 1 25 ? 18.906 -51.978 -12.879 1.00 66.54 25 LEU I O 1
ATOM 5165 N N . PRO I 1 26 ? 18.736 -53.722 -11.424 1.00 66.31 26 PRO I N 1
ATOM 5166 C CA . PRO I 1 26 ? 17.544 -54.362 -12.029 1.00 66.42 26 PRO I CA 1
ATOM 5167 C C . PRO I 1 26 ? 16.296 -53.476 -12.136 1.00 66.68 26 PRO I C 1
ATOM 5168 O O . PRO I 1 26 ? 15.493 -53.631 -13.065 1.00 66.70 26 PRO I O 1
ATOM 5172 N N . GLN I 1 27 ? 16.141 -52.560 -11.186 1.00 66.83 27 GLN I N 1
ATOM 5173 C CA . GLN I 1 27 ? 14.963 -51.690 -11.127 1.00 66.75 27 GLN I CA 1
ATOM 5174 C C . GLN I 1 27 ? 15.057 -50.488 -12.079 1.00 66.15 27 GLN I C 1
ATOM 5175 O O . GLN I 1 27 ? 14.034 -49.932 -12.473 1.00 66.48 27 GLN I O 1
ATOM 5181 N N . VAL I 1 28 ? 16.281 -50.104 -12.450 1.00 65.15 28 VAL I N 1
ATOM 5182 C CA . VAL I 1 28 ? 16.506 -48.989 -13.371 1.00 64.08 28 VAL I CA 1
ATOM 5183 C C . VAL I 1 28 ? 16.058 -49.334 -14.796 1.00 63.44 28 VAL I C 1
ATOM 5184 O O . VAL I 1 28 ? 16.576 -50.267 -15.406 1.00 63.42 28 VAL I O 1
ATOM 5188 N N . ALA I 1 29 ? 15.084 -48.581 -15.307 1.00 62.62 29 ALA I N 1
ATOM 5189 C CA . ALA I 1 29 ? 14.541 -48.805 -16.654 1.00 61.77 29 ALA I CA 1
ATOM 5190 C C . ALA I 1 29 ? 15.273 -47.981 -17.705 1.00 61.17 29 ALA I C 1
ATOM 5191 O O . ALA I 1 29 ? 15.536 -48.457 -18.819 1.00 61.34 29 ALA I O 1
ATOM 5193 N N . GLU I 1 30 ? 15.566 -46.731 -17.345 1.00 59.91 30 GLU I N 1
ATOM 5194 C CA . GLU I 1 30 ? 16.332 -45.806 -18.174 1.00 58.26 30 GLU I CA 1
ATOM 5195 C C . GLU I 1 30 ? 17.242 -44.979 -17.270 1.00 57.26 30 GLU I C 1
ATOM 5196 O O . GLU I 1 30 ? 16.928 -44.766 -16.102 1.00 57.31 30 GLU I O 1
ATOM 5202 N N . VAL I 1 31 ? 18.380 -44.544 -17.798 1.00 55.75 31 VAL I N 1
ATOM 5203 C CA . VAL I 1 31 ? 19.254 -43.626 -17.089 1.00 54.54 31 VAL I CA 1
ATOM 5204 C C . VAL I 1 31 ? 20.052 -42.840 -18.105 1.00 53.88 31 VAL I C 1
ATOM 5205 O O . VAL I 1 31 ? 20.533 -43.387 -19.094 1.00 54.30 31 VAL I O 1
ATOM 5209 N N . TYR I 1 32 ? 20.160 -41.541 -17.869 1.00 52.88 32 TYR I N 1
ATOM 5210 C CA . TYR I 1 32 ? 20.713 -40.632 -18.849 1.00 51.70 32 TYR I CA 1
ATOM 5211 C C . TYR I 1 32 ? 21.698 -39.670 -18.222 1.00 50.77 32 TYR I C 1
ATOM 5212 O O . TYR I 1 32 ? 21.691 -39.452 -17.012 1.00 50.75 32 TYR I O 1
ATOM 5221 N N . SER I 1 33 ? 22.556 -39.114 -19.068 1.00 49.63 33 SER I N 1
ATOM 5222 C CA . SER I 1 33 ? 23.350 -37.957 -18.734 1.00 48.62 33 SER I CA 1
ATOM 5223 C C . SER I 1 33 ? 22.493 -36.779 -19.193 1.00 47.85 33 SER I C 1
ATOM 5224 O O . SER I 1 33 ? 22.016 -36.772 -20.331 1.00 47.38 33 SER I O 1
ATOM 5227 N N . VAL I 1 34 ? 22.282 -35.805 -18.303 1.00 47.01 34 VAL I N 1
ATOM 5228 C CA . VAL I 1 34 ? 21.321 -34.707 -18.529 1.00 46.03 34 VAL I CA 1
ATOM 5229 C C . VAL I 1 34 ? 21.944 -33.337 -18.267 1.00 45.82 34 VAL I C 1
ATOM 5230 O O . VAL I 1 34 ? 22.939 -33.233 -17.534 1.00 45.25 34 VAL I O 1
ATOM 5234 N N . THR I 1 35 ? 21.354 -32.299 -18.871 1.00 45.36 35 THR I N 1
ATOM 5235 C CA . THR I 1 35 ? 21.681 -30.902 -18.553 1.00 45.44 35 THR I CA 1
ATOM 5236 C C . THR I 1 35 ? 21.171 -30.587 -17.139 1.00 45.41 35 THR I C 1
ATOM 5237 O O . THR I 1 35 ? 20.336 -31.315 -16.593 1.00 45.19 35 THR I O 1
ATOM 5241 N N . GLY I 1 36 ? 21.685 -29.528 -16.528 1.00 45.68 36 GLY I N 1
ATOM 5242 C CA . GLY I 1 36 ? 21.126 -29.086 -15.258 1.00 46.57 36 GLY I CA 1
ATOM 5243 C C . GLY I 1 36 ? 22.027 -29.251 -14.057 1.00 47.11 36 GLY I C 1
ATOM 5244 O O . GLY I 1 36 ? 23.255 -29.207 -14.203 1.00 47.22 36 GLY I O 1
ATOM 5245 N N . PRO I 1 37 ? 21.427 -29.410 -12.856 1.00 47.75 37 PRO I N 1
ATOM 5246 C CA . PRO I 1 37 ? 22.194 -29.489 -11.598 1.00 48.38 37 PRO I CA 1
ATOM 5247 C C . PRO I 1 37 ? 22.569 -30.909 -11.161 1.00 48.42 37 PRO I C 1
ATOM 5248 O O . PRO I 1 37 ? 23.426 -31.086 -10.290 1.00 48.56 37 PRO I O 1
ATOM 5252 N N . TYR I 1 38 ? 21.941 -31.906 -11.769 1.00 49.13 38 TYR I N 1
ATOM 5253 C CA . TYR I 1 38 ? 22.265 -33.306 -11.496 1.00 49.43 38 TYR I CA 1
ATOM 5254 C C . TYR I 1 38 ? 22.686 -33.990 -12.788 1.00 49.74 38 TYR I C 1
ATOM 5255 O O . TYR I 1 38 ? 21.898 -34.070 -13.733 1.00 49.76 38 TYR I O 1
ATOM 5264 N N . ASP I 1 39 ? 23.921 -34.499 -12.817 1.00 50.01 39 ASP I N 1
ATOM 5265 C CA . ASP I 1 39 ? 24.520 -35.003 -14.055 1.00 49.70 39 ASP I CA 1
ATOM 5266 C C . ASP I 1 39 ? 23.820 -36.232 -14.603 1.00 49.68 39 ASP I C 1
ATOM 5267 O O . ASP I 1 39 ? 23.729 -36.415 -15.819 1.00 50.08 39 ASP I O 1
ATOM 5272 N N . LEU I 1 40 ? 23.318 -37.064 -13.700 1.00 49.87 40 LEU I N 1
ATOM 5273 C CA . LEU I 1 40 ? 22.619 -38.285 -14.071 1.00 49.72 40 LEU I CA 1
ATOM 5274 C C . LEU I 1 40 ? 21.198 -38.276 -13.533 1.00 49.91 40 LEU I C 1
ATOM 5275 O O . LEU I 1 40 ? 20.941 -37.695 -12.486 1.00 49.36 40 LEU I O 1
ATOM 5280 N N . VAL I 1 41 ? 20.292 -38.913 -14.276 1.00 50.46 41 VAL I N 1
ATOM 5281 C CA . VAL I 1 41 ? 18.910 -39.117 -13.875 1.00 51.43 41 VAL I CA 1
ATOM 5282 C C . VAL I 1 41 ? 18.509 -40.551 -14.219 1.00 52.49 41 VAL I C 1
ATOM 5283 O O . VAL I 1 41 ? 18.460 -40.925 -15.396 1.00 52.31 41 VAL I O 1
ATOM 5287 N N . ALA I 1 42 ? 18.209 -41.346 -13.199 1.00 53.68 42 ALA I N 1
ATOM 5288 C CA . ALA I 1 42 ? 17.698 -42.693 -13.421 1.00 55.01 42 ALA I CA 1
ATOM 5289 C C . ALA I 1 42 ? 16.179 -42.718 -13.334 1.00 55.93 42 ALA I C 1
ATOM 5290 O O . ALA I 1 42 ? 15.604 -42.213 -12.373 1.00 55.89 42 ALA I O 1
ATOM 5292 N N . LEU I 1 43 ? 15.535 -43.269 -14.361 1.00 57.53 43 LEU I N 1
ATOM 5293 C CA . LEU I 1 43 ? 14.124 -43.635 -14.284 1.00 58.93 43 LEU I CA 1
ATOM 5294 C C . LEU I 1 43 ? 14.065 -45.035 -13.681 1.00 60.47 43 LEU I C 1
ATOM 5295 O O . LEU I 1 43 ? 14.592 -45.986 -14.256 1.00 60.59 43 LEU I O 1
ATOM 5300 N N . VAL I 1 44 ? 13.454 -45.145 -12.502 1.00 62.54 44 VAL I N 1
ATOM 5301 C CA . VAL I 1 44 ? 13.421 -46.397 -11.737 1.00 64.16 44 VAL I CA 1
ATOM 5302 C C . VAL I 1 44 ? 11.995 -46.947 -11.646 1.00 65.61 44 VAL I C 1
ATOM 5303 O O . VAL I 1 44 ? 11.050 -46.189 -11.467 1.00 65.59 44 VAL I O 1
ATOM 5307 N N . ARG I 1 45 ? 11.844 -48.262 -11.798 1.00 67.60 45 ARG I N 1
ATOM 5308 C CA . ARG I 1 45 ? 10.545 -48.914 -11.613 1.00 69.55 45 ARG I CA 1
ATOM 5309 C C . ARG I 1 45 ? 10.631 -49.841 -10.409 1.00 70.95 45 ARG I C 1
ATOM 5310 O O . ARG I 1 45 ? 11.635 -50.533 -10.222 1.00 71.24 45 ARG I O 1
ATOM 5318 N N . LEU I 1 46 ? 9.583 -49.836 -9.588 1.00 72.56 46 LEU I N 1
ATOM 5319 C CA . LEU I 1 46 ? 9.627 -50.484 -8.282 1.00 74.07 46 LEU I CA 1
ATOM 5320 C C . LEU I 1 46 ? 8.408 -51.355 -8.014 1.00 75.18 46 LEU I C 1
ATOM 5321 O O . LEU I 1 46 ? 7.280 -50.999 -8.369 1.00 75.22 46 LEU I O 1
ATOM 5326 N N . LYS I 1 47 ? 8.661 -52.502 -7.385 1.00 76.80 47 LYS I N 1
ATOM 5327 C CA . LYS I 1 47 ? 7.619 -53.379 -6.848 1.00 78.12 47 LYS I CA 1
ATOM 5328 C C . LYS I 1 47 ? 6.822 -52.581 -5.811 1.00 78.79 47 LYS I C 1
ATOM 5329 O O . LYS I 1 47 ? 5.613 -52.367 -5.968 1.00 78.84 47 LYS I O 1
ATOM 5335 N N . ASP I 1 48 ? 7.527 -52.129 -4.773 1.00 79.56 48 ASP I N 1
ATOM 5336 C CA . ASP I 1 48 ? 6.972 -51.252 -3.743 1.00 80.39 48 ASP I CA 1
ATOM 5337 C C . ASP I 1 48 ? 8.046 -50.287 -3.231 1.00 80.66 48 ASP I C 1
ATOM 5338 O O . ASP I 1 48 ? 9.242 -50.561 -3.356 1.00 80.61 48 ASP I O 1
ATOM 5343 N N . VAL I 1 49 ? 7.617 -49.169 -2.644 1.00 81.01 49 VAL I N 1
ATOM 5344 C CA . VAL I 1 49 ? 8.547 -48.138 -2.154 1.00 81.30 49 VAL I CA 1
ATOM 5345 C C . VAL I 1 49 ? 9.712 -48.692 -1.328 1.00 81.48 49 VAL I C 1
ATOM 5346 O O . VAL I 1 49 ? 10.796 -48.117 -1.324 1.00 81.42 49 VAL I O 1
ATOM 5350 N N . GLU I 1 50 ? 9.480 -49.817 -0.655 1.00 81.73 50 GLU I N 1
ATOM 5351 C CA . GLU I 1 50 ? 10.512 -50.513 0.111 1.00 82.23 50 GLU I CA 1
ATOM 5352 C C . GLU I 1 50 ? 11.736 -50.862 -0.738 1.00 82.32 50 GLU I C 1
ATOM 5353 O O . GLU I 1 50 ? 12.873 -50.843 -0.245 1.00 82.33 50 GLU I O 1
ATOM 5359 N N . GLU I 1 51 ? 11.492 -51.168 -2.013 1.00 82.34 51 GLU I N 1
ATOM 5360 C CA . GLU I 1 51 ? 12.541 -51.580 -2.948 1.00 82.56 51 GLU I CA 1
ATOM 5361 C C . GLU I 1 51 ? 13.517 -50.443 -3.271 1.00 82.51 51 GLU I C 1
ATOM 5362 O O . GLU I 1 51 ? 14.641 -50.685 -3.728 1.00 82.51 51 GLU I O 1
ATOM 5368 N N . LEU I 1 52 ? 13.084 -49.208 -3.019 1.00 82.42 52 LEU I N 1
ATOM 5369 C CA . LEU I 1 52 ? 13.918 -48.028 -3.230 1.00 82.07 52 LEU I CA 1
ATOM 5370 C C . LEU I 1 52 ? 15.118 -47.964 -2.279 1.00 81.94 52 LEU I C 1
ATOM 5371 O O . LEU I 1 52 ? 16.070 -47.226 -2.529 1.00 82.01 52 LEU I O 1
ATOM 5376 N N . ASP I 1 53 ? 15.082 -48.750 -1.205 1.00 81.74 53 ASP I N 1
ATOM 5377 C CA . ASP I 1 53 ? 16.249 -48.899 -0.334 1.00 81.60 53 ASP I CA 1
ATOM 5378 C C . ASP I 1 53 ? 17.347 -49.680 -1.046 1.00 81.19 53 ASP I C 1
ATOM 5379 O O . ASP I 1 53 ? 18.534 -49.433 -0.837 1.00 81.06 53 ASP I O 1
ATOM 5384 N N . ASP I 1 54 ? 16.934 -50.618 -1.894 1.00 80.87 54 ASP I N 1
ATOM 5385 C CA . ASP I 1 54 ? 17.869 -51.496 -2.582 1.00 80.50 54 ASP I CA 1
ATOM 5386 C C . ASP I 1 54 ? 18.508 -50.785 -3.773 1.00 79.96 54 ASP I C 1
ATOM 5387 O O . ASP I 1 54 ? 19.688 -50.979 -4.058 1.00 80.09 54 ASP I O 1
ATOM 5392 N N . VAL I 1 55 ? 17.734 -49.945 -4.452 1.00 79.27 55 VAL I N 1
ATOM 5393 C CA . VAL I 1 55 ? 18.263 -49.185 -5.583 1.00 78.59 55 VAL I CA 1
ATOM 5394 C C . VAL I 1 55 ? 19.064 -47.945 -5.151 1.00 78.10 55 VAL I C 1
ATOM 5395 O O . VAL I 1 55 ? 20.111 -47.660 -5.731 1.00 78.13 55 VAL I O 1
ATOM 5399 N N . VAL I 1 56 ? 18.601 -47.232 -4.124 1.00 77.46 56 VAL I N 1
ATOM 5400 C CA . VAL I 1 56 ? 19.222 -45.947 -3.757 1.00 76.73 56 VAL I CA 1
ATOM 5401 C C . VAL I 1 56 ? 20.326 -46.050 -2.695 1.00 76.50 56 VAL I C 1
ATOM 5402 O O . VAL I 1 56 ? 21.468 -45.673 -2.962 1.00 76.52 56 VAL I O 1
ATOM 5406 N N . THR I 1 57 ? 19.994 -46.556 -1.508 1.00 76.16 57 THR I N 1
ATOM 5407 C CA . THR I 1 57 ? 20.957 -46.623 -0.401 1.00 75.74 57 THR I CA 1
ATOM 5408 C C . THR I 1 57 ? 22.015 -47.707 -0.627 1.00 75.59 57 THR I C 1
ATOM 5409 O O . THR I 1 57 ? 23.209 -47.479 -0.409 1.00 75.31 57 THR I O 1
ATOM 5413 N N . GLN I 1 58 ? 21.554 -48.886 -1.040 1.00 75.36 58 GLN I N 1
ATOM 5414 C CA . GLN I 1 58 ? 22.425 -50.016 -1.370 1.00 75.20 58 GLN I CA 1
ATOM 5415 C C . GLN I 1 58 ? 23.029 -49.850 -2.772 1.00 74.84 58 GLN I C 1
ATOM 5416 O O . GLN I 1 58 ? 24.254 -49.773 -2.928 1.00 74.82 58 GLN I O 1
ATOM 5422 N N . GLY I 1 59 ? 22.152 -49.787 -3.775 1.00 74.09 59 GLY I N 1
ATOM 5423 C CA . GLY I 1 59 ? 22.543 -49.720 -5.175 1.00 73.34 59 GLY I CA 1
ATOM 5424 C C . GLY I 1 59 ? 23.370 -48.510 -5.565 1.00 72.89 59 GLY I C 1
ATOM 5425 O O . GLY I 1 59 ? 24.525 -48.654 -5.954 1.00 72.89 59 GLY I O 1
ATOM 5426 N N . ILE I 1 60 ? 22.786 -47.317 -5.465 1.00 72.52 60 ILE I N 1
ATOM 5427 C CA . ILE I 1 60 ? 23.462 -46.098 -5.925 1.00 71.83 60 ILE I CA 1
ATOM 5428 C C . ILE I 1 60 ? 24.498 -45.543 -4.940 1.00 71.65 60 ILE I C 1
ATOM 5429 O O . ILE I 1 60 ? 25.638 -45.287 -5.331 1.00 71.75 60 ILE I O 1
ATOM 5434 N N . LEU I 1 61 ? 24.112 -45.373 -3.675 1.00 71.41 61 LEU I N 1
ATOM 5435 C CA . LEU I 1 61 ? 24.919 -44.598 -2.713 1.00 71.15 61 LEU I CA 1
ATOM 5436 C C . LEU I 1 61 ? 26.179 -45.277 -2.187 1.00 71.10 61 LEU I C 1
ATOM 5437 O O . LEU I 1 61 ? 27.061 -44.611 -1.630 1.00 70.99 61 LEU I O 1
ATOM 5442 N N . SER I 1 62 ? 26.257 -46.597 -2.358 1.00 71.15 62 SER I N 1
ATOM 5443 C CA . SER I 1 62 ? 27.442 -47.376 -1.968 1.00 71.14 62 SER I CA 1
ATOM 5444 C C . SER I 1 62 ? 28.648 -47.098 -2.871 1.00 70.90 62 SER I C 1
ATOM 5445 O O . SER I 1 62 ? 29.799 -47.291 -2.461 1.00 71.21 62 SER I O 1
ATOM 5448 N N . LEU I 1 63 ? 28.373 -46.641 -4.092 1.00 70.14 63 LEU I N 1
ATOM 5449 C CA . LEU I 1 63 ? 29.397 -46.421 -5.101 1.00 69.16 63 LEU I CA 1
ATOM 5450 C C . LEU I 1 63 ? 30.209 -45.164 -4.828 1.00 69.10 63 LEU I C 1
ATOM 5451 O O . LEU I 1 63 ? 29.677 -44.144 -4.367 1.00 69.15 63 LEU I O 1
ATOM 5456 N N . GLU I 1 64 ? 31.505 -45.258 -5.115 1.00 68.67 64 GLU I N 1
ATOM 5457 C CA . GLU I 1 64 ? 32.448 -44.155 -4.969 1.00 68.38 64 GLU I CA 1
ATOM 5458 C C . GLU I 1 64 ? 32.099 -42.981 -5.893 1.00 68.00 64 GLU I C 1
ATOM 5459 O O . GLU I 1 64 ? 31.676 -43.180 -7.030 1.00 67.81 64 GLU I O 1
ATOM 5465 N N . GLY I 1 65 ? 32.262 -41.762 -5.389 1.00 67.76 65 GLY I N 1
ATOM 5466 C CA . GLY I 1 65 ? 32.061 -40.563 -6.198 1.00 67.70 65 GLY I CA 1
ATOM 5467 C C . GLY I 1 65 ? 30.648 -39.998 -6.305 1.00 67.55 65 GLY I C 1
ATOM 5468 O O . GLY I 1 65 ? 30.463 -38.952 -6.924 1.00 67.79 65 GLY I O 1
ATOM 5469 N N . VAL I 1 66 ? 29.655 -40.680 -5.730 1.00 67.35 66 VAL I N 1
ATOM 5470 C CA . VAL I 1 66 ? 28.299 -40.129 -5.629 1.00 67.26 66 VAL I CA 1
ATOM 5471 C C . VAL I 1 66 ? 28.254 -39.119 -4.486 1.00 67.47 66 VAL I C 1
ATOM 5472 O O . VAL I 1 66 ? 28.276 -39.504 -3.316 1.00 67.53 66 VAL I O 1
ATOM 5476 N N . GLU I 1 67 ? 28.209 -37.835 -4.840 1.00 67.51 67 GLU I N 1
ATOM 5477 C CA . GLU I 1 67 ? 28.139 -36.738 -3.872 1.00 67.85 67 GLU I CA 1
ATOM 5478 C C . GLU I 1 67 ? 26.716 -36.574 -3.316 1.00 67.83 67 GLU I C 1
ATOM 5479 O O . GLU I 1 67 ? 26.491 -36.712 -2.115 1.00 67.69 67 GLU I O 1
ATOM 5485 N N . ARG I 1 68 ? 25.764 -36.300 -4.204 1.00 68.07 68 ARG I N 1
ATOM 5486 C CA . ARG I 1 68 ? 24.372 -36.131 -3.818 1.00 68.35 68 ARG I CA 1
ATOM 5487 C C . ARG I 1 68 ? 23.439 -37.015 -4.612 1.00 68.09 68 ARG I C 1
ATOM 5488 O O . ARG I 1 68 ? 23.653 -37.278 -5.787 1.00 67.97 68 ARG I O 1
ATOM 5496 N N . THR I 1 69 ? 22.398 -37.465 -3.935 1.00 68.22 69 THR I N 1
ATOM 5497 C CA . THR I 1 69 ? 21.241 -38.056 -4.563 1.00 68.53 69 THR I CA 1
ATOM 5498 C C . THR I 1 69 ? 20.023 -37.151 -4.271 1.00 68.86 69 THR I C 1
ATOM 5499 O O . THR I 1 69 ? 20.093 -36.276 -3.401 1.00 69.11 69 THR I O 1
ATOM 5503 N N . GLU I 1 70 ? 18.931 -37.331 -5.017 1.00 68.95 70 GLU I N 1
ATOM 5504 C CA . GLU I 1 70 ? 17.636 -36.728 -4.674 1.00 68.98 70 GLU I CA 1
ATOM 5505 C C . GLU I 1 70 ? 16.515 -37.432 -5.417 1.00 68.76 70 GLU I C 1
ATOM 5506 O O . GLU I 1 70 ? 16.355 -37.260 -6.622 1.00 69.00 70 GLU I O 1
ATOM 5512 N N . THR I 1 71 ? 15.735 -38.222 -4.690 1.00 68.64 71 THR I N 1
ATOM 5513 C CA . THR I 1 71 ? 14.742 -39.080 -5.303 1.00 68.56 71 THR I CA 1
ATOM 5514 C C . THR I 1 71 ? 13.376 -38.409 -5.362 1.00 69.01 71 THR I C 1
ATOM 5515 O O . THR I 1 71 ? 12.822 -38.013 -4.340 1.00 69.33 71 THR I O 1
ATOM 5519 N N . LEU I 1 72 ? 12.853 -38.285 -6.576 1.00 69.42 72 LEU I N 1
ATOM 5520 C CA . LEU I 1 72 ? 11.517 -37.770 -6.825 1.00 69.72 72 LEU I CA 1
ATOM 5521 C C . LEU I 1 72 ? 10.576 -38.942 -7.085 1.00 70.56 72 LEU I C 1
ATOM 5522 O O . LEU I 1 72 ? 10.368 -39.341 -8.229 1.00 70.37 72 LEU I O 1
ATOM 5527 N N . LEU I 1 73 ? 10.019 -39.498 -6.011 1.00 71.74 73 LEU I N 1
ATOM 5528 C CA . LEU I 1 73 ? 9.092 -40.621 -6.113 1.00 72.90 73 LEU I CA 1
ATOM 5529 C C . LEU I 1 73 ? 7.703 -40.187 -6.563 1.00 73.62 73 LEU I C 1
ATOM 5530 O O . LEU I 1 73 ? 7.176 -39.180 -6.097 1.00 73.71 73 LEU I O 1
ATOM 5535 N N . ALA I 1 74 ? 7.119 -40.973 -7.466 1.00 74.75 74 ALA I N 1
ATOM 5536 C CA . ALA I 1 74 ? 5.800 -40.696 -8.023 1.00 75.73 74 ALA I CA 1
ATOM 5537 C C . ALA I 1 74 ? 4.722 -41.491 -7.297 1.00 76.56 74 ALA I C 1
ATOM 5538 O O . ALA I 1 74 ? 4.846 -42.708 -7.130 1.00 76.77 74 ALA I O 1
ATOM 5540 N N . PHE I 1 75 ? 3.671 -40.795 -6.866 1.00 77.56 75 PHE I N 1
ATOM 5541 C CA . PHE I 1 75 ? 2.567 -41.426 -6.130 1.00 78.50 75 PHE I CA 1
ATOM 5542 C C . PHE I 1 75 ? 1.252 -41.415 -6.917 1.00 79.35 75 PHE I C 1
ATOM 5543 O O . PHE I 1 75 ? 0.331 -42.180 -6.620 1.00 79.54 75 PHE I O 1
ATOM 5551 N N . ARG I 1 76 ? 1.169 -40.548 -7.920 1.00 80.22 76 ARG I N 1
ATOM 5552 C CA . ARG I 1 76 ? 0.008 -40.524 -8.790 1.00 81.19 76 ARG I CA 1
ATOM 5553 C C . ARG I 1 76 ? 0.430 -40.426 -10.252 1.00 81.79 76 ARG I C 1
ATOM 5554 O O . ARG I 1 76 ? 1.307 -39.629 -10.609 1.00 81.64 76 ARG I O 1
ATOM 5562 N N . ALA I 1 77 ? -0.198 -41.259 -11.080 1.00 82.65 77 ALA I N 1
ATOM 5563 C CA . ALA I 1 77 ? 0.097 -41.329 -12.505 1.00 83.59 77 ALA I CA 1
ATOM 5564 C C . ALA I 1 77 ? -0.989 -40.655 -13.329 1.00 84.25 77 ALA I C 1
ATOM 5565 O O . ALA I 1 77 ? -2.156 -40.640 -12.941 1.00 84.34 77 ALA I O 1
ATOM 5567 N N . TYR I 1 78 ? -0.590 -40.092 -14.464 1.00 85.29 78 TYR I N 1
ATOM 5568 C CA . TYR I 1 78 ? -1.531 -39.532 -15.425 1.00 86.36 78 TYR I CA 1
ATOM 5569 C C . TYR I 1 78 ? -1.412 -40.293 -16.747 1.00 87.21 78 TYR I C 1
ATOM 5570 O O . TYR I 1 78 ? -0.574 -39.946 -17.591 1.00 87.21 78 TYR I O 1
ATOM 5579 N N . PRO I 1 79 ? -2.230 -41.360 -16.910 1.00 88.10 79 PRO I N 1
ATOM 5580 C CA . PRO I 1 79 ? -2.231 -42.252 -18.084 1.00 88.74 79 PRO I CA 1
ATOM 5581 C C . PRO I 1 79 ? -2.720 -41.634 -19.414 1.00 89.31 79 PRO I C 1
ATOM 5582 O O . PRO I 1 79 ? -2.985 -40.425 -19.488 1.00 89.21 79 PRO I O 1
ATOM 5586 N N . ARG I 1 80 ? -2.851 -42.504 -20.424 1.00 90.14 80 ARG I N 1
ATOM 5587 C CA . ARG I 1 80 ? -2.973 -42.181 -21.870 1.00 90.65 80 ARG I CA 1
ATOM 5588 C C . ARG I 1 80 ? -1.611 -41.817 -22.481 1.00 90.82 80 ARG I C 1
ATOM 5589 O O . ARG I 1 80 ? -0.816 -41.086 -21.883 1.00 91.06 80 ARG I O 1
ATOM 5597 N N . MET J 1 1 ? 21.845 -25.254 -35.873 1.00 54.03 1 MET J N 1
ATOM 5598 C CA . MET J 1 1 ? 23.078 -25.914 -35.296 1.00 54.47 1 MET J CA 1
ATOM 5599 C C . MET J 1 1 ? 23.255 -25.559 -33.817 1.00 52.87 1 MET J C 1
ATOM 5600 O O . MET J 1 1 ? 23.707 -24.451 -33.484 1.00 53.94 1 MET J O 1
ATOM 5605 N N . ILE J 1 2 ? 22.934 -26.524 -32.953 1.00 50.28 2 ILE J N 1
ATOM 5606 C CA . ILE J 1 2 ? 22.712 -26.332 -31.498 1.00 47.02 2 ILE J CA 1
ATOM 5607 C C . ILE J 1 2 ? 23.761 -25.565 -30.694 1.00 44.78 2 ILE J C 1
ATOM 5608 O O . ILE J 1 2 ? 24.946 -25.889 -30.738 1.00 44.78 2 ILE J O 1
ATOM 5613 N N . THR J 1 3 ? 23.288 -24.547 -29.967 1.00 42.32 3 THR J N 1
ATOM 5614 C CA . THR J 1 3 ? 24.096 -23.707 -29.061 1.00 39.98 3 THR J CA 1
ATOM 5615 C C . THR J 1 3 ? 23.895 -24.077 -27.575 1.00 38.43 3 THR J C 1
ATOM 5616 O O . THR J 1 3 ? 22.803 -24.475 -27.162 1.00 38.05 3 THR J O 1
ATOM 5620 N N . ALA J 1 4 ? 24.972 -23.979 -26.789 1.00 36.35 4 ALA J N 1
ATOM 5621 C CA . ALA J 1 4 ? 24.915 -24.162 -25.329 1.00 33.89 4 ALA J CA 1
ATOM 5622 C C . ALA J 1 4 ? 25.845 -23.174 -24.672 1.00 32.41 4 ALA J C 1
ATOM 5623 O O . ALA J 1 4 ? 26.821 -22.753 -25.271 1.00 31.19 4 ALA J O 1
ATOM 5625 N N . PHE J 1 5 ? 25.529 -22.795 -23.439 1.00 32.21 5 PHE J N 1
ATOM 5626 C CA . PHE J 1 5 ? 26.406 -21.948 -22.621 1.00 31.45 5 PHE J CA 1
ATOM 5627 C C . PHE J 1 5 ? 26.755 -22.870 -21.454 1.00 32.12 5 PHE J C 1
ATOM 5628 O O . PHE J 1 5 ? 25.853 -23.401 -20.785 1.00 32.35 5 PHE J O 1
ATOM 5636 N N . VAL J 1 6 ? 28.054 -23.109 -21.247 1.00 32.13 6 VAL J N 1
ATOM 5637 C CA . VAL J 1 6 ? 28.489 -23.958 -20.151 1.00 32.38 6 VAL J CA 1
ATOM 5638 C C . VAL J 1 6 ? 29.060 -23.049 -19.101 1.00 32.37 6 VAL J C 1
ATOM 5639 O O . VAL J 1 6 ? 29.993 -22.311 -19.367 1.00 31.97 6 VAL J O 1
ATOM 5643 N N . LEU J 1 7 ? 28.475 -23.114 -17.914 1.00 33.57 7 LEU J N 1
ATOM 5644 C CA . LEU J 1 7 ? 28.915 -22.332 -16.759 1.00 35.13 7 LEU J CA 1
ATOM 5645 C C . LEU J 1 7 ? 29.855 -23.196 -15.913 1.00 36.29 7 LEU J C 1
ATOM 5646 O O . LEU J 1 7 ? 29.493 -24.285 -15.474 1.00 35.58 7 LEU J O 1
ATOM 5651 N N . ILE J 1 8 ? 31.066 -22.700 -15.701 1.00 37.61 8 ILE J N 1
ATOM 5652 C CA . ILE J 1 8 ? 32.125 -23.491 -15.092 1.00 39.27 8 ILE J CA 1
ATOM 5653 C C . ILE J 1 8 ? 32.604 -22.833 -13.791 1.00 40.51 8 ILE J C 1
ATOM 5654 O O . ILE J 1 8 ? 32.939 -21.646 -13.766 1.00 40.11 8 ILE J O 1
ATOM 5659 N N . ARG J 1 9 ? 32.586 -23.599 -12.704 1.00 42.49 9 ARG J N 1
ATOM 5660 C CA . ARG J 1 9 ? 33.138 -23.138 -11.430 1.00 44.79 9 ARG J CA 1
ATOM 5661 C C . ARG J 1 9 ? 34.435 -23.894 -11.154 1.00 45.30 9 ARG J C 1
ATOM 5662 O O . ARG J 1 9 ? 34.391 -25.051 -10.757 1.00 45.74 9 ARG J O 1
ATOM 5670 N N . PRO J 1 10 ? 35.590 -23.265 -11.427 1.00 46.13 10 PRO J N 1
ATOM 5671 C CA . PRO J 1 10 ? 36.889 -23.883 -11.193 1.00 46.85 10 PRO J CA 1
ATOM 5672 C C . PRO J 1 10 ? 37.380 -23.596 -9.781 1.00 47.89 10 PRO J C 1
ATOM 5673 O O . PRO J 1 10 ? 36.675 -22.935 -9.010 1.00 48.42 10 PRO J O 1
ATOM 5677 N N . ARG J 1 11 ? 38.581 -24.083 -9.455 1.00 48.31 11 ARG J N 1
ATOM 5678 C CA . ARG J 1 11 ? 39.254 -23.734 -8.219 1.00 48.51 11 ARG J CA 1
ATOM 5679 C C . ARG J 1 11 ? 39.949 -22.413 -8.493 1.00 48.70 11 ARG J C 1
ATOM 5680 O O . ARG J 1 11 ? 40.563 -22.244 -9.548 1.00 48.78 11 ARG J O 1
ATOM 5688 N N . GLY J 1 12 ? 39.864 -21.479 -7.556 1.00 48.62 12 GLY J N 1
ATOM 5689 C CA . GLY J 1 12 ? 40.427 -20.155 -7.776 1.00 49.05 12 GLY J CA 1
ATOM 5690 C C . GLY J 1 12 ? 41.723 -20.148 -8.564 1.00 49.57 12 GLY J C 1
ATOM 5691 O O . GLY J 1 12 ? 41.854 -19.435 -9.561 1.00 49.90 12 GLY J O 1
ATOM 5692 N N . ASN J 1 13 ? 42.696 -20.941 -8.124 1.00 49.77 13 ASN J N 1
ATOM 5693 C CA . ASN J 1 13 ? 44.003 -20.936 -8.779 1.00 49.81 13 ASN J CA 1
ATOM 5694 C C . ASN J 1 13 ? 44.076 -21.867 -9.987 1.00 49.91 13 ASN J C 1
ATOM 5695 O O . ASN J 1 13 ? 45.174 -22.278 -10.378 1.00 50.63 13 ASN J O 1
ATOM 5700 N N . ARG J 1 14 ? 42.917 -22.212 -10.559 1.00 49.05 14 ARG J N 1
ATOM 5701 C CA . ARG J 1 14 ? 42.860 -22.929 -11.841 1.00 48.39 14 ARG J CA 1
ATOM 5702 C C . ARG J 1 14 ? 42.297 -22.085 -13.004 1.00 47.98 14 ARG J C 1
ATOM 5703 O O . ARG J 1 14 ? 42.402 -22.494 -14.164 1.00 47.85 14 ARG J O 1
ATOM 5711 N N . VAL J 1 15 ? 41.727 -20.914 -12.696 1.00 47.61 15 VAL J N 1
ATOM 5712 C CA . VAL J 1 15 ? 40.916 -20.152 -13.662 1.00 46.97 15 VAL J CA 1
ATOM 5713 C C . VAL J 1 15 ? 41.623 -19.948 -14.998 1.00 46.92 15 VAL J C 1
ATOM 5714 O O . VAL J 1 15 ? 41.078 -20.303 -16.040 1.00 46.72 15 VAL J O 1
ATOM 5718 N N . GLN J 1 16 ? 42.822 -19.372 -14.968 1.00 46.95 16 GLN J N 1
ATOM 5719 C CA . GLN J 1 16 ? 43.575 -19.123 -16.206 1.00 47.95 16 GLN J CA 1
ATOM 5720 C C . GLN J 1 16 ? 43.834 -20.392 -17.047 1.00 47.23 16 GLN J C 1
ATOM 5721 O O . GLN J 1 16 ? 43.614 -20.390 -18.257 1.00 47.24 16 GLN J O 1
ATOM 5727 N N . ALA J 1 17 ? 44.257 -21.471 -16.392 1.00 47.11 17 ALA J N 1
ATOM 5728 C CA . ALA J 1 17 ? 44.687 -22.694 -17.087 1.00 46.60 17 ALA J CA 1
ATOM 5729 C C . ALA J 1 17 ? 43.500 -23.410 -17.660 1.00 45.77 17 ALA J C 1
ATOM 5730 O O . ALA J 1 17 ? 43.542 -23.873 -18.798 1.00 45.93 17 ALA J O 1
ATOM 5732 N N . LEU J 1 18 ? 42.439 -23.493 -16.863 1.00 45.10 18 LEU J N 1
ATOM 5733 C CA . LEU J 1 18 ? 41.179 -24.097 -17.300 1.00 44.76 18 LEU J CA 1
ATOM 5734 C C . LEU J 1 18 ? 40.509 -23.350 -18.470 1.00 44.49 18 LEU J C 1
ATOM 5735 O O . LEU J 1 18 ? 39.867 -23.974 -19.313 1.00 44.06 18 LEU J O 1
ATOM 5740 N N . GLY J 1 19 ? 40.698 -22.029 -18.521 1.00 44.45 19 GLY J N 1
ATOM 5741 C CA . GLY J 1 19 ? 40.183 -21.192 -19.601 1.00 44.99 19 GLY J CA 1
ATOM 5742 C C . GLY J 1 19 ? 40.957 -21.403 -20.887 1.00 45.22 19 GLY J C 1
ATOM 5743 O O . GLY J 1 19 ? 40.364 -21.495 -21.964 1.00 45.29 19 GLY J O 1
ATOM 5744 N N . GLU J 1 20 ? 42.284 -21.479 -20.762 1.00 45.57 20 GLU J N 1
ATOM 5745 C CA . GLU J 1 20 ? 43.191 -21.783 -21.879 1.00 45.77 20 GLU J CA 1
ATOM 5746 C C . GLU J 1 20 ? 42.985 -23.202 -22.409 1.00 45.50 20 GLU J C 1
ATOM 5747 O O . GLU J 1 20 ? 42.975 -23.408 -23.624 1.00 45.61 20 GLU J O 1
ATOM 5753 N N . ALA J 1 21 ? 42.811 -24.165 -21.502 1.00 45.13 21 ALA J N 1
ATOM 5754 C CA . ALA J 1 21 ? 42.519 -25.548 -21.892 1.00 44.93 21 ALA J CA 1
ATOM 5755 C C . ALA J 1 21 ? 41.195 -25.672 -22.635 1.00 44.66 21 ALA J C 1
ATOM 5756 O O . ALA J 1 21 ? 41.131 -26.328 -23.680 1.00 45.59 21 ALA J O 1
ATOM 5758 N N . ILE J 1 22 ? 40.140 -25.055 -22.095 1.00 44.42 22 ILE J N 1
ATOM 5759 C CA . ILE J 1 22 ? 38.774 -25.137 -22.667 1.00 42.99 22 ILE J CA 1
ATOM 5760 C C . ILE J 1 22 ? 38.652 -24.436 -24.031 1.00 42.93 22 ILE J C 1
ATOM 5761 O O . ILE J 1 22 ? 37.906 -24.874 -24.891 1.00 42.89 22 ILE J O 1
ATOM 5766 N N . ALA J 1 23 ? 39.399 -23.361 -24.237 1.00 43.51 23 ALA J N 1
ATOM 5767 C CA . ALA J 1 23 ? 39.464 -22.725 -25.551 1.00 44.58 23 ALA J CA 1
ATOM 5768 C C . ALA J 1 23 ? 39.852 -23.678 -26.698 1.00 45.57 23 ALA J C 1
ATOM 5769 O O . ALA J 1 23 ? 39.572 -23.381 -27.870 1.00 45.30 23 ALA J O 1
ATOM 5771 N N . GLU J 1 24 ? 40.488 -24.807 -26.361 1.00 46.32 24 GLU J N 1
ATOM 5772 C CA . GLU J 1 24 ? 41.073 -25.702 -27.365 1.00 47.38 24 GLU J CA 1
ATOM 5773 C C . GLU J 1 24 ? 40.118 -26.774 -27.798 1.00 47.79 24 GLU J C 1
ATOM 5774 O O . GLU J 1 24 ? 40.362 -27.457 -28.789 1.00 48.69 24 GLU J O 1
ATOM 5780 N N . LEU J 1 25 ? 39.044 -26.939 -27.040 1.00 47.83 25 LEU J N 1
ATOM 5781 C CA . LEU J 1 25 ? 38.059 -27.949 -27.325 1.00 47.89 25 LEU J CA 1
ATOM 5782 C C . LEU J 1 25 ? 37.263 -27.587 -28.586 1.00 47.98 25 LEU J C 1
ATOM 5783 O O . LEU J 1 25 ? 36.703 -26.502 -28.674 1.00 47.95 25 LEU J O 1
ATOM 5788 N N . PRO J 1 26 ? 37.210 -28.513 -29.566 1.00 47.81 26 PRO J N 1
ATOM 5789 C CA . PRO J 1 26 ? 36.765 -28.195 -30.928 1.00 47.27 26 PRO J CA 1
ATOM 5790 C C . PRO J 1 26 ? 35.404 -27.504 -30.984 1.00 46.70 26 PRO J C 1
ATOM 5791 O O . PRO J 1 26 ? 35.207 -26.593 -31.787 1.00 46.66 26 PRO J O 1
ATOM 5795 N N . GLN J 1 27 ? 34.471 -27.960 -30.149 1.00 45.87 27 GLN J N 1
ATOM 5796 C CA . GLN J 1 27 ? 33.111 -27.447 -30.170 1.00 44.37 27 GLN J CA 1
ATOM 5797 C C . GLN J 1 27 ? 32.948 -26.093 -29.452 1.00 43.34 27 GLN J C 1
ATOM 5798 O O . GLN J 1 27 ? 31.881 -25.492 -29.522 1.00 43.35 27 GLN J O 1
ATOM 5804 N N . VAL J 1 28 ? 34.004 -25.621 -28.785 1.00 42.24 28 VAL J N 1
ATOM 5805 C CA . VAL J 1 28 ? 33.992 -24.352 -28.040 1.00 41.09 28 VAL J CA 1
ATOM 5806 C C . VAL J 1 28 ? 34.301 -23.125 -28.916 1.00 40.34 28 VAL J C 1
ATOM 5807 O O . VAL J 1 28 ? 35.451 -22.907 -29.339 1.00 39.44 28 VAL J O 1
ATOM 5811 N N . ALA J 1 29 ? 33.267 -22.317 -29.157 1.00 39.61 29 ALA J N 1
ATOM 5812 C CA . ALA J 1 29 ? 33.378 -21.088 -29.965 1.00 38.62 29 ALA J CA 1
ATOM 5813 C C . ALA J 1 29 ? 34.060 -19.949 -29.204 1.00 38.17 29 ALA J C 1
ATOM 5814 O O . ALA J 1 29 ? 34.894 -19.234 -29.763 1.00 37.41 29 ALA J O 1
ATOM 5816 N N . GLU J 1 30 ? 33.698 -19.796 -27.926 1.00 37.54 30 GLU J N 1
ATOM 5817 C CA . GLU J 1 30 ? 34.161 -18.692 -27.090 1.00 37.45 30 GLU J CA 1
ATOM 5818 C C . GLU J 1 30 ? 34.239 -19.125 -25.619 1.00 36.55 30 GLU J C 1
ATOM 5819 O O . GLU J 1 30 ? 33.425 -19.919 -25.139 1.00 36.28 30 GLU J O 1
ATOM 5825 N N . VAL J 1 31 ? 35.229 -18.601 -24.911 1.00 35.94 31 VAL J N 1
ATOM 5826 C CA . VAL J 1 31 ? 35.330 -18.821 -23.494 1.00 35.95 31 VAL J CA 1
ATOM 5827 C C . VAL J 1 31 ? 35.899 -17.605 -22.779 1.00 35.66 31 VAL J C 1
ATOM 5828 O O . VAL J 1 31 ? 36.819 -16.958 -23.279 1.00 35.76 31 VAL J O 1
ATOM 5832 N N . TYR J 1 32 ? 35.318 -17.294 -21.620 1.00 35.30 32 TYR J N 1
ATOM 5833 C CA . TYR J 1 32 ? 35.609 -16.055 -20.895 1.00 35.79 32 TYR J CA 1
ATOM 5834 C C . TYR J 1 32 ? 35.634 -16.297 -19.407 1.00 35.76 32 TYR J C 1
ATOM 5835 O O . TYR J 1 32 ? 34.916 -17.159 -18.908 1.00 35.32 32 TYR J O 1
ATOM 5844 N N . SER J 1 33 ? 36.445 -15.499 -18.717 1.00 36.57 33 SER J N 1
ATOM 5845 C CA . SER J 1 33 ? 36.267 -15.211 -17.298 1.00 37.57 33 SER J CA 1
ATOM 5846 C C . SER J 1 33 ? 35.130 -14.205 -17.149 1.00 37.05 33 SER J C 1
ATOM 5847 O O . SER J 1 33 ? 35.171 -13.148 -17.780 1.00 37.09 33 SER J O 1
ATOM 5850 N N . VAL J 1 34 ? 34.156 -14.527 -16.293 1.00 36.55 34 VAL J N 1
ATOM 5851 C CA . VAL J 1 34 ? 32.975 -13.699 -16.068 1.00 35.95 34 VAL J CA 1
ATOM 5852 C C . VAL J 1 34 ? 32.789 -13.313 -14.590 1.00 36.20 34 VAL J C 1
ATOM 5853 O O . VAL J 1 34 ? 33.305 -13.987 -13.681 1.00 35.35 34 VAL J O 1
ATOM 5857 N N . THR J 1 35 ? 32.052 -12.2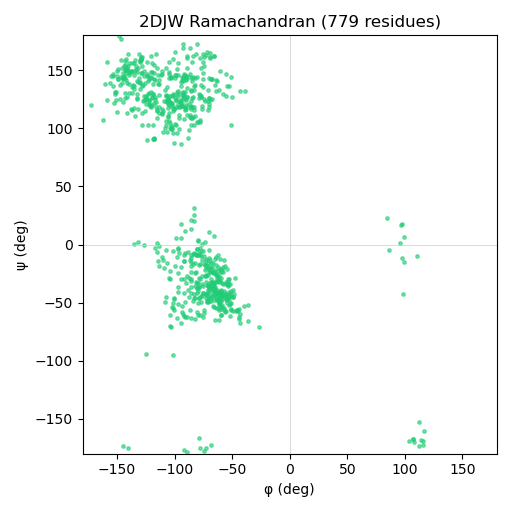15 -14.357 1.00 36.11 35 THR J N 1
ATOM 5858 C CA . THR J 1 35 ? 31.607 -11.821 -13.014 1.00 34.88 35 THR J CA 1
ATOM 5859 C C . THR J 1 35 ? 30.464 -12.764 -12.638 1.00 34.50 35 THR J C 1
ATOM 5860 O O . THR J 1 35 ? 29.930 -13.438 -13.493 1.00 34.70 35 THR J O 1
ATOM 5864 N N . GLY J 1 36 ? 30.101 -12.832 -11.370 1.00 34.86 36 GLY J N 1
ATOM 5865 C CA . GLY J 1 36 ? 28.996 -13.680 -10.933 1.00 36.08 36 GLY J CA 1
ATOM 5866 C C . GLY J 1 36 ? 29.399 -14.932 -10.172 1.00 37.35 36 GLY J C 1
ATOM 5867 O O . GLY J 1 36 ? 30.562 -15.087 -9.784 1.00 37.84 36 GLY J O 1
ATOM 5868 N N . PRO J 1 37 ? 28.448 -15.857 -9.977 1.00 38.12 37 PRO J N 1
ATOM 5869 C CA . PRO J 1 37 ? 28.688 -17.032 -9.122 1.00 39.01 37 PRO J CA 1
ATOM 5870 C C . PRO J 1 37 ? 29.443 -18.179 -9.829 1.00 39.85 37 PRO J C 1
ATOM 5871 O O . PRO J 1 37 ? 29.851 -19.157 -9.165 1.00 40.91 37 PRO J O 1
ATOM 5875 N N . TYR J 1 38 ? 29.618 -18.062 -11.147 1.00 40.03 38 TYR J N 1
ATOM 5876 C CA . TYR J 1 38 ? 30.446 -18.978 -11.932 1.00 40.03 38 TYR J CA 1
ATOM 5877 C C . TYR J 1 38 ? 31.571 -18.174 -12.536 1.00 40.10 38 TYR J C 1
ATOM 5878 O O . TYR J 1 38 ? 31.389 -17.002 -12.850 1.00 41.29 38 TYR J O 1
ATOM 5887 N N . ASP J 1 39 ? 32.737 -18.789 -12.704 1.00 39.44 39 ASP J N 1
ATOM 5888 C CA . ASP J 1 39 ? 33.936 -18.037 -13.049 1.00 37.93 39 ASP J CA 1
ATOM 5889 C C . ASP J 1 39 ? 34.265 -18.030 -14.528 1.00 36.16 39 ASP J C 1
ATOM 5890 O O . ASP J 1 39 ? 34.945 -17.124 -14.994 1.00 35.79 39 ASP J O 1
ATOM 5895 N N . LEU J 1 40 ? 33.796 -19.039 -15.256 1.00 33.82 40 LEU J N 1
ATOM 5896 C CA . LEU J 1 40 ? 34.051 -19.119 -16.676 1.00 32.61 40 LEU J CA 1
ATOM 5897 C C . LEU J 1 40 ? 32.808 -19.529 -17.374 1.00 32.04 40 LEU J C 1
ATOM 5898 O O . LEU J 1 40 ? 31.992 -20.297 -16.821 1.00 31.59 40 LEU J O 1
ATOM 5903 N N . VAL J 1 41 ? 32.677 -19.057 -18.611 1.00 30.91 41 VAL J N 1
ATOM 5904 C CA . VAL J 1 41 ? 31.574 -19.496 -19.456 1.00 30.70 41 VAL J CA 1
ATOM 5905 C C . VAL J 1 41 ? 32.161 -19.910 -20.764 1.00 30.61 41 VAL J C 1
ATOM 5906 O O . VAL J 1 41 ? 33.065 -19.253 -21.275 1.00 31.43 41 VAL J O 1
ATOM 5910 N N . ALA J 1 42 ? 31.653 -21.007 -21.300 1.00 30.48 42 ALA J N 1
ATOM 5911 C CA . ALA J 1 42 ? 32.049 -21.474 -22.614 1.00 31.20 42 ALA J CA 1
ATOM 5912 C C . ALA J 1 42 ? 30.849 -21.441 -23.522 1.00 31.07 42 ALA J C 1
ATOM 5913 O O . ALA J 1 42 ? 29.806 -22.023 -23.217 1.00 30.70 42 ALA J O 1
ATOM 5915 N N . LEU J 1 43 ? 31.009 -20.747 -24.640 1.00 32.44 43 LEU J N 1
ATOM 5916 C CA . LEU J 1 43 ? 29.999 -20.741 -25.691 1.00 33.41 43 LEU J CA 1
ATOM 5917 C C . LEU J 1 43 ? 30.383 -21.836 -26.687 1.00 33.84 43 LEU J C 1
ATOM 5918 O O . LEU J 1 43 ? 31.432 -21.775 -27.327 1.00 33.80 43 LEU J O 1
ATOM 5923 N N . VAL J 1 44 ? 29.487 -22.794 -26.824 1.00 34.67 44 VAL J N 1
ATOM 5924 C CA . VAL J 1 44 ? 29.735 -24.054 -27.489 1.00 36.34 44 VAL J CA 1
ATOM 5925 C C . VAL J 1 44 ? 28.708 -24.309 -28.612 1.00 37.08 44 VAL J C 1
ATOM 5926 O O . VAL J 1 44 ? 27.492 -24.219 -28.396 1.00 37.81 44 VAL J O 1
ATOM 5930 N N . ARG J 1 45 ? 29.207 -24.574 -29.815 1.00 38.37 45 ARG J N 1
ATOM 5931 C CA . ARG J 1 45 ? 28.372 -24.994 -30.963 1.00 39.67 45 ARG J CA 1
ATOM 5932 C C . ARG J 1 45 ? 28.470 -26.494 -31.217 1.00 40.26 45 ARG J C 1
ATOM 5933 O O . ARG J 1 45 ? 29.550 -27.019 -31.467 1.00 40.35 45 ARG J O 1
ATOM 5941 N N . LEU J 1 46 ? 27.328 -27.158 -31.162 1.00 41.21 46 LEU J N 1
ATOM 5942 C CA . LEU J 1 46 ? 27.237 -28.590 -31.314 1.00 42.33 46 LEU J CA 1
ATOM 5943 C C . LEU J 1 46 ? 26.530 -28.905 -32.624 1.00 43.34 46 LEU J C 1
ATOM 5944 O O . LEU J 1 46 ? 25.627 -28.166 -33.031 1.00 43.69 46 LEU J O 1
ATOM 5949 N N . LYS J 1 47 ? 26.928 -29.995 -33.283 1.00 44.06 47 LYS J N 1
ATOM 5950 C CA . LYS J 1 47 ? 26.167 -30.489 -34.433 1.00 44.87 47 LYS J CA 1
ATOM 5951 C C . LYS J 1 47 ? 24.987 -31.370 -33.995 1.00 45.10 47 LYS J C 1
ATOM 5952 O O . LYS J 1 47 ? 24.046 -31.590 -34.753 1.00 45.86 47 LYS J O 1
ATOM 5958 N N . ASP J 1 48 ? 25.032 -31.837 -32.748 1.00 45.01 48 ASP J N 1
ATOM 5959 C CA . ASP J 1 48 ? 24.024 -32.731 -32.190 1.00 44.68 48 ASP J CA 1
ATOM 5960 C C . ASP J 1 48 ? 24.119 -32.611 -30.662 1.00 44.18 48 ASP J C 1
ATOM 5961 O O . ASP J 1 48 ? 25.152 -32.200 -30.150 1.00 44.75 48 ASP J O 1
ATOM 5966 N N . VAL J 1 49 ? 23.062 -32.939 -29.923 1.00 43.53 49 VAL J N 1
ATOM 5967 C CA . VAL J 1 49 ? 23.133 -32.821 -28.458 1.00 42.54 49 VAL J CA 1
ATOM 5968 C C . VAL J 1 49 ? 24.004 -33.852 -27.756 1.00 41.39 49 VAL J C 1
ATOM 5969 O O . VAL J 1 49 ? 24.378 -33.640 -26.605 1.00 41.43 49 VAL J O 1
ATOM 5973 N N . GLU J 1 50 ? 24.306 -34.968 -28.421 1.00 40.10 50 GLU J N 1
ATOM 5974 C CA . GLU J 1 50 ? 25.143 -36.004 -27.811 1.00 38.64 50 GLU J CA 1
ATOM 5975 C C . GLU J 1 50 ? 26.524 -35.413 -27.576 1.00 37.82 50 GLU J C 1
ATOM 5976 O O . GLU J 1 50 ? 27.246 -35.861 -26.692 1.00 37.14 50 GLU J O 1
ATOM 5982 N N . GLU J 1 51 ? 26.874 -34.398 -28.366 1.00 37.39 51 GLU J N 1
ATOM 5983 C CA . GLU J 1 51 ? 28.207 -33.814 -28.302 1.00 38.08 51 GLU J CA 1
ATOM 5984 C C . GLU J 1 51 ? 28.571 -33.127 -26.980 1.00 37.94 51 GLU J C 1
ATOM 5985 O O . GLU J 1 51 ? 29.743 -32.785 -26.779 1.00 37.87 51 GLU J O 1
ATOM 5991 N N . LEU J 1 52 ? 27.585 -32.931 -26.090 1.00 37.31 52 LEU J N 1
ATOM 5992 C CA . LEU J 1 52 ? 27.860 -32.451 -24.725 1.00 37.15 52 LEU J CA 1
ATOM 5993 C C . LEU J 1 52 ? 28.640 -33.526 -23.950 1.00 37.54 52 LEU J C 1
ATOM 5994 O O . LEU J 1 52 ? 29.361 -33.217 -22.993 1.00 37.00 52 LEU J O 1
ATOM 5999 N N . ASP J 1 53 ? 28.490 -34.779 -24.391 1.00 38.12 53 ASP J N 1
ATOM 6000 C CA . ASP J 1 53 ? 29.299 -35.900 -23.893 1.00 39.04 53 ASP J CA 1
ATOM 6001 C C . ASP J 1 53 ? 30.769 -35.679 -24.166 1.00 38.41 53 ASP J C 1
ATOM 6002 O O . ASP J 1 53 ? 31.580 -35.850 -23.281 1.00 38.93 53 ASP J O 1
ATOM 6007 N N . ASP J 1 54 ? 31.099 -35.290 -25.388 1.00 38.37 54 ASP J N 1
ATOM 6008 C CA . ASP J 1 54 ? 32.476 -35.005 -25.775 1.00 38.71 54 ASP J CA 1
ATOM 6009 C C . ASP J 1 54 ? 33.036 -33.719 -25.174 1.00 38.57 54 ASP J C 1
ATOM 6010 O O . ASP J 1 54 ? 34.151 -33.715 -24.640 1.00 38.70 54 ASP J O 1
ATOM 6015 N N . VAL J 1 55 ? 32.290 -32.619 -25.288 1.00 38.67 55 VAL J N 1
ATOM 6016 C CA . VAL J 1 55 ? 32.832 -31.308 -24.863 1.00 38.63 55 VAL J CA 1
ATOM 6017 C C . VAL J 1 55 ? 32.708 -31.074 -23.354 1.00 37.96 55 VAL J C 1
ATOM 6018 O O . VAL J 1 55 ? 33.622 -30.504 -22.776 1.00 38.68 55 VAL J O 1
ATOM 6022 N N . VAL J 1 56 ? 31.626 -31.539 -22.712 1.00 36.75 56 VAL J N 1
ATOM 6023 C CA . VAL J 1 56 ? 31.471 -31.336 -21.250 1.00 35.71 56 VAL J CA 1
ATOM 6024 C C . VAL J 1 56 ? 31.885 -32.526 -20.376 1.00 35.49 56 VAL J C 1
ATOM 6025 O O . VAL J 1 56 ? 32.805 -32.405 -19.564 1.00 34.52 56 VAL J O 1
ATOM 6029 N N . THR J 1 57 ? 31.201 -33.661 -20.513 1.00 35.73 57 THR J N 1
ATOM 6030 C CA . THR J 1 57 ? 31.555 -34.836 -19.700 1.00 36.12 57 THR J CA 1
ATOM 6031 C C . THR J 1 57 ? 33.057 -35.150 -19.802 1.00 36.45 57 THR J C 1
ATOM 6032 O O . THR J 1 57 ? 33.708 -35.374 -18.776 1.00 36.52 57 THR J O 1
ATOM 6036 N N . GLN J 1 58 ? 33.610 -35.067 -21.017 1.00 36.21 58 GLN J N 1
ATOM 6037 C CA . GLN J 1 58 ? 34.986 -35.474 -21.281 1.00 36.40 58 GLN J CA 1
ATOM 6038 C C . GLN J 1 58 ? 35.890 -34.275 -21.381 1.00 37.63 58 GLN J C 1
ATOM 6039 O O . GLN J 1 58 ? 36.919 -34.206 -20.701 1.00 38.49 58 GLN J O 1
ATOM 6045 N N . GLY J 1 59 ? 35.535 -33.326 -22.240 1.00 38.17 59 GLY J N 1
ATOM 6046 C CA . GLY J 1 59 ? 36.393 -32.166 -22.429 1.00 39.03 59 GLY J CA 1
ATOM 6047 C C . GLY J 1 59 ? 36.591 -31.402 -21.131 1.00 40.05 59 GLY J C 1
ATOM 6048 O O . GLY J 1 59 ? 37.705 -30.986 -20.804 1.00 40.18 59 GLY J O 1
ATOM 6049 N N . ILE J 1 60 ? 35.516 -31.227 -20.371 1.00 40.77 60 ILE J N 1
ATOM 6050 C CA . ILE J 1 60 ? 35.566 -30.265 -19.280 1.00 41.87 60 ILE J CA 1
ATOM 6051 C C . ILE J 1 60 ? 35.619 -30.888 -17.907 1.00 42.62 60 ILE J C 1
ATOM 6052 O O . ILE J 1 60 ? 36.402 -30.468 -17.061 1.00 43.10 60 ILE J O 1
ATOM 6057 N N . LEU J 1 61 ? 34.785 -31.887 -17.680 1.00 44.08 61 LEU J N 1
ATOM 6058 C CA . LEU J 1 61 ? 34.686 -32.479 -16.360 1.00 45.48 61 LEU J CA 1
ATOM 6059 C C . LEU J 1 61 ? 35.872 -33.370 -16.008 1.00 47.09 61 LEU J C 1
ATOM 6060 O O . LEU J 1 61 ? 36.000 -33.806 -14.856 1.00 47.84 61 LEU J O 1
ATOM 6065 N N . SER J 1 62 ? 36.720 -33.644 -16.996 1.00 48.33 62 SER J N 1
ATOM 6066 C CA . SER J 1 62 ? 37.903 -34.479 -16.813 1.00 50.08 62 SER J CA 1
ATOM 6067 C C . SER J 1 62 ? 39.124 -33.587 -16.618 1.00 50.98 62 SER J C 1
ATOM 6068 O O . SER J 1 62 ? 40.260 -34.070 -16.590 1.00 51.76 62 SER J O 1
ATOM 6071 N N . LEU J 1 63 ? 38.899 -32.280 -16.529 1.00 51.58 63 LEU J N 1
ATOM 6072 C CA . LEU J 1 63 ? 39.991 -31.367 -16.272 1.00 51.99 63 LEU J CA 1
ATOM 6073 C C . LEU J 1 63 ? 40.154 -31.190 -14.773 1.00 52.46 63 LEU J C 1
ATOM 6074 O O . LEU J 1 63 ? 39.166 -31.155 -14.024 1.00 52.20 63 LEU J O 1
ATOM 6079 N N . GLU J 1 64 ? 41.414 -31.111 -14.348 1.00 52.80 64 GLU J N 1
ATOM 6080 C CA . GLU J 1 64 ? 41.757 -31.056 -12.937 1.00 53.28 64 GLU J CA 1
ATOM 6081 C C . GLU J 1 64 ? 41.420 -29.687 -12.386 1.00 53.25 64 GLU J C 1
ATOM 6082 O O . GLU J 1 64 ? 41.885 -28.660 -12.892 1.00 53.45 64 GLU J O 1
ATOM 6088 N N . GLY J 1 65 ? 40.594 -29.687 -11.355 1.00 53.02 65 GLY J N 1
ATOM 6089 C CA . GLY J 1 65 ? 40.244 -28.457 -10.676 1.00 53.34 65 GLY J CA 1
ATOM 6090 C C . GLY J 1 65 ? 38.936 -27.818 -11.109 1.00 53.55 65 GLY J C 1
ATOM 6091 O O . GLY J 1 65 ? 38.733 -26.632 -10.835 1.00 53.73 65 GLY J O 1
ATOM 6092 N N . VAL J 1 66 ? 38.065 -28.573 -11.794 1.00 53.17 66 VAL J N 1
ATOM 6093 C CA . VAL J 1 66 ? 36.710 -28.092 -12.071 1.00 52.86 66 VAL J CA 1
ATOM 6094 C C . VAL J 1 66 ? 35.749 -28.689 -11.065 1.00 53.07 66 VAL J C 1
ATOM 6095 O O . VAL J 1 66 ? 35.664 -29.909 -10.912 1.00 53.63 66 VAL J O 1
ATOM 6099 N N . GLU J 1 67 ? 35.030 -27.815 -10.378 1.00 52.81 67 GLU J N 1
ATOM 6100 C CA . GLU J 1 67 ? 34.205 -28.203 -9.240 1.00 52.59 67 GLU J CA 1
ATOM 6101 C C . GLU J 1 67 ? 32.746 -28.414 -9.588 1.00 51.93 67 GLU J C 1
ATOM 6102 O O . GLU J 1 67 ? 32.082 -29.274 -9.010 1.00 51.78 67 GLU J O 1
ATOM 6108 N N . ARG J 1 68 ? 32.247 -27.586 -10.506 1.00 51.13 68 ARG J N 1
ATOM 6109 C CA . ARG J 1 68 ? 30.845 -27.575 -10.891 1.00 49.85 68 ARG J CA 1
ATOM 6110 C C . ARG J 1 68 ? 30.667 -27.035 -12.289 1.00 48.20 68 ARG J C 1
ATOM 6111 O O . ARG J 1 68 ? 31.365 -26.125 -12.728 1.00 47.56 68 ARG J O 1
ATOM 6119 N N . THR J 1 69 ? 29.693 -27.625 -12.961 1.00 46.64 69 THR J N 1
ATOM 6120 C CA . THR J 1 69 ? 29.383 -27.380 -14.353 1.00 45.19 69 THR J CA 1
ATOM 6121 C C . THR J 1 69 ? 27.884 -27.139 -14.375 1.00 43.46 69 THR J C 1
ATOM 6122 O O . THR J 1 69 ? 27.147 -27.748 -13.602 1.00 42.85 69 THR J O 1
ATOM 6126 N N . GLU J 1 70 ? 27.434 -26.224 -15.223 1.00 42.01 70 GLU J N 1
ATOM 6127 C CA . GLU J 1 70 ? 26.016 -26.115 -15.505 1.00 41.21 70 GLU J CA 1
ATOM 6128 C C . GLU J 1 70 ? 25.804 -25.724 -16.963 1.00 39.82 70 GLU J C 1
ATOM 6129 O O . GLU J 1 70 ? 26.321 -24.706 -17.432 1.00 40.24 70 GLU J O 1
ATOM 6135 N N . THR J 1 71 ? 25.063 -26.552 -17.683 1.00 37.88 71 THR J N 1
ATOM 6136 C CA . THR J 1 71 ? 24.873 -26.334 -19.104 1.00 36.32 71 THR J CA 1
ATOM 6137 C C . THR J 1 71 ? 23.476 -25.786 -19.373 1.00 35.83 71 THR J C 1
ATOM 6138 O O . THR J 1 71 ? 22.458 -26.372 -18.966 1.00 34.63 71 THR J O 1
ATOM 6142 N N . LEU J 1 72 ? 23.453 -24.633 -20.030 1.00 35.10 72 LEU J N 1
ATOM 6143 C CA . LEU J 1 72 ? 22.201 -24.015 -20.424 1.00 35.30 72 LEU J CA 1
ATOM 6144 C C . LEU J 1 72 ? 22.098 -24.296 -21.897 1.00 35.03 72 LEU J C 1
ATOM 6145 O O . LEU J 1 72 ? 22.836 -23.718 -22.697 1.00 35.30 72 LEU J O 1
ATOM 6150 N N . LEU J 1 73 ? 21.243 -25.245 -22.241 1.00 35.49 73 LEU J N 1
ATOM 6151 C CA . LEU J 1 73 ? 21.101 -25.682 -23.619 1.00 36.16 73 LEU J CA 1
ATOM 6152 C C . LEU J 1 73 ? 20.041 -24.855 -24.348 1.00 37.05 73 LEU J C 1
ATOM 6153 O O . LEU J 1 73 ? 18.861 -24.927 -23.999 1.00 36.89 73 LEU J O 1
ATOM 6158 N N . ALA J 1 74 ? 20.461 -24.112 -25.369 1.00 38.24 74 ALA J N 1
ATOM 6159 C CA . ALA J 1 74 ? 19.544 -23.334 -26.219 1.00 39.98 74 ALA J CA 1
ATOM 6160 C C . ALA J 1 74 ? 18.666 -24.237 -27.085 1.00 41.53 74 ALA J C 1
ATOM 6161 O O . ALA J 1 74 ? 19.168 -25.081 -27.843 1.00 42.44 74 ALA J O 1
ATOM 6163 N N . PHE J 1 75 ? 17.353 -24.076 -26.971 1.00 43.23 75 PHE J N 1
ATOM 6164 C CA . PHE J 1 75 ? 16.439 -24.858 -27.805 1.00 44.51 75 PHE J CA 1
ATOM 6165 C C . PHE J 1 75 ? 15.596 -24.070 -28.823 1.00 45.15 75 PHE J C 1
ATOM 6166 O O . PHE J 1 75 ? 15.018 -24.663 -29.731 1.00 44.87 75 PHE J O 1
ATOM 6174 N N . ARG J 1 76 ? 15.533 -22.748 -28.687 1.00 46.12 76 ARG J N 1
ATOM 6175 C CA . ARG J 1 76 ? 15.001 -21.912 -29.757 1.00 47.76 76 ARG J CA 1
ATOM 6176 C C . ARG J 1 76 ? 15.814 -20.645 -29.910 1.00 47.84 76 ARG J C 1
ATOM 6177 O O . ARG J 1 76 ? 16.074 -19.963 -28.923 1.00 48.99 76 ARG J O 1
ATOM 6185 N N . ALA J 1 77 ? 16.217 -20.336 -31.142 1.00 48.10 77 ALA J N 1
ATOM 6186 C CA . ALA J 1 77 ? 16.865 -19.068 -31.467 1.00 48.74 77 ALA J CA 1
ATOM 6187 C C . ALA J 1 77 ? 15.870 -17.940 -31.821 1.00 49.65 77 ALA J C 1
ATOM 6188 O O . ALA J 1 77 ? 14.836 -18.184 -32.440 1.00 49.63 77 ALA J O 1
ATOM 6190 N N . TYR J 1 78 ? 16.194 -16.707 -31.422 1.00 50.38 78 TYR J N 1
ATOM 6191 C CA . TYR J 1 78 ? 15.422 -15.520 -31.817 1.00 50.65 78 TYR J CA 1
ATOM 6192 C C . TYR J 1 78 ? 16.337 -14.603 -32.603 1.00 51.48 78 TYR J C 1
ATOM 6193 O O . TYR J 1 78 ? 17.030 -13.775 -32.019 1.00 51.16 78 TYR J O 1
ATOM 6202 N N . PRO J 1 79 ? 16.367 -14.775 -33.942 1.00 52.78 79 PRO J N 1
ATOM 6203 C CA . PRO J 1 79 ? 17.275 -14.039 -34.827 1.00 53.83 79 PRO J CA 1
ATOM 6204 C C . PRO J 1 79 ? 16.862 -12.594 -35.132 1.00 55.02 79 PRO J C 1
ATOM 6205 O O . PRO J 1 79 ? 15.709 -12.225 -34.925 1.00 55.40 79 PRO J O 1
ATOM 6209 N N . ARG J 1 80 ? 17.840 -11.797 -35.572 1.00 56.66 80 ARG J N 1
ATOM 6210 C CA . ARG J 1 80 ? 17.660 -10.541 -36.339 1.00 57.95 80 ARG J CA 1
ATOM 6211 C C . ARG J 1 80 ? 17.999 -9.279 -35.568 1.00 58.26 80 ARG J C 1
ATOM 6212 O O . ARG J 1 80 ? 18.904 -8.507 -35.928 1.00 58.30 80 ARG J O 1
#

CATH classification: 3.30.70.920

Nearest PDB structures (foldseek):
  2djw-assembly1_F  TM=1.012E+00  e=3.281E-15  Thermus thermophilus HB8
  2e1a-assembly1_B  TM=9.412E-01  e=2.788E-07  Pyrococcus horikoshii OT3
  2cvi-assembly1_B  TM=8.970E-01  e=2.972E-07  Pyrococcus horikoshii OT3
  7fby-assembly1_A  TM=9.339E-01  e=1.065E-06  Pyrococcus horikoshii OT3
  2zbc-assembly1_C-2  TM=9.032E-01  e=1.065E-06  Sulfurisphaera tokodaii str. 7

Solvent-accessible surface area: 28782 Å² total; per-residue (Å²): 178,27,10,0,1,0,8,0,34,6,100,21,103,62,3,58,37,1,0,90,36,0,6,80,34,125,25,17,58,38,3,24,1,6,3,11,57,29,30,0,0,0,0,0,62,0,146,49,3,93,39,0,14,71,0,5,10,78,7,0,12,69,51,103,13,23,93,98,22,20,6,3,0,8,23,53,60,6,103,228,174,21,7,0,2,0,6,0,32,6,93,23,109,55,2,60,43,0,0,84,36,0,9,84,38,126,34,15,54,38,2,24,1,6,3,10,66,27,34,0,0,0,0,0,62,0,153,64,5,70,23,0,9,62,1,8,9,77,14,0,15,75,49,101,13,22,98,75,19,19,7,5,0,8,13,67,57,9,105,220,179,20,7,0,2,0,8,0,36,6,84,20,100,62,2,60,37,0,0,88,34,0,17,134,37,122,30,15,53,44,4,29,1,8,2,12,39,26,34,0,0,0,0,0,73,0,167,58,2,94,37,0,9,78,0,10,8,80,12,0,16,66,52,114,11,19,100,69,10,28,7,3,0,6,9,66,62,8,109,230,180,28,9,0,2,0,10,0,26,5,94,18,97,76,2,50,55,2,0,90,42,0,11,93,28,125,24,13,54,39,4,23,2,6,4,13,49,21,28,0,0,0,0,0,67,0,149,48,2,89,35,0,12,75,0,4,11,94,4,0,14,70,47,99,16,19,88,104,20,22,7,2,0,7,23,52,58,9,109,219,184,20,8,0,2,0,6,0,46,3,90,18,104,58,3,52,43,0,0,85,34,0,6,94,38,126,35,12,58,39,3,28,1,6,4,7,61,34,26,0,0,0,0,0,70,0,161,66,4,68,18,0,9,59,2,7,8,77,16,0,15,79,47,106,12,22,107,107,22,23,7,2,0,7,14,63,55,11,107,224,183,29,10,0,2,0,8,0,34,6,86,22,101,65,3,58,36,1,0,88,37,0,4,87,35,121,25,14,61,38,3,23,1,7,2,10,40,29,31,0,0,0,0,0,65,0,170,61,3,89,34,0,12,74,0,4,10,76,7,0,12,66,51,104,15,23,102,103,19,22,8,2,0,8,25,54,56,7,106,228,176,22,9,0,2,0,14,0,33,7,88,24,110,57,5,52,42,0,0,85,34,0,6,96,34,122,39,12,60,38,3,26,0,6,3,9,55,27,31,0,0,0,0,0,68,0,162,75,5,75,34,0,10,57,1,6,8,75,15,0,17,76,47,104,12,22,108,77,18,18,8,3,0,7,12,63,55,10,108,230,179,25,9,0,1,0,12,0,41,1,97,18,97,65,2,60,50,0,0,87,38,0,6,91,32,126,22,16,54,44,1,23,1,6,4,16,50,20,15,0,0,0,0,0,66,0,156,50,2,85,34,0,15,78,0,6,12,90,6,0,15,81,45,102,17,21,97,94,19,21,8,2,0,7,20,51,58,10,154,181,18,10,0,2,0,7,0,45,3,82,20,101,63,2,58,42,0,0,86,32,0,2,82,39,124,27,11,56,39,3,27,1,8,3,14,41,25,17,0,0,0,0,0,68,1,161,50,1,96,50,0,13,85,0,6,8,71,12,0,11,68,57,112,12,20,96,60,8,29,8,4,0,7,13,68,54,11,109,231,167,26,6,0,2,0,10,0,35,5,98,18,106,55,4,62,43,0,0,89,36,0,12,88,35,124,31,15,56,42,3,26,0,6,3,8,60,21,27,0,0,0,0,0,71,0,139,54,6,70,22,0,8,57,1,10,9,78,13,0,11,74,47,106,12,22,97,46,8,25,8,5,0,8,12,71,56,8,102,220

Secondary structure (DSSP, 8-state):
-EEEEEEEEE-GGGHHHHHHHHTTSTTEEEEEEESSSSSEEEEEEESSGGGHIIIIIIIITTSTTEEEEEEEEEEEE---/-EEEEEEEEE-GGGHHHHHHHHHTSTTEEEEEEESSSSSEEEEEEESSGGGHIIIIIIIITTSTTEEEEEEEEEEEE---/-EEEEEEEE--GGGHHHHHHHHHHSTTEEEEEEESSS-SEEEEEEESSGGGHIIIIIITTTTSSS--EEEEEEEEEEE--/-EEEEEEEEE-TTTHHHHHHHHHTSTTEEEEEEESSS-SEEEEEEESSSTTHIIIIIIIITTSTTEEEEEEEEEEEE---/-EEEEEEEEE-GGGHHHHHHHHHHSTTEEEEEEESSSSSEEEEEEESSGGGHIIIIIIIITTSTTEEEEEEEEEEEE---/-EEEEEEEEE-GGGHHHHHHHHTTSTTEEEEEEESSSSSEEEEEEESSSTTHIIIIIIIITTSTTEEEEEEEEEEEE---/-EEEEEEEEE-GGGHHHHHHHHHHSTTEEEEEEESSS-SEEEEEEESSGGGHIIIIIIIITTSTTEEEEEEEEEEEE---/-EEEEEEEEE-TTTHHHHHHHHHTSTTEEEEEEESSS-SEEEEEEESSSTTHIIIIITTGGGSTTEEEEEEEEEEEE--/-EEEEEEEEE-GGGHHHHHHHHHHSTTEEEEEEESSS-SEEEEEEESSGGGHIIIIIIIITTSTTEEEEEEEEEEEE---/--EEEEEEEE-GGGHHHHHHHHTTSTTEEEEEEESSSSSEEEEEE-SSGGGHIIIIIITTTTSTTEEEEEEEEEEEE---

B-factor: mean 52.21, std 13.51, range [26.73, 95.4]

Radius of gyration: 26.22 Å; Cα contacts (8 Å, |Δi|>4): 2079; chains: 10; bounding box: 58×69×69 Å

Organism: Thermus thermophilus (strain ATCC 27634 / DSM 579 / HB8) (NCBI:txid300852)

Sequence (799 aa):
MITAFVLIRPRGNRVQALGEAIAELPQVAEVYSVTGPYDLVALVRLKDVEELDDVVTQGILSLEGVERTETLLAFRAYPRMITAFVLIRPRGNRVQALGEAIAELPQVAEVYSVTGPYDLVALVRLKDVEELDDVVTQGILSLEGVERTETLLAFRAYPRMITAFVLIRPRGNRVQALGEAIAELPQVAEVYSVTGPYDLVALVRLKDVEELDDVVTQGILSLEGVERTETLLAFRAYPRMITAFVLIRPRGNRVQALGEAIAELPQVAEVYSVTGPYDLVALVRLKDVEELDDVVTQGILSLEGVERTETLLAFRAYPRMITAFVLIRPRGNRVQALGEAIAELPQVAEVYSVTGPYDLVALVRLKDVEELDDVVTQGILSLEGVERTETLLAFRAYPRMITAFVLIRPRGNRVQALGEAIAELPQVAEVYSVTGPYDLVALVRLKDVEELDDVVTQGILSLEGVERTETLLAFRAYPRMITAFVLIRPRGNRVQALGEAIAELPQVAEVYSVTGPYDLVALVRLKDVEELDDVVTQGILSLEGVERTETLLAFRAYPRMITAFVLIRPRGNRVQALGEAIAELPQVAEVYSVTGPYDLVALVRLKDVEELDDVVTQGILSLEGVERTETLLAFRAYPMITAFVLIRPRGNRVQALGEAIAELPQVAEVYSVTGPYDLVALVRLKDVEELDDVVTQGILSLEGVERTETLLAFRAYPRMITAFVLIRPRGNRVQALGEAIAELPQVAEVYSVTGPYDLVALVRLKDVEELDDVVTQGILSLEGVERTETLLAFRAYPR

Foldseek 3Di:
DWKKKKFWAFAPVCLVVLQVQLVVDPQFPDKAQDDDPGRMITIGHDPDPVCCCVNPVVRNVVDPTTDDMDMGIDPDDDDD/DWKKKKFWAFAPVCLVVLQVQLCVQPQFPDKDQDDDPGGMITIGDDPDPCCCCVNPVPSRPVDPGTDDMDMDIDDDDDDD/DWKKKKFWAFAPVCLVVLQVQLCVDPQFPDKDQDDDDGRMITTGHDPDPVCCCVSPVVSRVVDPGGPDMDMGIDDDDDDD/DWKKKKFWAFDPVCQVVLQVQLCPQPFFPDKDQDDDPGGIITIGDDPDPVCCCVNPVVHSVVDPGTDDMDMDIDDDDDDD/DWKKKKFWAFAVVCLVVLQVQLCPQVQFPDKDQDDDPTGMITIGDDPDPCCCCVNPVPRRVPDHRTDDMDMGIDPDDDDD/DWKKKKFWAFDVVCLVVLQVQLVVDPFFPDKDQDDDDGRMITTGHDPDPVCVCVRPVVRRVVDPGTDDMDMDIDDDDDDD/DWKKKKFWAFAPVCLVVLQVQLCPQVQFPDKDQDDDPTGMITIGHDPDPCCCCVNPVNSRPPDPRTDDMDMGTDPDDDDD/DKKKKKFWAFDPVCLVVLQVQLCPAPFFPDKDQDDDPGGIITTGHDPDDVCCCVSPVVNSVVDPGTDDMDMDIDDDDDD/DWKKKKFWAFAPVCLVVLQVQLCPDPQFPDKDQDDDDGRMITIGHDPDPVCVCCSPVVRRVVDPGTDDMDMGIDDDDDDD/DWKKKKFWAFAPVCLVVLQVQLCPQPQFPDKDQDDDPGGMITIGHDPDVCCCCVNPVPSRPPDPGIDDMDMDIDDDDDDD

InterPro domains:
  IPR011008 Dimeric alpha-beta barrel [SSF54909] (2-77)
  IPR019887 Transcription regulator AsnC/Lrp, ligand binding domain [PF01037] (3-78)